Protein 5UJW (pdb70)

Radius of gyration: 48.63 Å; Cα contacts (8 Å, |Δi|>4): 2771; chains: 6; bounding box: 113×151×71 Å

CATH classification: 3.20.20.70

Structure (mmCIF, N/CA/C/O backbone):
data_5UJW
#
_entry.id   5UJW
#
_cell.length_a   76.724
_cell.length_b   136.965
_cell.length_c   84.602
_cell.angle_alpha   90.000
_cell.angle_beta   89.980
_cell.angle_gamma   90.000
#
_symmetry.space_group_name_H-M   'P 1 2 1'
#
loop_
_entity.id
_entity.type
_entity.pdbx_description
1 polymer 'Triosephosphate isomerase'
2 non-polymer 1,3-DIHYDROXYACETONEPHOSPHATE
3 non-polymer 'ISOPROPYL ALCOHOL'
4 non-polymer 1,2-ETHANEDIOL
5 non-polymer 'CITRIC ACID'
6 water water
#
loop_
_atom_site.group_PDB
_atom_site.id
_atom_site.type_symbol
_atom_site.label_atom_id
_atom_site.label_alt_id
_atom_site.label_comp_id
_atom_site.label_asym_id
_atom_site.label_entity_id
_atom_site.label_seq_id
_atom_site.pdbx_PDB_ins_code
_atom_site.Cartn_x
_atom_site.Cartn_y
_atom_site.Cartn_z
_atom_site.occupancy
_atom_site.B_iso_or_equiv
_atom_site.auth_seq_id
_atom_site.auth_comp_id
_atom_site.auth_asym_id
_atom_site.auth_atom_id
_atom_site.pdbx_PDB_model_num
ATOM 1 N N . GLN A 1 2 ? 22.457 -5.729 -12.073 1.00 69.67 2 GLN A N 1
ATOM 2 C CA . GLN A 1 2 ? 21.017 -5.504 -12.076 1.00 67.28 2 GLN A CA 1
ATOM 3 C C . GLN A 1 2 ? 20.450 -5.663 -13.485 1.00 59.60 2 GLN A C 1
ATOM 4 O O . GLN A 1 2 ? 20.042 -4.684 -14.112 1.00 52.92 2 GLN A O 1
ATOM 10 N N . LYS A 1 3 ? 20.430 -6.900 -13.978 1.00 59.98 3 LYS A N 1
ATOM 11 C CA . LYS A 1 3 ? 19.937 -7.182 -15.324 1.00 55.02 3 LYS A CA 1
ATOM 12 C C . LYS A 1 3 ? 18.441 -6.896 -15.383 1.00 49.61 3 LYS A C 1
ATOM 13 O O . LYS A 1 3 ? 17.644 -7.563 -14.715 1.00 45.70 3 LYS A O 1
ATOM 19 N N . LEU A 1 4 ? 18.059 -5.909 -16.191 1.00 49.83 4 LEU A N 1
ATOM 20 C CA . LEU A 1 4 ? 16.696 -5.385 -16.212 1.00 41.59 4 LEU A CA 1
ATOM 21 C C . LEU A 1 4 ? 15.888 -6.114 -17.280 1.00 37.77 4 LEU A C 1
ATOM 22 O O . LEU A 1 4 ? 16.069 -5.874 -18.477 1.00 48.02 4 LEU A O 1
ATOM 27 N N . ILE A 1 5 ? 14.987 -6.992 -16.850 1.00 24.45 5 ILE A N 1
ATOM 28 C CA . ILE A 1 5 ? 14.097 -7.722 -17.747 1.00 30.17 5 ILE A CA 1
ATOM 29 C C . ILE A 1 5 ? 12.671 -7.320 -17.397 1.00 34.85 5 ILE A C 1
ATOM 30 O O . ILE A 1 5 ? 12.184 -7.624 -16.301 1.00 42.56 5 ILE A O 1
ATOM 43 N N . GLY A 1 7 ? 8.399 -6.573 -18.773 1.00 28.56 7 GLY A N 1
ATOM 44 C CA . GLY A 1 7 ? 7.373 -6.974 -19.709 1.00 26.69 7 GLY A CA 1
ATOM 45 C C . GLY A 1 7 ? 6.287 -5.942 -19.925 1.00 28.68 7 GLY A C 1
ATOM 46 O O . GLY A 1 7 ? 5.638 -5.498 -18.973 1.00 27.03 7 GLY A O 1
ATOM 47 N N . ASN A 1 8 ? 6.086 -5.549 -21.179 1.00 26.21 8 ASN A N 1
ATOM 48 C CA . ASN A 1 8 ? 4.969 -4.686 -21.544 1.00 24.05 8 ASN A CA 1
ATOM 49 C C . ASN A 1 8 ? 3.740 -5.559 -21.748 1.00 30.51 8 ASN A C 1
ATOM 50 O O . ASN A 1 8 ? 3.686 -6.359 -22.688 1.00 37.94 8 ASN A O 1
ATOM 55 N N . TRP A 1 9 ? 2.755 -5.417 -20.864 1.00 33.68 9 TRP A N 1
ATOM 56 C CA . TRP A 1 9 ? 1.543 -6.214 -20.973 1.00 24.95 9 TRP A CA 1
ATOM 57 C C . TRP A 1 9 ? 0.611 -5.700 -22.058 1.00 21.27 9 TRP A C 1
ATOM 58 O O . TRP A 1 9 ? -0.140 -6.494 -22.636 1.00 22.26 9 TRP A O 1
ATOM 69 N N . LYS A 1 10 ? 0.652 -4.397 -22.345 1.00 17.58 10 LYS A N 1
ATOM 70 C CA . LYS A 1 10 ? -0.175 -3.759 -23.363 1.00 28.16 10 LYS A CA 1
ATOM 71 C C . LYS A 1 10 ? -1.655 -3.994 -23.098 1.00 33.70 10 LYS A C 1
ATOM 72 O O . LYS A 1 10 ? -2.028 -4.650 -22.121 1.00 39.63 10 LYS A O 1
ATOM 86 N N . ASN A 1 12 ? -4.146 -5.938 -23.135 1.00 25.07 12 ASN A N 1
ATOM 87 C CA . ASN A 1 12 ? -4.488 -7.335 -23.318 1.00 24.73 12 ASN A CA 1
ATOM 88 C C . ASN A 1 12 ? -4.804 -7.912 -21.952 1.00 28.11 12 ASN A C 1
ATOM 89 O O . ASN A 1 12 ? -4.074 -7.658 -20.991 1.00 30.91 12 ASN A O 1
ATOM 94 N N . GLY A 1 13 ? -5.887 -8.659 -21.865 1.00 18.52 13 GLY A N 1
ATOM 95 C CA . GLY A 1 13 ? -6.198 -9.400 -20.665 1.00 33.47 13 GLY A CA 1
ATOM 96 C C . GLY A 1 13 ? -7.394 -8.835 -19.923 1.00 31.22 13 GLY A C 1
ATOM 97 O O . GLY A 1 13 ? -8.142 -7.986 -20.418 1.00 29.87 13 GLY A O 1
ATOM 98 N N . ASN A 1 14 ? -7.557 -9.330 -18.701 1.00 29.05 14 ASN A N 1
ATOM 99 C CA . ASN A 1 14 ? -8.722 -9.051 -17.880 1.00 24.72 14 ASN A CA 1
ATOM 100 C C . ASN A 1 14 ? -8.321 -9.226 -16.421 1.00 27.19 14 ASN A C 1
ATOM 101 O O . ASN A 1 14 ? -7.159 -9.495 -16.106 1.00 33.86 14 ASN A O 1
ATOM 106 N N . SER A 1 15 ? -9.299 -9.081 -15.525 1.00 21.13 15 SER A N 1
ATOM 107 C CA . SER A 1 15 ? -9.009 -9.243 -14.104 1.00 27.83 15 SER A CA 1
ATOM 108 C C . SER A 1 15 ? -8.606 -10.676 -13.779 1.00 45.39 15 SER A C 1
ATOM 109 O O . SER A 1 15 ? -7.699 -10.903 -12.970 1.00 51.65 15 SER A O 1
ATOM 112 N N . THR A 1 16 ? -9.257 -11.660 -14.406 1.00 46.71 16 THR A N 1
ATOM 113 C CA . THR A 1 16 ? -8.965 -13.046 -14.059 1.00 36.85 16 THR A CA 1
ATOM 114 C C . THR A 1 16 ? -7.659 -13.530 -14.684 1.00 41.33 16 THR A C 1
ATOM 115 O O . THR A 1 16 ? -6.864 -14.193 -14.011 1.00 49.47 16 THR A O 1
ATOM 119 N N . SER A 1 17 ? -7.403 -13.203 -15.955 1.00 35.69 17 SER A N 1
ATOM 120 C CA . SER A 1 17 ? -6.155 -13.638 -16.578 1.00 35.54 17 SER A CA 1
ATOM 121 C C . SER A 1 17 ? -4.935 -12.971 -15.960 1.00 35.66 17 SER A C 1
ATOM 122 O O . SER A 1 17 ? -3.817 -13.466 -16.137 1.00 28.62 17 SER A O 1
ATOM 125 N N . ILE A 1 18 ? -5.121 -11.862 -15.245 1.00 41.96 18 ILE A N 1
ATOM 126 C CA . ILE A 1 18 ? -3.993 -11.191 -14.612 1.00 37.37 18 ILE A CA 1
ATOM 127 C C . ILE A 1 18 ? -3.676 -11.823 -13.263 1.00 42.68 18 ILE A C 1
ATOM 128 O O . ILE A 1 18 ? -2.511 -12.092 -12.950 1.00 44.43 18 ILE A O 1
ATOM 133 N N . LYS A 1 19 ? -4.703 -12.076 -12.447 1.00 42.32 19 LYS A N 1
ATOM 134 C CA . LYS A 1 19 ? -4.476 -12.711 -11.154 1.00 31.99 19 LYS A CA 1
ATOM 135 C C . LYS A 1 19 ? -3.940 -14.127 -11.313 1.00 33.00 19 LYS A C 1
ATOM 136 O O . LYS A 1 19 ? -3.123 -14.573 -10.498 1.00 38.51 19 LYS A O 1
ATOM 142 N N . GLU A 1 20 ? -4.377 -14.846 -12.351 1.00 34.73 20 GLU A N 1
ATOM 143 C CA . GLU A 1 20 ? -3.795 -16.155 -12.621 1.00 32.79 20 GLU A CA 1
ATOM 144 C C . GLU A 1 20 ? -2.332 -16.038 -13.027 1.00 26.71 20 GLU A C 1
ATOM 145 O O . GLU A 1 20 ? -1.553 -16.974 -12.815 1.00 34.02 20 GLU A O 1
ATOM 151 N N . LEU A 1 21 ? -1.942 -14.903 -13.608 1.00 30.24 21 LEU A N 1
ATOM 152 C CA . LEU A 1 21 ? -0.570 -14.694 -14.048 1.00 27.94 21 LEU A CA 1
ATOM 153 C C . LEU A 1 21 ? 0.334 -14.222 -12.919 1.00 26.45 21 LEU A C 1
ATOM 154 O O . LEU A 1 21 ? 1.456 -14.718 -12.779 1.00 35.62 21 LEU A O 1
ATOM 159 N N . CYS A 1 22 ? -0.131 -13.264 -12.114 1.00 26.43 22 CYS A N 1
ATOM 160 C CA . CYS A 1 22 ? 0.678 -12.768 -11.006 1.00 20.16 22 CYS A CA 1
ATOM 161 C C . CYS A 1 22 ? 1.024 -13.879 -10.026 1.00 20.66 22 CYS A C 1
ATOM 162 O O . CYS A 1 22 ? 2.104 -13.861 -9.422 1.00 41.42 22 CYS A O 1
ATOM 165 N N . SER A 1 23 ? 0.123 -14.848 -9.851 1.00 32.09 23 SER A N 1
ATOM 166 C CA . SER A 1 23 ? 0.481 -16.056 -9.117 1.00 38.97 23 SER A CA 1
ATOM 167 C C . SER A 1 23 ? 1.536 -16.853 -9.871 1.00 38.12 23 SER A C 1
ATOM 168 O O . SER A 1 23 ? 2.477 -17.383 -9.268 1.00 35.32 23 SER A O 1
ATOM 171 N N . GLY A 1 24 ? 1.397 -16.946 -11.195 1.00 38.69 24 GLY A N 1
ATOM 172 C CA . GLY A 1 24 ? 2.401 -17.635 -11.988 1.00 36.94 24 GLY A CA 1
ATOM 173 C C . GLY A 1 24 ? 3.689 -16.844 -12.111 1.00 36.29 24 GLY A C 1
ATOM 174 O O . GLY A 1 24 ? 4.781 -17.418 -12.108 1.00 41.48 24 GLY A O 1
ATOM 175 N N . ILE A 1 25 ? 3.581 -15.517 -12.230 1.00 34.47 25 ILE A N 1
ATOM 176 C CA . ILE A 1 25 ? 4.772 -14.672 -12.254 1.00 30.16 25 ILE A CA 1
ATOM 177 C C . ILE A 1 25 ? 5.566 -14.846 -10.966 1.00 28.77 25 ILE A C 1
ATOM 178 O O . ILE A 1 25 ? 6.799 -14.942 -10.985 1.00 40.75 25 ILE A O 1
ATOM 183 N N . SER A 1 26 ? 4.873 -14.905 -9.833 1.00 31.73 26 SER A N 1
ATOM 184 C CA . SER A 1 26 ? 5.511 -15.155 -8.544 1.00 38.99 26 SER A CA 1
ATOM 185 C C . SER A 1 26 ? 6.022 -16.589 -8.523 1.00 41.00 26 SER A C 1
ATOM 186 O O . SER A 1 26 ? 5.272 -17.528 -8.247 1.00 45.15 26 SER A O 1
ATOM 189 N N . GLN A 1 27 ? 7.305 -16.765 -8.825 1.00 39.72 27 GLN A N 1
ATOM 190 C CA . GLN A 1 27 ? 7.913 -18.091 -8.854 1.00 40.26 27 GLN A CA 1
ATOM 191 C C . GLN A 1 27 ? 9.404 -18.017 -8.541 1.00 42.63 27 GLN A C 1
ATOM 192 O O . GLN A 1 27 ? 10.166 -17.359 -9.250 1.00 50.79 27 GLN A O 1
ATOM 198 N N . THR A 1 32 ? 16.422 -16.610 -9.450 1.00 42.63 32 THR A N 1
ATOM 199 C CA . THR A 1 32 ? 16.000 -15.290 -8.999 1.00 36.35 32 THR A CA 1
ATOM 200 C C . THR A 1 32 ? 17.086 -14.616 -8.166 1.00 32.38 32 THR A C 1
ATOM 201 O O . THR A 1 32 ? 16.859 -14.260 -7.010 1.00 46.74 32 THR A O 1
ATOM 205 N N . SER A 1 33 ? 18.263 -14.438 -8.754 1.00 23.94 33 SER A N 1
ATOM 206 C CA . SER A 1 33 ? 19.386 -13.835 -8.053 1.00 45.03 33 SER A CA 1
ATOM 207 C C . SER A 1 33 ? 19.312 -12.313 -8.197 1.00 54.57 33 SER A C 1
ATOM 208 O O . SER A 1 33 ? 18.258 -11.755 -8.512 1.00 54.20 33 SER A O 1
ATOM 211 N N . ARG A 1 34 ? 20.433 -11.626 -7.974 1.00 68.23 34 ARG A N 1
ATOM 212 C CA . ARG A 1 34 ? 20.495 -10.164 -8.026 1.00 65.89 34 ARG A CA 1
ATOM 213 C C . ARG A 1 34 ? 20.250 -9.701 -9.460 1.00 60.08 34 ARG A C 1
ATOM 214 O O . ARG A 1 34 ? 21.160 -9.304 -10.192 1.00 54.50 34 ARG A O 1
ATOM 222 N N . VAL A 1 35 ? 18.983 -9.758 -9.867 1.00 57.89 35 VAL A N 1
ATOM 223 C CA . VAL A 1 35 ? 18.559 -9.272 -11.175 1.00 50.28 35 VAL A CA 1
ATOM 224 C C . VAL A 1 35 ? 17.403 -8.305 -10.970 1.00 42.40 35 VAL A C 1
ATOM 225 O O . VAL A 1 35 ? 17.065 -7.959 -9.832 1.00 46.15 35 VAL A O 1
ATOM 229 N N . ALA A 1 36 ? 16.785 -7.865 -12.063 1.00 32.26 36 ALA A N 1
ATOM 230 C CA . ALA A 1 36 ? 15.694 -6.901 -11.994 1.00 37.98 36 ALA A CA 1
ATOM 231 C C . ALA A 1 36 ? 14.595 -7.325 -12.954 1.00 31.71 36 ALA A C 1
ATOM 232 O O . ALA A 1 36 ? 14.831 -7.436 -14.161 1.00 20.94 36 ALA A O 1
ATOM 234 N N . ILE A 1 37 ? 13.402 -7.562 -12.415 1.00 35.78 37 ILE A N 1
ATOM 235 C CA . ILE A 1 37 ? 12.228 -7.927 -13.198 1.00 38.92 37 ILE A CA 1
ATOM 236 C C . ILE A 1 37 ? 11.164 -6.862 -12.988 1.00 42.13 37 ILE A C 1
ATOM 237 O O . ILE A 1 37 ? 11.013 -6.335 -11.880 1.00 43.40 37 ILE A O 1
ATOM 242 N N . ALA A 1 38 ? 10.429 -6.541 -14.050 1.00 37.58 38 ALA A N 1
ATOM 243 C CA . ALA A 1 38 ? 9.400 -5.519 -13.965 1.00 37.04 38 ALA A CA 1
ATOM 244 C C . ALA A 1 38 ? 8.243 -5.870 -14.889 1.00 28.59 38 ALA A C 1
ATOM 245 O O . ALA A 1 38 ? 8.361 -6.713 -15.781 1.00 30.52 38 ALA A O 1
ATOM 247 N N . VAL A 1 39 ? 7.120 -5.191 -14.667 1.00 27.69 39 VAL A N 1
ATOM 248 C CA . VAL A 1 39 ? 5.868 -5.458 -15.366 1.00 18.58 39 VAL A CA 1
ATOM 249 C C . VAL A 1 39 ? 5.105 -4.146 -15.496 1.00 38.22 39 VAL A C 1
ATOM 250 O O . VAL A 1 39 ? 5.032 -3.363 -14.544 1.00 51.67 39 VAL A O 1
ATOM 254 N N . PHE A 1 40 ? 4.536 -3.901 -16.683 1.00 33.61 40 PHE A N 1
ATOM 255 C CA . PHE A 1 40 ? 3.762 -2.692 -16.968 1.00 30.59 40 PHE A CA 1
ATOM 256 C C . PHE A 1 40 ? 2.356 -3.077 -17.408 1.00 29.41 40 PHE A C 1
ATOM 257 O O . PHE A 1 40 ? 2.075 -3.176 -18.612 1.00 30.25 40 PHE A O 1
ATOM 265 N N . PRO A 1 41 ? 1.445 -3.281 -16.467 1.00 27.98 41 PRO A N 1
ATOM 266 C CA . PRO A 1 41 ? 0.064 -3.610 -16.825 1.00 21.46 41 PRO A CA 1
ATOM 267 C C . PRO A 1 41 ? -0.707 -2.367 -17.252 1.00 17.66 41 PRO A C 1
ATOM 268 O O . PRO A 1 41 ? -0.218 -1.238 -17.190 1.00 26.38 41 PRO A O 1
ATOM 272 N N . SER A 1 42 ? -1.939 -2.602 -17.693 1.00 22.18 42 SER A N 1
ATOM 273 C CA . SER A 1 42 ? -2.814 -1.509 -18.080 1.00 26.85 42 SER A CA 1
ATOM 274 C C . SER A 1 42 ? -3.214 -0.688 -16.856 1.00 35.17 42 SER A C 1
ATOM 275 O O . SER A 1 42 ? -3.061 -1.115 -15.709 1.00 32.81 42 SER A O 1
ATOM 278 N N . SER A 1 43 ? -3.748 0.507 -17.123 1.00 41.49 43 SER A N 1
ATOM 279 C CA . SER A 1 43 ? -4.009 1.470 -16.056 1.00 17.71 43 SER A CA 1
ATOM 280 C C . SER A 1 43 ? -5.020 0.940 -15.047 1.00 26.11 43 SER A C 1
ATOM 281 O O . SER A 1 43 ? -4.880 1.163 -13.839 1.00 31.30 43 SER A O 1
ATOM 284 N N . VAL A 1 44 ? -6.044 0.228 -15.522 1.00 30.06 44 VAL A N 1
ATOM 285 C CA . VAL A 1 44 ? -7.144 -0.180 -14.656 1.00 25.03 44 VAL A CA 1
ATOM 286 C C . VAL A 1 44 ? -6.775 -1.296 -13.690 1.00 36.31 44 VAL A C 1
ATOM 287 O O . VAL A 1 44 ? -7.520 -1.540 -12.735 1.00 44.61 44 VAL A O 1
ATOM 291 N N . TYR A 1 45 ? -5.644 -1.971 -13.898 1.00 33.34 45 TYR A N 1
ATOM 292 C CA . TYR A 1 45 ? -5.292 -3.143 -13.104 1.00 18.46 45 TYR A CA 1
ATOM 293 C C . TYR A 1 45 ? -4.038 -2.954 -12.254 1.00 22.22 45 TYR A C 1
ATOM 294 O O . TYR A 1 45 ? -3.518 -3.942 -11.724 1.00 29.35 45 TYR A O 1
ATOM 303 N N . VAL A 1 46 ? -3.541 -1.724 -12.098 1.00 22.07 46 VAL A N 1
ATOM 304 C CA . VAL A 1 46 ? -2.231 -1.542 -11.475 1.00 18.56 46 VAL A CA 1
ATOM 305 C C . VAL A 1 46 ? -2.278 -1.874 -9.986 1.00 24.22 46 VAL A C 1
ATOM 306 O O . VAL A 1 46 ? -1.391 -2.554 -9.462 1.00 25.49 46 VAL A O 1
ATOM 310 N N . LYS A 1 47 ? -3.308 -1.402 -9.280 1.00 24.76 47 LYS A N 1
ATOM 311 C CA . LYS A 1 47 ? -3.395 -1.642 -7.839 1.00 19.78 47 LYS A CA 1
ATOM 312 C C . LYS A 1 47 ? -3.607 -3.120 -7.530 1.00 26.11 47 LYS A C 1
ATOM 313 O O . LYS A 1 47 ? -3.184 -3.607 -6.469 1.00 34.93 47 LYS A O 1
ATOM 319 N N . GLU A 1 48 ? -4.280 -3.849 -8.434 1.00 26.92 48 GLU A N 1
ATOM 320 C CA . GLU A 1 48 ? -4.426 -5.284 -8.236 1.00 29.04 48 GLU A CA 1
ATOM 321 C C . GLU A 1 48 ? -3.093 -6.002 -8.397 1.00 36.90 48 GLU A C 1
ATOM 322 O O . GLU A 1 48 ? -2.801 -6.949 -7.656 1.00 48.12 48 GLU A O 1
ATOM 328 N N . VAL A 1 49 ? -2.285 -5.578 -9.373 1.00 33.00 49 VAL A N 1
ATOM 329 C CA . VAL A 1 49 ? -1.070 -6.311 -9.710 1.00 31.93 49 VAL A CA 1
ATOM 330 C C . VAL A 1 49 ? -0.012 -6.129 -8.631 1.00 31.91 49 VAL A C 1
ATOM 331 O O . VAL A 1 49 ? 0.645 -7.092 -8.224 1.00 42.32 49 VAL A O 1
ATOM 335 N N . ILE A 1 50 ? 0.165 -4.900 -8.137 1.00 33.43 50 ILE A N 1
ATOM 336 C CA . ILE A 1 50 ? 1.118 -4.667 -7.055 1.00 34.27 50 ILE A CA 1
ATOM 337 C C . ILE A 1 50 ? 0.703 -5.419 -5.799 1.00 33.98 50 ILE A C 1
ATOM 338 O O . ILE A 1 50 ? 1.545 -5.747 -4.954 1.00 45.12 50 ILE A O 1
ATOM 343 N N . SER A 1 51 ? -0.590 -5.708 -5.657 1.00 21.51 51 SER A N 1
ATOM 344 C CA . SER A 1 51 ? -1.081 -6.444 -4.502 1.00 29.74 51 SER A CA 1
ATOM 345 C C . SER A 1 51 ? -0.892 -7.948 -4.639 1.00 25.67 51 SER A C 1
ATOM 346 O O . SER A 1 51 ? -0.967 -8.661 -3.632 1.00 26.89 51 SER A O 1
ATOM 349 N N . GLN A 1 52 ? -0.647 -8.445 -5.850 1.00 20.87 52 GLN A N 1
ATOM 350 C CA . GLN A 1 52 ? -0.486 -9.873 -6.091 1.00 21.02 52 GLN A CA 1
ATOM 351 C C . GLN A 1 52 ? 0.954 -10.257 -6.412 1.00 41.40 52 GLN A C 1
ATOM 352 O O . GLN A 1 52 ? 1.205 -11.390 -6.837 1.00 50.88 52 GLN A O 1
ATOM 358 N N . LEU A 1 53 ? 1.903 -9.347 -6.213 1.00 37.25 53 LEU A N 1
ATOM 359 C CA . LEU A 1 53 ? 3.318 -9.581 -6.447 1.00 29.78 53 LEU A CA 1
ATOM 360 C C . LEU A 1 53 ? 4.125 -9.066 -5.266 1.00 31.09 53 LEU A C 1
ATOM 361 O O . LEU A 1 53 ? 3.677 -8.165 -4.550 1.00 37.17 53 LEU A O 1
ATOM 366 N N . PRO A 1 54 ? 5.311 -9.621 -5.034 1.00 33.91 54 PRO A N 1
ATOM 367 C CA . PRO A 1 54 ? 6.211 -9.031 -4.039 1.00 29.66 54 PRO A CA 1
ATOM 368 C C . PRO A 1 54 ? 6.808 -7.730 -4.552 1.00 32.59 54 PRO A C 1
ATOM 369 O O . PRO A 1 54 ? 6.896 -7.483 -5.757 1.00 35.70 54 PRO A O 1
ATOM 373 N N . GLU A 1 55 ? 7.221 -6.883 -3.605 1.00 33.24 55 GLU A N 1
ATOM 374 C CA . GLU A 1 55 ? 7.795 -5.591 -3.967 1.00 39.89 55 GLU A CA 1
ATOM 375 C C . GLU A 1 55 ? 9.120 -5.736 -4.705 1.00 36.75 55 GLU A C 1
ATOM 376 O O . GLU A 1 55 ? 9.549 -4.788 -5.373 1.00 35.85 55 GLU A O 1
ATOM 382 N N . LYS A 1 56 ? 9.771 -6.898 -4.604 1.00 38.51 56 LYS A N 1
ATOM 383 C CA . LYS A 1 56 ? 10.983 -7.141 -5.380 1.00 37.94 56 LYS A CA 1
ATOM 384 C C . LYS A 1 56 ? 10.735 -6.946 -6.870 1.00 42.49 56 LYS A C 1
ATOM 385 O O . LYS A 1 56 ? 11.620 -6.470 -7.591 1.00 42.86 56 LYS A O 1
ATOM 391 N N . VAL A 1 57 ? 9.541 -7.287 -7.344 1.00 37.19 57 VAL A N 1
ATOM 392 C CA . VAL A 1 57 ? 9.157 -7.014 -8.723 1.00 32.92 57 VAL A CA 1
ATOM 393 C C . VAL A 1 57 ? 8.720 -5.560 -8.834 1.00 39.88 57 VAL A C 1
ATOM 394 O O . VAL A 1 57 ? 7.879 -5.090 -8.061 1.00 44.79 57 VAL A O 1
ATOM 398 N N . GLY A 1 58 ? 9.298 -4.840 -9.792 1.00 47.95 58 GLY A N 1
ATOM 399 C CA . GLY A 1 58 ? 8.903 -3.463 -10.025 1.00 48.62 58 GLY A CA 1
ATOM 400 C C . GLY A 1 58 ? 7.697 -3.391 -10.949 1.00 39.61 58 GLY A C 1
ATOM 401 O O . GLY A 1 58 ? 7.601 -4.110 -11.942 1.00 38.09 58 GLY A O 1
ATOM 402 N N . VAL A 1 59 ? 6.760 -2.516 -10.602 1.00 33.67 59 VAL A N 1
ATOM 403 C CA . VAL A 1 59 ? 5.543 -2.324 -11.380 1.00 30.53 59 VAL A CA 1
ATOM 404 C C . VAL A 1 59 ? 5.440 -0.857 -11.766 1.00 36.92 59 VAL A C 1
ATOM 405 O O . VAL A 1 59 ? 5.765 0.030 -10.969 1.00 45.81 59 VAL A O 1
ATOM 409 N N . GLY A 1 60 ? 5.000 -0.606 -12.997 1.00 18.79 60 GLY A N 1
ATOM 410 C CA . GLY A 1 60 ? 4.793 0.741 -13.479 1.00 18.72 60 GLY A CA 1
ATOM 411 C C . GLY A 1 60 ? 3.647 0.775 -14.466 1.00 18.37 60 GLY A C 1
ATOM 412 O O . GLY A 1 60 ? 3.035 -0.250 -14.776 1.00 36.34 60 GLY A O 1
ATOM 413 N N . LEU A 1 61 ? 3.357 1.972 -14.958 1.00 36.04 61 LEU A N 1
ATOM 414 C CA . LEU A 1 61 ? 2.319 2.180 -15.954 1.00 34.25 61 LEU A CA 1
ATOM 415 C C . LEU A 1 61 ? 2.942 2.378 -17.331 1.00 24.61 61 LEU A C 1
ATOM 416 O O . LEU A 1 61 ? 4.107 2.763 -17.463 1.00 18.17 61 LEU A O 1
ATOM 421 N N . GLN A 1 62 ? 2.150 2.102 -18.365 1.00 28.46 62 GLN A N 1
ATOM 422 C CA . GLN A 1 62 ? 2.627 2.232 -19.734 1.00 30.99 62 GLN A CA 1
ATOM 423 C C . GLN A 1 62 ? 2.495 3.646 -20.286 1.00 31.18 62 GLN A C 1
ATOM 424 O O . GLN A 1 62 ? 3.008 3.910 -21.380 1.00 45.17 62 GLN A O 1
ATOM 430 N N . ASN A 1 63 ? 1.838 4.556 -19.566 1.00 21.39 63 ASN A N 1
ATOM 431 C CA . ASN A 1 63 ? 1.762 5.949 -19.988 1.00 19.98 63 ASN A CA 1
ATOM 432 C C . ASN A 1 63 ? 1.189 6.798 -18.864 1.00 18.30 63 ASN A C 1
ATOM 433 O O . ASN A 1 63 ? 0.308 6.348 -18.126 1.00 29.11 63 ASN A O 1
ATOM 438 N N . ILE A 1 64 ? 1.702 8.021 -18.743 1.00 14.89 64 ILE A N 1
ATOM 439 C CA . ILE A 1 64 ? 1.093 9.058 -17.917 1.00 14.91 64 ILE A CA 1
ATOM 440 C C . ILE A 1 64 ? 0.990 10.322 -18.759 1.00 27.36 64 ILE A C 1
ATOM 441 O O . ILE A 1 64 ? 1.180 10.283 -19.980 1.00 32.91 64 ILE A O 1
ATOM 446 N N . THR A 1 65 ? 0.696 11.447 -18.118 1.00 15.97 65 THR A N 1
ATOM 447 C CA . THR A 1 65 ? 0.644 12.733 -18.796 1.00 30.11 65 THR A CA 1
ATOM 448 C C . THR A 1 65 ? 1.402 13.764 -17.973 1.00 31.48 65 THR A C 1
ATOM 449 O O . THR A 1 65 ? 1.268 13.813 -16.746 1.00 34.15 65 THR A O 1
ATOM 453 N N . PHE A 1 66 ? 2.204 14.587 -18.657 1.00 32.63 66 PHE A N 1
ATOM 454 C CA . PHE A 1 66 ? 3.050 15.590 -18.005 1.00 34.27 66 PHE A CA 1
ATOM 455 C C . PHE A 1 66 ? 2.262 16.760 -17.421 1.00 30.25 66 PHE A C 1
ATOM 456 O O . PHE A 1 66 ? 2.894 17.718 -16.955 1.00 35.29 66 PHE A O 1
ATOM 464 N N . TYR A 1 67 ? 0.932 16.729 -17.431 1.00 31.06 67 TYR A N 1
ATOM 465 C CA . TYR A 1 67 ? 0.142 17.796 -16.840 1.00 28.09 67 TYR A CA 1
ATOM 466 C C . TYR A 1 67 ? 0.004 17.590 -15.337 1.00 31.18 67 TYR A C 1
ATOM 467 O O . TYR A 1 67 ? -0.027 16.459 -14.843 1.00 33.91 67 TYR A O 1
ATOM 476 N N . ASP A 1 68 ? -0.074 18.699 -14.609 1.00 32.68 68 ASP A N 1
ATOM 477 C CA . ASP A 1 68 ? -0.426 18.635 -13.201 1.00 40.12 68 ASP A CA 1
ATOM 478 C C . ASP A 1 68 ? -1.912 18.313 -13.059 1.00 37.96 68 ASP A C 1
ATOM 479 O O . ASP A 1 68 ? -2.709 18.533 -13.974 1.00 37.23 68 ASP A O 1
ATOM 484 N N . ASP A 1 69 ? -2.277 17.772 -11.896 1.00 38.11 69 ASP A N 1
ATOM 485 C CA . ASP A 1 69 ? -3.656 17.375 -11.639 1.00 40.81 69 ASP A CA 1
ATOM 486 C C . ASP A 1 69 ? -4.618 18.527 -11.908 1.00 47.24 69 ASP A C 1
ATOM 487 O O . ASP A 1 69 ? -4.318 19.688 -11.616 1.00 59.89 69 ASP A O 1
ATOM 492 N N . GLY A 1 70 ? -5.766 18.203 -12.472 1.00 29.68 70 GLY A N 1
ATOM 493 C CA . GLY A 1 70 ? -6.780 19.203 -12.733 1.00 27.85 70 GLY A CA 1
ATOM 494 C C . GLY A 1 70 ? -7.611 18.830 -13.955 1.00 32.68 70 GLY A C 1
ATOM 495 O O . GLY A 1 70 ? -7.919 17.655 -14.177 1.00 37.44 70 GLY A O 1
ATOM 496 N N . ALA A 1 71 ? -7.966 19.852 -14.733 1.00 32.60 71 ALA A N 1
ATOM 497 C CA . ALA A 1 71 ? -8.859 19.687 -15.874 1.00 26.47 71 ALA A CA 1
ATOM 498 C C . ALA A 1 71 ? -8.179 18.963 -17.029 1.00 38.60 71 ALA A C 1
ATOM 499 O O . ALA A 1 71 ? -7.814 19.587 -18.030 1.00 50.93 71 ALA A O 1
ATOM 501 N N . TYR A 1 72 ? -8.013 17.646 -16.905 1.00 37.45 72 TYR A N 1
ATOM 502 C CA . TYR A 1 72 ? -7.374 16.835 -17.943 1.00 31.84 72 TYR A CA 1
ATOM 503 C C . TYR A 1 72 ? -8.082 15.484 -17.980 1.00 39.09 72 TYR A C 1
ATOM 504 O O . TYR A 1 72 ? -7.773 14.589 -17.188 1.00 43.78 72 TYR A O 1
ATOM 513 N N . THR A 1 73 ? -9.026 15.344 -18.907 1.00 36.95 73 THR A N 1
ATOM 514 C CA . THR A 1 73 ? -9.894 14.175 -18.951 1.00 32.25 73 THR A CA 1
ATOM 515 C C . THR A 1 73 ? -9.166 12.962 -19.515 1.00 19.71 73 THR A C 1
ATOM 516 O O . THR A 1 73 ? -8.406 13.066 -20.483 1.00 41.49 73 THR A O 1
ATOM 520 N N . GLY A 1 74 ? -9.410 11.805 -18.903 1.00 19.78 74 GLY A N 1
ATOM 521 C CA . GLY A 1 74 ? -8.875 10.555 -19.404 1.00 24.02 74 GLY A CA 1
ATOM 522 C C . GLY A 1 74 ? -7.378 10.402 -19.296 1.00 30.10 74 GLY A C 1
ATOM 523 O O . GLY A 1 74 ? -6.792 9.617 -20.045 1.00 31.72 74 GLY A O 1
ATOM 524 N N . GLU A 1 75 ? -6.737 11.122 -18.379 1.00 27.75 75 GLU A N 1
ATOM 525 C CA . GLU A 1 75 ? -5.289 11.103 -18.261 1.00 23.79 75 GLU A CA 1
ATOM 526 C C . GLU A 1 75 ? -4.877 10.751 -16.839 1.00 31.88 75 GLU A C 1
ATOM 527 O O . GLU A 1 75 ? -5.678 10.802 -15.902 1.00 42.13 75 GLU A O 1
ATOM 533 N N . ILE A 1 76 ? -3.606 10.379 -16.698 1.00 26.73 76 ILE A N 1
ATOM 534 C CA . ILE A 1 76 ? -2.996 10.098 -15.407 1.00 18.20 76 ILE A CA 1
ATOM 535 C C . ILE A 1 76 ? -1.723 10.925 -15.294 1.00 18.20 76 ILE A C 1
ATOM 536 O O . ILE A 1 76 ? -1.011 11.143 -16.279 1.00 40.72 76 ILE A O 1
ATOM 541 N N . SER A 1 77 ? -1.440 11.386 -14.081 1.00 19.25 77 SER A N 1
ATOM 542 C CA . SER A 1 77 ? -0.320 12.276 -13.817 1.00 25.80 77 SER A CA 1
ATOM 543 C C . SER A 1 77 ? 0.763 11.557 -13.022 1.00 24.55 77 SER A C 1
ATOM 544 O O . SER A 1 77 ? 0.565 10.459 -12.497 1.00 30.78 77 SER A O 1
ATOM 547 N N . ALA A 1 78 ? 1.926 12.209 -12.939 1.00 19.72 78 ALA A N 1
ATOM 548 C CA . ALA A 1 78 ? 3.040 11.647 -12.183 1.00 19.82 78 ALA A CA 1
ATOM 549 C C . ALA A 1 78 ? 2.720 11.579 -10.695 1.00 30.30 78 ALA A C 1
ATOM 550 O O . ALA A 1 78 ? 3.141 10.643 -10.006 1.00 35.70 78 ALA A O 1
ATOM 552 N N . ARG A 1 79 ? 1.983 12.567 -10.180 1.00 33.26 79 ARG A N 1
ATOM 553 C CA . ARG A 1 79 ? 1.527 12.492 -8.797 1.00 35.90 79 ARG A CA 1
ATOM 554 C C . ARG A 1 79 ? 0.488 11.394 -8.616 1.00 26.25 79 ARG A C 1
ATOM 555 O O . ARG A 1 79 ? 0.448 10.747 -7.564 1.00 24.40 79 ARG A O 1
ATOM 571 N N . LEU A 1 81 ? 0.617 8.869 -10.498 1.00 36.48 81 LEU A N 1
ATOM 572 C CA . LEU A 1 81 ? 1.427 7.685 -10.753 1.00 25.77 81 LEU A CA 1
ATOM 573 C C . LEU A 1 81 ? 2.068 7.168 -9.472 1.00 26.66 81 LEU A C 1
ATOM 574 O O . LEU A 1 81 ? 2.103 5.955 -9.235 1.00 25.82 81 LEU A O 1
ATOM 579 N N . GLU A 1 82 ? 2.571 8.075 -8.631 1.00 30.33 82 GLU A N 1
ATOM 580 C CA . GLU A 1 82 ? 3.225 7.661 -7.395 1.00 33.60 82 GLU A CA 1
ATOM 581 C C . GLU A 1 82 ? 2.221 7.195 -6.348 1.00 33.98 82 GLU A C 1
ATOM 582 O O . GLU A 1 82 ? 2.572 6.401 -5.467 1.00 40.16 82 GLU A O 1
ATOM 588 N N . ASP A 1 83 ? 0.976 7.672 -6.423 1.00 30.87 83 ASP A N 1
ATOM 589 C CA . ASP A 1 83 ? -0.022 7.290 -5.429 1.00 27.80 83 ASP A CA 1
ATOM 590 C C . ASP A 1 83 ? -0.419 5.826 -5.564 1.00 30.01 83 ASP A C 1
ATOM 591 O O . ASP A 1 83 ? -0.802 5.193 -4.573 1.00 38.18 83 ASP A O 1
ATOM 596 N N . ILE A 1 84 ? -0.333 5.276 -6.775 1.00 16.82 84 ILE A N 1
ATOM 597 C CA . ILE A 1 84 ? -0.663 3.873 -6.998 1.00 28.90 84 ILE A CA 1
ATOM 598 C C . ILE A 1 84 ? 0.445 2.945 -6.518 1.00 29.29 84 ILE A C 1
ATOM 599 O O . ILE A 1 84 ? 0.191 1.755 -6.287 1.00 17.22 84 ILE A O 1
ATOM 604 N N . GLY A 1 85 ? 1.660 3.460 -6.341 1.00 31.56 85 GLY A N 1
ATOM 605 C CA . GLY A 1 85 ? 2.773 2.628 -5.936 1.00 17.41 85 GLY A CA 1
ATOM 606 C C . GLY A 1 85 ? 3.625 2.128 -7.075 1.00 30.83 85 GLY A C 1
ATOM 607 O O . GLY A 1 85 ? 4.282 1.090 -6.936 1.00 42.55 85 GLY A O 1
ATOM 608 N N . CYS A 1 86 ? 3.633 2.830 -8.205 1.00 18.92 86 CYS A N 1
ATOM 609 C CA . CYS A 1 86 ? 4.411 2.408 -9.360 1.00 28.06 86 CYS A CA 1
ATOM 610 C C . CYS A 1 86 ? 5.887 2.708 -9.137 1.00 29.55 86 CYS A C 1
ATOM 611 O O . CYS A 1 86 ? 6.256 3.832 -8.781 1.00 31.43 86 CYS A O 1
ATOM 614 N N . ASP A 1 87 ? 6.730 1.697 -9.347 1.00 27.40 87 ASP A N 1
ATOM 615 C CA . ASP A 1 87 ? 8.167 1.877 -9.175 1.00 24.30 87 ASP A CA 1
ATOM 616 C C . ASP A 1 87 ? 8.808 2.470 -10.423 1.00 25.86 87 ASP A C 1
ATOM 617 O O . ASP A 1 87 ? 9.705 3.314 -10.322 1.00 31.57 87 ASP A O 1
ATOM 622 N N . TYR A 1 88 ? 8.367 2.042 -11.600 1.00 24.80 88 TYR A N 1
ATOM 623 C CA . TYR A 1 88 ? 8.927 2.474 -12.873 1.00 21.67 88 TYR A CA 1
ATOM 624 C C . TYR A 1 88 ? 7.849 3.182 -13.691 1.00 28.23 88 TYR A C 1
ATOM 625 O O . TYR A 1 88 ? 6.698 3.311 -13.266 1.00 35.23 88 TYR A O 1
ATOM 634 N N . LEU A 1 89 ? 8.233 3.651 -14.876 1.00 27.45 89 LEU A N 1
ATOM 635 C CA . LEU A 1 89 ? 7.290 4.295 -15.781 1.00 25.75 89 LEU A CA 1
ATOM 636 C C . LEU A 1 89 ? 7.807 4.195 -17.207 1.00 25.98 89 LEU A C 1
ATOM 637 O O . LEU A 1 89 ? 8.967 4.520 -17.472 1.00 26.51 89 LEU A O 1
ATOM 642 N N . LEU A 1 90 ? 6.939 3.767 -18.119 1.00 29.44 90 LEU A N 1
ATOM 643 C CA . LEU A 1 90 ? 7.272 3.656 -19.533 1.00 15.40 90 LEU A CA 1
ATOM 644 C C . LEU A 1 90 ? 7.070 5.002 -20.218 1.00 20.66 90 LEU A C 1
ATOM 645 O O . LEU A 1 90 ? 6.043 5.659 -20.020 1.00 25.12 90 LEU A O 1
ATOM 650 N N . ILE A 1 91 ? 8.052 5.411 -21.022 1.00 21.04 91 ILE A N 1
ATOM 651 C CA . ILE A 1 91 ? 8.003 6.674 -21.752 1.00 15.43 91 ILE A CA 1
ATOM 652 C C . ILE A 1 91 ? 8.407 6.431 -23.201 1.00 22.58 91 ILE A C 1
ATOM 653 O O . ILE A 1 91 ? 9.376 5.714 -23.476 1.00 27.04 91 ILE A O 1
ATOM 658 N N . GLY A 1 92 ? 7.660 7.031 -24.126 1.00 22.80 92 GLY A N 1
ATOM 659 C CA . GLY A 1 92 ? 8.058 7.047 -25.521 1.00 20.13 92 GLY A CA 1
ATOM 660 C C . GLY A 1 92 ? 7.857 5.760 -26.286 1.00 28.76 92 GLY A C 1
ATOM 661 O O . GLY A 1 92 ? 8.641 5.463 -27.192 1.00 41.15 92 GLY A O 1
ATOM 662 N N . HIS A 1 93 ? 6.824 4.987 -25.960 1.00 28.92 93 HIS A N 1
ATOM 663 C CA . HIS A 1 93 ? 6.563 3.759 -26.697 1.00 22.08 93 HIS A CA 1
ATOM 664 C C . HIS A 1 93 ? 6.174 4.075 -28.135 1.00 27.23 93 HIS A C 1
ATOM 665 O O . HIS A 1 93 ? 5.502 5.073 -28.409 1.00 34.64 93 HIS A O 1
ATOM 672 N N . SER A 1 94 ? 6.603 3.208 -29.057 1.00 36.90 94 SER A N 1
ATOM 673 C CA . SER A 1 94 ? 6.368 3.449 -30.477 1.00 27.63 94 SER A CA 1
ATOM 674 C C . SER A 1 94 ? 4.882 3.563 -30.787 1.00 29.38 94 SER A C 1
ATOM 675 O O . SER A 1 94 ? 4.478 4.369 -31.633 1.00 35.13 94 SER A O 1
ATOM 678 N N . GLU A 1 95 ? 4.049 2.767 -30.112 1.00 26.22 95 GLU A N 1
ATOM 679 C CA . GLU A 1 95 ? 2.622 2.787 -30.414 1.00 32.87 95 GLU A CA 1
ATOM 680 C C . GLU A 1 95 ? 1.974 4.084 -29.944 1.00 34.10 95 GLU A C 1
ATOM 681 O O . GLU A 1 95 ? 1.088 4.618 -30.620 1.00 36.94 95 GLU A O 1
ATOM 687 N N . ARG A 1 96 ? 2.401 4.612 -28.796 1.00 32.85 96 ARG A N 1
ATOM 688 C CA . ARG A 1 96 ? 1.977 5.956 -28.422 1.00 15.26 96 ARG A CA 1
ATOM 689 C C . ARG A 1 96 ? 2.573 6.999 -29.358 1.00 18.43 96 ARG A C 1
ATOM 690 O O . ARG A 1 96 ? 1.980 8.065 -29.556 1.00 32.13 96 ARG A O 1
ATOM 698 N N . ARG A 1 97 ? 3.734 6.705 -29.948 1.00 15.58 97 ARG A N 1
ATOM 699 C CA . ARG A 1 97 ? 4.356 7.623 -30.895 1.00 15.84 97 ARG A CA 1
ATOM 700 C C . ARG A 1 97 ? 3.768 7.493 -32.294 1.00 16.08 97 ARG A C 1
ATOM 701 O O . ARG A 1 97 ? 3.691 8.489 -33.021 1.00 16.32 97 ARG A O 1
ATOM 709 N N . SER A 1 98 ? 3.351 6.290 -32.688 1.00 16.08 98 SER A N 1
ATOM 710 C CA . SER A 1 98 ? 2.836 6.071 -34.034 1.00 27.21 98 SER A CA 1
ATOM 711 C C . SER A 1 98 ? 1.324 6.239 -34.118 1.00 25.57 98 SER A C 1
ATOM 712 O O . SER A 1 98 ? 0.820 6.812 -35.089 1.00 16.72 98 SER A O 1
ATOM 715 N N . LEU A 1 99 ? 0.586 5.751 -33.123 1.00 27.04 99 LEU A N 1
ATOM 716 C CA . LEU A 1 99 ? -0.868 5.822 -33.152 1.00 33.39 99 LEU A CA 1
ATOM 717 C C . LEU A 1 99 ? -1.426 7.031 -32.415 1.00 29.57 99 LEU A C 1
ATOM 718 O O . LEU A 1 99 ? -2.638 7.268 -32.478 1.00 25.64 99 LEU A O 1
ATOM 723 N N . PHE A 1 100 ? -0.583 7.798 -31.720 1.00 41.15 100 PHE A N 1
ATOM 724 C CA . PHE A 1 100 ? -1.048 8.999 -31.039 1.00 41.20 100 PHE A CA 1
ATOM 725 C C . PHE A 1 100 ? -0.108 10.182 -31.239 1.00 37.06 100 PHE A C 1
ATOM 726 O O . PHE A 1 100 ? -0.328 11.234 -30.624 1.00 44.17 100 PHE A O 1
ATOM 734 N N . ALA A 1 101 ? 0.925 10.040 -32.072 1.00 32.36 101 ALA A N 1
ATOM 735 C CA . ALA A 1 101 ? 1.839 11.131 -32.413 1.00 38.38 101 ALA A CA 1
ATOM 736 C C . ALA A 1 101 ? 2.506 11.716 -31.169 1.00 44.78 101 ALA A C 1
ATOM 737 O O . ALA A 1 101 ? 2.502 12.927 -30.942 1.00 52.57 101 ALA A O 1
ATOM 739 N N . GLU A 1 102 ? 3.085 10.838 -30.353 1.00 27.17 102 GLU A N 1
ATOM 740 C CA . GLU A 1 102 ? 3.867 11.273 -29.204 1.00 15.91 102 GLU A CA 1
ATOM 741 C C . GLU A 1 102 ? 5.232 11.746 -29.687 1.00 16.16 102 GLU A C 1
ATOM 742 O O . GLU A 1 102 ? 6.007 10.960 -30.244 1.00 16.22 102 GLU A O 1
ATOM 748 N N . SER A 1 103 ? 5.524 13.024 -29.479 1.00 20.79 103 SER A N 1
ATOM 749 C CA . SER A 1 103 ? 6.739 13.631 -29.997 1.00 27.66 103 SER A CA 1
ATOM 750 C C . SER A 1 103 ? 7.881 13.514 -28.991 1.00 22.52 103 SER A C 1
ATOM 751 O O . SER A 1 103 ? 7.700 13.101 -27.844 1.00 22.26 103 SER A O 1
ATOM 754 N N . ASP A 1 104 ? 9.081 13.882 -29.447 1.00 17.04 104 ASP A N 1
ATOM 755 C CA . ASP A 1 104 ? 10.221 13.952 -28.541 1.00 23.12 104 ASP A CA 1
ATOM 756 C C . ASP A 1 104 ? 10.012 15.019 -27.477 1.00 28.49 104 ASP A C 1
ATOM 757 O O . ASP A 1 104 ? 10.500 14.877 -26.350 1.00 33.09 104 ASP A O 1
ATOM 762 N N . GLU A 1 105 ? 9.291 16.091 -27.815 1.00 25.11 105 GLU A N 1
ATOM 763 C CA . GLU A 1 105 ? 8.945 17.095 -26.815 1.00 27.45 105 GLU A CA 1
ATOM 764 C C . GLU A 1 105 ? 8.010 16.517 -25.761 1.00 38.17 105 GLU A C 1
ATOM 765 O O . GLU A 1 105 ? 8.122 16.848 -24.575 1.00 44.91 105 GLU A O 1
ATOM 771 N N . ASP A 1 106 ? 7.085 15.648 -26.174 1.00 38.12 106 ASP A N 1
ATOM 772 C CA . ASP A 1 106 ? 6.204 14.994 -25.213 1.00 24.90 106 ASP A CA 1
ATOM 773 C C . ASP A 1 106 ? 6.985 14.059 -24.299 1.00 25.62 106 ASP A C 1
ATOM 774 O O . ASP A 1 106 ? 6.652 13.916 -23.117 1.00 30.04 106 ASP A O 1
ATOM 779 N N . VAL A 1 107 ? 8.030 13.419 -24.828 1.00 30.49 107 VAL A N 1
ATOM 780 C CA . VAL A 1 107 ? 8.816 12.485 -24.029 1.00 31.76 107 VAL A CA 1
ATOM 781 C C . VAL A 1 107 ? 9.569 13.224 -22.929 1.00 28.46 107 VAL A C 1
ATOM 782 O O . VAL A 1 107 ? 9.559 12.813 -21.763 1.00 38.57 107 VAL A O 1
ATOM 786 N N . PHE A 1 108 ? 10.226 14.331 -23.282 1.00 24.03 108 PHE A N 1
ATOM 787 C CA . PHE A 1 108 ? 11.028 15.052 -22.299 1.00 17.13 108 PHE A CA 1
ATOM 788 C C . PHE A 1 108 ? 10.155 15.703 -21.233 1.00 26.09 108 PHE A C 1
ATOM 789 O O . PHE A 1 108 ? 10.552 15.783 -20.065 1.00 27.72 108 PHE A O 1
ATOM 797 N N . LYS A 1 109 ? 8.969 16.181 -21.616 1.00 33.89 109 LYS A N 1
ATOM 798 C CA . LYS A 1 109 ? 8.062 16.780 -20.642 1.00 37.84 109 LYS A CA 1
ATOM 799 C C . LYS A 1 109 ? 7.659 15.768 -19.577 1.00 37.17 109 LYS A C 1
ATOM 800 O O . LYS A 1 109 ? 7.707 16.057 -18.376 1.00 40.12 109 LYS A O 1
ATOM 806 N N . LYS A 1 110 ? 7.262 14.567 -20.004 1.00 29.91 110 LYS A N 1
ATOM 807 C CA . LYS A 1 110 ? 6.877 13.532 -19.050 1.00 24.79 110 LYS A CA 1
ATOM 808 C C . LYS A 1 110 ? 8.075 13.049 -18.244 1.00 27.18 110 LYS A C 1
ATOM 809 O O . LYS A 1 110 ? 7.953 12.773 -17.045 1.00 41.82 110 LYS A O 1
ATOM 815 N N . LEU A 1 111 ? 9.240 12.937 -18.886 1.00 24.59 111 LEU A N 1
ATOM 816 C CA . LEU A 1 111 ? 10.430 12.472 -18.181 1.00 24.55 111 LEU A CA 1
ATOM 817 C C . LEU A 1 111 ? 10.827 13.438 -17.072 1.00 24.75 111 LEU A C 1
ATOM 818 O O . LEU A 1 111 ? 11.214 13.012 -15.978 1.00 17.15 111 LEU A O 1
ATOM 823 N N . ASN A 1 112 ? 10.721 14.745 -17.330 1.00 17.18 112 ASN A N 1
ATOM 824 C CA . ASN A 1 112 ? 11.096 15.738 -16.329 1.00 17.59 112 ASN A CA 1
ATOM 825 C C . ASN A 1 112 ? 10.197 15.698 -15.101 1.00 26.32 112 ASN A C 1
ATOM 826 O O . ASN A 1 112 ? 10.594 16.191 -14.040 1.00 35.44 112 ASN A O 1
ATOM 831 N N . LYS A 1 113 ? 8.999 15.123 -15.219 1.00 24.27 113 LYS A N 1
ATOM 832 C CA . LYS A 1 113 ? 8.100 15.052 -14.072 1.00 17.01 113 LYS A CA 1
ATOM 833 C C . LYS A 1 113 ? 8.632 14.104 -13.005 1.00 28.58 113 LYS A C 1
ATOM 834 O O . LYS A 1 113 ? 8.483 14.365 -11.806 1.00 37.53 113 LYS A O 1
ATOM 840 N N . ILE A 1 114 ? 9.262 13.005 -13.418 1.00 25.89 114 ILE A N 1
ATOM 841 C CA . ILE A 1 114 ? 9.697 11.958 -12.502 1.00 17.39 114 ILE A CA 1
ATOM 842 C C . ILE A 1 114 ? 11.203 11.761 -12.499 1.00 34.58 114 ILE A C 1
ATOM 843 O O . ILE A 1 114 ? 11.690 10.840 -11.835 1.00 37.45 114 ILE A O 1
ATOM 848 N N . ILE A 1 115 ? 11.961 12.593 -13.217 1.00 17.72 115 ILE A N 1
ATOM 849 C CA . ILE A 1 115 ? 13.393 12.344 -13.359 1.00 18.13 115 ILE A CA 1
ATOM 850 C C . ILE A 1 115 ? 14.104 12.480 -12.017 1.00 30.82 115 ILE A C 1
ATOM 851 O O . ILE A 1 115 ? 14.992 11.685 -11.690 1.00 38.91 115 ILE A O 1
ATOM 856 N N . ASP A 1 116 ? 13.722 13.471 -11.214 1.00 27.48 116 ASP A N 1
ATOM 857 C CA . ASP A 1 116 ? 14.334 13.695 -9.914 1.00 26.08 116 ASP A CA 1
ATOM 858 C C . ASP A 1 116 ? 13.614 12.956 -8.793 1.00 19.33 116 ASP A C 1
ATOM 859 O O . ASP A 1 116 ? 13.705 13.367 -7.631 1.00 19.83 116 ASP A O 1
ATOM 864 N N . THR A 1 117 ? 12.905 11.880 -9.116 1.00 30.73 117 THR A N 1
ATOM 865 C CA . THR A 1 117 ? 12.208 11.085 -8.113 1.00 26.58 117 THR A CA 1
ATOM 866 C C . THR A 1 117 ? 12.895 9.738 -7.921 1.00 22.07 117 THR A C 1
ATOM 867 O O . THR A 1 117 ? 13.154 9.021 -8.888 1.00 18.75 117 THR A O 1
ATOM 871 N N . ILE A 1 119 ? 11.560 7.007 -8.965 1.00 31.49 119 ILE A N 1
ATOM 872 C CA . ILE A 1 119 ? 10.920 6.319 -10.078 1.00 31.25 119 ILE A CA 1
ATOM 873 C C . ILE A 1 119 ? 11.843 6.311 -11.289 1.00 35.12 119 ILE A C 1
ATOM 874 O O . ILE A 1 119 ? 12.111 7.356 -11.882 1.00 41.55 119 ILE A O 1
ATOM 879 N N . THR A 1 120 ? 12.327 5.130 -11.654 1.00 40.77 120 THR A N 1
ATOM 880 C CA . THR A 1 120 ? 13.236 5.010 -12.786 1.00 43.76 120 THR A CA 1
ATOM 881 C C . THR A 1 120 ? 12.455 5.133 -14.089 1.00 39.38 120 THR A C 1
ATOM 882 O O . THR A 1 120 ? 11.542 4.335 -14.329 1.00 34.34 120 THR A O 1
ATOM 886 N N . PRO A 1 121 ? 12.766 6.104 -14.940 1.00 34.59 121 PRO A N 1
ATOM 887 C CA . PRO A 1 121 ? 12.062 6.227 -16.218 1.00 27.54 121 PRO A CA 1
ATOM 888 C C . PRO A 1 121 ? 12.528 5.179 -17.218 1.00 21.71 121 PRO A C 1
ATOM 889 O O . PRO A 1 121 ? 13.634 4.642 -17.137 1.00 26.33 121 PRO A O 1
ATOM 893 N N . VAL A 1 122 ? 11.650 4.897 -18.178 1.00 27.60 122 VAL A N 1
ATOM 894 C CA . VAL A 1 122 ? 11.909 3.915 -19.232 1.00 26.48 122 VAL A CA 1
ATOM 895 C C . VAL A 1 122 ? 11.635 4.622 -20.558 1.00 32.36 122 VAL A C 1
ATOM 896 O O . VAL A 1 122 ? 10.508 4.618 -21.061 1.00 31.08 122 VAL A O 1
ATOM 900 N N . VAL A 1 123 ? 12.668 5.233 -21.130 1.00 36.89 123 VAL A N 1
ATOM 901 C CA . VAL A 1 123 ? 12.540 5.985 -22.374 1.00 31.60 123 VAL A CA 1
ATOM 902 C C . VAL A 1 123 ? 12.677 5.009 -23.536 1.00 16.55 123 VAL A C 1
ATOM 903 O O . VAL A 1 123 ? 13.752 4.451 -23.769 1.00 16.90 123 VAL A O 1
ATOM 907 N N . CYS A 1 124 ? 11.586 4.803 -24.268 1.00 25.53 124 CYS A N 1
ATOM 908 C CA . CYS A 1 124 ? 11.587 3.920 -25.424 1.00 25.50 124 CYS A CA 1
ATOM 909 C C . CYS A 1 124 ? 11.922 4.708 -26.684 1.00 26.79 124 CYS A C 1
ATOM 910 O O . CYS A 1 124 ? 11.422 5.817 -26.890 1.00 26.95 124 CYS A O 1
ATOM 913 N N . ILE A 1 125 ? 12.781 4.127 -27.524 1.00 30.52 125 ILE A N 1
ATOM 914 C CA . ILE A 1 125 ? 13.191 4.739 -28.780 1.00 21.14 125 ILE A CA 1
ATOM 915 C C . ILE A 1 125 ? 13.215 3.667 -29.860 1.00 17.19 125 ILE A C 1
ATOM 916 O O . ILE A 1 125 ? 13.243 2.467 -29.578 1.00 36.43 125 ILE A O 1
ATOM 921 N N . GLY A 1 126 ? 13.205 4.115 -31.112 1.00 17.36 126 GLY A N 1
ATOM 922 C CA . GLY A 1 126 ? 13.218 3.195 -32.230 1.00 17.58 126 GLY A CA 1
ATOM 923 C C . GLY A 1 126 ? 12.991 3.864 -33.569 1.00 29.34 126 GLY A C 1
ATOM 924 O O . GLY A 1 126 ? 12.280 4.868 -33.662 1.00 37.21 126 GLY A O 1
ATOM 925 N N . GLU A 1 127 ? 13.589 3.309 -34.615 1.00 33.71 127 GLU A N 1
ATOM 926 C CA . GLU A 1 127 ? 13.490 3.855 -35.958 1.00 18.46 127 GLU A CA 1
ATOM 927 C C . GLU A 1 127 ? 12.490 3.048 -36.778 1.00 18.41 127 GLU A C 1
ATOM 928 O O . GLU A 1 127 ? 12.279 1.856 -36.537 1.00 18.34 127 GLU A O 1
ATOM 934 N N . SER A 1 128 ? 11.872 3.713 -37.751 1.00 40.66 128 SER A N 1
ATOM 935 C CA . SER A 1 128 ? 10.898 3.066 -38.613 1.00 18.58 128 SER A CA 1
ATOM 936 C C . SER A 1 128 ? 11.602 2.305 -39.734 1.00 31.91 128 SER A C 1
ATOM 937 O O . SER A 1 128 ? 12.816 2.410 -39.930 1.00 39.73 128 SER A O 1
ATOM 940 N N . LEU A 1 129 ? 10.817 1.523 -40.480 1.00 36.88 129 LEU A N 1
ATOM 941 C CA . LEU A 1 129 ? 11.377 0.789 -41.609 1.00 32.78 129 LEU A CA 1
ATOM 942 C C . LEU A 1 129 ? 11.787 1.735 -42.729 1.00 31.78 129 LEU A C 1
ATOM 943 O O . LEU A 1 129 ? 12.841 1.551 -43.350 1.00 36.82 129 LEU A O 1
ATOM 948 N N . ASP A 1 130 ? 10.967 2.752 -43.003 1.00 33.25 130 ASP A N 1
ATOM 949 C CA . ASP A 1 130 ? 11.337 3.746 -44.002 1.00 33.95 130 ASP A CA 1
ATOM 950 C C . ASP A 1 130 ? 12.572 4.528 -43.577 1.00 33.10 130 ASP A C 1
ATOM 951 O O . ASP A 1 130 ? 13.356 4.959 -44.428 1.00 33.73 130 ASP A O 1
ATOM 956 N N . ASP A 1 131 ? 12.764 4.715 -42.269 1.00 25.57 131 ASP A N 1
ATOM 957 C CA . ASP A 1 131 ? 13.940 5.433 -41.790 1.00 27.17 131 ASP A CA 1
ATOM 958 C C . ASP A 1 131 ? 15.214 4.631 -42.024 1.00 25.02 131 ASP A C 1
ATOM 959 O O . ASP A 1 131 ? 16.231 5.184 -42.459 1.00 33.33 131 ASP A O 1
ATOM 964 N N . ARG A 1 132 ? 15.179 3.327 -41.743 1.00 20.76 132 ARG A N 1
ATOM 965 C CA . ARG A 1 132 ? 16.374 2.508 -41.915 1.00 21.24 132 ARG A CA 1
ATOM 966 C C . ARG A 1 132 ? 16.725 2.340 -43.388 1.00 26.12 132 ARG A C 1
ATOM 967 O O . ARG A 1 132 ? 17.906 2.344 -43.755 1.00 32.25 132 ARG A O 1
ATOM 975 N N . GLN A 1 133 ? 15.714 2.190 -44.247 1.00 25.04 133 GLN A N 1
ATOM 976 C CA . GLN A 1 133 ? 15.980 2.020 -45.671 1.00 22.63 133 GLN A CA 1
ATOM 977 C C . GLN A 1 133 ? 16.430 3.322 -46.319 1.00 26.23 133 GLN A C 1
ATOM 978 O O . GLN A 1 133 ? 17.122 3.294 -47.343 1.00 26.15 133 GLN A O 1
ATOM 984 N N . SER A 1 134 ? 16.053 4.465 -45.746 1.00 28.37 134 SER A N 1
ATOM 985 C CA . SER A 1 134 ? 16.444 5.767 -46.266 1.00 31.58 134 SER A CA 1
ATOM 986 C C . SER A 1 134 ? 17.641 6.354 -45.527 1.00 36.61 134 SER A C 1
ATOM 987 O O . SER A 1 134 ? 17.853 7.569 -45.574 1.00 42.69 134 SER A O 1
ATOM 990 N N . GLY A 1 135 ? 18.421 5.522 -44.842 1.00 33.85 135 GLY A N 1
ATOM 991 C CA . GLY A 1 135 ? 19.602 6.008 -44.156 1.00 28.16 135 GLY A CA 1
ATOM 992 C C . GLY A 1 135 ? 19.338 6.961 -43.013 1.00 29.07 135 GLY A C 1
ATOM 993 O O . GLY A 1 135 ? 20.250 7.678 -42.596 1.00 38.56 135 GLY A O 1
ATOM 994 N N . LYS A 1 136 ? 18.113 6.991 -42.493 1.00 32.72 136 LYS A N 1
ATOM 995 C CA . LYS A 1 136 ? 17.746 7.866 -41.388 1.00 37.44 136 LYS A CA 1
ATOM 996 C C . LYS A 1 136 ? 17.952 7.214 -40.025 1.00 36.45 136 LYS A C 1
ATOM 997 O O . LYS A 1 136 ? 17.474 7.746 -39.019 1.00 40.67 136 LYS A O 1
ATOM 1003 N N . LEU A 1 137 ? 18.648 6.081 -39.978 1.00 35.92 137 LEU A N 1
ATOM 1004 C CA . LEU A 1 137 ? 18.870 5.317 -38.757 1.00 27.03 137 LEU A CA 1
ATOM 1005 C C . LEU A 1 137 ? 19.464 6.172 -37.646 1.00 27.93 137 LEU A C 1
ATOM 1006 O O . LEU A 1 137 ? 18.798 6.471 -36.649 1.00 29.39 137 LEU A O 1
ATOM 1011 N N . LYS A 1 138 ? 20.728 6.565 -37.824 1.00 25.16 138 LYS A N 1
ATOM 1012 C CA . LYS A 1 138 ? 21.459 7.294 -36.793 1.00 21.85 138 LYS A CA 1
ATOM 1013 C C . LYS A 1 138 ? 20.947 8.717 -36.620 1.00 26.65 138 LYS A C 1
ATOM 1014 O O . LYS A 1 138 ? 21.116 9.302 -35.541 1.00 45.87 138 LYS A O 1
ATOM 1020 N N . GLN A 1 139 ? 20.322 9.289 -37.654 1.00 22.97 139 GLN A N 1
ATOM 1021 C CA . GLN A 1 139 ? 19.762 10.631 -37.523 1.00 24.44 139 GLN A CA 1
ATOM 1022 C C . GLN A 1 139 ? 18.621 10.654 -36.513 1.00 26.07 139 GLN A C 1
ATOM 1023 O O . GLN A 1 139 ? 18.576 11.513 -35.623 1.00 34.90 139 GLN A O 1
ATOM 1029 N N . VAL A 1 140 ? 17.684 9.714 -36.642 1.00 25.85 140 VAL A N 1
ATOM 1030 C CA . VAL A 1 140 ? 16.489 9.738 -35.807 1.00 20.65 140 VAL A CA 1
ATOM 1031 C C . VAL A 1 140 ? 16.830 9.369 -34.370 1.00 24.94 140 VAL A C 1
ATOM 1032 O O . VAL A 1 140 ? 16.339 9.995 -33.423 1.00 32.56 140 VAL A O 1
ATOM 1036 N N . LEU A 1 141 ? 17.683 8.360 -34.181 1.00 22.93 141 LEU A N 1
ATOM 1037 C CA . LEU A 1 141 ? 18.030 7.937 -32.828 1.00 19.48 141 LEU A CA 1
ATOM 1038 C C . LEU A 1 141 ? 18.758 9.036 -32.067 1.00 19.74 141 LEU A C 1
ATOM 1039 O O . LEU A 1 141 ? 18.590 9.162 -30.849 1.00 19.48 141 LEU A O 1
ATOM 1044 N N . ALA A 1 142 ? 19.565 9.842 -32.759 1.00 38.63 142 ALA A N 1
ATOM 1045 C CA . ALA A 1 142 ? 20.150 11.013 -32.117 1.00 20.61 142 ALA A CA 1
ATOM 1046 C C . ALA A 1 142 ? 19.087 12.068 -31.835 1.00 26.77 142 ALA A C 1
ATOM 1047 O O . ALA A 1 142 ? 19.160 12.779 -30.826 1.00 43.29 142 ALA A O 1
ATOM 1049 N N . THR A 1 143 ? 18.088 12.177 -32.715 1.00 21.78 143 THR A N 1
ATOM 1050 C CA . THR A 1 143 ? 17.005 13.134 -32.507 1.00 19.69 143 THR A CA 1
ATOM 1051 C C . THR A 1 143 ? 16.139 12.731 -31.321 1.00 28.92 143 THR A C 1
ATOM 1052 O O . THR A 1 143 ? 15.827 13.558 -30.456 1.00 38.04 143 THR A O 1
ATOM 1056 N N . GLN A 1 144 ? 15.743 11.458 -31.263 1.00 19.31 144 GLN A N 1
ATOM 1057 C CA . GLN A 1 144 ? 14.971 10.955 -30.133 1.00 13.59 144 GLN A CA 1
ATOM 1058 C C . GLN A 1 144 ? 15.735 11.023 -28.818 1.00 23.11 144 GLN A C 1
ATOM 1059 O O . GLN A 1 144 ? 15.129 10.829 -27.759 1.00 31.99 144 GLN A O 1
ATOM 1065 N N . LEU A 1 145 ? 17.037 11.293 -28.856 1.00 37.36 145 LEU A N 1
ATOM 1066 C CA . LEU A 1 145 ? 17.839 11.449 -27.652 1.00 14.90 145 LEU A CA 1
ATOM 1067 C C . LEU A 1 145 ? 18.269 12.888 -27.408 1.00 26.93 145 LEU A C 1
ATOM 1068 O O . LEU A 1 145 ? 18.919 13.161 -26.393 1.00 23.76 145 LEU A O 1
ATOM 1073 N N . SER A 1 146 ? 17.915 13.811 -28.304 1.00 30.32 146 SER A N 1
ATOM 1074 C CA . SER A 1 146 ? 18.446 15.169 -28.233 1.00 29.26 146 SER A CA 1
ATOM 1075 C C . SER A 1 146 ? 18.013 15.869 -26.951 1.00 24.42 146 SER A C 1
ATOM 1076 O O . SER A 1 146 ? 18.849 16.314 -26.158 1.00 26.27 146 SER A O 1
ATOM 1079 N N . LEU A 1 147 ? 16.700 15.968 -26.728 1.00 19.09 147 LEU A N 1
ATOM 1080 C CA . LEU A 1 147 ? 16.192 16.681 -25.559 1.00 15.08 147 LEU A CA 1
ATOM 1081 C C . LEU A 1 147 ? 16.659 16.039 -24.259 1.00 23.68 147 LEU A C 1
ATOM 1082 O O . LEU A 1 147 ? 16.788 16.724 -23.238 1.00 15.71 147 LEU A O 1
ATOM 1087 N N . ILE A 1 148 ? 16.916 14.731 -24.276 1.00 29.04 148 ILE A N 1
ATOM 1088 C CA . ILE A 1 148 ? 17.326 14.036 -23.060 1.00 22.08 148 ILE A CA 1
ATOM 1089 C C . ILE A 1 148 ? 18.777 14.359 -22.725 1.00 19.07 148 ILE A C 1
ATOM 1090 O O . ILE A 1 148 ? 19.093 14.799 -21.614 1.00 16.80 148 ILE A O 1
ATOM 1095 N N . LEU A 1 149 ? 19.680 14.149 -23.684 1.00 16.60 149 LEU A N 1
ATOM 1096 C CA . LEU A 1 149 ? 21.106 14.308 -23.428 1.00 17.64 149 LEU A CA 1
ATOM 1097 C C . LEU A 1 149 ? 21.546 15.765 -23.394 1.00 18.34 149 LEU A C 1
ATOM 1098 O O . LEU A 1 149 ? 22.635 16.057 -22.889 1.00 19.31 149 LEU A O 1
ATOM 1103 N N . GLU A 1 150 ? 20.728 16.682 -23.906 1.00 17.94 150 GLU A N 1
ATOM 1104 C CA . GLU A 1 150 ? 21.104 18.087 -23.976 1.00 18.72 150 GLU A CA 1
ATOM 1105 C C . GLU A 1 150 ? 20.704 18.883 -22.741 1.00 30.26 150 GLU A C 1
ATOM 1106 O O . GLU A 1 150 ? 21.315 19.923 -22.469 1.00 46.07 150 GLU A O 1
ATOM 1112 N N . ASN A 1 151 ? 19.700 18.429 -21.990 1.00 23.43 151 ASN A N 1
ATOM 1113 C CA . ASN A 1 151 ? 19.180 19.191 -20.863 1.00 29.47 151 ASN A CA 1
ATOM 1114 C C . ASN A 1 151 ? 19.294 18.481 -19.521 1.00 41.73 151 ASN A C 1
ATOM 1115 O O . ASN A 1 151 ? 18.839 19.031 -18.512 1.00 51.18 151 ASN A O 1
ATOM 1120 N N . LEU A 1 152 ? 19.887 17.291 -19.472 1.00 36.39 152 LE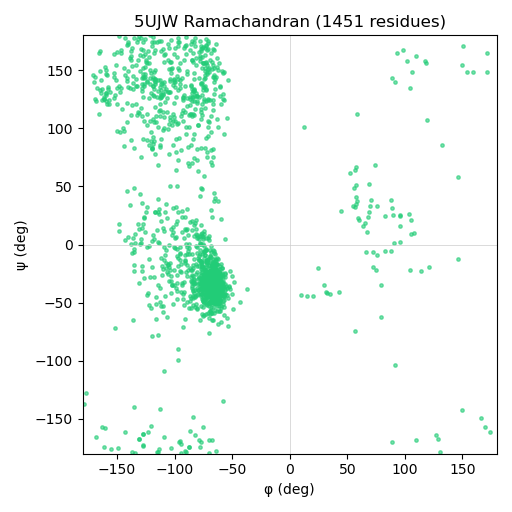U A N 1
ATOM 1121 C CA . LEU A 1 152 ? 19.987 16.519 -18.244 1.00 28.63 152 LEU A CA 1
ATOM 1122 C C . LEU A 1 152 ? 21.447 16.206 -17.939 1.00 25.06 152 LEU A C 1
ATOM 1123 O O . LEU A 1 152 ? 22.330 16.352 -18.790 1.00 27.87 152 LEU A O 1
ATOM 1128 N N . SER A 1 153 ? 21.690 15.762 -16.710 1.00 20.59 153 SER A N 1
ATOM 1129 C CA . SER A 1 153 ? 23.037 15.533 -16.213 1.00 28.79 153 SER A CA 1
ATOM 1130 C C . SER A 1 153 ? 23.291 14.048 -15.998 1.00 47.78 153 SER A C 1
ATOM 1131 O O . SER A 1 153 ? 22.367 13.225 -15.983 1.00 54.97 153 SER A O 1
ATOM 1134 N N . VAL A 1 154 ? 24.577 13.725 -15.824 1.00 45.67 154 VAL A N 1
ATOM 1135 C CA . VAL A 1 154 ? 24.983 12.362 -15.512 1.00 37.40 154 VAL A CA 1
ATOM 1136 C C . VAL A 1 154 ? 24.195 11.815 -14.322 1.00 34.14 154 VAL A C 1
ATOM 1137 O O . VAL A 1 154 ? 23.789 10.650 -14.328 1.00 22.65 154 VAL A O 1
ATOM 1141 N N . GLU A 1 155 ? 23.920 12.649 -13.315 1.00 47.02 155 GLU A N 1
ATOM 1142 C CA . GLU A 1 155 ? 23.163 12.193 -12.150 1.00 46.86 155 GLU A CA 1
ATOM 1143 C C . GLU A 1 155 ? 21.730 11.826 -12.526 1.00 38.53 155 GLU A C 1
ATOM 1144 O O . GLU A 1 155 ? 21.176 10.854 -12.001 1.00 39.52 155 GLU A O 1
ATOM 1150 N N . GLN A 1 156 ? 21.123 12.576 -13.450 1.00 37.33 156 GLN A N 1
ATOM 1151 C CA . GLN A 1 156 ? 19.782 12.246 -13.922 1.00 39.47 156 GLN A CA 1
ATOM 1152 C C . GLN A 1 156 ? 19.811 11.230 -15.058 1.00 35.13 156 GLN A C 1
ATOM 1153 O O . GLN A 1 156 ? 18.876 10.433 -15.192 1.00 36.75 156 GLN A O 1
ATOM 1159 N N . LEU A 1 157 ? 20.865 11.248 -15.878 1.00 32.60 157 LEU A N 1
ATOM 1160 C CA . LEU A 1 157 ? 20.988 10.278 -16.962 1.00 33.04 157 LEU A CA 1
ATOM 1161 C C . LEU A 1 157 ? 21.095 8.857 -16.426 1.00 34.44 157 LEU A C 1
ATOM 1162 O O . LEU A 1 157 ? 20.570 7.915 -17.031 1.00 32.08 157 LEU A O 1
ATOM 1167 N N . ALA A 1 158 ? 21.779 8.684 -15.291 1.00 32.29 158 ALA A N 1
ATOM 1168 C CA . ALA A 1 158 ? 21.990 7.346 -14.749 1.00 27.21 158 ALA A CA 1
ATOM 1169 C C . ALA A 1 158 ? 20.681 6.684 -14.353 1.00 32.91 158 ALA A C 1
ATOM 1170 O O . ALA A 1 158 ? 20.541 5.462 -14.476 1.00 45.52 158 ALA A O 1
ATOM 1172 N N . LYS A 1 159 ? 19.713 7.466 -13.881 1.00 29.91 159 LYS A N 1
ATOM 1173 C CA . LYS A 1 159 ? 18.420 6.913 -13.508 1.00 29.61 159 LYS A CA 1
ATOM 1174 C C . LYS A 1 159 ? 17.552 6.596 -14.718 1.00 38.82 159 LYS A C 1
ATOM 1175 O O . LYS A 1 159 ? 16.634 5.776 -14.606 1.00 46.68 159 LYS A O 1
ATOM 1181 N N . VAL A 1 160 ? 17.822 7.218 -15.866 1.00 36.93 160 VAL A N 1
ATOM 1182 C CA . VAL A 1 160 ? 17.063 6.927 -17.074 1.00 17.15 160 VAL A CA 1
ATOM 1183 C C . VAL A 1 160 ? 17.477 5.569 -17.622 1.00 27.88 160 VAL A C 1
ATOM 1184 O O . VAL A 1 160 ? 18.668 5.234 -17.675 1.00 22.48 160 VAL A O 1
ATOM 1188 N N . VAL A 1 161 ? 16.490 4.775 -18.027 1.00 28.76 161 VAL A N 1
ATOM 1189 C CA . VAL A 1 161 ? 16.718 3.465 -18.624 1.00 30.61 161 VAL A CA 1
ATOM 1190 C C . VAL A 1 161 ? 16.183 3.500 -20.048 1.00 25.36 161 VAL A C 1
ATOM 1191 O O . VAL A 1 161 ? 14.984 3.716 -20.260 1.00 16.71 161 VAL A O 1
ATOM 1195 N N . ILE A 1 162 ? 17.067 3.289 -21.018 1.00 26.40 162 ILE A N 1
ATOM 1196 C CA . ILE A 1 162 ? 16.679 3.324 -22.424 1.00 22.66 162 ILE A CA 1
ATOM 1197 C C . ILE A 1 162 ? 16.127 1.961 -22.818 1.00 27.50 162 ILE A C 1
ATOM 1198 O O . ILE A 1 162 ? 16.723 0.921 -22.513 1.00 33.91 162 ILE A O 1
ATOM 1203 N N . ALA A 1 163 ? 14.978 1.964 -23.490 1.00 15.67 163 ALA A N 1
ATOM 1204 C CA . ALA A 1 163 ? 14.307 0.746 -23.939 1.00 15.91 163 ALA A CA 1
ATOM 1205 C C . ALA A 1 163 ? 14.212 0.798 -25.458 1.00 38.01 163 ALA A C 1
ATOM 1206 O O . ALA A 1 163 ? 13.187 1.190 -26.018 1.00 40.37 163 ALA A O 1
ATOM 1208 N N . TYR A 1 164 ? 15.290 0.396 -26.125 1.00 16.34 164 TYR A N 1
ATOM 1209 C CA . TYR A 1 164 ? 15.311 0.430 -27.579 1.00 27.95 164 TYR A CA 1
ATOM 1210 C C . TYR A 1 164 ? 14.394 -0.643 -28.150 1.00 28.60 164 TYR A C 1
ATOM 1211 O O . TYR A 1 164 ? 14.526 -1.826 -27.827 1.00 33.98 164 TYR A O 1
ATOM 1220 N N . GLU A 1 165 ? 13.468 -0.226 -29.006 1.00 26.97 165 GLU A N 1
ATOM 1221 C CA . GLU A 1 165 ? 12.577 -1.144 -29.713 1.00 23.92 165 GLU A CA 1
ATOM 1222 C C . GLU A 1 165 ? 12.642 -0.835 -31.205 1.00 16.35 165 GLU A C 1
ATOM 1223 O O . GLU A 1 165 ? 12.162 0.229 -31.635 1.00 15.88 165 GLU A O 1
ATOM 1229 N N . PRO A 1 166 ? 13.223 -1.727 -32.012 1.00 28.06 166 PRO A N 1
ATOM 1230 C CA . PRO A 1 166 ? 13.350 -1.458 -33.459 1.00 28.26 166 PRO A CA 1
ATOM 1231 C C . PRO A 1 166 ? 12.033 -1.671 -34.171 1.00 22.79 166 PRO A C 1
ATOM 1232 O O . PRO A 1 166 ? 11.577 -2.798 -34.366 1.00 27.69 166 PRO A O 1
ATOM 1236 N N . VAL A 1 167 ? 11.404 -0.560 -34.585 1.00 16.68 167 VAL A N 1
ATOM 1237 C CA . VAL A 1 167 ? 10.109 -0.655 -35.249 1.00 28.86 167 VAL A CA 1
ATOM 1238 C C . VAL A 1 167 ? 10.258 -1.181 -36.670 1.00 30.02 167 VAL A C 1
ATOM 1239 O O . VAL A 1 167 ? 9.295 -1.711 -37.245 1.00 39.07 167 VAL A O 1
ATOM 1243 N N . TRP A 1 168 ? 11.449 -1.045 -37.264 1.00 22.10 168 TRP A N 1
ATOM 1244 C CA . TRP A 1 168 ? 11.663 -1.558 -38.611 1.00 19.31 168 TRP A CA 1
ATOM 1245 C C . TRP A 1 168 ? 11.522 -3.071 -38.679 1.00 32.57 168 TRP A C 1
ATOM 1246 O O . TRP A 1 168 ? 11.377 -3.622 -39.775 1.00 44.42 168 TRP A O 1
ATOM 1257 N N . ALA A 1 169 ? 11.577 -3.754 -37.535 1.00 26.11 169 ALA A N 1
ATOM 1258 C CA . ALA A 1 169 ? 11.356 -5.189 -37.479 1.00 28.32 169 ALA A CA 1
ATOM 1259 C C . ALA A 1 169 ? 10.024 -5.575 -36.855 1.00 40.02 169 ALA A C 1
ATOM 1260 O O . ALA A 1 169 ? 9.563 -6.699 -37.077 1.00 47.54 169 ALA A O 1
ATOM 1262 N N . ILE A 1 170 ? 9.401 -4.686 -36.088 1.00 36.09 170 ILE A N 1
ATOM 1263 C CA . ILE A 1 170 ? 8.125 -4.976 -35.445 1.00 36.27 170 ILE A CA 1
ATOM 1264 C C . ILE A 1 170 ? 6.998 -4.694 -36.426 1.00 32.35 170 ILE A C 1
ATOM 1265 O O . ILE A 1 170 ? 6.925 -3.604 -37.009 1.00 39.33 170 ILE A O 1
ATOM 1270 N N . GLY A 1 171 ? 6.126 -5.683 -36.621 1.00 33.12 171 GLY A N 1
ATOM 1271 C CA . GLY A 1 171 ? 4.986 -5.525 -37.503 1.00 40.87 171 GLY A CA 1
ATOM 1272 C C . GLY A 1 171 ? 5.328 -5.660 -38.972 1.00 47.96 171 GLY A C 1
ATOM 1273 O O . GLY A 1 171 ? 4.529 -6.175 -39.760 1.00 55.45 171 GLY A O 1
ATOM 1274 N N . THR A 1 172 ? 6.519 -5.196 -39.354 1.00 41.21 172 THR A N 1
ATOM 1275 C CA . THR A 1 172 ? 6.953 -5.275 -40.741 1.00 42.86 172 THR A CA 1
ATOM 1276 C C . THR A 1 172 ? 7.312 -6.690 -41.168 1.00 56.46 172 THR A C 1
ATOM 1277 O O . THR A 1 172 ? 7.448 -6.938 -42.371 1.00 67.10 172 THR A O 1
ATOM 1281 N N . GLY A 1 173 ? 7.472 -7.616 -40.225 1.00 64.52 173 GLY A N 1
ATOM 1282 C CA . GLY A 1 173 ? 7.865 -8.969 -40.552 1.00 65.18 173 GLY A CA 1
ATOM 1283 C C . GLY A 1 173 ? 9.306 -9.136 -40.976 1.00 67.32 173 GLY A C 1
ATOM 1284 O O . GLY A 1 173 ? 9.748 -10.275 -41.165 1.00 72.80 173 GLY A O 1
ATOM 1285 N N . VAL A 1 174 ? 10.052 -8.044 -41.134 1.00 63.44 174 VAL A N 1
ATOM 1286 C CA . VAL A 1 174 ? 11.451 -8.134 -41.534 1.00 67.13 174 VAL A CA 1
ATOM 1287 C C . VAL A 1 174 ? 12.270 -8.614 -40.343 1.00 67.48 174 VAL A C 1
ATOM 1288 O O . VAL A 1 174 ? 12.250 -8.000 -39.270 1.00 63.52 174 VAL A O 1
ATOM 1292 N N . VAL A 1 175 ? 12.991 -9.723 -40.528 1.00 71.79 175 VAL A N 1
ATOM 1293 C CA . VAL A 1 175 ? 13.771 -10.290 -39.435 1.00 68.88 175 VAL A CA 1
ATOM 1294 C C . VAL A 1 175 ? 14.921 -9.357 -39.070 1.00 72.47 175 VAL A C 1
ATOM 1295 O O . VAL A 1 175 ? 15.373 -8.526 -39.867 1.00 75.34 175 VAL A O 1
ATOM 1297 N N . ALA A 1 176 ? 15.400 -9.503 -37.837 1.00 70.95 176 ALA A N 1
ATOM 1298 C CA . ALA A 1 176 ? 16.488 -8.690 -37.304 1.00 66.85 176 ALA A CA 1
ATOM 1299 C C . ALA A 1 176 ? 17.651 -9.607 -36.956 1.00 62.90 176 ALA A C 1
ATOM 1300 O O . ALA A 1 176 ? 17.581 -10.362 -35.980 1.00 62.85 176 ALA A O 1
ATOM 1302 N N . SER A 1 177 ? 18.714 -9.547 -37.752 1.00 61.76 177 SER A N 1
ATOM 1303 C CA . SER A 1 177 ? 19.912 -10.313 -37.446 1.00 62.34 177 SER A CA 1
ATOM 1304 C C . SER A 1 177 ? 20.565 -9.781 -36.176 1.00 51.35 177 SER A C 1
ATOM 1305 O O . SER A 1 177 ? 20.397 -8.618 -35.803 1.00 50.06 177 SER A O 1
ATOM 1308 N N . LEU A 1 178 ? 21.314 -10.652 -35.502 1.00 40.62 178 LEU A N 1
ATOM 1309 C CA . LEU A 1 178 ? 21.940 -10.261 -34.246 1.00 43.92 178 LEU A CA 1
ATOM 1310 C C . LEU A 1 178 ? 23.087 -9.278 -34.437 1.00 43.97 178 LEU A C 1
ATOM 1311 O O . LEU A 1 178 ? 23.544 -8.690 -33.451 1.00 46.33 178 LEU A O 1
ATOM 1316 N N . GLU A 1 179 ? 23.556 -9.080 -35.671 1.00 45.46 179 GLU A N 1
ATOM 1317 C CA . GLU A 1 179 ? 24.559 -8.050 -35.919 1.00 46.01 179 GLU A CA 1
ATOM 1318 C C . GLU A 1 179 ? 23.929 -6.663 -35.901 1.00 31.13 179 GLU A C 1
ATOM 1319 O O . GLU A 1 179 ? 24.435 -5.749 -35.240 1.00 30.63 179 GLU A O 1
ATOM 1325 N N . GLN A 1 180 ? 22.817 -6.488 -36.620 1.00 26.59 180 GLN A N 1
ATOM 1326 C CA . GLN A 1 180 ? 22.154 -5.188 -36.641 1.00 34.26 180 GLN A CA 1
ATOM 1327 C C . GLN A 1 180 ? 21.512 -4.866 -35.298 1.00 35.39 180 GLN A C 1
ATOM 1328 O O . GLN A 1 180 ? 21.324 -3.688 -34.970 1.00 38.10 180 GLN A O 1
ATOM 1334 N N . ILE A 1 181 ? 21.168 -5.887 -34.511 1.00 39.43 181 ILE A N 1
ATOM 1335 C CA . ILE A 1 181 ? 20.744 -5.648 -33.135 1.00 39.17 181 ILE A CA 1
ATOM 1336 C C . ILE A 1 181 ? 21.906 -5.102 -32.317 1.00 28.61 181 ILE A C 1
ATOM 1337 O O . ILE A 1 181 ? 21.783 -4.081 -31.632 1.00 28.80 181 ILE A O 1
ATOM 1342 N N . GLN A 1 182 ? 23.057 -5.777 -32.383 1.00 27.44 182 GLN A N 1
ATOM 1343 C CA . GLN A 1 182 ? 24.248 -5.288 -31.700 1.00 38.02 182 GLN A CA 1
ATOM 1344 C C . GLN A 1 182 ? 24.724 -3.964 -32.285 1.00 44.27 182 GLN A C 1
ATOM 1345 O O . GLN A 1 182 ? 25.224 -3.109 -31.546 1.00 44.49 182 GLN A O 1
ATOM 1351 N N . GLU A 1 183 ? 24.569 -3.775 -33.598 1.00 40.84 183 GLU A N 1
ATOM 1352 C CA . GLU A 1 183 ? 24.998 -2.530 -34.229 1.00 37.66 183 GLU A CA 1
ATOM 1353 C C . GLU A 1 183 ? 24.257 -1.333 -33.646 1.00 33.54 183 GLU A C 1
ATOM 1354 O O . GLU A 1 183 ? 24.870 -0.317 -33.297 1.00 30.60 183 GLU A O 1
ATOM 1360 N N . THR A 1 184 ? 22.931 -1.436 -33.535 1.00 35.95 184 THR A N 1
ATOM 1361 C CA . THR A 1 184 ? 22.145 -0.309 -33.044 1.00 34.15 184 THR A CA 1
ATOM 1362 C C . THR A 1 184 ? 22.374 -0.080 -31.555 1.00 39.11 184 THR A C 1
ATOM 1363 O O . THR A 1 184 ? 22.527 1.065 -31.117 1.00 42.05 184 THR A O 1
ATOM 1367 N N . HIS A 1 185 ? 22.395 -1.155 -30.763 1.00 42.25 185 HIS A N 1
ATOM 1368 C CA . HIS A 1 185 ? 22.690 -1.014 -29.340 1.00 37.81 185 HIS A CA 1
ATOM 1369 C C . HIS A 1 185 ? 24.084 -0.438 -29.126 1.00 40.11 185 HIS A C 1
ATOM 1370 O O . HIS A 1 185 ? 24.305 0.344 -28.193 1.00 46.75 185 HIS A O 1
ATOM 1377 N N . GLN A 1 186 ? 25.038 -0.812 -29.982 1.00 37.00 186 GLN A N 1
ATOM 1378 C CA . GLN A 1 186 ? 26.367 -0.216 -29.913 1.00 31.70 186 GLN A CA 1
ATOM 1379 C C . GLN A 1 186 ? 26.335 1.258 -30.291 1.00 26.03 186 GLN A C 1
ATOM 1380 O O . GLN A 1 186 ? 27.101 2.055 -29.739 1.00 34.60 186 GLN A O 1
ATOM 1386 N N . PHE A 1 187 ? 25.457 1.639 -31.221 1.00 25.57 187 PHE A N 1
ATOM 1387 C CA . PHE A 1 187 ? 25.377 3.040 -31.616 1.00 32.80 187 PHE A CA 1
ATOM 1388 C C . PHE A 1 187 ? 24.669 3.875 -30.557 1.00 32.91 187 PHE A C 1
ATOM 1389 O O . PHE A 1 187 ? 25.098 4.996 -30.258 1.00 41.55 187 PHE A O 1
ATOM 1397 N N . ILE A 1 188 ? 23.575 3.355 -29.994 1.00 33.77 188 ILE A N 1
ATOM 1398 C CA . ILE A 1 188 ? 22.848 4.082 -28.956 1.00 27.12 188 ILE A CA 1
ATOM 1399 C C . ILE A 1 188 ? 23.766 4.387 -27.780 1.00 28.40 188 ILE A C 1
ATOM 1400 O O . ILE A 1 188 ? 23.747 5.493 -27.226 1.00 44.71 188 ILE A O 1
ATOM 1405 N N . ARG A 1 189 ? 24.589 3.414 -27.387 1.00 28.31 189 ARG A N 1
ATOM 1406 C CA . ARG A 1 189 ? 25.546 3.640 -26.310 1.00 25.67 189 ARG A CA 1
ATOM 1407 C C . ARG A 1 189 ? 26.580 4.687 -26.704 1.00 34.65 189 ARG A C 1
ATOM 1408 O O . ARG A 1 189 ? 27.024 5.479 -25.864 1.00 46.11 189 ARG A O 1
ATOM 1416 N N . SER A 1 190 ? 26.969 4.712 -27.981 1.00 25.77 190 SER A N 1
ATOM 1417 C CA . SER A 1 190 ? 27.943 5.696 -28.440 1.00 29.13 190 SER A CA 1
ATOM 1418 C C . SER A 1 190 ? 27.394 7.113 -28.353 1.00 32.00 190 SER A C 1
ATOM 1419 O O . SER A 1 190 ? 28.158 8.057 -28.123 1.00 46.28 190 SER A O 1
ATOM 1422 N N . LEU A 1 191 ? 26.082 7.284 -28.537 1.00 27.49 191 LEU A N 1
ATOM 1423 C CA . LEU A 1 191 ? 25.482 8.604 -28.377 1.00 29.36 191 LEU A CA 1
ATOM 1424 C C . LEU A 1 191 ? 25.625 9.097 -26.944 1.00 35.04 191 LEU A C 1
ATOM 1425 O O . LEU A 1 191 ? 25.890 10.282 -26.707 1.00 50.20 191 LEU A O 1
ATOM 1430 N N . LEU A 1 192 ? 25.456 8.199 -25.973 1.00 26.91 192 LEU A N 1
ATOM 1431 C CA . LEU A 1 192 ? 25.683 8.569 -24.582 1.00 25.11 192 LEU A CA 1
ATOM 1432 C C . LEU A 1 192 ? 27.167 8.710 -24.278 1.00 32.29 192 LEU A C 1
ATOM 1433 O O . LEU A 1 192 ? 27.551 9.544 -23.450 1.00 39.18 192 LEU A O 1
ATOM 1438 N N . ALA A 1 193 ? 28.010 7.907 -24.932 1.00 33.17 193 ALA A N 1
ATOM 1439 C CA . ALA A 1 193 ? 29.450 8.014 -24.721 1.00 26.57 193 ALA A CA 1
ATOM 1440 C C . ALA A 1 193 ? 29.972 9.389 -25.116 1.00 33.37 193 ALA A C 1
ATOM 1441 O O . ALA A 1 193 ? 31.001 9.834 -24.596 1.00 41.07 193 ALA A O 1
ATOM 1443 N N . LYS A 1 194 ? 29.277 10.078 -26.024 1.00 38.91 194 LYS A N 1
ATOM 1444 C CA . LYS A 1 194 ? 29.639 11.445 -26.374 1.00 48.82 194 LYS A CA 1
ATOM 1445 C C . LYS A 1 194 ? 29.396 12.426 -25.235 1.00 51.61 194 LYS A C 1
ATOM 1446 O O . LYS A 1 194 ? 29.768 13.598 -25.359 1.00 62.88 194 LYS A O 1
ATOM 1452 N N . VAL A 1 195 ? 28.781 11.982 -24.142 1.00 40.91 195 VAL A N 1
ATOM 1453 C CA . VAL A 1 195 ? 28.536 12.810 -22.969 1.00 31.53 195 VAL A CA 1
ATOM 1454 C C . VAL A 1 195 ? 29.348 12.326 -21.774 1.00 43.68 195 VAL A C 1
ATOM 1455 O O . VAL A 1 195 ? 30.024 13.112 -21.109 1.00 38.65 195 VAL A O 1
ATOM 1459 N N . ASP A 1 196 ? 29.286 11.027 -21.485 1.00 31.30 196 ASP A N 1
ATOM 1460 C CA . ASP A 1 196 ? 30.077 10.420 -20.417 1.00 31.82 196 ASP A CA 1
ATOM 1461 C C . ASP A 1 196 ? 30.112 8.924 -20.670 1.00 37.58 196 ASP A C 1
ATOM 1462 O O . ASP A 1 196 ? 29.056 8.294 -20.781 1.00 45.07 196 ASP A O 1
ATOM 1467 N N . GLU A 1 197 ? 31.312 8.351 -20.735 1.00 31.63 197 GLU A N 1
ATOM 1468 C CA . GLU A 1 197 ? 31.438 6.937 -21.073 1.00 31.08 197 GLU A CA 1
ATOM 1469 C C . GLU A 1 197 ? 31.310 6.029 -19.865 1.00 31.05 197 GLU A C 1
ATOM 1470 O O . GLU A 1 197 ? 30.904 4.870 -20.011 1.00 30.38 197 GLU A O 1
ATOM 1476 N N . ARG A 1 198 ? 31.670 6.516 -18.679 1.00 31.92 198 ARG A N 1
ATOM 1477 C CA . ARG A 1 198 ? 31.535 5.686 -17.490 1.00 40.51 198 ARG A CA 1
ATOM 1478 C C . ARG A 1 198 ? 30.071 5.381 -17.202 1.00 45.92 198 ARG A C 1
ATOM 1479 O O . ARG A 1 198 ? 29.733 4.280 -16.753 1.00 48.31 198 ARG A O 1
ATOM 1487 N N . LEU A 1 199 ? 29.188 6.342 -17.460 1.00 39.51 199 LEU A N 1
ATOM 1488 C CA . LEU A 1 199 ? 27.761 6.075 -17.346 1.00 29.75 199 LEU A CA 1
ATOM 1489 C C . LEU A 1 199 ? 27.235 5.351 -18.579 1.00 37.25 199 LEU A C 1
ATOM 1490 O O . LEU A 1 199 ? 26.393 4.454 -18.461 1.00 43.40 199 LEU A O 1
ATOM 1495 N N . ALA A 1 200 ? 27.721 5.725 -19.766 1.00 32.67 200 ALA A N 1
ATOM 1496 C CA . ALA A 1 200 ? 27.277 5.066 -20.989 1.00 27.73 200 ALA A CA 1
ATOM 1497 C C . ALA A 1 200 ? 27.551 3.570 -20.950 1.00 38.93 200 ALA A C 1
ATOM 1498 O O . ALA A 1 200 ? 26.767 2.783 -21.492 1.00 54.42 200 ALA A O 1
ATOM 1500 N N . LYS A 1 201 ? 28.643 3.158 -20.309 1.00 32.77 201 LYS A N 1
ATOM 1501 C CA . LYS A 1 201 ? 28.975 1.743 -20.214 1.00 31.31 201 LYS A CA 1
ATOM 1502 C C . LYS A 1 201 ? 28.237 1.039 -19.086 1.00 36.37 201 LYS A C 1
ATOM 1503 O O . LYS A 1 201 ? 28.245 -0.195 -19.038 1.00 42.94 201 LYS A O 1
ATOM 1509 N N . ASN A 1 202 ? 27.605 1.783 -18.184 1.00 28.38 202 ASN A N 1
ATOM 1510 C CA . ASN A 1 202 ? 26.816 1.202 -17.106 1.00 40.87 202 ASN A CA 1
ATOM 1511 C C . ASN A 1 202 ? 25.441 1.842 -17.047 1.00 34.32 202 ASN A C 1
ATOM 1512 O O . ASN A 1 202 ? 24.930 2.179 -15.971 1.00 42.59 202 ASN A O 1
ATOM 1517 N N . ILE A 1 203 ? 24.833 2.033 -18.217 1.00 26.94 203 ILE A N 1
ATOM 1518 C CA . ILE A 1 203 ? 23.429 2.399 -18.335 1.00 36.12 203 ILE A CA 1
ATOM 1519 C C . ILE A 1 203 ? 22.708 1.241 -19.009 1.00 35.38 203 ILE A C 1
ATOM 1520 O O . ILE A 1 203 ? 23.263 0.590 -19.903 1.00 32.08 203 ILE A O 1
ATOM 1525 N N . LYS A 1 204 ? 21.489 0.962 -18.557 1.00 32.95 204 LYS A N 1
ATOM 1526 C CA . LYS A 1 204 ? 20.750 -0.197 -19.041 1.00 33.20 204 LYS A CA 1
ATOM 1527 C C . LYS A 1 204 ? 20.019 0.162 -20.328 1.00 25.08 204 LYS A C 1
ATOM 1528 O O . LYS A 1 204 ? 19.069 0.949 -20.313 1.00 23.92 204 LYS A O 1
ATOM 1534 N N . ILE A 1 205 ? 20.471 -0.408 -21.437 1.00 29.24 205 ILE A N 1
ATOM 1535 C CA . ILE A 1 205 ? 19.828 -0.261 -22.735 1.00 23.27 205 ILE A CA 1
ATOM 1536 C C . ILE A 1 205 ? 19.208 -1.613 -23.063 1.00 31.62 205 ILE A C 1
ATOM 1537 O O . ILE A 1 205 ? 19.901 -2.537 -23.503 1.00 32.07 205 ILE A O 1
ATOM 1542 N N . VAL A 1 206 ? 17.903 -1.743 -22.840 1.00 28.47 206 VAL A N 1
ATOM 1543 C CA . VAL A 1 206 ? 17.199 -3.006 -23.030 1.00 22.74 206 VAL A CA 1
ATOM 1544 C C . VAL A 1 206 ? 16.579 -3.029 -24.420 1.00 38.92 206 VAL A C 1
ATOM 1545 O O . VAL A 1 206 ? 16.079 -2.010 -24.914 1.00 42.13 206 VAL A O 1
ATOM 1549 N N . TYR A 1 207 ? 16.623 -4.197 -25.055 1.00 41.65 207 TYR A N 1
ATOM 1550 C CA . TYR A 1 207 ? 16.117 -4.377 -26.409 1.00 32.71 207 TYR A CA 1
ATOM 1551 C C . TYR A 1 207 ? 14.628 -4.693 -26.360 1.00 37.54 207 TYR A C 1
ATOM 1552 O O . TYR A 1 207 ? 14.206 -5.618 -25.660 1.00 49.62 207 TYR A O 1
ATOM 1561 N N . GLY A 1 208 ? 13.835 -3.922 -27.101 1.00 30.29 208 GLY A N 1
ATOM 1562 C CA . GLY A 1 208 ? 12.392 -4.037 -27.021 1.00 21.74 208 GLY A CA 1
ATOM 1563 C C . GLY A 1 208 ? 11.721 -4.585 -28.263 1.00 32.17 208 GLY A C 1
ATOM 1564 O O . GLY A 1 208 ? 10.516 -4.394 -28.455 1.00 40.37 208 GLY A O 1
ATOM 1565 N N . GLY A 1 209 ? 12.479 -5.268 -29.113 1.00 28.15 209 GLY A N 1
ATOM 1566 C CA . GLY A 1 209 ? 11.922 -5.906 -30.287 1.00 22.08 209 GLY A CA 1
ATOM 1567 C C . GLY A 1 209 ? 11.173 -7.173 -29.931 1.00 22.45 209 GLY A C 1
ATOM 1568 O O . GLY A 1 209 ? 10.712 -7.363 -28.803 1.00 38.84 209 GLY A O 1
ATOM 1569 N N . SER A 1 210 ? 11.053 -8.058 -30.917 1.00 22.82 210 SER A N 1
ATOM 1570 C CA . SER A 1 210 ? 10.364 -9.329 -30.720 1.00 23.34 210 SER A CA 1
ATOM 1571 C C . SER A 1 210 ? 11.278 -10.273 -29.948 1.00 46.07 210 SER A C 1
ATOM 1572 O O . SER A 1 210 ? 12.305 -10.720 -30.469 1.00 42.44 210 SER A O 1
ATOM 1575 N N . LEU A 1 211 ? 10.911 -10.571 -28.704 1.00 43.84 211 LEU A N 1
ATOM 1576 C CA . LEU A 1 211 ? 11.640 -11.512 -27.866 1.00 47.76 211 LEU A CA 1
ATOM 1577 C C . LEU A 1 211 ? 10.709 -12.644 -27.464 1.00 50.78 211 LEU A C 1
ATOM 1578 O O . LEU A 1 211 ? 9.589 -12.399 -27.004 1.00 54.16 211 LEU A O 1
ATOM 1583 N N . LYS A 1 212 ? 11.172 -13.877 -27.641 1.00 46.43 212 LYS A N 1
ATOM 1584 C CA . LYS A 1 212 ? 10.434 -15.063 -27.240 1.00 40.51 212 LYS A CA 1
ATOM 1585 C C . LYS A 1 212 ? 11.345 -15.949 -26.403 1.00 43.08 212 LYS A C 1
ATOM 1586 O O . LYS A 1 212 ? 12.559 -15.738 -26.328 1.00 45.80 212 LYS A O 1
ATOM 1592 N N . ALA A 1 213 ? 10.743 -16.952 -25.760 1.00 45.45 213 ALA A N 1
ATOM 1593 C CA . ALA A 1 213 ? 11.538 -17.918 -25.010 1.00 49.45 213 ALA A CA 1
ATOM 1594 C C . ALA A 1 213 ? 12.450 -18.717 -25.930 1.00 47.56 213 ALA A C 1
ATOM 1595 O O . ALA A 1 213 ? 13.519 -19.171 -25.505 1.00 47.98 213 ALA A O 1
ATOM 1597 N N . GLU A 1 214 ? 12.049 -18.892 -27.190 1.00 45.35 214 GLU A N 1
ATOM 1598 C CA . GLU A 1 214 ? 12.876 -19.619 -28.145 1.00 37.27 214 GLU A CA 1
ATOM 1599 C C . GLU A 1 214 ? 14.147 -18.845 -28.475 1.00 31.46 214 GLU A C 1
ATOM 1600 O O . GLU A 1 214 ? 15.255 -19.390 -28.401 1.00 28.42 214 GLU A O 1
ATOM 1606 N N . ASN A 1 215 ? 14.009 -17.569 -28.835 1.00 34.06 215 ASN A N 1
ATOM 1607 C CA . ASN A 1 215 ? 15.145 -16.728 -29.186 1.00 26.18 215 ASN A CA 1
ATOM 1608 C C . ASN A 1 215 ? 15.680 -15.933 -27.998 1.00 25.74 215 ASN A C 1
ATOM 1609 O O . ASN A 1 215 ? 16.324 -14.897 -28.199 1.00 32.73 215 ASN A O 1
ATOM 1614 N N . ALA A 1 216 ? 15.432 -16.400 -26.772 1.00 33.09 216 ALA A N 1
ATOM 1615 C CA . ALA A 1 216 ? 15.842 -15.659 -25.582 1.00 25.89 216 ALA A CA 1
ATOM 1616 C C . ALA A 1 216 ? 17.345 -15.405 -25.579 1.00 25.77 216 ALA A C 1
ATOM 1617 O O . ALA A 1 216 ? 17.795 -14.254 -25.571 1.00 25.06 216 ALA A O 1
ATOM 1619 N N . LYS A 1 217 ? 18.139 -16.472 -25.589 1.00 28.70 217 LYS A N 1
ATOM 1620 C CA . LYS A 1 217 ? 19.584 -16.325 -25.630 1.00 36.14 217 LYS A CA 1
ATOM 1621 C C . LYS A 1 217 ? 20.024 -15.865 -27.020 1.00 49.44 217 LYS A C 1
ATOM 1622 O O . LYS A 1 217 ? 19.215 -15.699 -27.938 1.00 58.86 217 LYS A O 1
ATOM 1628 N N . ASP A 1 218 ? 21.333 -15.639 -27.160 1.00 59.16 218 ASP A N 1
ATOM 1629 C CA . ASP A 1 218 ? 21.957 -15.107 -28.371 1.00 60.65 218 ASP A CA 1
ATOM 1630 C C . ASP A 1 218 ? 21.534 -13.665 -28.640 1.00 52.02 218 ASP A C 1
ATOM 1631 O O . ASP A 1 218 ? 22.057 -13.022 -29.555 1.00 49.42 218 ASP A O 1
ATOM 1636 N N . ILE A 1 219 ? 20.596 -13.148 -27.852 1.00 44.19 219 ILE A N 1
ATOM 1637 C CA . ILE A 1 219 ? 20.217 -11.742 -27.879 1.00 40.17 219 ILE A CA 1
ATOM 1638 C C . ILE A 1 219 ? 20.631 -11.038 -26.592 1.00 43.05 219 ILE A C 1
ATOM 1639 O O . ILE A 1 219 ? 21.309 -10.011 -26.625 1.00 47.23 219 ILE A O 1
ATOM 1644 N N . LEU A 1 220 ? 20.228 -11.584 -25.443 1.00 36.39 220 LEU A N 1
ATOM 1645 C CA . LEU A 1 220 ? 20.733 -11.092 -24.168 1.00 32.62 220 LEU A CA 1
ATOM 1646 C C . LEU A 1 220 ? 22.223 -11.359 -24.008 1.00 39.51 220 LEU A C 1
ATOM 1647 O O . LEU A 1 220 ? 22.894 -10.640 -23.260 1.00 50.98 220 LEU A O 1
ATOM 1652 N N . SER A 1 221 ? 22.751 -12.373 -24.696 1.00 37.77 221 SER A N 1
ATOM 1653 C CA . SER A 1 221 ? 24.174 -12.679 -24.642 1.00 38.14 221 SER A CA 1
ATOM 1654 C C . SER A 1 221 ? 25.019 -11.688 -25.430 1.00 34.68 221 SER A C 1
ATOM 1655 O O . SER A 1 221 ? 26.251 -11.775 -25.380 1.00 31.48 221 SER A O 1
ATOM 1658 N N . LEU A 1 222 ? 24.397 -10.763 -26.153 1.00 32.69 222 LEU A N 1
ATOM 1659 C CA . LEU A 1 222 ? 25.153 -9.794 -26.923 1.00 39.94 222 LEU A CA 1
ATOM 1660 C C . LEU A 1 222 ? 25.779 -8.752 -25.996 1.00 36.03 222 LEU A C 1
ATOM 1661 O O . LEU A 1 222 ? 25.191 -8.386 -24.973 1.00 36.43 222 LEU A O 1
ATOM 1666 N N . PRO A 1 223 ? 26.974 -8.257 -26.335 1.00 30.17 223 PRO A N 1
ATOM 1667 C CA . PRO A 1 223 ? 27.725 -7.429 -25.375 1.00 32.54 223 PRO A CA 1
ATOM 1668 C C . PRO A 1 223 ? 27.077 -6.093 -25.048 1.00 28.05 223 PRO A C 1
ATOM 1669 O O . PRO A 1 223 ? 27.452 -5.485 -24.037 1.00 33.67 223 PRO A O 1
ATOM 1673 N N . ASP A 1 224 ? 26.126 -5.612 -25.849 1.00 26.84 224 ASP A N 1
ATOM 1674 C CA . ASP A 1 224 ? 25.540 -4.292 -25.646 1.00 34.38 224 ASP A CA 1
ATOM 1675 C C . ASP A 1 224 ? 24.050 -4.371 -25.329 1.00 39.99 224 ASP A C 1
ATOM 1676 O O . ASP A 1 224 ? 23.296 -3.439 -25.617 1.00 38.28 224 ASP A O 1
ATOM 1681 N N . VAL A 1 225 ? 23.614 -5.475 -24.727 1.00 41.26 225 VAL A N 1
ATOM 1682 C CA . VAL A 1 225 ? 22.227 -5.666 -24.320 1.00 39.46 225 VAL A CA 1
ATOM 1683 C C . VAL A 1 225 ? 22.191 -5.825 -22.805 1.00 47.28 225 VAL A C 1
ATOM 1684 O O . VAL A 1 225 ? 22.920 -6.652 -22.244 1.00 57.21 225 VAL A O 1
ATOM 1688 N N . ASP A 1 226 ? 21.348 -5.027 -22.149 1.00 40.89 226 ASP A N 1
ATOM 1689 C CA . ASP A 1 226 ? 21.207 -5.038 -20.699 1.00 36.69 226 ASP A CA 1
ATOM 1690 C C . ASP A 1 226 ? 19.821 -5.508 -20.261 1.00 31.78 226 ASP A C 1
ATOM 1691 O O . ASP A 1 226 ? 19.332 -5.118 -19.197 1.00 34.25 226 ASP A O 1
ATOM 1696 N N . GLY A 1 227 ? 19.177 -6.346 -21.071 1.00 37.00 227 GLY A N 1
ATOM 1697 C CA . GLY A 1 227 ? 17.865 -6.876 -20.780 1.00 37.44 227 GLY A CA 1
ATOM 1698 C C . GLY A 1 227 ? 16.930 -6.680 -21.950 1.00 46.35 227 GLY A C 1
ATOM 1699 O O . GLY A 1 227 ? 17.344 -6.333 -23.061 1.00 52.54 227 GLY A O 1
ATOM 1700 N N . GLY A 1 228 ? 15.645 -6.896 -21.704 1.00 47.53 228 GLY A N 1
ATOM 1701 C CA . GLY A 1 228 ? 14.655 -6.841 -22.763 1.00 34.61 228 GLY A CA 1
ATOM 1702 C C . GLY A 1 228 ? 13.352 -6.239 -22.284 1.00 29.32 228 GLY A C 1
ATOM 1703 O O . GLY A 1 228 ? 12.945 -6.412 -21.134 1.00 23.54 228 GLY A O 1
ATOM 1704 N N . LEU A 1 229 ? 12.702 -5.511 -23.194 1.00 34.31 229 LEU A N 1
ATOM 1705 C CA . LEU A 1 229 ? 11.355 -4.984 -22.973 1.00 28.68 229 LEU A CA 1
ATOM 1706 C C . LEU A 1 229 ? 10.383 -5.933 -23.670 1.00 22.73 229 LEU A C 1
ATOM 1707 O O . LEU A 1 229 ? 9.896 -5.679 -24.772 1.00 30.21 229 LEU A O 1
ATOM 1712 N N . ILE A 1 230 ? 10.106 -7.054 -23.003 1.00 23.12 230 ILE A N 1
ATOM 1713 C CA . ILE A 1 230 ? 9.364 -8.142 -23.628 1.00 23.48 230 ILE A CA 1
ATOM 1714 C C . ILE A 1 230 ? 7.898 -7.757 -23.772 1.00 30.16 230 ILE A C 1
ATOM 1715 O O . ILE A 1 230 ? 7.276 -7.241 -22.834 1.00 24.89 230 ILE A O 1
ATOM 1720 N N . GLY A 1 231 ? 7.336 -8.011 -24.953 1.00 33.10 231 GLY A N 1
ATOM 1721 C CA . GLY A 1 231 ? 5.952 -7.679 -25.224 1.00 24.32 231 GLY A CA 1
ATOM 1722 C C . GLY A 1 231 ? 5.001 -8.846 -25.053 1.00 32.01 231 GLY A C 1
ATOM 1723 O O . GLY A 1 231 ? 4.615 -9.180 -23.928 1.00 32.50 231 GLY A O 1
ATOM 1724 N N . GLY A 1 232 ? 4.625 -9.482 -26.165 1.00 28.87 232 GLY A N 1
ATOM 1725 C CA . GLY A 1 232 ? 3.634 -10.543 -26.108 1.00 31.06 232 GLY A CA 1
ATOM 1726 C C . GLY A 1 232 ? 4.083 -11.753 -25.313 1.00 27.32 232 GLY A C 1
ATOM 1727 O O . GLY A 1 232 ? 3.259 -12.436 -24.698 1.00 32.14 232 GLY A O 1
ATOM 1728 N N . ALA A 1 233 ? 5.386 -12.039 -25.313 1.00 29.65 233 ALA A N 1
ATOM 1729 C CA . ALA A 1 233 ? 5.895 -13.178 -24.559 1.00 30.02 233 ALA A CA 1
ATOM 1730 C C . ALA A 1 233 ? 5.799 -12.969 -23.055 1.00 38.00 233 ALA A C 1
ATOM 1731 O O . ALA A 1 233 ? 5.825 -13.950 -22.303 1.00 40.95 233 ALA A O 1
ATOM 1733 N N . SER A 1 234 ? 5.690 -11.722 -22.600 1.00 34.42 234 SER A N 1
ATOM 1734 C CA . SER A 1 234 ? 5.592 -11.433 -21.176 1.00 32.08 234 SER A CA 1
ATOM 1735 C C . SER A 1 234 ? 4.205 -11.695 -20.612 1.00 27.10 234 SER A C 1
ATOM 1736 O O . SER A 1 234 ? 4.028 -11.630 -19.391 1.00 27.36 234 SER A O 1
ATOM 1739 N N . LEU A 1 235 ? 3.224 -11.989 -21.464 1.00 31.64 235 LEU A N 1
ATOM 1740 C CA . LEU A 1 235 ? 1.858 -12.214 -21.013 1.00 28.46 235 LEU A CA 1
ATOM 1741 C C . LEU A 1 235 ? 1.658 -13.581 -20.374 1.00 42.77 235 LEU A C 1
ATOM 1742 O O . LEU A 1 235 ? 0.626 -13.796 -19.729 1.00 49.63 235 LEU A O 1
ATOM 1747 N N . LYS A 1 236 ? 2.605 -14.504 -20.535 1.00 42.33 236 LYS A N 1
ATOM 1748 C CA . LYS A 1 236 ? 2.499 -15.851 -19.992 1.00 40.07 236 LYS A CA 1
ATOM 1749 C C . LYS A 1 236 ? 3.631 -16.104 -19.008 1.00 30.07 236 LYS A C 1
ATOM 1750 O O . LYS A 1 236 ? 4.787 -15.764 -19.276 1.00 41.27 236 LYS A O 1
ATOM 1756 N N . ALA A 1 237 ? 3.289 -16.716 -17.873 1.00 30.84 237 ALA A N 1
ATOM 1757 C CA . ALA A 1 237 ? 4.266 -16.910 -16.808 1.00 36.91 237 ALA A CA 1
ATOM 1758 C C . ALA A 1 237 ? 5.285 -17.979 -17.179 1.00 37.27 237 ALA A C 1
ATOM 1759 O O . ALA A 1 237 ? 6.497 -17.753 -17.085 1.00 40.47 237 ALA A O 1
ATOM 1761 N N . ALA A 1 238 ? 4.810 -19.152 -17.610 1.00 38.84 238 ALA A N 1
ATOM 1762 C CA . ALA A 1 238 ? 5.721 -20.224 -18.002 1.00 42.35 238 ALA A CA 1
ATOM 1763 C C . ALA A 1 238 ? 6.680 -19.773 -19.095 1.00 45.39 238 ALA A C 1
ATOM 1764 O O . ALA A 1 238 ? 7.771 -20.337 -19.236 1.00 52.40 238 ALA A O 1
ATOM 1766 N N . GLU A 1 239 ? 6.297 -18.761 -19.871 1.00 42.51 239 GLU A N 1
ATOM 1767 C CA . GLU A 1 239 ? 7.185 -18.167 -20.864 1.00 39.50 239 GLU A CA 1
ATOM 1768 C C . GLU A 1 239 ? 8.040 -17.060 -20.253 1.00 38.35 239 GLU A C 1
ATOM 1769 O O . GLU A 1 239 ? 9.270 -17.096 -20.347 1.00 45.11 239 GLU A O 1
ATOM 1775 N N . PHE A 1 240 ? 7.396 -16.073 -19.621 1.00 37.70 240 PHE A N 1
ATOM 1776 C CA . PHE A 1 240 ? 8.131 -14.949 -19.046 1.00 37.45 240 PHE A CA 1
ATOM 1777 C C . PHE A 1 240 ? 9.153 -15.421 -18.020 1.00 42.97 240 PHE A C 1
ATOM 1778 O O . PHE A 1 240 ? 10.301 -14.963 -18.024 1.00 49.36 240 PHE A O 1
ATOM 1786 N N . ASN A 1 241 ? 8.759 -16.344 -17.139 1.00 37.75 241 ASN A N 1
ATOM 1787 C CA . ASN A 1 241 ? 9.699 -16.864 -16.152 1.00 41.40 241 ASN A CA 1
ATOM 1788 C C . ASN A 1 241 ? 10.805 -17.682 -16.804 1.00 44.87 241 ASN A C 1
ATOM 1789 O O . ASN A 1 241 ? 11.908 -17.780 -16.254 1.00 54.93 241 ASN A O 1
ATOM 1794 N N . GLU A 1 242 ? 10.535 -18.281 -17.966 1.00 40.28 242 GLU A N 1
ATOM 1795 C CA . GLU A 1 242 ? 11.603 -18.945 -18.706 1.00 35.21 242 GLU A CA 1
ATOM 1796 C C . GLU A 1 242 ? 12.593 -17.926 -19.255 1.00 34.92 242 GLU A C 1
ATOM 1797 O O . GLU A 1 242 ? 13.809 -18.147 -19.215 1.00 39.48 242 GLU A O 1
ATOM 1803 N N . ILE A 1 243 ? 12.090 -16.798 -19.763 1.00 35.11 243 ILE A N 1
ATOM 1804 C CA . ILE A 1 243 ? 12.970 -15.701 -20.152 1.00 35.59 243 ILE A CA 1
ATOM 1805 C C . ILE A 1 243 ? 13.673 -15.130 -18.929 1.00 42.11 243 ILE A C 1
ATOM 1806 O O . ILE A 1 243 ? 14.812 -14.653 -19.020 1.00 48.88 243 ILE A O 1
ATOM 1811 N N . ILE A 1 244 ? 13.017 -15.176 -17.767 1.00 39.61 244 ILE A N 1
ATOM 1812 C CA . ILE A 1 244 ? 13.660 -14.754 -16.525 1.00 34.64 244 ILE A CA 1
ATOM 1813 C C . ILE A 1 244 ? 14.876 -15.624 -16.237 1.00 30.47 244 ILE A C 1
ATOM 1814 O O . ILE A 1 244 ? 15.985 -15.123 -16.015 1.00 27.62 244 ILE A O 1
ATOM 1819 N N . ASN A 1 245 ? 14.683 -16.946 -16.241 1.00 31.01 245 ASN A N 1
ATOM 1820 C CA . ASN A 1 245 ? 15.749 -17.860 -15.846 1.00 33.21 245 ASN A CA 1
ATOM 1821 C C . ASN A 1 245 ? 16.909 -17.845 -16.832 1.00 42.67 245 ASN A C 1
ATOM 1822 O O . ASN A 1 245 ? 18.052 -18.109 -16.443 1.00 58.45 245 ASN A O 1
ATOM 1827 N N . GLN A 1 246 ? 16.640 -17.547 -18.105 1.00 40.83 246 GLN A N 1
ATOM 1828 C CA . GLN A 1 246 ? 17.716 -17.474 -19.087 1.00 36.56 246 GLN A CA 1
ATOM 1829 C C . GLN A 1 246 ? 18.679 -16.342 -18.754 1.00 38.18 246 GLN A C 1
ATOM 1830 O O . GLN A 1 246 ? 19.896 -16.546 -18.680 1.00 43.31 246 GLN A O 1
ATOM 1836 N N . ALA A 1 247 ? 18.146 -15.136 -18.538 1.00 39.02 247 ALA A N 1
ATOM 1837 C CA . ALA A 1 247 ? 18.995 -14.003 -18.187 1.00 26.68 247 ALA A CA 1
ATOM 1838 C C . ALA A 1 247 ? 19.670 -14.204 -16.837 1.00 38.27 247 ALA A C 1
ATOM 1839 O O . ALA A 1 247 ? 20.750 -13.652 -16.596 1.00 44.08 247 ALA A O 1
ATOM 1841 N N . ASN A 1 248 ? 19.056 -14.987 -15.949 1.00 38.70 248 ASN A N 1
ATOM 1842 C CA . ASN A 1 248 ? 19.654 -15.232 -14.641 1.00 42.23 248 ASN A CA 1
ATOM 1843 C C . ASN A 1 248 ? 20.914 -16.081 -14.757 1.00 47.58 248 ASN A C 1
ATOM 1844 O O . ASN A 1 248 ? 21.930 -15.786 -14.117 1.00 58.91 248 ASN A O 1
ATOM 1849 N N . LYS A 1 249 ? 20.870 -17.134 -15.575 1.00 45.63 249 LYS A N 1
ATOM 1850 C CA . LYS A 1 249 ? 22.012 -18.034 -15.694 1.00 51.50 249 LYS A CA 1
ATOM 1851 C C . LYS A 1 249 ? 23.133 -17.421 -16.525 1.00 56.83 249 LYS A C 1
ATOM 1852 O O . LYS A 1 249 ? 24.312 -17.566 -16.180 1.00 64.90 249 LYS A O 1
ATOM 1854 N N . ILE A 1 250 ? 22.792 -16.736 -17.619 1.00 46.77 250 ILE A N 1
ATOM 1855 C CA . ILE A 1 250 ? 23.828 -16.193 -18.492 1.00 44.06 250 ILE A CA 1
ATOM 1856 C C . ILE A 1 250 ? 24.540 -15.020 -17.832 1.00 43.36 250 ILE A C 1
ATOM 1857 O O . ILE A 1 250 ? 25.707 -14.746 -18.135 1.00 50.79 250 ILE A O 1
ATOM 1862 N N . CYS A 1 251 ? 23.865 -14.311 -16.925 1.00 44.63 251 CYS A N 1
ATOM 1863 C CA . CYS A 1 251 ? 24.510 -13.204 -16.229 1.00 54.90 251 CYS A CA 1
ATOM 1864 C C . CYS A 1 251 ? 25.410 -13.690 -15.102 1.00 64.22 251 CYS A C 1
ATOM 1865 O O . CYS A 1 251 ? 26.394 -13.021 -14.767 1.00 66.58 251 CYS A O 1
ATOM 1867 N N . THR A 1 252 ? 25.094 -14.842 -14.509 1.00 79.34 252 THR A N 1
ATOM 1868 C CA . THR A 1 252 ? 25.931 -15.387 -13.445 1.00 83.86 252 THR A CA 1
ATOM 1869 C C . THR A 1 252 ? 27.235 -15.939 -14.008 1.00 78.24 252 THR A C 1
ATOM 1870 O O . THR A 1 252 ? 28.327 -15.492 -13.637 1.00 80.13 252 THR A O 1
ATOM 1872 N N . GLU A 1 253 ? 27.140 -16.911 -14.909 1.00 68.16 253 GLU A N 1
ATOM 1873 C CA . GLU A 1 253 ? 28.321 -17.507 -15.521 1.00 70.30 253 GLU A CA 1
ATOM 1874 C C . GLU A 1 253 ? 28.602 -16.884 -16.884 1.00 64.72 253 GLU A C 1
ATOM 1875 O O . GLU A 1 253 ? 28.936 -15.703 -16.980 1.00 63.69 253 GLU A O 1
ATOM 1885 N N . GLN B 1 2 ? -36.931 12.812 -13.961 1.00 42.77 2 GLN B N 1
ATOM 1886 C CA . GLN B 1 2 ? -35.779 12.039 -13.523 1.00 41.02 2 GLN B CA 1
ATOM 1887 C C . GLN B 1 2 ? -34.513 12.797 -13.881 1.00 42.27 2 GLN B C 1
ATOM 1888 O O . GLN B 1 2 ? -34.370 13.290 -15.004 1.00 40.00 2 GLN B O 1
ATOM 1894 N N . LYS B 1 3 ? -33.599 12.891 -12.923 1.00 43.86 3 LYS B N 1
ATOM 1895 C CA . LYS B 1 3 ? -32.350 13.613 -13.099 1.00 29.66 3 LYS B CA 1
ATOM 1896 C C . LYS B 1 3 ? -31.184 12.637 -13.076 1.00 29.12 3 LYS B C 1
ATOM 1897 O O . LYS B 1 3 ? -31.136 11.729 -12.241 1.00 29.09 3 LYS B O 1
ATOM 1903 N N . LEU B 1 4 ? -30.253 12.819 -14.004 1.00 34.30 4 LEU B N 1
ATOM 1904 C CA . LEU B 1 4 ? -29.031 12.023 -14.068 1.00 32.48 4 LEU B CA 1
ATOM 1905 C C . LEU B 1 4 ? -27.875 12.957 -13.714 1.00 31.94 4 LEU B C 1
ATOM 1906 O O . LEU B 1 4 ? -27.300 13.618 -14.581 1.00 27.72 4 LEU B O 1
ATOM 1911 N N . ILE B 1 5 ? -27.553 13.019 -12.427 1.00 35.70 5 ILE B N 1
ATOM 1912 C CA . ILE B 1 5 ? -26.474 13.866 -11.932 1.00 36.78 5 ILE B CA 1
ATOM 1913 C C . ILE B 1 5 ? -25.193 13.045 -11.915 1.00 37.48 5 ILE B C 1
ATOM 1914 O O . ILE B 1 5 ? -25.088 12.056 -11.181 1.00 34.47 5 ILE B O 1
ATOM 1927 N N . GLY B 1 7 ? -20.783 12.889 -11.882 1.00 33.53 7 GLY B N 1
ATOM 1928 C CA . GLY B 1 7 ? -19.564 13.573 -11.501 1.00 36.51 7 GLY B CA 1
ATOM 1929 C C . GLY B 1 7 ? -18.350 13.109 -12.276 1.00 32.41 7 GLY B C 1
ATOM 1930 O O . GLY B 1 7 ? -18.000 11.925 -12.247 1.00 32.53 7 GLY B O 1
ATOM 1931 N N . ASN B 1 8 ? -17.700 14.034 -12.975 1.00 25.02 8 ASN B N 1
ATOM 1932 C CA . ASN B 1 8 ? -16.514 13.740 -13.774 1.00 28.13 8 ASN B CA 1
ATOM 1933 C C . ASN B 1 8 ? -15.300 14.292 -13.036 1.00 24.48 8 ASN B C 1
ATOM 1934 O O . ASN B 1 8 ? -15.015 15.491 -13.098 1.00 42.97 8 ASN B O 1
ATOM 1939 N N . TRP B 1 9 ? -14.589 13.412 -12.333 1.00 26.27 9 TRP B N 1
ATOM 1940 C CA . TRP B 1 9 ? -13.365 13.787 -11.626 1.00 36.91 9 TRP B CA 1
ATOM 1941 C C . TRP B 1 9 ? -12.229 13.680 -12.633 1.00 41.66 9 TRP B C 1
ATOM 1942 O O . TRP B 1 9 ? -11.548 12.658 -12.730 1.00 57.59 9 TRP B O 1
ATOM 1953 N N . LYS B 1 10 ? -12.032 14.761 -13.390 1.00 34.24 10 LYS B N 1
ATOM 1954 C CA . LYS B 1 10 ? -11.151 14.790 -14.553 1.00 43.95 10 LYS B CA 1
ATOM 1955 C C . LYS B 1 10 ? -9.780 14.188 -14.272 1.00 49.83 10 LYS B C 1
ATOM 1956 O O . LYS B 1 10 ? -9.492 13.064 -14.698 1.00 55.87 10 LYS B O 1
ATOM 1970 N N . ASN B 1 12 ? -7.906 14.334 -10.793 1.00 23.18 12 ASN B N 1
ATOM 1971 C CA . ASN B 1 12 ? -7.783 14.836 -9.432 1.00 23.24 12 ASN B CA 1
ATOM 1972 C C . ASN B 1 12 ? -7.883 13.688 -8.438 1.00 33.72 12 ASN B C 1
ATOM 1973 O O . ASN B 1 12 ? -8.466 12.639 -8.723 1.00 35.98 12 ASN B O 1
ATOM 1978 N N . GLY B 1 13 ? -7.313 13.909 -7.257 1.00 32.03 13 GLY B N 1
ATOM 1979 C CA . GLY B 1 13 ? -7.558 13.060 -6.110 1.00 34.59 13 GLY B CA 1
ATOM 1980 C C . GLY B 1 13 ? -6.546 11.937 -5.950 1.00 31.46 13 GLY B C 1
ATOM 1981 O O . GLY B 1 13 ? -5.790 11.595 -6.859 1.00 22.91 13 GLY B O 1
ATOM 1982 N N . ASN B 1 14 ? -6.550 11.355 -4.752 1.00 23.18 14 ASN B N 1
ATOM 1983 C CA . ASN B 1 14 ? -5.729 10.202 -4.417 1.00 27.50 14 ASN B CA 1
ATOM 1984 C C . ASN B 1 14 ? -6.594 9.203 -3.661 1.00 28.99 14 ASN B C 1
ATOM 1985 O O . ASN B 1 14 ? -7.768 9.461 -3.379 1.00 41.52 14 ASN B O 1
ATOM 1990 N N . SER B 1 15 ? -6.004 8.053 -3.323 1.00 23.22 15 SER B N 1
ATOM 1991 C CA . SER B 1 15 ? -6.758 7.002 -2.643 1.00 28.88 15 SER B CA 1
ATOM 1992 C C . SER B 1 15 ? -7.343 7.497 -1.326 1.00 34.59 15 SER B C 1
ATOM 1993 O O . SER B 1 15 ? -8.506 7.218 -1.012 1.00 29.15 15 SER B O 1
ATOM 1996 N N . THR B 1 16 ? -6.554 8.234 -0.541 1.00 40.97 16 THR B N 1
ATOM 1997 C CA . THR B 1 16 ? -7.061 8.780 0.712 1.00 35.45 16 THR B CA 1
ATOM 1998 C C . THR B 1 16 ? -8.013 9.947 0.488 1.00 35.97 16 THR B C 1
ATOM 1999 O O . THR B 1 16 ? -8.837 10.235 1.363 1.00 35.02 16 THR B O 1
ATOM 2003 N N . SER B 1 17 ? -7.920 10.622 -0.657 1.00 38.21 17 SER B N 1
ATOM 2004 C CA . SER B 1 17 ? -8.837 11.701 -0.996 1.00 35.64 17 SER B CA 1
ATOM 2005 C C . SER B 1 17 ? -10.057 11.221 -1.769 1.00 24.10 17 SER B C 1
ATOM 2006 O O . SER B 1 17 ? -10.992 12.003 -1.970 1.00 27.23 17 SER B O 1
ATOM 2009 N N . ILE B 1 18 ? -10.068 9.966 -2.207 1.00 24.03 18 ILE B N 1
ATOM 2010 C CA . ILE B 1 18 ? -11.213 9.385 -2.895 1.00 24.17 18 ILE B CA 1
ATOM 2011 C C . ILE B 1 18 ? -12.072 8.559 -1.946 1.00 36.61 18 ILE B C 1
ATOM 2012 O O . ILE B 1 18 ? -13.300 8.570 -2.048 1.00 50.49 18 ILE B O 1
ATOM 2017 N N . LYS B 1 19 ? -11.437 7.848 -1.011 1.00 34.83 19 LYS B N 1
ATOM 2018 C CA . LYS B 1 19 ? -12.184 7.121 0.011 1.00 42.12 19 LYS B CA 1
ATOM 2019 C C . LYS B 1 19 ? -13.090 8.063 0.794 1.00 25.13 19 LYS B C 1
ATOM 2020 O O . LYS B 1 19 ? -14.261 7.753 1.046 1.00 25.45 19 LYS B O 1
ATOM 2026 N N . GLU B 1 20 ? -12.563 9.226 1.184 1.00 25.96 20 GLU B N 1
ATOM 2027 C CA . GLU B 1 20 ? -13.392 10.230 1.842 1.00 34.31 20 GLU B CA 1
ATOM 2028 C C . GLU B 1 20 ? -14.434 10.802 0.890 1.00 29.40 20 GLU B C 1
ATOM 2029 O O . GLU B 1 20 ? -15.499 11.248 1.332 1.00 35.00 20 GLU B O 1
ATOM 2035 N N . LEU B 1 21 ? -14.148 10.795 -0.412 1.00 25.17 21 LEU B N 1
ATOM 2036 C CA . LEU B 1 21 ? -15.108 11.284 -1.395 1.00 25.26 21 LEU B CA 1
ATOM 2037 C C . LEU B 1 21 ? -16.220 10.268 -1.629 1.00 25.49 21 LEU B C 1
ATOM 2038 O O . LEU B 1 21 ? -17.403 10.624 -1.629 1.00 32.79 21 LEU B O 1
ATOM 2043 N N . CYS B 1 22 ? -15.857 9.000 -1.826 1.00 25.36 22 CYS B N 1
ATOM 2044 C CA . CYS B 1 22 ? -16.838 7.942 -2.035 1.00 25.58 22 CYS B CA 1
ATOM 2045 C C . CYS B 1 22 ? -17.737 7.798 -0.814 1.00 26.01 22 CYS B C 1
ATOM 2046 O O . CYS B 1 22 ? -18.932 8.104 -0.877 1.00 33.96 22 CYS B O 1
ATOM 2049 N N . SER B 1 23 ? -17.174 7.326 0.298 1.00 26.98 23 SER B N 1
ATOM 2050 C CA . SER B 1 23 ? -17.902 7.323 1.559 1.00 32.52 23 SER B CA 1
ATOM 2051 C C . SER B 1 23 ? -18.032 8.756 2.054 1.00 30.52 23 SER B C 1
ATOM 2052 O O . SER B 1 23 ? -17.143 9.277 2.735 1.00 32.77 23 SER B O 1
ATOM 2055 N N . GLY B 1 24 ? -19.144 9.393 1.709 1.00 26.92 24 GLY B N 1
ATOM 2056 C CA . GLY B 1 24 ? -19.325 10.818 1.882 1.00 27.15 24 GLY B CA 1
ATOM 2057 C C . GLY B 1 24 ? -20.187 11.310 0.742 1.00 40.86 24 GLY B C 1
ATOM 2058 O O . GLY B 1 24 ? -20.683 12.440 0.750 1.00 55.24 24 GLY B O 1
ATOM 2059 N N . ILE B 1 25 ? -20.355 10.441 -0.254 1.00 40.56 25 ILE B N 1
ATOM 2060 C CA . ILE B 1 25 ? -21.284 10.638 -1.360 1.00 44.47 25 ILE B CA 1
ATOM 2061 C C . ILE B 1 25 ? -22.501 9.759 -1.100 1.00 47.33 25 ILE B C 1
ATOM 2062 O O . ILE B 1 25 ? -23.633 10.111 -1.456 1.00 55.09 25 ILE B O 1
ATOM 2067 N N . SER B 1 26 ? -22.274 8.625 -0.443 1.00 40.39 26 SER B N 1
ATOM 2068 C CA . SER B 1 26 ? -23.230 7.562 -0.137 1.00 46.91 26 SER B CA 1
ATOM 2069 C C . SER B 1 26 ? -24.472 8.033 0.645 1.00 56.85 26 SER B C 1
ATOM 2070 O O . SER B 1 26 ? -25.266 7.157 1.020 1.00 61.54 26 SER B O 1
ATOM 2073 N N . GLN B 1 27 ? -24.674 9.319 0.917 1.00 60.24 27 GLN B N 1
ATOM 2074 C CA . GLN B 1 27 ? -25.877 9.775 1.610 1.00 53.99 27 GLN B CA 1
ATOM 2075 C C . GLN B 1 27 ? -26.720 10.683 0.721 1.00 45.86 27 GLN B C 1
ATOM 2076 O O . GLN B 1 27 ? -27.388 10.218 -0.203 1.00 43.56 27 GLN B O 1
ATOM 2078 N N . THR B 1 32 ? -31.678 9.884 -1.674 1.00 38.73 32 THR B N 1
ATOM 2079 C CA . THR B 1 32 ? -31.908 9.813 -3.112 1.00 36.91 32 THR B CA 1
ATOM 2080 C C . THR B 1 32 ? -33.092 8.903 -3.430 1.00 33.43 32 THR B C 1
ATOM 2081 O O . THR B 1 32 ? -33.429 8.010 -2.652 1.00 33.91 32 THR B O 1
ATOM 2085 N N . SER B 1 33 ? -33.726 9.142 -4.578 1.00 33.45 33 SER B N 1
ATOM 2086 C CA . SER B 1 33 ? -34.874 8.350 -5.002 1.00 38.05 33 SER B CA 1
ATOM 2087 C C . SER B 1 33 ? -34.585 7.674 -6.336 1.00 54.36 33 SER B C 1
ATOM 2088 O O . SER B 1 33 ? -33.419 7.467 -6.689 1.00 64.99 33 SER B O 1
ATOM 2091 N N . ARG B 1 34 ? -35.632 7.330 -7.087 1.00 60.75 34 ARG B N 1
ATOM 2092 C CA . ARG B 1 34 ? -35.445 6.813 -8.438 1.00 57.30 34 ARG B CA 1
ATOM 2093 C C . ARG B 1 34 ? -34.892 7.925 -9.321 1.00 57.49 34 ARG B C 1
ATOM 2094 O O . ARG B 1 34 ? -35.578 8.429 -10.218 1.00 59.32 34 ARG B O 1
ATOM 2102 N N . VAL B 1 35 ? -33.650 8.318 -9.051 1.00 54.67 35 VAL B N 1
ATOM 2103 C CA . VAL B 1 35 ? -32.969 9.404 -9.744 1.00 51.51 35 VAL B CA 1
ATOM 2104 C C . VAL B 1 35 ? -31.499 9.016 -9.823 1.00 52.74 35 VAL B C 1
ATOM 2105 O O . VAL B 1 35 ? -30.829 8.858 -8.795 1.00 56.68 35 VAL B O 1
ATOM 2109 N N . ALA B 1 36 ? -30.995 8.836 -11.040 1.00 47.25 36 ALA B N 1
ATOM 2110 C CA . ALA B 1 36 ? -29.719 8.165 -11.239 1.00 42.27 36 ALA B CA 1
ATOM 2111 C C . ALA B 1 36 ? -28.544 9.090 -10.952 1.00 45.83 36 ALA B C 1
ATOM 2112 O O . ALA B 1 36 ? -28.587 10.289 -11.242 1.00 51.26 36 ALA B O 1
ATOM 2114 N N . ILE B 1 37 ? -27.490 8.516 -10.374 1.00 47.84 37 ILE B N 1
ATOM 2115 C CA . ILE B 1 37 ? -26.247 9.217 -10.082 1.00 43.70 37 ILE B CA 1
ATOM 2116 C C . ILE B 1 37 ? -25.102 8.423 -10.695 1.00 39.62 37 ILE B C 1
ATOM 2117 O O . ILE B 1 37 ? -25.133 7.187 -10.709 1.00 36.47 37 ILE B O 1
ATOM 2122 N N . ALA B 1 38 ? -24.095 9.128 -11.206 1.00 39.62 38 ALA B N 1
ATOM 2123 C CA . ALA B 1 38 ? -22.939 8.481 -11.807 1.00 34.02 38 ALA B CA 1
ATOM 2124 C C . ALA B 1 38 ? -21.668 9.204 -11.382 1.00 38.12 38 ALA B C 1
ATOM 2125 O O . ALA B 1 38 ? -21.697 10.359 -10.950 1.00 38.71 38 ALA B O 1
ATOM 2127 N N . VAL B 1 39 ? -20.545 8.503 -11.517 1.00 40.61 39 VAL B N 1
ATOM 2128 C CA . VAL B 1 39 ? -19.243 8.994 -11.080 1.00 38.15 39 VAL B CA 1
ATOM 2129 C C . VAL B 1 39 ? -18.201 8.588 -12.114 1.00 35.40 39 VAL B C 1
ATOM 2130 O O . VAL B 1 39 ? -18.194 7.446 -12.586 1.00 48.30 39 VAL B O 1
ATOM 2134 N N . PHE B 1 40 ? -17.322 9.526 -12.473 1.00 21.27 40 PHE B N 1
ATOM 2135 C CA . PHE B 1 40 ? -16.267 9.291 -13.458 1.00 33.81 40 PHE B CA 1
ATOM 2136 C C . PHE B 1 40 ? -14.909 9.477 -12.794 1.00 30.65 40 PHE B C 1
ATOM 2137 O O . PHE B 1 40 ? -14.329 10.574 -12.841 1.00 32.85 40 PHE B O 1
ATOM 2145 N N . PRO B 1 41 ? -14.360 8.435 -12.167 1.00 31.42 41 PRO B N 1
ATOM 2146 C CA . PRO B 1 41 ? -13.019 8.549 -11.583 1.00 35.77 41 PRO B CA 1
ATOM 2147 C C . PRO B 1 41 ? -11.933 8.228 -12.595 1.00 44.73 41 PRO B C 1
ATOM 2148 O O . PRO B 1 41 ? -12.221 8.022 -13.778 1.00 59.08 41 PRO B O 1
ATOM 2152 N N . SER B 1 42 ? -10.684 8.178 -12.144 1.00 39.52 42 SER B N 1
ATOM 2153 C CA . SER B 1 42 ? -9.590 7.802 -13.022 1.00 36.58 42 SER B CA 1
ATOM 2154 C C . SER B 1 42 ? -9.469 6.282 -13.100 1.00 41.90 42 SER B C 1
ATOM 2155 O O . SER B 1 42 ? -9.914 5.549 -12.212 1.00 46.85 42 SER B O 1
ATOM 2158 N N . SER B 1 43 ? -8.856 5.814 -14.190 1.00 40.84 43 SER B N 1
ATOM 2159 C CA . SER B 1 43 ? -8.747 4.376 -14.419 1.00 17.46 43 SER B CA 1
ATOM 2160 C C . SER B 1 43 ? -7.922 3.694 -13.338 1.00 42.85 43 SER B C 1
ATOM 2161 O O . SER B 1 43 ? -8.166 2.525 -13.016 1.00 41.93 43 SER B O 1
ATOM 2164 N N . VAL B 1 44 ? -6.948 4.406 -12.763 1.00 17.14 44 VAL B N 1
ATOM 2165 C CA . VAL B 1 44 ? -6.164 3.861 -11.657 1.00 17.17 44 VAL B CA 1
ATOM 2166 C C . VAL B 1 44 ? -6.937 3.834 -10.351 1.00 29.52 44 VAL B C 1
ATOM 2167 O O . VAL B 1 44 ? -6.396 3.387 -9.331 1.00 36.41 44 VAL B O 1
ATOM 2171 N N . TYR B 1 45 ? -8.187 4.309 -10.346 1.00 29.86 45 TYR B N 1
ATOM 2172 C CA . TYR B 1 45 ? -8.993 4.373 -9.132 1.00 27.15 45 TYR B CA 1
ATOM 2173 C C . TYR B 1 45 ? -10.392 3.811 -9.339 1.00 27.36 45 TYR B C 1
ATOM 2174 O O . TYR B 1 45 ? -11.283 4.085 -8.529 1.00 35.28 45 TYR B O 1
ATOM 2183 N N . VAL B 1 46 ? -10.611 3.036 -10.400 1.00 28.54 46 VAL B N 1
ATOM 2184 C CA . VAL B 1 46 ? -11.966 2.604 -10.725 1.00 38.64 46 VAL B CA 1
ATOM 2185 C C . VAL B 1 46 ? -12.461 1.565 -9.719 1.00 25.58 46 VAL B C 1
ATOM 2186 O O . VAL B 1 46 ? -13.533 1.725 -9.123 1.00 20.97 46 VAL B O 1
ATOM 2190 N N . LYS B 1 47 ? -11.680 0.507 -9.485 1.00 20.28 47 LYS B N 1
ATOM 2191 C CA . LYS B 1 47 ? -12.136 -0.551 -8.589 1.00 20.87 47 LYS B CA 1
ATOM 2192 C C . LYS B 1 47 ? -12.168 -0.092 -7.137 1.00 34.58 47 LYS B C 1
ATOM 2193 O O . LYS B 1 47 ? -12.950 -0.624 -6.340 1.00 39.81 47 LYS B O 1
ATOM 2199 N N . GLU B 1 48 ? -11.330 0.881 -6.771 1.00 37.39 48 GLU B N 1
ATOM 2200 C CA . GLU B 1 48 ? -11.444 1.493 -5.451 1.00 24.51 48 GLU B CA 1
ATOM 2201 C C . GLU B 1 48 ? -12.799 2.166 -5.283 1.00 28.33 48 GLU B C 1
ATOM 2202 O O . GLU B 1 48 ? -13.394 2.126 -4.199 1.00 35.34 48 GLU B O 1
ATOM 2208 N N . VAL B 1 49 ? -13.306 2.782 -6.351 1.00 27.79 49 VAL B N 1
ATOM 2209 C CA . VAL B 1 49 ? -14.621 3.410 -6.292 1.00 29.76 49 VAL B CA 1
ATOM 2210 C C . VAL B 1 49 ? -15.718 2.352 -6.291 1.00 28.91 49 VAL B C 1
ATOM 2211 O O . VAL B 1 49 ? -16.727 2.489 -5.588 1.00 25.77 49 VAL B O 1
ATOM 2215 N N . ILE B 1 50 ? -15.539 1.277 -7.065 1.00 35.47 50 ILE B N 1
ATOM 2216 C CA . ILE B 1 50 ? -16.489 0.166 -7.019 1.00 35.06 50 ILE B CA 1
ATOM 2217 C C . ILE B 1 50 ? -16.535 -0.429 -5.619 1.00 37.23 50 ILE B C 1
ATOM 2218 O O . ILE B 1 50 ? -17.599 -0.849 -5.144 1.00 42.34 50 ILE B O 1
ATOM 2223 N N . SER B 1 51 ? -15.397 -0.447 -4.926 1.00 34.45 51 SER B N 1
ATOM 2224 C CA . SER B 1 51 ? -15.319 -1.030 -3.594 1.00 34.06 51 SER B CA 1
ATOM 2225 C C . SER B 1 51 ? -15.911 -0.137 -2.512 1.00 29.94 51 SER B C 1
ATOM 2226 O O . SER B 1 51 ? -16.170 -0.623 -1.406 1.00 39.51 51 SER B O 1
ATOM 2229 N N . GLN B 1 52 ? -16.134 1.147 -2.796 1.00 31.27 52 GLN B N 1
ATOM 2230 C CA . GLN B 1 52 ? -16.597 2.087 -1.785 1.00 24.54 52 GLN B CA 1
ATOM 2231 C C . GLN B 1 52 ? -17.908 2.782 -2.126 1.00 29.51 52 GLN B C 1
ATOM 2232 O O . GLN B 1 52 ? -18.497 3.411 -1.239 1.00 41.35 52 GLN B O 1
ATOM 2238 N N . LEU B 1 53 ? -18.386 2.692 -3.372 1.00 28.02 53 LEU B N 1
ATOM 2239 C CA . LEU B 1 53 ? -19.623 3.354 -3.754 1.00 33.31 53 LEU B CA 1
ATOM 2240 C C . LEU B 1 53 ? -20.769 2.350 -3.830 1.00 37.20 53 LEU B C 1
ATOM 2241 O O . LEU B 1 53 ? -20.548 1.165 -4.098 1.00 41.76 53 LEU B O 1
ATOM 2246 N N . PRO B 1 54 ? -22.004 2.789 -3.583 1.00 34.23 54 PRO B N 1
ATOM 2247 C CA . PRO B 1 54 ? -23.151 1.880 -3.697 1.00 39.21 54 PRO B CA 1
ATOM 2248 C C . PRO B 1 54 ? -23.350 1.396 -5.126 1.00 42.12 54 PRO B C 1
ATOM 2249 O O . PRO B 1 54 ? -22.709 1.852 -6.075 1.00 48.53 54 PRO B O 1
ATOM 2253 N N . GLU B 1 55 ? -24.278 0.448 -5.269 1.00 37.04 55 GLU B N 1
ATOM 2254 C CA . GLU B 1 55 ? -24.532 -0.167 -6.568 1.00 29.47 55 GLU B CA 1
ATOM 2255 C C . GLU B 1 55 ? -25.334 0.749 -7.484 1.00 30.05 55 GLU B C 1
ATOM 2256 O O . GLU B 1 55 ? -25.088 0.789 -8.695 1.00 29.62 55 GLU B O 1
ATOM 2262 N N . LYS B 1 56 ? -26.295 1.490 -6.928 1.00 28.07 56 LYS B N 1
ATOM 2263 C CA . LYS B 1 56 ? -27.170 2.329 -7.738 1.00 34.56 56 LYS B CA 1
ATOM 2264 C C . LYS B 1 56 ? -26.460 3.541 -8.326 1.00 32.30 56 LYS B C 1
ATOM 2265 O O . LYS B 1 56 ? -27.005 4.171 -9.238 1.00 33.25 56 LYS B O 1
ATOM 2267 N N . VAL B 1 57 ? -25.276 3.885 -7.833 1.00 37.38 57 VAL B N 1
ATOM 2268 C CA . VAL B 1 57 ? -24.506 4.999 -8.372 1.00 40.07 57 VAL B CA 1
ATOM 2269 C C . VAL B 1 57 ? -23.614 4.477 -9.489 1.00 39.03 57 VAL B C 1
ATOM 2270 O O . VAL B 1 57 ? -22.853 3.521 -9.295 1.00 41.02 57 VAL B O 1
ATOM 2274 N N . GLY B 1 58 ? -23.709 5.100 -10.660 1.00 28.63 58 GLY B N 1
ATOM 2275 C CA . GLY B 1 58 ? -22.896 4.674 -11.780 1.00 24.90 58 GLY B CA 1
ATOM 2276 C C . GLY B 1 58 ? -21.437 5.048 -11.599 1.00 26.38 58 GLY B C 1
ATOM 2277 O O . GLY B 1 58 ? -21.095 6.065 -10.997 1.00 23.70 58 GLY B O 1
ATOM 2278 N N . VAL B 1 59 ? -20.560 4.193 -12.118 1.00 33.44 59 VAL B N 1
ATOM 2279 C CA . VAL B 1 59 ? -19.128 4.461 -12.149 1.00 32.49 59 VAL B CA 1
ATOM 2280 C C . VAL B 1 59 ? -18.650 4.177 -13.565 1.00 21.97 59 VAL B C 1
ATOM 2281 O O . VAL B 1 59 ? -18.669 3.024 -14.010 1.00 22.41 59 VAL B O 1
ATOM 2285 N N . GLY B 1 60 ? -18.224 5.225 -14.274 1.00 21.50 60 GLY B N 1
ATOM 2286 C CA . GLY B 1 60 ? -17.745 5.097 -15.630 1.00 30.24 60 GLY B CA 1
ATOM 2287 C C . GLY B 1 60 ? -16.271 5.458 -15.734 1.00 35.48 60 GLY B C 1
ATOM 2288 O O . GLY B 1 60 ? -15.643 5.916 -14.773 1.00 40.89 60 GLY B O 1
ATOM 2289 N N . LEU B 1 61 ? -15.725 5.243 -16.925 1.00 37.74 61 LEU B N 1
ATOM 2290 C CA . LEU B 1 61 ? -14.341 5.572 -17.217 1.00 25.28 61 LEU B CA 1
ATOM 2291 C C . LEU B 1 61 ? -14.278 6.831 -18.070 1.00 25.01 61 LEU B C 1
ATOM 2292 O O . LEU B 1 61 ? -15.197 7.129 -18.839 1.00 33.62 61 LEU B O 1
ATOM 2297 N N . GLN B 1 62 ? -13.177 7.568 -17.925 1.00 26.83 62 GLN B N 1
ATOM 2298 C CA . GLN B 1 62 ? -13.050 8.855 -18.596 1.00 31.68 62 GLN B CA 1
ATOM 2299 C C . GLN B 1 62 ? -12.717 8.714 -20.074 1.00 17.62 62 GLN B C 1
ATOM 2300 O O . GLN B 1 62 ? -13.158 9.539 -20.882 1.00 23.76 62 GLN B O 1
ATOM 2306 N N . ASN B 1 63 ? -11.947 7.695 -20.450 1.00 31.86 63 ASN B N 1
ATOM 2307 C CA . ASN B 1 63 ? -11.498 7.573 -21.830 1.00 31.15 63 ASN B CA 1
ATOM 2308 C C . ASN B 1 63 ? -11.127 6.129 -22.122 1.00 36.69 63 ASN B C 1
ATOM 2309 O O . ASN B 1 63 ? -10.434 5.489 -21.326 1.00 29.32 63 ASN B O 1
ATOM 2314 N N . ILE B 1 64 ? -11.597 5.626 -23.261 1.00 17.03 64 ILE B N 1
ATOM 2315 C CA . ILE B 1 64 ? -11.166 4.335 -23.780 1.00 16.99 64 ILE B CA 1
ATOM 2316 C C . ILE B 1 64 ? -10.706 4.545 -25.214 1.00 30.36 64 ILE B C 1
ATOM 2317 O O . ILE B 1 64 ? -10.595 5.684 -25.681 1.00 32.07 64 ILE B O 1
ATOM 2322 N N . THR B 1 65 ? -10.425 3.452 -25.911 1.00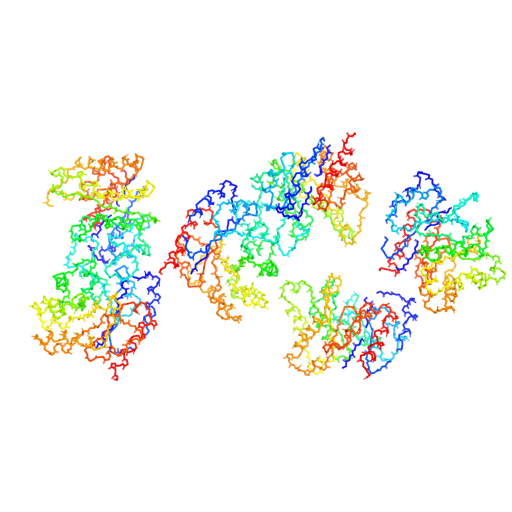 22.63 65 THR B N 1
ATOM 2323 C CA . THR B 1 65 ? -10.089 3.462 -27.324 1.00 16.44 65 THR B CA 1
ATOM 2324 C C . THR B 1 65 ? -11.184 2.749 -28.103 1.00 28.06 65 THR B C 1
ATOM 2325 O O . THR B 1 65 ? -12.174 2.275 -27.541 1.00 20.84 65 THR B O 1
ATOM 2329 N N . PHE B 1 66 ? -10.984 2.654 -29.416 1.00 27.60 66 PHE B N 1
ATOM 2330 C CA . PHE B 1 66 ? -11.847 1.850 -30.265 1.00 24.82 66 PHE B CA 1
ATOM 2331 C C . PHE B 1 66 ? -11.169 0.592 -30.788 1.00 23.73 66 PHE B C 1
ATOM 2332 O O . PHE B 1 66 ? -11.860 -0.291 -31.309 1.00 25.04 66 PHE B O 1
ATOM 2340 N N . TYR B 1 67 ? -9.848 0.486 -30.668 1.00 25.47 67 TYR B N 1
ATOM 2341 C CA . TYR B 1 67 ? -9.151 -0.721 -31.083 1.00 20.66 67 TYR B CA 1
ATOM 2342 C C . TYR B 1 67 ? -9.467 -1.873 -30.138 1.00 34.57 67 TYR B C 1
ATOM 2343 O O . TYR B 1 67 ? -9.703 -1.681 -28.942 1.00 46.47 67 TYR B O 1
ATOM 2352 N N . ASP B 1 68 ? -9.468 -3.084 -30.688 1.00 38.93 68 ASP B N 1
ATOM 2353 C CA . ASP B 1 68 ? -9.625 -4.269 -29.864 1.00 34.25 68 ASP B CA 1
ATOM 2354 C C . ASP B 1 68 ? -8.351 -4.518 -29.058 1.00 33.74 68 ASP B C 1
ATOM 2355 O O . ASP B 1 68 ? -7.315 -3.879 -29.264 1.00 31.61 68 ASP B O 1
ATOM 2360 N N . ASP B 1 69 ? -8.440 -5.459 -28.121 1.00 30.43 69 ASP B N 1
ATOM 2361 C CA . ASP B 1 69 ? -7.295 -5.780 -27.280 1.00 28.52 69 ASP B CA 1
ATOM 2362 C C . ASP B 1 69 ? -6.128 -6.264 -28.131 1.00 27.24 69 ASP B C 1
ATOM 2363 O O . ASP B 1 69 ? -6.299 -7.059 -29.058 1.00 32.29 69 ASP B O 1
ATOM 2368 N N . GLY B 1 70 ? -4.939 -5.773 -27.815 1.00 34.54 70 GLY B N 1
ATOM 2369 C CA . GLY B 1 70 ? -3.757 -6.113 -28.592 1.00 42.73 70 GLY B CA 1
ATOM 2370 C C . GLY B 1 70 ? -2.602 -5.182 -28.256 1.00 41.33 70 GLY B C 1
ATOM 2371 O O . GLY B 1 70 ? -2.487 -4.696 -27.130 1.00 44.22 70 GLY B O 1
ATOM 2372 N N . ALA B 1 71 ? -1.758 -4.951 -29.262 1.00 43.91 71 ALA B N 1
ATOM 2373 C CA . ALA B 1 71 ? -0.555 -4.134 -29.103 1.00 39.36 71 ALA B CA 1
ATOM 2374 C C . ALA B 1 71 ? -0.949 -2.658 -29.084 1.00 35.61 71 ALA B C 1
ATOM 2375 O O . ALA B 1 71 ? -0.881 -1.943 -30.087 1.00 40.34 71 ALA B O 1
ATOM 2377 N N . TYR B 1 72 ? -1.362 -2.195 -27.902 1.00 20.92 72 TYR B N 1
ATOM 2378 C CA . TYR B 1 72 ? -1.771 -0.802 -27.716 1.00 19.23 72 TYR B CA 1
ATOM 2379 C C . TYR B 1 72 ? -1.447 -0.413 -26.275 1.00 44.95 72 TYR B C 1
ATOM 2380 O O . TYR B 1 72 ? -2.233 -0.700 -25.368 1.00 42.66 72 TYR B O 1
ATOM 2389 N N . THR B 1 73 ? -0.304 0.240 -26.067 1.00 18.88 73 THR B N 1
ATOM 2390 C CA . THR B 1 73 ? 0.008 0.719 -24.728 1.00 25.59 73 THR B CA 1
ATOM 2391 C C . THR B 1 73 ? -0.763 1.993 -24.405 1.00 32.78 73 THR B C 1
ATOM 2392 O O . THR B 1 73 ? -1.253 2.704 -25.287 1.00 37.21 73 THR B O 1
ATOM 2396 N N . GLY B 1 74 ? -0.860 2.272 -23.108 1.00 26.47 74 GLY B N 1
ATOM 2397 C CA . GLY B 1 74 ? -1.399 3.524 -22.621 1.00 20.46 74 GLY B CA 1
ATOM 2398 C C . GLY B 1 74 ? -2.869 3.760 -22.878 1.00 16.75 74 GLY B C 1
ATOM 2399 O O . GLY B 1 74 ? -3.342 4.880 -22.665 1.00 33.17 74 GLY B O 1
ATOM 2400 N N . GLU B 1 75 ? -3.610 2.750 -23.323 1.00 16.69 75 GLU B N 1
ATOM 2401 C CA . GLU B 1 75 ? -5.030 2.888 -23.608 1.00 23.69 75 GLU B CA 1
ATOM 2402 C C . GLU B 1 75 ? -5.837 1.934 -22.739 1.00 26.86 75 GLU B C 1
ATOM 2403 O O . GLU B 1 75 ? -5.289 1.123 -21.993 1.00 37.71 75 GLU B O 1
ATOM 2409 N N . ILE B 1 76 ? -7.160 2.056 -22.836 1.00 17.98 76 ILE B N 1
ATOM 2410 C CA . ILE B 1 76 ? -8.099 1.181 -22.144 1.00 16.47 76 ILE B CA 1
ATOM 2411 C C . ILE B 1 76 ? -9.165 0.765 -23.149 1.00 16.58 76 ILE B C 1
ATOM 2412 O O . ILE B 1 76 ? -9.567 1.566 -24.000 1.00 16.05 76 ILE B O 1
ATOM 2417 N N . SER B 1 77 ? -9.608 -0.488 -23.065 1.00 17.55 77 SER B N 1
ATOM 2418 C CA . SER B 1 77 ? -10.548 -1.062 -24.017 1.00 18.13 77 SER B CA 1
ATOM 2419 C C . SER B 1 77 ? -11.986 -0.981 -23.513 1.00 18.15 77 SER B C 1
ATOM 2420 O O . SER B 1 77 ? -12.266 -0.591 -22.376 1.00 23.44 77 SER B O 1
ATOM 2423 N N . ALA B 1 78 ? -12.908 -1.376 -24.396 1.00 18.81 78 ALA B N 1
ATOM 2424 C CA . ALA B 1 78 ? -14.300 -1.549 -23.999 1.00 19.24 78 ALA B CA 1
ATOM 2425 C C . ALA B 1 78 ? -14.485 -2.812 -23.170 1.00 41.20 78 ALA B C 1
ATOM 2426 O O . ALA B 1 78 ? -15.373 -2.865 -22.312 1.00 38.84 78 ALA B O 1
ATOM 2428 N N . ARG B 1 79 ? -13.665 -3.837 -23.414 1.00 34.41 79 ARG B N 1
ATOM 2429 C CA . ARG B 1 79 ? -13.695 -5.027 -22.572 1.00 25.77 79 ARG B CA 1
ATOM 2430 C C . ARG B 1 79 ? -13.190 -4.711 -21.170 1.00 32.11 79 ARG B C 1
ATOM 2431 O O . ARG B 1 79 ? -13.822 -5.078 -20.173 1.00 40.65 79 ARG B O 1
ATOM 2447 N N . LEU B 1 81 ? -13.244 -1.910 -19.931 1.00 37.57 81 LEU B N 1
ATOM 2448 C CA . LEU B 1 81 ? -14.327 -1.096 -19.391 1.00 18.93 81 LEU B CA 1
ATOM 2449 C C . LEU B 1 81 ? -15.410 -1.972 -18.774 1.00 32.61 81 LEU B C 1
ATOM 2450 O O . LEU B 1 81 ? -15.938 -1.658 -17.701 1.00 43.25 81 LEU B O 1
ATOM 2455 N N . GLU B 1 82 ? -15.742 -3.083 -19.434 1.00 34.05 82 GLU B N 1
ATOM 2456 C CA . GLU B 1 82 ? -16.773 -3.984 -18.932 1.00 26.44 82 GLU B CA 1
ATOM 2457 C C . GLU B 1 82 ? -16.233 -4.906 -17.845 1.00 24.81 82 GLU B C 1
ATOM 2458 O O . GLU B 1 82 ? -16.901 -5.126 -16.828 1.00 43.89 82 GLU B O 1
ATOM 2464 N N . ASP B 1 83 ? -15.032 -5.455 -18.046 1.00 36.70 83 ASP B N 1
ATOM 2465 C CA . ASP B 1 83 ? -14.462 -6.378 -17.069 1.00 37.92 83 ASP B CA 1
ATOM 2466 C C . ASP B 1 83 ? -14.207 -5.696 -15.732 1.00 35.03 83 ASP B C 1
ATOM 2467 O O . ASP B 1 83 ? -14.311 -6.336 -14.679 1.00 37.73 83 ASP B O 1
ATOM 2472 N N . ILE B 1 84 ? -13.876 -4.403 -15.750 1.00 25.28 84 ILE B N 1
ATOM 2473 C CA . ILE B 1 84 ? -13.606 -3.695 -14.507 1.00 16.95 84 ILE B CA 1
ATOM 2474 C C . ILE B 1 84 ? -14.888 -3.367 -13.756 1.00 24.08 84 ILE B C 1
ATOM 2475 O O . ILE B 1 84 ? -14.836 -3.034 -12.567 1.00 20.65 84 ILE B O 1
ATOM 2480 N N . GLY B 1 85 ? -16.038 -3.458 -14.412 1.00 26.70 85 GLY B N 1
ATOM 2481 C CA . GLY B 1 85 ? -17.307 -3.175 -13.785 1.00 20.29 85 GLY B CA 1
ATOM 2482 C C . GLY B 1 85 ? -17.836 -1.773 -13.977 1.00 23.65 85 GLY B C 1
ATOM 2483 O O . GLY B 1 85 ? -18.610 -1.304 -13.136 1.00 26.90 85 GLY B O 1
ATOM 2484 N N . CYS B 1 86 ? -17.450 -1.089 -15.050 1.00 18.46 86 CYS B N 1
ATOM 2485 C CA . CYS B 1 86 ? -17.925 0.264 -15.296 1.00 25.30 86 CYS B CA 1
ATOM 2486 C C . CYS B 1 86 ? -19.320 0.230 -15.907 1.00 28.82 86 CYS B C 1
ATOM 2487 O O . CYS B 1 86 ? -19.551 -0.454 -16.908 1.00 15.36 86 CYS B O 1
ATOM 2490 N N . ASP B 1 87 ? -20.249 0.972 -15.304 1.00 28.42 87 ASP B N 1
ATOM 2491 C CA . ASP B 1 87 ? -21.614 1.037 -15.805 1.00 17.75 87 ASP B CA 1
ATOM 2492 C C . ASP B 1 87 ? -21.817 2.140 -16.833 1.00 25.07 87 ASP B C 1
ATOM 2493 O O . ASP B 1 87 ? -22.807 2.102 -17.574 1.00 22.53 87 ASP B O 1
ATOM 2498 N N . TYR B 1 88 ? -20.913 3.115 -16.894 1.00 27.62 88 TYR B N 1
ATOM 2499 C CA . TYR B 1 88 ? -20.994 4.234 -17.822 1.00 32.57 88 TYR B CA 1
ATOM 2500 C C . TYR B 1 88 ? -19.667 4.368 -18.562 1.00 15.27 88 TYR B C 1
ATOM 2501 O O . TYR B 1 88 ? -18.711 3.630 -18.310 1.00 17.08 88 TYR B O 1
ATOM 2510 N N . LEU B 1 89 ? -19.614 5.322 -19.490 1.00 20.80 89 LEU B N 1
ATOM 2511 C CA . LEU B 1 89 ? -18.359 5.702 -20.127 1.00 15.19 89 LEU B CA 1
ATOM 2512 C C . LEU B 1 89 ? -18.514 7.095 -20.716 1.00 16.84 89 LEU B C 1
ATOM 2513 O O . LEU B 1 89 ? -19.458 7.351 -21.468 1.00 23.78 89 LEU B O 1
ATOM 2518 N N . LEU B 1 90 ? -17.581 7.980 -20.381 1.00 20.97 90 LEU B N 1
ATOM 2519 C CA . LEU B 1 90 ? -17.569 9.332 -20.921 1.00 19.53 90 LEU B CA 1
ATOM 2520 C C . LEU B 1 90 ? -16.917 9.330 -22.297 1.00 25.56 90 LEU B C 1
ATOM 2521 O O . LEU B 1 90 ? -15.806 8.818 -22.465 1.00 32.97 90 LEU B O 1
ATOM 2526 N N . ILE B 1 91 ? -17.610 9.899 -23.282 1.00 26.22 91 ILE B N 1
ATOM 2527 C CA . ILE B 1 91 ? -17.124 9.950 -24.656 1.00 16.77 91 ILE B CA 1
ATOM 2528 C C . ILE B 1 91 ? -17.151 11.391 -25.145 1.00 27.81 91 ILE B C 1
ATOM 2529 O O . ILE B 1 91 ? -18.104 12.132 -24.878 1.00 40.92 91 ILE B O 1
ATOM 2534 N N . GLY B 1 92 ? -16.101 11.787 -25.859 1.00 17.19 92 GLY B N 1
ATOM 2535 C CA . GLY B 1 92 ? -16.083 13.074 -26.528 1.00 23.63 92 GLY B CA 1
ATOM 2536 C C . GLY B 1 92 ? -16.003 14.282 -25.625 1.00 25.55 92 GLY B C 1
ATOM 2537 O O . GLY B 1 92 ? -16.558 15.332 -25.962 1.00 32.57 92 GLY B O 1
ATOM 2538 N N . HIS B 1 93 ? -15.323 14.173 -24.487 1.00 17.22 93 HIS B N 1
ATOM 2539 C CA . HIS B 1 93 ? -15.163 15.327 -23.614 1.00 17.32 93 HIS B CA 1
ATOM 2540 C C . HIS B 1 93 ? -14.300 16.383 -24.293 1.00 25.39 93 HIS B C 1
ATOM 2541 O O . HIS B 1 93 ? -13.351 16.063 -25.013 1.00 28.48 93 HIS B O 1
ATOM 2548 N N . SER B 1 94 ? -14.635 17.654 -24.048 1.00 28.87 94 SER B N 1
ATOM 2549 C CA . SER B 1 94 ? -13.990 18.754 -24.760 1.00 18.39 94 SER B CA 1
ATOM 2550 C C . SER B 1 94 ? -12.484 18.782 -24.531 1.00 17.69 94 SER B C 1
ATOM 2551 O O . SER B 1 94 ? -11.728 19.139 -25.442 1.00 49.58 94 SER B O 1
ATOM 2554 N N . GLU B 1 95 ? -12.028 18.413 -23.331 1.00 17.04 95 GLU B N 1
ATOM 2555 C CA . GLU B 1 95 ? -10.596 18.443 -23.051 1.00 24.41 95 GLU B CA 1
ATOM 2556 C C . GLU B 1 95 ? -9.842 17.424 -23.896 1.00 33.03 95 GLU B C 1
ATOM 2557 O O . GLU B 1 95 ? -8.766 17.724 -24.425 1.00 44.91 95 GLU B O 1
ATOM 2563 N N . ARG B 1 96 ? -10.390 16.215 -24.038 1.00 26.79 96 ARG B N 1
ATOM 2564 C CA . ARG B 1 96 ? -9.752 15.221 -24.894 1.00 22.65 96 ARG B CA 1
ATOM 2565 C C . ARG B 1 96 ? -9.861 15.600 -26.365 1.00 21.19 96 ARG B C 1
ATOM 2566 O O . ARG B 1 96 ? -9.004 15.214 -27.168 1.00 21.26 96 ARG B O 1
ATOM 2574 N N . ARG B 1 97 ? -10.902 16.348 -26.736 1.00 20.76 97 ARG B N 1
ATOM 2575 C CA . ARG B 1 97 ? -11.014 16.841 -28.102 1.00 27.46 97 ARG B CA 1
ATOM 2576 C C . ARG B 1 97 ? -10.074 18.008 -28.362 1.00 22.59 97 ARG B C 1
ATOM 2577 O O . ARG B 1 97 ? -9.620 18.193 -29.497 1.00 18.01 97 ARG B O 1
ATOM 2585 N N . SER B 1 98 ? -9.773 18.800 -27.334 1.00 24.24 98 SER B N 1
ATOM 2586 C CA . SER B 1 98 ? -8.908 19.965 -27.487 1.00 31.43 98 SER B CA 1
ATOM 2587 C C . SER B 1 98 ? -7.433 19.593 -27.355 1.00 36.30 98 SER B C 1
ATOM 2588 O O . SER B 1 98 ? -6.630 19.881 -28.248 1.00 47.14 98 SER B O 1
ATOM 2591 N N . LEU B 1 99 ? -7.067 18.942 -26.250 1.00 35.47 99 LEU B N 1
ATOM 2592 C CA . LEU B 1 99 ? -5.662 18.699 -25.952 1.00 36.21 99 LEU B CA 1
ATOM 2593 C C . LEU B 1 99 ? -5.112 17.439 -26.606 1.00 36.26 99 LEU B C 1
ATOM 2594 O O . LEU B 1 99 ? -3.894 17.339 -26.789 1.00 37.97 99 LEU B O 1
ATOM 2599 N N . PHE B 1 100 ? -5.966 16.478 -26.970 1.00 29.26 100 PHE B N 1
ATOM 2600 C CA . PHE B 1 100 ? -5.485 15.188 -27.451 1.00 18.80 100 PHE B CA 1
ATOM 2601 C C . PHE B 1 100 ? -6.098 14.794 -28.789 1.00 23.84 100 PHE B C 1
ATOM 2602 O O . PHE B 1 100 ? -6.055 13.616 -29.160 1.00 37.12 100 PHE B O 1
ATOM 2610 N N . ALA B 1 101 ? -6.663 15.759 -29.516 1.00 16.38 101 ALA B N 1
ATOM 2611 C CA . ALA B 1 101 ? -7.078 15.576 -30.906 1.00 16.97 101 ALA B CA 1
ATOM 2612 C C . ALA B 1 101 ? -8.046 14.403 -31.062 1.00 51.05 101 ALA B C 1
ATOM 2613 O O . ALA B 1 101 ? -7.879 13.540 -31.926 1.00 53.93 101 ALA B O 1
ATOM 2615 N N . GLU B 1 102 ? -9.066 14.373 -30.210 1.00 37.07 102 GLU B N 1
ATOM 2616 C CA . GLU B 1 102 ? -10.131 13.388 -30.349 1.00 24.63 102 GLU B CA 1
ATOM 2617 C C . GLU B 1 102 ? -11.140 13.893 -31.372 1.00 22.16 102 GLU B C 1
ATOM 2618 O O . GLU B 1 102 ? -11.688 14.991 -31.223 1.00 19.66 102 GLU B O 1
ATOM 2624 N N . SER B 1 103 ? -11.380 13.100 -32.408 1.00 27.95 103 SER B N 1
ATOM 2625 C CA . SER B 1 103 ? -12.247 13.492 -33.506 1.00 30.87 103 SER B CA 1
ATOM 2626 C C . SER B 1 103 ? -13.629 12.870 -33.354 1.00 35.08 103 SER B C 1
ATOM 2627 O O . SER B 1 103 ? -13.837 11.935 -32.577 1.00 28.62 103 SER B O 1
ATOM 2630 N N . ASP B 1 104 ? -14.583 13.415 -34.112 1.00 33.50 104 ASP B N 1
ATOM 2631 C CA . ASP B 1 104 ? -15.909 12.812 -34.182 1.00 20.49 104 ASP B CA 1
ATOM 2632 C C . ASP B 1 104 ? -15.836 11.396 -34.730 1.00 20.27 104 ASP B C 1
ATOM 2633 O O . ASP B 1 104 ? -16.640 10.536 -34.351 1.00 50.06 104 ASP B O 1
ATOM 2638 N N . GLU B 1 105 ? -14.881 11.139 -35.626 1.00 24.20 105 GLU B N 1
ATOM 2639 C CA . GLU B 1 105 ? -14.677 9.793 -36.143 1.00 24.41 105 GLU B CA 1
ATOM 2640 C C . GLU B 1 105 ? -14.158 8.860 -35.060 1.00 19.07 105 GLU B C 1
ATOM 2641 O O . GLU B 1 105 ? -14.416 7.652 -35.105 1.00 22.65 105 GLU B O 1
ATOM 2647 N N . ASP B 1 106 ? -13.426 9.401 -34.084 1.00 35.55 106 ASP B N 1
ATOM 2648 C CA . ASP B 1 106 ? -13.047 8.615 -32.916 1.00 17.65 106 ASP B CA 1
ATOM 2649 C C . ASP B 1 106 ? -14.243 8.407 -32.000 1.00 17.65 106 ASP B C 1
ATOM 2650 O O . ASP B 1 106 ? -14.507 7.281 -31.553 1.00 30.01 106 ASP B O 1
ATOM 2655 N N . VAL B 1 107 ? -14.987 9.485 -31.726 1.00 18.10 107 VAL B N 1
ATOM 2656 C CA . VAL B 1 107 ? -16.177 9.389 -30.887 1.00 18.24 107 VAL B CA 1
ATOM 2657 C C . VAL B 1 107 ? -17.088 8.257 -31.365 1.00 23.49 107 VAL B C 1
ATOM 2658 O O . VAL B 1 107 ? -17.573 7.451 -30.559 1.00 21.12 107 VAL B O 1
ATOM 2662 N N . PHE B 1 108 ? -17.277 8.130 -32.679 1.00 26.39 108 PHE B N 1
ATOM 2663 C CA . PHE B 1 108 ? -18.248 7.167 -33.203 1.00 28.48 108 PHE B CA 1
ATOM 2664 C C . PHE B 1 108 ? -17.759 5.728 -33.062 1.00 33.10 108 PHE B C 1
ATOM 2665 O O . PHE B 1 108 ? -18.519 4.843 -32.652 1.00 36.18 108 PHE B O 1
ATOM 2673 N N . LYS B 1 109 ? -16.488 5.478 -33.390 1.00 37.31 109 LYS B N 1
ATOM 2674 C CA . LYS B 1 109 ? -15.942 4.128 -33.288 1.00 38.77 109 LYS B CA 1
ATOM 2675 C C . LYS B 1 109 ? -15.895 3.642 -31.844 1.00 45.86 109 LYS B C 1
ATOM 2676 O O . LYS B 1 109 ? -16.047 2.442 -31.592 1.00 56.24 109 LYS B O 1
ATOM 2682 N N . LYS B 1 110 ? -15.687 4.548 -30.886 1.00 39.00 110 LYS B N 1
ATOM 2683 C CA . LYS B 1 110 ? -15.748 4.153 -29.483 1.00 32.26 110 LYS B CA 1
ATOM 2684 C C . LYS B 1 110 ? -17.188 3.978 -29.014 1.00 34.02 110 LYS B C 1
ATOM 2685 O O . LYS B 1 110 ? -17.486 3.056 -28.249 1.00 38.82 110 LYS B O 1
ATOM 2691 N N . LEU B 1 111 ? -18.094 4.847 -29.465 1.00 31.29 111 LEU B N 1
ATOM 2692 C CA . LEU B 1 111 ? -19.499 4.714 -29.092 1.00 27.56 111 LEU B CA 1
ATOM 2693 C C . LEU B 1 111 ? -20.101 3.440 -29.670 1.00 21.46 111 LEU B C 1
ATOM 2694 O O . LEU B 1 111 ? -20.773 2.680 -28.963 1.00 19.90 111 LEU B O 1
ATOM 2699 N N . ASN B 1 112 ? -19.868 3.191 -30.961 1.00 24.09 112 ASN B N 1
ATOM 2700 C CA . ASN B 1 112 ? -20.397 1.997 -31.611 1.00 30.34 112 ASN B CA 1
ATOM 2701 C C . ASN B 1 112 ? -19.888 0.714 -30.968 1.00 38.97 112 ASN B C 1
ATOM 2702 O O . ASN B 1 112 ? -20.497 -0.345 -31.152 1.00 52.94 112 ASN B O 1
ATOM 2707 N N . LYS B 1 113 ? -18.791 0.787 -30.212 1.00 34.53 113 LYS B N 1
ATOM 2708 C CA . LYS B 1 113 ? -18.248 -0.408 -29.578 1.00 39.64 113 LYS B CA 1
ATOM 2709 C C . LYS B 1 113 ? -19.101 -0.851 -28.395 1.00 51.92 113 LYS B C 1
ATOM 2710 O O . LYS B 1 113 ? -19.242 -2.053 -28.141 1.00 65.60 113 LYS B O 1
ATOM 2716 N N . ILE B 1 114 ? -19.684 0.100 -27.665 1.00 45.58 114 ILE B N 1
ATOM 2717 C CA . ILE B 1 114 ? -20.326 -0.179 -26.386 1.00 36.37 114 ILE B CA 1
ATOM 2718 C C . ILE B 1 114 ? -21.830 0.023 -26.421 1.00 31.50 114 ILE B C 1
ATOM 2719 O O . ILE B 1 114 ? -22.488 -0.160 -25.386 1.00 26.83 114 ILE B O 1
ATOM 2724 N N . ILE B 1 115 ? -22.402 0.395 -27.568 1.00 30.59 115 ILE B N 1
ATOM 2725 C CA . ILE B 1 115 ? -23.835 0.671 -27.600 1.00 19.01 115 ILE B CA 1
ATOM 2726 C C . ILE B 1 115 ? -24.642 -0.614 -27.459 1.00 33.51 115 ILE B C 1
ATOM 2727 O O . ILE B 1 115 ? -25.761 -0.598 -26.932 1.00 36.89 115 ILE B O 1
ATOM 2732 N N . ASP B 1 116 ? -24.093 -1.745 -27.902 1.00 36.61 116 ASP B N 1
ATOM 2733 C CA . ASP B 1 116 ? -24.754 -3.036 -27.767 1.00 24.17 116 ASP B CA 1
ATOM 2734 C C . ASP B 1 116 ? -24.534 -3.673 -26.401 1.00 18.35 116 ASP B C 1
ATOM 2735 O O . ASP B 1 116 ? -24.762 -4.878 -26.243 1.00 30.06 116 ASP B O 1
ATOM 2740 N N . THR B 1 117 ? -24.097 -2.898 -25.416 1.00 22.62 117 THR B N 1
ATOM 2741 C CA . THR B 1 117 ? -23.847 -3.381 -24.069 1.00 17.98 117 THR B CA 1
ATOM 2742 C C . THR B 1 117 ? -24.837 -2.751 -23.099 1.00 19.42 117 THR B C 1
ATOM 2743 O O . THR B 1 117 ? -25.647 -1.894 -23.462 1.00 19.70 117 THR B O 1
ATOM 2747 N N . THR B 1 118 ? -24.762 -3.193 -21.848 1.00 32.44 118 THR B N 1
ATOM 2748 C CA . THR B 1 118 ? -25.547 -2.585 -20.783 1.00 41.48 118 THR B CA 1
ATOM 2749 C C . THR B 1 118 ? -24.952 -1.271 -20.298 1.00 43.28 118 THR B C 1
ATOM 2750 O O . THR B 1 118 ? -25.520 -0.648 -19.395 1.00 39.02 118 THR B O 1
ATOM 2754 N N . ILE B 1 119 ? -23.834 -0.840 -20.872 1.00 48.05 119 ILE B N 1
ATOM 2755 C CA . ILE B 1 119 ? -23.188 0.401 -20.466 1.00 41.22 119 ILE B CA 1
ATOM 2756 C C . ILE B 1 119 ? -23.869 1.564 -21.173 1.00 35.42 119 ILE B C 1
ATOM 2757 O O . ILE B 1 119 ? -24.091 1.524 -22.390 1.00 22.35 119 ILE B O 1
ATOM 2762 N N . THR B 1 120 ? -24.212 2.601 -20.410 1.00 33.12 120 THR B N 1
ATOM 2763 C CA . THR B 1 120 ? -24.832 3.793 -20.971 1.00 33.54 120 THR B CA 1
ATOM 2764 C C . THR B 1 120 ? -23.740 4.746 -21.437 1.00 41.10 120 THR B C 1
ATOM 2765 O O . THR B 1 120 ? -22.997 5.276 -20.596 1.00 52.00 120 THR B O 1
ATOM 2769 N N . PRO B 1 121 ? -23.593 4.987 -22.738 1.00 32.05 121 PRO B N 1
ATOM 2770 C CA . PRO B 1 121 ? -22.551 5.912 -23.198 1.00 26.33 121 PRO B CA 1
ATOM 2771 C C . PRO B 1 121 ? -22.924 7.354 -22.899 1.00 31.65 121 PRO B C 1
ATOM 2772 O O . PRO B 1 121 ? -24.091 7.744 -22.980 1.00 36.19 121 PRO B O 1
ATOM 2776 N N . VAL B 1 122 ? -21.918 8.145 -22.552 1.00 26.56 122 VAL B N 1
ATOM 2777 C CA . VAL B 1 122 ? -22.088 9.572 -22.285 1.00 25.33 122 VAL B CA 1
ATOM 2778 C C . VAL B 1 122 ? -21.244 10.309 -23.318 1.00 25.83 122 VAL B C 1
ATOM 2779 O O . VAL B 1 122 ? -20.069 10.611 -23.093 1.00 32.12 122 VAL B O 1
ATOM 2783 N N . VAL B 1 123 ? -21.842 10.601 -24.468 1.00 19.49 123 VAL B N 1
ATOM 2784 C CA . VAL B 1 123 ? -21.160 11.320 -25.538 1.00 19.61 123 VAL B CA 1
ATOM 2785 C C . VAL B 1 123 ? -21.277 12.813 -25.264 1.00 20.12 123 VAL B C 1
ATOM 2786 O O . VAL B 1 123 ? -22.384 13.345 -25.126 1.00 20.97 123 VAL B O 1
ATOM 2790 N N . CYS B 1 124 ? -20.136 13.490 -25.192 1.00 19.67 124 CYS B N 1
ATOM 2791 C CA . CYS B 1 124 ? -20.089 14.914 -24.903 1.00 21.51 124 CYS B CA 1
ATOM 2792 C C . CYS B 1 124 ? -19.887 15.707 -26.187 1.00 26.07 124 CYS B C 1
ATOM 2793 O O . CYS B 1 124 ? -19.116 15.307 -27.064 1.00 25.88 124 CYS B O 1
ATOM 2796 N N . ILE B 1 125 ? -20.594 16.833 -26.292 1.00 27.05 125 ILE B N 1
ATOM 2797 C CA . ILE B 1 125 ? -20.474 17.746 -27.421 1.00 27.53 125 ILE B CA 1
ATOM 2798 C C . ILE B 1 125 ? -20.473 19.171 -26.884 1.00 22.64 125 ILE B C 1
ATOM 2799 O O . ILE B 1 125 ? -20.806 19.423 -25.725 1.00 31.41 125 ILE B O 1
ATOM 2804 N N . GLY B 1 126 ? -20.088 20.109 -27.745 1.00 18.41 126 GLY B N 1
ATOM 2805 C CA . GLY B 1 126 ? -20.040 21.503 -27.351 1.00 30.61 126 GLY B CA 1
ATOM 2806 C C . GLY B 1 126 ? -19.133 22.348 -28.220 1.00 18.71 126 GLY B C 1
ATOM 2807 O O . GLY B 1 126 ? -18.119 21.862 -28.731 1.00 26.17 126 GLY B O 1
ATOM 2808 N N . GLU B 1 127 ? -19.487 23.617 -28.392 1.00 22.28 127 GLU B N 1
ATOM 2809 C CA . GLU B 1 127 ? -18.719 24.550 -29.201 1.00 24.66 127 GLU B CA 1
ATOM 2810 C C . GLU B 1 127 ? -18.033 25.579 -28.313 1.00 19.17 127 GLU B C 1
ATOM 2811 O O . GLU B 1 127 ? -18.390 25.766 -27.147 1.00 35.27 127 GLU B O 1
ATOM 2817 N N . SER B 1 128 ? -17.042 26.256 -28.887 1.00 19.77 128 SER B N 1
ATOM 2818 C CA . SER B 1 128 ? -16.198 27.177 -28.142 1.00 33.81 128 SER B CA 1
ATOM 2819 C C . SER B 1 128 ? -16.731 28.605 -28.262 1.00 40.77 128 SER B C 1
ATOM 2820 O O . SER B 1 128 ? -17.823 28.847 -28.783 1.00 41.46 128 SER B O 1
ATOM 2823 N N . LEU B 1 129 ? -15.951 29.570 -27.767 1.00 41.70 129 LEU B N 1
ATOM 2824 C CA . LEU B 1 129 ? -16.354 30.971 -27.835 1.00 36.62 129 LEU B CA 1
ATOM 2825 C C . LEU B 1 129 ? -16.395 31.464 -29.275 1.00 48.33 129 LEU B C 1
ATOM 2826 O O . LEU B 1 129 ? -17.254 32.277 -29.636 1.00 57.20 129 LEU B O 1
ATOM 2831 N N . ASP B 1 130 ? -15.470 30.982 -30.108 1.00 53.76 130 ASP B N 1
ATOM 2832 C CA . ASP B 1 130 ? -15.463 31.354 -31.518 1.00 57.56 130 ASP B CA 1
ATOM 2833 C C . ASP B 1 130 ? -16.755 30.935 -32.206 1.00 59.66 130 ASP B C 1
ATOM 2834 O O . ASP B 1 130 ? -17.338 31.707 -32.976 1.00 68.25 130 ASP B O 1
ATOM 2839 N N . ASP B 1 131 ? -17.227 29.721 -31.924 1.00 51.70 131 ASP B N 1
ATOM 2840 C CA . ASP B 1 131 ? -18.243 29.104 -32.768 1.00 50.81 131 ASP B CA 1
ATOM 2841 C C . ASP B 1 131 ? -19.618 29.726 -32.551 1.00 46.75 131 ASP B C 1
ATOM 2842 O O . ASP B 1 131 ? -20.314 30.064 -33.516 1.00 45.22 131 ASP B O 1
ATOM 2847 N N . ARG B 1 132 ? -20.032 29.884 -31.292 1.00 47.82 132 ARG B N 1
ATOM 2848 C CA . ARG B 1 132 ? -21.387 30.358 -31.022 1.00 52.60 132 ARG B CA 1
ATOM 2849 C C . ARG B 1 132 ? -21.535 31.844 -31.332 1.00 52.49 132 ARG B C 1
ATOM 2850 O O . ARG B 1 132 ? -22.494 32.252 -31.996 1.00 46.97 132 ARG B O 1
ATOM 2858 N N . GLN B 1 133 ? -20.595 32.668 -30.863 1.00 56.38 133 GLN B N 1
ATOM 2859 C CA . GLN B 1 133 ? -20.673 34.104 -31.113 1.00 52.19 133 GLN B CA 1
ATOM 2860 C C . GLN B 1 133 ? -20.584 34.437 -32.597 1.00 55.74 133 GLN B C 1
ATOM 2861 O O . GLN B 1 133 ? -20.934 35.554 -32.992 1.00 54.92 133 GLN B O 1
ATOM 2867 N N . SER B 1 134 ? -20.124 33.499 -33.422 1.00 55.00 134 SER B N 1
ATOM 2868 C CA . SER B 1 134 ? -20.101 33.659 -34.868 1.00 52.66 134 SER B CA 1
ATOM 2869 C C . SER B 1 134 ? -21.240 32.915 -35.553 1.00 57.78 134 SER B C 1
ATOM 2870 O O . SER B 1 134 ? -21.232 32.785 -36.781 1.00 57.93 134 SER B O 1
ATOM 2873 N N . GLY B 1 135 ? -22.214 32.420 -34.788 1.00 58.77 135 GLY B N 1
ATOM 2874 C CA . GLY B 1 135 ? -23.341 31.698 -35.339 1.00 49.87 135 GLY B CA 1
ATOM 2875 C C . GLY B 1 135 ? -23.050 30.282 -35.786 1.00 44.64 135 GLY B C 1
ATOM 2876 O O . GLY B 1 135 ? -23.994 29.548 -36.107 1.00 41.75 135 GLY B O 1
ATOM 2877 N N . LYS B 1 136 ? -21.782 29.868 -35.812 1.00 40.91 136 LYS B N 1
ATOM 2878 C CA . LYS B 1 136 ? -21.412 28.522 -36.231 1.00 44.31 136 LYS B CA 1
ATOM 2879 C C . LYS B 1 136 ? -21.898 27.446 -35.268 1.00 49.37 136 LYS B C 1
ATOM 2880 O O . LYS B 1 136 ? -21.743 26.258 -35.573 1.00 48.89 136 LYS B O 1
ATOM 2886 N N . LEU B 1 137 ? -22.494 27.831 -34.134 1.00 50.23 137 LEU B N 1
ATOM 2887 C CA . LEU B 1 137 ? -22.860 26.867 -33.099 1.00 39.72 137 LEU B CA 1
ATOM 2888 C C . LEU B 1 137 ? -23.730 25.744 -33.651 1.00 48.85 137 LEU B C 1
ATOM 2889 O O . LEU B 1 137 ? -23.515 24.571 -33.330 1.00 56.46 137 LEU B O 1
ATOM 2894 N N . LYS B 1 138 ? -24.711 26.081 -34.492 1.00 44.98 138 LYS B N 1
ATOM 2895 C CA . LYS B 1 138 ? -25.580 25.052 -35.050 1.00 44.90 138 LYS B CA 1
ATOM 2896 C C . LYS B 1 138 ? -24.813 24.110 -35.966 1.00 45.56 138 LYS B C 1
ATOM 2897 O O . LYS B 1 138 ? -25.165 22.931 -36.079 1.00 47.15 138 LYS B O 1
ATOM 2903 N N . GLN B 1 139 ? -23.761 24.606 -36.617 1.00 33.87 139 GLN B N 1
ATOM 2904 C CA . GLN B 1 139 ? -22.973 23.762 -37.505 1.00 31.38 139 GLN B CA 1
ATOM 2905 C C . GLN B 1 139 ? -22.045 22.847 -36.715 1.00 25.29 139 GLN B C 1
ATOM 2906 O O . GLN B 1 139 ? -22.055 21.627 -36.906 1.00 33.97 139 GLN B O 1
ATOM 2912 N N . VAL B 1 140 ? -21.250 23.416 -35.810 1.00 32.92 140 VAL B N 1
ATOM 2913 C CA . VAL B 1 140 ? -20.228 22.655 -35.099 1.00 34.04 140 VAL B CA 1
ATOM 2914 C C . VAL B 1 140 ? -20.860 21.771 -34.032 1.00 40.65 140 VAL B C 1
ATOM 2915 O O . VAL B 1 140 ? -20.155 21.055 -33.314 1.00 53.39 140 VAL B O 1
ATOM 2919 N N . LEU B 1 141 ? -22.185 21.814 -33.911 1.00 34.11 141 LEU B N 1
ATOM 2920 C CA . LEU B 1 141 ? -22.901 20.898 -33.031 1.00 31.76 141 LEU B CA 1
ATOM 2921 C C . LEU B 1 141 ? -23.594 19.781 -33.793 1.00 30.59 141 LEU B C 1
ATOM 2922 O O . LEU B 1 141 ? -23.558 18.627 -33.356 1.00 28.96 141 LEU B O 1
ATOM 2927 N N . ALA B 1 142 ? -24.224 20.095 -34.927 1.00 39.66 142 ALA B N 1
ATOM 2928 C CA . ALA B 1 142 ? -24.774 19.039 -35.770 1.00 44.45 142 ALA B CA 1
ATOM 2929 C C . ALA B 1 142 ? -23.675 18.190 -36.393 1.00 46.67 142 ALA B C 1
ATOM 2930 O O . ALA B 1 142 ? -23.922 17.026 -36.739 1.00 57.17 142 ALA B O 1
ATOM 2932 N N . THR B 1 143 ? -22.466 18.745 -36.544 1.00 40.94 143 THR B N 1
ATOM 2933 C CA . THR B 1 143 ? -21.357 17.950 -37.058 1.00 37.55 143 THR B CA 1
ATOM 2934 C C . THR B 1 143 ? -21.008 16.811 -36.106 1.00 39.61 143 THR B C 1
ATOM 2935 O O . THR B 1 143 ? -20.753 15.685 -36.537 1.00 49.15 143 THR B O 1
ATOM 2939 N N . GLN B 1 144 ? -21.013 17.081 -34.802 1.00 26.14 144 GLN B N 1
ATOM 2940 C CA . GLN B 1 144 ? -20.479 16.118 -33.842 1.00 34.55 144 GLN B CA 1
ATOM 2941 C C . GLN B 1 144 ? -21.442 14.969 -33.589 1.00 40.05 144 GLN B C 1
ATOM 2942 O O . GLN B 1 144 ? -21.006 13.871 -33.220 1.00 45.44 144 GLN B O 1
ATOM 2948 N N . LEU B 1 145 ? -22.737 15.190 -33.801 1.00 20.46 145 LEU B N 1
ATOM 2949 C CA . LEU B 1 145 ? -23.730 14.128 -33.752 1.00 20.44 145 LEU B CA 1
ATOM 2950 C C . LEU B 1 145 ? -24.032 13.551 -35.128 1.00 35.90 145 LEU B C 1
ATOM 2951 O O . LEU B 1 145 ? -24.818 12.605 -35.228 1.00 41.89 145 LEU B O 1
ATOM 2956 N N . SER B 1 146 ? -23.417 14.090 -36.184 1.00 42.24 146 SER B N 1
ATOM 2957 C CA . SER B 1 146 ? -23.718 13.645 -37.542 1.00 37.56 146 SER B CA 1
ATOM 2958 C C . SER B 1 146 ? -23.422 12.160 -37.714 1.00 35.58 146 SER B C 1
ATOM 2959 O O . SER B 1 146 ? -24.290 11.383 -38.127 1.00 42.68 146 SER B O 1
ATOM 2962 N N . LEU B 1 147 ? -22.191 11.748 -37.400 1.00 22.90 147 LEU B N 1
ATOM 2963 C CA . LEU B 1 147 ? -21.834 10.336 -37.486 1.00 23.29 147 LEU B CA 1
ATOM 2964 C C . LEU B 1 147 ? -22.733 9.489 -36.597 1.00 41.50 147 LEU B C 1
ATOM 2965 O O . LEU B 1 147 ? -23.180 8.408 -36.998 1.00 44.05 147 LEU B O 1
ATOM 2970 N N . ILE B 1 148 ? -23.020 9.977 -35.390 1.00 22.04 148 ILE B N 1
ATOM 2971 C CA . ILE B 1 148 ? -23.779 9.197 -34.419 1.00 21.70 148 ILE B CA 1
ATOM 2972 C C . ILE B 1 148 ? -25.207 8.982 -34.901 1.00 34.95 148 ILE B C 1
ATOM 2973 O O . ILE B 1 148 ? -25.685 7.846 -34.987 1.00 47.04 148 ILE B O 1
ATOM 2978 N N . LEU B 1 149 ? -25.908 10.068 -35.232 1.00 28.35 149 LEU B N 1
ATOM 2979 C CA . LEU B 1 149 ? -27.289 9.955 -35.686 1.00 28.23 149 LEU B CA 1
ATOM 2980 C C . LEU B 1 149 ? -27.410 9.311 -37.061 1.00 37.85 149 LEU B C 1
ATOM 2981 O O . LEU B 1 149 ? -28.528 8.990 -37.477 1.00 49.03 149 LEU B O 1
ATOM 2986 N N . GLU B 1 150 ? -26.299 9.111 -37.770 1.00 35.05 150 GLU B N 1
ATOM 2987 C CA . GLU B 1 150 ? -26.356 8.518 -39.106 1.00 31.51 150 GLU B CA 1
ATOM 2988 C C . GLU B 1 150 ? -26.553 7.006 -39.032 1.00 27.89 150 GLU B C 1
ATOM 2989 O O . GLU B 1 150 ? -27.585 6.479 -39.458 1.00 33.37 150 GLU B O 1
ATOM 2995 N N . ASN B 1 151 ? -25.570 6.295 -38.484 1.00 24.25 151 ASN B N 1
ATOM 2996 C CA . ASN B 1 151 ? -25.559 4.839 -38.524 1.00 32.01 151 ASN B CA 1
ATOM 2997 C C . ASN B 1 151 ? -26.297 4.183 -37.363 1.00 36.77 151 ASN B C 1
ATOM 2998 O O . ASN B 1 151 ? -26.476 2.961 -37.384 1.00 39.79 151 ASN B O 1
ATOM 3003 N N . LEU B 1 152 ? -26.725 4.941 -36.359 1.00 38.83 152 LEU B N 1
ATOM 3004 C CA . LEU B 1 152 ? -27.350 4.358 -35.179 1.00 23.27 152 LEU B CA 1
ATOM 3005 C C . LEU B 1 152 ? -28.867 4.381 -35.318 1.00 27.10 152 LEU B C 1
ATOM 3006 O O . LEU B 1 152 ? -29.443 5.396 -35.721 1.00 23.28 152 LEU B O 1
ATOM 3011 N N . SER B 1 153 ? -29.508 3.263 -34.979 1.00 29.36 153 SER B N 1
ATOM 3012 C CA . SER B 1 153 ? -30.954 3.181 -35.103 1.00 24.03 153 SER B CA 1
ATOM 3013 C C . SER B 1 153 ? -31.624 4.043 -34.036 1.00 23.50 153 SER B C 1
ATOM 3014 O O . SER B 1 153 ? -30.973 4.608 -33.151 1.00 38.27 153 SER B O 1
ATOM 3017 N N . VAL B 1 154 ? -32.949 4.158 -34.140 1.00 23.83 154 VAL B N 1
ATOM 3018 C CA . VAL B 1 154 ? -33.697 4.839 -33.091 1.00 33.22 154 VAL B CA 1
ATOM 3019 C C . VAL B 1 154 ? -33.608 4.060 -31.788 1.00 36.04 154 VAL B C 1
ATOM 3020 O O . VAL B 1 154 ? -33.605 4.649 -30.701 1.00 27.17 154 VAL B O 1
ATOM 3024 N N . GLU B 1 155 ? -33.521 2.731 -31.871 1.00 42.64 155 GLU B N 1
ATOM 3025 C CA . GLU B 1 155 ? -33.323 1.924 -30.671 1.00 24.04 155 GLU B CA 1
ATOM 3026 C C . GLU B 1 155 ? -31.886 2.027 -30.173 1.00 31.97 155 GLU B C 1
ATOM 3027 O O . GLU B 1 155 ? -31.644 2.069 -28.961 1.00 30.74 155 GLU B O 1
ATOM 3033 N N . GLN B 1 156 ? -30.919 2.074 -31.094 1.00 34.46 156 GLN B N 1
ATOM 3034 C CA . GLN B 1 156 ? -29.531 2.287 -30.697 1.00 24.30 156 GLN B CA 1
ATOM 3035 C C . GLN B 1 156 ? -29.335 3.679 -30.111 1.00 32.51 156 GLN B C 1
ATOM 3036 O O . GLN B 1 156 ? -28.608 3.846 -29.125 1.00 34.78 156 GLN B O 1
ATOM 3042 N N . LEU B 1 157 ? -29.973 4.691 -30.704 1.00 30.61 157 LEU B N 1
ATOM 3043 C CA . LEU B 1 157 ? -29.841 6.049 -30.192 1.00 32.18 157 LEU B CA 1
ATOM 3044 C C . LEU B 1 157 ? -30.489 6.213 -28.825 1.00 35.82 157 LEU B C 1
ATOM 3045 O O . LEU B 1 157 ? -30.214 7.202 -28.137 1.00 40.45 157 LEU B O 1
ATOM 3050 N N . ALA B 1 158 ? -31.342 5.276 -28.418 1.00 30.26 158 ALA B N 1
ATOM 3051 C CA . ALA B 1 158 ? -31.796 5.242 -27.039 1.00 33.79 158 ALA B CA 1
ATOM 3052 C C . ALA B 1 158 ? -30.623 4.906 -26.120 1.00 36.02 158 ALA B C 1
ATOM 3053 O O . ALA B 1 158 ? -29.547 4.502 -26.566 1.00 38.01 158 ALA B O 1
ATOM 3055 N N . LYS B 1 159 ? -30.847 5.088 -24.815 1.00 31.75 159 LYS B N 1
ATOM 3056 C CA . LYS B 1 159 ? -29.832 4.947 -23.770 1.00 40.32 159 LYS B CA 1
ATOM 3057 C C . LYS B 1 159 ? -28.511 5.614 -24.152 1.00 28.06 159 LYS B C 1
ATOM 3058 O O . LYS B 1 159 ? -27.441 5.205 -23.689 1.00 26.18 159 LYS B O 1
ATOM 3064 N N . VAL B 1 160 ? -28.580 6.655 -24.979 1.00 28.71 160 VAL B N 1
ATOM 3065 C CA . VAL B 1 160 ? -27.431 7.480 -25.333 1.00 30.25 160 VAL B CA 1
ATOM 3066 C C . VAL B 1 160 ? -27.636 8.852 -24.711 1.00 30.67 160 VAL B C 1
ATOM 3067 O O . VAL B 1 160 ? -28.684 9.479 -24.909 1.00 34.47 160 VAL B O 1
ATOM 3071 N N . VAL B 1 161 ? -26.643 9.316 -23.959 1.00 38.24 161 VAL B N 1
ATOM 3072 C CA . VAL B 1 161 ? -26.732 10.570 -23.221 1.00 47.46 161 VAL B CA 1
ATOM 3073 C C . VAL B 1 161 ? -25.920 11.630 -23.951 1.00 44.09 161 VAL B C 1
ATOM 3074 O O . VAL B 1 161 ? -24.765 11.392 -24.326 1.00 52.03 161 VAL B O 1
ATOM 3078 N N . ILE B 1 162 ? -26.522 12.798 -24.153 1.00 35.05 162 ILE B N 1
ATOM 3079 C CA . ILE B 1 162 ? -25.859 13.931 -24.784 1.00 29.00 162 ILE B CA 1
ATOM 3080 C C . ILE B 1 162 ? -25.449 14.900 -23.684 1.00 30.54 162 ILE B C 1
ATOM 3081 O O . ILE B 1 162 ? -26.300 15.512 -23.031 1.00 41.60 162 ILE B O 1
ATOM 3086 N N . ALA B 1 163 ? -24.145 15.043 -23.474 1.00 22.77 163 ALA B N 1
ATOM 3087 C CA . ALA B 1 163 ? -23.602 16.004 -22.523 1.00 17.93 163 ALA B CA 1
ATOM 3088 C C . ALA B 1 163 ? -23.115 17.216 -23.306 1.00 29.77 163 ALA B C 1
ATOM 3089 O O . ALA B 1 163 ? -22.114 17.136 -24.025 1.00 32.49 163 ALA B O 1
ATOM 3091 N N . TYR B 1 164 ? -23.822 18.335 -23.178 1.00 25.05 164 TYR B N 1
ATOM 3092 C CA . TYR B 1 164 ? -23.449 19.555 -23.885 1.00 26.34 164 TYR B CA 1
ATOM 3093 C C . TYR B 1 164 ? -22.584 20.413 -22.973 1.00 18.48 164 TYR B C 1
ATOM 3094 O O 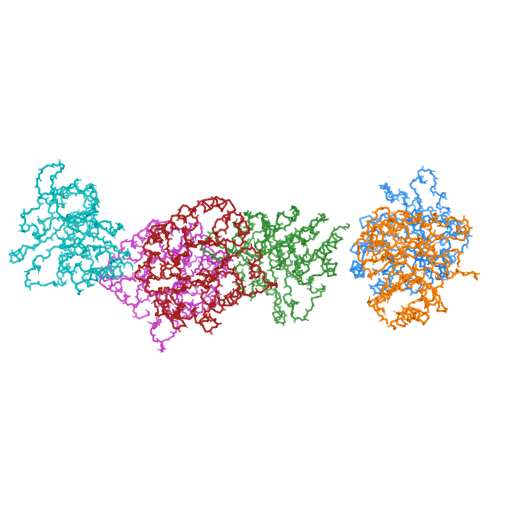. TYR B 1 164 ? -23.071 20.968 -21.983 1.00 19.14 164 TYR B O 1
ATOM 3103 N N . GLU B 1 165 ? -21.301 20.525 -23.310 1.00 24.22 165 GLU B N 1
ATOM 3104 C CA . GLU B 1 165 ? -20.387 21.375 -22.562 1.00 27.64 165 GLU B CA 1
ATOM 3105 C C . GLU B 1 165 ? -20.330 22.742 -23.225 1.00 26.96 165 GLU B C 1
ATOM 3106 O O . GLU B 1 165 ? -19.840 22.847 -24.360 1.00 40.10 165 GLU B O 1
ATOM 3112 N N . PRO B 1 166 ? -20.812 23.803 -22.582 1.00 30.84 166 PRO B N 1
ATOM 3113 C CA . PRO B 1 166 ? -20.669 25.141 -23.166 1.00 35.82 166 PRO B CA 1
ATOM 3114 C C . PRO B 1 166 ? -19.232 25.628 -23.092 1.00 44.22 166 PRO B C 1
ATOM 3115 O O . PRO B 1 166 ? -18.882 26.419 -22.210 1.00 56.55 166 PRO B O 1
ATOM 3119 N N . VAL B 1 167 ? -18.389 25.158 -24.015 1.00 39.74 167 VAL B N 1
ATOM 3120 C CA . VAL B 1 167 ? -16.982 25.539 -24.009 1.00 42.00 167 VAL B CA 1
ATOM 3121 C C . VAL B 1 167 ? -16.807 27.034 -24.239 1.00 42.78 167 VAL B C 1
ATOM 3122 O O . VAL B 1 167 ? -15.740 27.585 -23.946 1.00 49.64 167 VAL B O 1
ATOM 3126 N N . TRP B 1 168 ? -17.838 27.713 -24.746 1.00 30.80 168 TRP B N 1
ATOM 3127 C CA . TRP B 1 168 ? -17.767 29.155 -24.944 1.00 29.90 168 TRP B CA 1
ATOM 3128 C C . TRP B 1 168 ? -17.747 29.934 -23.636 1.00 33.99 168 TRP B C 1
ATOM 3129 O O . TRP B 1 168 ? -17.501 31.144 -23.663 1.00 32.07 168 TRP B O 1
ATOM 3140 N N . ALA B 1 169 ? -17.993 29.281 -22.505 1.00 40.35 169 ALA B N 1
ATOM 3141 C CA . ALA B 1 169 ? -17.972 29.954 -21.211 1.00 50.21 169 ALA B CA 1
ATOM 3142 C C . ALA B 1 169 ? -17.463 29.021 -20.118 1.00 48.65 169 ALA B C 1
ATOM 3143 O O . ALA B 1 169 ? -17.335 29.417 -18.959 1.00 41.82 169 ALA B O 1
ATOM 3145 N N . THR B 1 172 ? -13.264 31.339 -16.117 1.00 63.40 172 THR B N 1
ATOM 3146 C CA . THR B 1 172 ? -12.714 32.521 -16.771 1.00 56.45 172 THR B CA 1
ATOM 3147 C C . THR B 1 172 ? -13.274 33.800 -16.159 1.00 48.22 172 THR B C 1
ATOM 3148 O O . THR B 1 172 ? -12.671 34.867 -16.265 1.00 38.24 172 THR B O 1
ATOM 3152 N N . GLY B 1 173 ? -14.433 33.682 -15.514 1.00 50.70 173 GLY B N 1
ATOM 3153 C CA . GLY B 1 173 ? -15.138 34.810 -14.947 1.00 60.73 173 GLY B CA 1
ATOM 3154 C C . GLY B 1 173 ? -16.460 35.109 -15.619 1.00 70.64 173 GLY B C 1
ATOM 3155 O O . GLY B 1 173 ? -17.329 35.736 -14.998 1.00 77.26 173 GLY B O 1
ATOM 3156 N N . VAL B 1 174 ? -16.635 34.687 -16.868 1.00 70.61 174 VAL B N 1
ATOM 3157 C CA . VAL B 1 174 ? -17.898 34.825 -17.581 1.00 65.31 174 VAL B CA 1
ATOM 3158 C C . VAL B 1 174 ? -18.630 33.492 -17.518 1.00 62.90 174 VAL B C 1
ATOM 3159 O O . VAL B 1 174 ? -18.014 32.422 -17.616 1.00 64.21 174 VAL B O 1
ATOM 3163 N N . VAL B 1 175 ? -19.945 33.550 -17.327 1.00 52.40 175 VAL B N 1
ATOM 3164 C CA . VAL B 1 175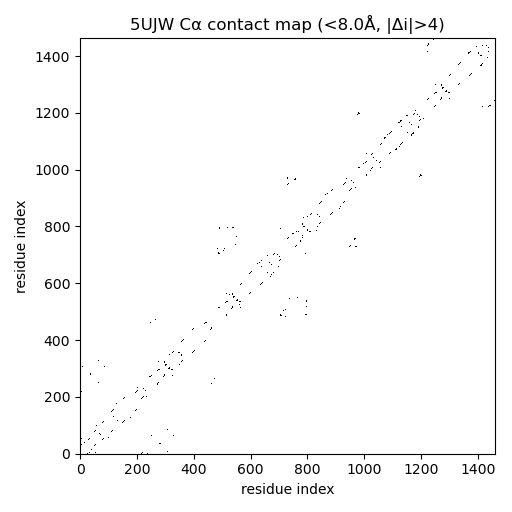 ? -20.753 32.366 -17.067 1.00 46.76 175 VAL B CA 1
ATOM 3165 C C . VAL B 1 175 ? -21.906 32.323 -18.059 1.00 50.74 175 VAL B C 1
ATOM 3166 O O . VAL B 1 175 ? -22.536 33.349 -18.338 1.00 59.21 175 VAL B O 1
ATOM 3170 N N . ALA B 1 176 ? -22.168 31.133 -18.598 1.00 45.44 176 ALA B N 1
ATOM 3171 C CA . ALA B 1 176 ? -23.284 30.943 -19.514 1.00 41.86 176 ALA B CA 1
ATOM 3172 C C . ALA B 1 176 ? -24.596 31.340 -18.850 1.00 48.50 176 ALA B C 1
ATOM 3173 O O . ALA B 1 176 ? -24.898 30.908 -17.734 1.00 54.28 176 ALA B O 1
ATOM 3175 N N . SER B 1 177 ? -25.373 32.169 -19.541 1.00 51.48 177 SER B N 1
ATOM 3176 C CA . SER B 1 177 ? -26.653 32.609 -19.011 1.00 57.04 177 SER B CA 1
ATOM 3177 C C . SER B 1 177 ? -27.621 31.436 -18.901 1.00 51.76 177 SER B C 1
ATOM 3178 O O . SER B 1 177 ? -27.536 30.458 -19.648 1.00 49.20 177 SER B O 1
ATOM 3181 N N . LEU B 1 178 ? -28.552 31.548 -17.953 1.00 45.76 178 LEU B N 1
ATOM 3182 C CA . LEU B 1 178 ? -29.487 30.474 -17.640 1.00 38.69 178 LEU B CA 1
ATOM 3183 C C . LEU B 1 178 ? -30.342 30.104 -18.845 1.00 33.15 178 LEU B C 1
ATOM 3184 O O . LEU B 1 178 ? -30.223 28.999 -19.383 1.00 43.62 178 LEU B O 1
ATOM 3189 N N . GLU B 1 179 ? -31.210 31.024 -19.275 1.00 38.85 179 GLU B N 1
ATOM 3190 C CA . GLU B 1 179 ? -32.066 30.765 -20.426 1.00 41.45 179 GLU B CA 1
ATOM 3191 C C . GLU B 1 179 ? -31.272 30.610 -21.717 1.00 46.95 179 GLU B C 1
ATOM 3192 O O . GLU B 1 179 ? -31.807 30.082 -22.698 1.00 45.09 179 GLU B O 1
ATOM 3198 N N . GLN B 1 180 ? -30.014 31.054 -21.739 1.00 55.63 180 GLN B N 1
ATOM 3199 C CA . GLN B 1 180 ? -29.130 30.802 -22.870 1.00 56.98 180 GLN B CA 1
ATOM 3200 C C . GLN B 1 180 ? -28.740 29.334 -22.990 1.00 54.09 180 GLN B C 1
ATOM 3201 O O . GLN B 1 180 ? -28.054 28.967 -23.951 1.00 54.75 180 GLN B O 1
ATOM 3207 N N . ILE B 1 181 ? -29.153 28.498 -22.042 1.00 49.06 181 ILE B N 1
ATOM 3208 C CA . ILE B 1 181 ? -28.893 27.067 -22.087 1.00 54.41 181 ILE B CA 1
ATOM 3209 C C . ILE B 1 181 ? -30.128 26.288 -22.522 1.00 59.38 181 ILE B C 1
ATOM 3210 O O . ILE B 1 181 ? -30.014 25.281 -23.223 1.00 59.41 181 ILE B O 1
ATOM 3215 N N . GLN B 1 182 ? -31.315 26.748 -22.120 1.00 57.95 182 GLN B N 1
ATOM 3216 C CA . GLN B 1 182 ? -32.543 26.026 -22.435 1.00 49.70 182 GLN B CA 1
ATOM 3217 C C . GLN B 1 182 ? -32.783 25.972 -23.938 1.00 42.98 182 GLN B C 1
ATOM 3218 O O . GLN B 1 182 ? -33.079 24.908 -24.494 1.00 40.43 182 GLN B O 1
ATOM 3224 N N . GLU B 1 183 ? -32.663 27.116 -24.616 1.00 49.75 183 GLU B N 1
ATOM 3225 C CA . GLU B 1 183 ? -32.824 27.136 -26.064 1.00 52.65 183 GLU B CA 1
ATOM 3226 C C . GLU B 1 183 ? -31.716 26.372 -26.774 1.00 47.09 183 GLU B C 1
ATOM 3227 O O . GLU B 1 183 ? -31.916 25.925 -27.908 1.00 45.74 183 GLU B O 1
ATOM 3233 N N . THR B 1 184 ? -30.555 26.212 -26.136 1.00 32.19 184 THR B N 1
ATOM 3234 C CA . THR B 1 184 ? -29.520 25.350 -26.695 1.00 38.10 184 THR B CA 1
ATOM 3235 C C . THR B 1 184 ? -29.908 23.884 -26.564 1.00 39.84 184 THR B C 1
ATOM 3236 O O . THR B 1 184 ? -29.797 23.112 -27.524 1.00 45.51 184 THR B O 1
ATOM 3240 N N . HIS B 1 185 ? -30.366 23.480 -25.376 1.00 37.40 185 HIS B N 1
ATOM 3241 C CA . HIS B 1 185 ? -30.824 22.109 -25.189 1.00 36.71 185 HIS B CA 1
ATOM 3242 C C . HIS B 1 185 ? -32.090 21.831 -25.987 1.00 47.33 185 HIS B C 1
ATOM 3243 O O . HIS B 1 185 ? -32.348 20.682 -26.357 1.00 63.65 185 HIS B O 1
ATOM 3250 N N . GLN B 1 186 ? -32.888 22.864 -26.261 1.00 47.56 186 GLN B N 1
ATOM 3251 C CA . GLN B 1 186 ? -34.038 22.702 -27.144 1.00 50.27 186 GLN B CA 1
ATOM 3252 C C . GLN B 1 186 ? -33.596 22.434 -28.577 1.00 53.03 186 GLN B C 1
ATOM 3253 O O . GLN B 1 186 ? -34.231 21.649 -29.292 1.00 57.88 186 GLN B O 1
ATOM 3259 N N . PHE B 1 187 ? -32.506 23.073 -29.010 1.00 45.00 187 PHE B N 1
ATOM 3260 C CA . PHE B 1 187 ? -32.055 22.933 -30.389 1.00 43.45 187 PHE B CA 1
ATOM 3261 C C . PHE B 1 187 ? -31.555 21.521 -30.668 1.00 43.05 187 PHE B C 1
ATOM 3262 O O . PHE B 1 187 ? -31.908 20.917 -31.688 1.00 58.01 187 PHE B O 1
ATOM 3270 N N . ILE B 1 188 ? -30.723 20.980 -29.775 1.00 28.53 188 ILE B N 1
ATOM 3271 C CA . ILE B 1 188 ? -30.109 19.683 -30.038 1.00 32.25 188 ILE B CA 1
ATOM 3272 C C . ILE B 1 188 ? -31.148 18.570 -30.014 1.00 44.47 188 ILE B C 1
ATOM 3273 O O . ILE B 1 188 ? -30.985 17.548 -30.691 1.00 54.14 188 ILE B O 1
ATOM 3278 N N . ARG B 1 189 ? -32.227 18.738 -29.246 1.00 47.45 189 ARG B N 1
ATOM 3279 C CA . ARG B 1 189 ? -33.301 17.752 -29.272 1.00 46.91 189 ARG B CA 1
ATOM 3280 C C . ARG B 1 189 ? -34.158 17.887 -30.522 1.00 45.90 189 ARG B C 1
ATOM 3281 O O . ARG B 1 189 ? -34.702 16.888 -31.006 1.00 44.56 189 ARG B O 1
ATOM 3289 N N . SER B 1 190 ? -34.288 19.104 -31.056 1.00 45.81 190 SER B N 1
ATOM 3290 C CA . SER B 1 190 ? -34.950 19.280 -32.343 1.00 39.19 190 SER B CA 1
ATOM 3291 C C . SER B 1 190 ? -34.170 18.626 -33.474 1.00 42.69 190 SER B C 1
ATOM 3292 O O . SER B 1 190 ? -34.737 18.380 -34.544 1.00 52.14 190 SER B O 1
ATOM 3295 N N . LEU B 1 191 ? -32.882 18.347 -33.263 1.00 37.41 191 LEU B N 1
ATOM 3296 C CA . LEU B 1 191 ? -32.115 17.585 -34.242 1.00 33.28 191 LEU B CA 1
ATOM 3297 C C . LEU B 1 191 ? -32.560 16.128 -34.260 1.00 37.87 191 LEU B C 1
ATOM 3298 O O . LEU B 1 191 ? -32.839 15.566 -35.326 1.00 43.98 191 LEU B O 1
ATOM 3303 N N . LEU B 1 192 ? -32.632 15.499 -33.085 1.00 35.34 192 LEU B N 1
ATOM 3304 C CA . LEU B 1 192 ? -33.149 14.140 -33.004 1.00 42.75 192 LEU B CA 1
ATOM 3305 C C . LEU B 1 192 ? -34.648 14.083 -33.260 1.00 40.13 192 LEU B C 1
ATOM 3306 O O . LEU B 1 192 ? -35.173 13.004 -33.551 1.00 45.10 192 LEU B O 1
ATOM 3311 N N . ALA B 1 193 ? -35.346 15.217 -33.150 1.00 29.50 193 ALA B N 1
ATOM 3312 C CA . ALA B 1 193 ? -36.750 15.256 -33.543 1.00 45.30 193 ALA B CA 1
ATOM 3313 C C . ALA B 1 193 ? -36.909 14.994 -35.033 1.00 47.51 193 ALA B C 1
ATOM 3314 O O . ALA B 1 193 ? -37.942 14.470 -35.466 1.00 54.79 193 ALA B O 1
ATOM 3316 N N . LYS B 1 194 ? -35.901 15.353 -35.832 1.00 46.77 194 LYS B N 1
ATOM 3317 C CA . LYS B 1 194 ? -35.898 14.967 -37.237 1.00 41.39 194 LYS B CA 1
ATOM 3318 C C . LYS B 1 194 ? -35.737 13.462 -37.395 1.00 40.19 194 LYS B C 1
ATOM 3319 O O . LYS B 1 194 ? -36.215 12.887 -38.381 1.00 41.76 194 LYS B O 1
ATOM 3325 N N . VAL B 1 195 ? -35.072 12.811 -36.442 1.00 35.40 195 VAL B N 1
ATOM 3326 C CA . VAL B 1 195 ? -34.939 11.357 -36.474 1.00 35.31 195 VAL B CA 1
ATOM 3327 C C . VAL B 1 195 ? -36.203 10.694 -35.940 1.00 37.70 195 VAL B C 1
ATOM 3328 O O . VAL B 1 195 ? -36.827 9.870 -36.617 1.00 32.97 195 VAL B O 1
ATOM 3332 N N . ASP B 1 196 ? -36.597 11.049 -34.718 1.00 41.60 196 ASP B N 1
ATOM 3333 C CA . ASP B 1 196 ? -37.825 10.536 -34.124 1.00 45.93 196 ASP B CA 1
ATOM 3334 C C . ASP B 1 196 ? -38.228 11.452 -32.979 1.00 48.41 196 ASP B C 1
ATOM 3335 O O . ASP B 1 196 ? -37.418 11.717 -32.085 1.00 52.03 196 ASP B O 1
ATOM 3340 N N . GLU B 1 197 ? -39.474 11.933 -33.011 1.00 40.83 197 GLU B N 1
ATOM 3341 C CA . GLU B 1 197 ? -39.949 12.835 -31.966 1.00 31.79 197 GLU B CA 1
ATOM 3342 C C . GLU B 1 197 ? -39.939 12.153 -30.605 1.00 31.56 197 GLU B C 1
ATOM 3343 O O . GLU B 1 197 ? -39.519 12.747 -29.605 1.00 32.09 197 GLU B O 1
ATOM 3349 N N . ARG B 1 198 ? -40.398 10.902 -30.554 1.00 31.71 198 ARG B N 1
ATOM 3350 C CA . ARG B 1 198 ? -40.406 10.143 -29.308 1.00 36.82 198 ARG B CA 1
ATOM 3351 C C . ARG B 1 198 ? -38.989 9.897 -28.805 1.00 42.72 198 ARG B C 1
ATOM 3352 O O . ARG B 1 198 ? -38.705 10.051 -27.610 1.00 39.53 198 ARG B O 1
ATOM 3360 N N . LEU B 1 199 ? -38.086 9.493 -29.705 1.00 45.09 199 LEU B N 1
ATOM 3361 C CA . LEU B 1 199 ? -36.688 9.325 -29.323 1.00 39.98 199 LEU B CA 1
ATOM 3362 C C . LEU B 1 199 ? -36.104 10.633 -28.809 1.00 41.17 199 LEU B C 1
ATOM 3363 O O . LEU B 1 199 ? -35.391 10.653 -27.799 1.00 47.79 199 LEU B O 1
ATOM 3368 N N . ALA B 1 200 ? -36.404 11.740 -29.487 1.00 39.50 200 ALA B N 1
ATOM 3369 C CA . ALA B 1 200 ? -36.002 13.054 -29.007 1.00 39.73 200 ALA B CA 1
ATOM 3370 C C . ALA B 1 200 ? -36.809 13.513 -27.802 1.00 42.72 200 ALA B C 1
ATOM 3371 O O . ALA B 1 200 ? -36.510 14.580 -27.257 1.00 38.49 200 ALA B O 1
ATOM 3373 N N . LYS B 1 201 ? -37.817 12.749 -27.379 1.00 48.30 201 LYS B N 1
ATOM 3374 C CA . LYS B 1 201 ? -38.599 13.085 -26.197 1.00 48.24 201 LYS B CA 1
ATOM 3375 C C . LYS B 1 201 ? -38.108 12.391 -24.934 1.00 56.50 201 LYS B C 1
ATOM 3376 O O . LYS B 1 201 ? -38.368 12.890 -23.833 1.00 62.42 201 LYS B O 1
ATOM 3378 N N . ASN B 1 202 ? -37.395 11.269 -25.062 1.00 55.65 202 ASN B N 1
ATOM 3379 C CA . ASN B 1 202 ? -36.899 10.535 -23.907 1.00 54.79 202 ASN B CA 1
ATOM 3380 C C . ASN B 1 202 ? -35.399 10.654 -23.692 1.00 54.17 202 ASN B C 1
ATOM 3381 O O . ASN B 1 202 ? -34.927 10.329 -22.597 1.00 56.86 202 ASN B O 1
ATOM 3386 N N . ILE B 1 203 ? -34.642 11.101 -24.694 1.00 49.35 203 ILE B N 1
ATOM 3387 C CA . ILE B 1 203 ? -33.187 11.097 -24.593 1.00 46.96 203 ILE B CA 1
ATOM 3388 C C . ILE B 1 203 ? -32.742 12.067 -23.508 1.00 45.97 203 ILE B C 1
ATOM 3389 O O . ILE B 1 203 ? -33.161 13.231 -23.476 1.00 39.68 203 ILE B O 1
ATOM 3394 N N . LYS B 1 204 ? -31.894 11.584 -22.603 1.00 50.53 204 LYS B N 1
ATOM 3395 C CA . LYS B 1 204 ? -31.412 12.393 -21.492 1.00 40.71 204 LYS B CA 1
ATOM 3396 C C . LYS B 1 204 ? -30.250 13.260 -21.959 1.00 31.83 204 LYS B C 1
ATOM 3397 O O . LYS B 1 204 ? -29.201 12.742 -22.355 1.00 27.24 204 LYS B O 1
ATOM 3403 N N . ILE B 1 205 ? -30.438 14.576 -21.916 1.00 39.97 205 ILE B N 1
ATOM 3404 C CA . ILE B 1 205 ? -29.404 15.536 -22.281 1.00 34.48 205 ILE B CA 1
ATOM 3405 C C . ILE B 1 205 ? -29.014 16.304 -21.027 1.00 35.56 205 ILE B C 1
ATOM 3406 O O . ILE B 1 205 ? -29.831 17.040 -20.460 1.00 30.80 205 ILE B O 1
ATOM 3411 N N . VAL B 1 206 ? -27.771 16.132 -20.596 1.00 44.75 206 VAL B N 1
ATOM 3412 C CA . VAL B 1 206 ? -27.262 16.807 -19.422 1.00 42.43 206 VAL B CA 1
ATOM 3413 C C . VAL B 1 206 ? -26.450 18.020 -19.860 1.00 29.93 206 VAL B C 1
ATOM 3414 O O . VAL B 1 206 ? -26.138 18.198 -21.035 1.00 23.97 206 VAL B O 1
ATOM 3418 N N . TYR B 1 207 ? -26.101 18.869 -18.899 1.00 24.29 207 TYR B N 1
ATOM 3419 C CA . TYR B 1 207 ? -25.404 20.123 -19.158 1.00 24.28 207 TYR B CA 1
ATOM 3420 C C . TYR B 1 207 ? -24.004 20.040 -18.565 1.00 24.32 207 TYR B C 1
ATOM 3421 O O . TYR B 1 207 ? -23.849 19.840 -17.356 1.00 32.59 207 TYR B O 1
ATOM 3430 N N . GLY B 1 208 ? -22.992 20.197 -19.415 1.00 24.29 208 GLY B N 1
ATOM 3431 C CA . GLY B 1 208 ? -21.616 20.061 -18.980 1.00 31.30 208 GLY B CA 1
ATOM 3432 C C . GLY B 1 208 ? -20.923 21.378 -18.694 1.00 42.47 208 GLY B C 1
ATOM 3433 O O . GLY B 1 208 ? -19.954 21.737 -19.369 1.00 52.24 208 GLY B O 1
ATOM 3434 N N . GLY B 1 209 ? -21.407 22.104 -17.691 1.00 43.29 209 GLY B N 1
ATOM 3435 C CA . GLY B 1 209 ? -20.790 23.358 -17.308 1.00 41.56 209 GLY B CA 1
ATOM 3436 C C . GLY B 1 209 ? -20.457 23.421 -15.833 1.00 38.35 209 GLY B C 1
ATOM 3437 O O . GLY B 1 209 ? -20.409 22.389 -15.156 1.00 38.27 209 GLY B O 1
ATOM 3438 N N . SER B 1 210 ? -20.222 24.630 -15.321 1.00 32.48 210 SER B N 1
ATOM 3439 C CA . SER B 1 210 ? -19.919 24.829 -13.904 1.00 37.70 210 SER B CA 1
ATOM 3440 C C . SER B 1 210 ? -21.205 24.648 -13.104 1.00 35.95 210 SER B C 1
ATOM 3441 O O . SER B 1 210 ? -21.903 25.601 -12.750 1.00 33.41 210 SER B O 1
ATOM 3444 N N . LEU B 1 211 ? -21.522 23.386 -12.816 1.00 28.28 211 LEU B N 1
ATOM 3445 C CA . LEU B 1 211 ? -22.727 23.034 -12.065 1.00 33.19 211 LEU B CA 1
ATOM 3446 C C . LEU B 1 211 ? -22.439 23.132 -10.567 1.00 40.97 211 LEU B C 1
ATOM 3447 O O . LEU B 1 211 ? -22.366 22.141 -9.840 1.00 44.56 211 LEU B O 1
ATOM 3452 N N . LYS B 1 212 ? -22.277 24.367 -10.105 1.00 42.98 212 LYS B N 1
ATOM 3453 C CA . LYS B 1 212 ? -21.972 24.588 -8.703 1.00 37.36 212 LYS B CA 1
ATOM 3454 C C . LYS B 1 212 ? -23.253 24.576 -7.869 1.00 33.38 212 LYS B C 1
ATOM 3455 O O . LYS B 1 212 ? -24.370 24.506 -8.390 1.00 31.80 212 LYS B O 1
ATOM 3461 N N . ALA B 1 213 ? -23.077 24.643 -6.547 1.00 26.29 213 ALA B N 1
ATOM 3462 C CA . ALA B 1 213 ? -24.193 24.404 -5.636 1.00 32.43 213 ALA B CA 1
ATOM 3463 C C . ALA B 1 213 ? -25.206 25.542 -5.665 1.00 34.51 213 ALA B C 1
ATOM 3464 O O . ALA B 1 213 ? -26.418 25.298 -5.637 1.00 34.41 213 ALA B O 1
ATOM 3466 N N . GLU B 1 214 ? -24.737 26.787 -5.722 1.00 35.38 214 GLU B N 1
ATOM 3467 C CA . GLU B 1 214 ? -25.632 27.945 -5.655 1.00 40.64 214 GLU B CA 1
ATOM 3468 C C . GLU B 1 214 ? -26.499 28.121 -6.903 1.00 46.30 214 GLU B C 1
ATOM 3469 O O . GLU B 1 214 ? -27.194 29.140 -7.009 1.00 51.16 214 GLU B O 1
ATOM 3475 N N . ASN B 1 215 ? -26.480 27.171 -7.840 1.00 43.02 215 ASN B N 1
ATOM 3476 C CA . ASN B 1 215 ? -27.329 27.219 -9.024 1.00 46.11 215 ASN B CA 1
ATOM 3477 C C . ASN B 1 215 ? -27.905 25.844 -9.334 1.00 50.06 215 ASN B C 1
ATOM 3478 O O . ASN B 1 215 ? -28.086 25.491 -10.505 1.00 40.48 215 ASN B O 1
ATOM 3483 N N . ALA B 1 216 ? -28.198 25.058 -8.296 1.00 68.23 216 ALA B N 1
ATOM 3484 C CA . ALA B 1 216 ? -28.612 23.673 -8.494 1.00 75.26 216 ALA B CA 1
ATOM 3485 C C . ALA B 1 216 ? -29.972 23.591 -9.176 1.00 73.10 216 ALA B C 1
ATOM 3486 O O . ALA B 1 216 ? -30.105 23.004 -10.256 1.00 71.15 216 ALA B O 1
ATOM 3488 N N . LYS B 1 217 ? -30.997 24.181 -8.558 1.00 65.08 217 LYS B N 1
ATOM 3489 C CA . LYS B 1 217 ? -32.353 24.022 -9.071 1.00 56.75 217 LYS B CA 1
ATOM 3490 C C . LYS B 1 217 ? -32.546 24.758 -10.391 1.00 54.06 217 LYS B C 1
ATOM 3491 O O . LYS B 1 217 ? -33.120 24.203 -11.333 1.00 52.35 217 LYS B O 1
ATOM 3493 N N . ASP B 1 218 ? -32.056 25.998 -10.483 1.00 53.39 218 ASP B N 1
ATOM 3494 C CA . ASP B 1 218 ? -32.378 26.856 -11.622 1.00 55.46 218 ASP B CA 1
ATOM 3495 C C . ASP B 1 218 ? -31.970 26.216 -12.945 1.00 51.27 218 ASP B C 1
ATOM 3496 O O . ASP B 1 218 ? -32.776 26.129 -13.879 1.00 51.56 218 ASP B O 1
ATOM 3501 N N . ILE B 1 219 ? -30.718 25.765 -13.046 1.00 55.76 219 ILE B N 1
ATOM 3502 C CA . ILE B 1 219 ? -30.260 25.155 -14.291 1.00 52.54 219 ILE B CA 1
ATOM 3503 C C . ILE B 1 219 ? -30.969 23.827 -14.529 1.00 49.96 219 ILE B C 1
ATOM 3504 O O . ILE B 1 219 ? -31.320 23.488 -15.665 1.00 57.57 219 ILE B O 1
ATOM 3509 N N . LEU B 1 220 ? -31.204 23.061 -13.466 1.00 37.37 220 LEU B N 1
ATOM 3510 C CA . LEU B 1 220 ? -31.910 21.796 -13.604 1.00 34.98 220 LEU B CA 1
ATOM 3511 C C . LEU B 1 220 ? -33.422 21.968 -13.695 1.00 37.01 220 LEU B C 1
ATOM 3512 O O . LEU B 1 220 ? -34.116 21.001 -14.028 1.00 36.30 220 LEU B O 1
ATOM 3517 N N . SER B 1 221 ? -33.946 23.162 -13.414 1.00 40.88 221 SER B N 1
ATOM 3518 C CA . SER B 1 221 ? -35.361 23.445 -13.613 1.00 41.91 221 SER B CA 1
ATOM 3519 C C . SER B 1 221 ? -35.670 23.955 -15.013 1.00 52.43 221 SER B C 1
ATOM 3520 O O . SER B 1 221 ? -36.847 24.138 -15.342 1.00 56.10 221 SER B O 1
ATOM 3523 N N . LEU B 1 222 ? -34.655 24.196 -15.835 1.00 51.17 222 LEU B N 1
ATOM 3524 C CA . LEU B 1 222 ? -34.913 24.586 -17.211 1.00 49.24 222 LEU B CA 1
ATOM 3525 C C . LEU B 1 222 ? -35.593 23.438 -17.948 1.00 50.47 222 LEU B C 1
ATOM 3526 O O . LEU B 1 222 ? -35.250 22.268 -17.727 1.00 52.30 222 LEU B O 1
ATOM 3531 N N . PRO B 1 223 ? -36.546 23.733 -18.842 1.00 53.17 223 PRO B N 1
ATOM 3532 C CA . PRO B 1 223 ? -37.415 22.667 -19.370 1.00 51.14 223 PRO B CA 1
ATOM 3533 C C . PRO B 1 223 ? -36.679 21.524 -20.050 1.00 50.62 223 PRO B C 1
ATOM 3534 O O . PRO B 1 223 ? -37.113 20.371 -19.931 1.00 53.71 223 PRO B O 1
ATOM 3538 N N . ASP B 1 224 ? -35.579 21.795 -20.753 1.00 41.35 224 ASP B N 1
ATOM 3539 C CA . ASP B 1 224 ? -34.912 20.778 -21.559 1.00 42.51 224 ASP B CA 1
ATOM 3540 C C . ASP B 1 224 ? -33.581 20.330 -20.962 1.00 45.14 224 ASP B C 1
ATOM 3541 O O . ASP B 1 224 ? -32.681 19.903 -21.689 1.00 43.51 224 ASP B O 1
ATOM 3546 N N . VAL B 1 225 ? -33.445 20.408 -19.643 1.00 51.59 225 VAL B N 1
ATOM 3547 C CA . VAL B 1 225 ? -32.265 19.919 -18.939 1.00 41.50 225 VAL B CA 1
ATOM 3548 C C . VAL B 1 225 ? -32.664 18.632 -18.231 1.00 33.68 225 VAL B C 1
ATOM 3549 O O . VAL B 1 225 ? -33.498 18.647 -17.317 1.00 28.85 225 VAL B O 1
ATOM 3553 N N . ASP B 1 226 ? -32.076 17.516 -18.654 1.00 37.59 226 ASP B N 1
ATOM 3554 C CA . ASP B 1 226 ? -32.448 16.198 -18.159 1.00 36.88 226 ASP B CA 1
ATOM 3555 C C . ASP B 1 226 ? -31.499 15.665 -17.094 1.00 36.15 226 ASP B C 1
ATOM 3556 O O . ASP B 1 226 ? -31.737 14.577 -16.562 1.00 29.12 226 ASP B O 1
ATOM 3561 N N . GLY B 1 227 ? -30.436 16.395 -16.774 1.00 42.21 227 GLY B N 1
ATOM 3562 C CA . GLY B 1 227 ? -29.486 15.924 -15.784 1.00 41.10 227 GLY B CA 1
ATOM 3563 C C . GLY B 1 227 ? -28.296 16.859 -15.702 1.00 36.52 227 GLY B C 1
ATOM 3564 O O . GLY B 1 227 ? -28.364 18.008 -16.140 1.00 36.17 227 GLY B O 1
ATOM 3565 N N . GLY B 1 228 ? -27.206 16.344 -15.139 1.00 33.28 228 GLY B N 1
ATOM 3566 C CA . GLY B 1 228 ? -26.017 17.155 -14.975 1.00 26.73 228 GLY B CA 1
ATOM 3567 C C . GLY B 1 228 ? -24.711 16.388 -14.948 1.00 31.12 228 GLY B C 1
ATOM 3568 O O . GLY B 1 228 ? -24.642 15.274 -14.421 1.00 31.54 228 GLY B O 1
ATOM 3569 N N . LEU B 1 229 ? -23.667 16.985 -15.519 1.00 36.37 229 LEU B N 1
ATOM 3570 C CA . LEU B 1 229 ? -22.308 16.446 -15.481 1.00 30.20 229 LEU B CA 1
ATOM 3571 C C . LEU B 1 229 ? -21.411 17.523 -14.878 1.00 27.89 229 LEU B C 1
ATOM 3572 O O . LEU B 1 229 ? -21.046 18.489 -15.556 1.00 22.88 229 LEU B O 1
ATOM 3577 N N . ILE B 1 230 ? -21.057 17.354 -13.609 1.00 29.72 230 ILE B N 1
ATOM 3578 C CA . ILE B 1 230 ? -20.343 18.367 -12.842 1.00 20.24 230 ILE B CA 1
ATOM 3579 C C . ILE B 1 230 ? -18.856 18.041 -12.834 1.00 30.53 230 ILE B C 1
ATOM 3580 O O . ILE B 1 230 ? -18.451 16.873 -12.831 1.00 33.19 230 ILE B O 1
ATOM 3585 N N . GLY B 1 231 ? -18.034 19.086 -12.848 1.00 20.14 231 GLY B N 1
ATOM 3586 C CA . GLY B 1 231 ? -16.590 18.990 -12.747 1.00 21.95 231 GLY B CA 1
ATOM 3587 C C . GLY B 1 231 ? -16.143 19.225 -11.337 1.00 23.42 231 GLY B C 1
ATOM 3588 O O . GLY B 1 231 ? -16.040 18.281 -10.521 1.00 22.19 231 GLY B O 1
ATOM 3589 N N . GLY B 1 232 ? -15.868 20.486 -10.969 1.00 18.84 232 GLY B N 1
ATOM 3590 C CA . GLY B 1 232 ? -15.184 20.775 -9.721 1.00 18.99 232 GLY B CA 1
ATOM 3591 C C . GLY B 1 232 ? -15.973 20.431 -8.474 1.00 30.84 232 GLY B C 1
ATOM 3592 O O . GLY B 1 232 ? -15.392 20.019 -7.466 1.00 26.88 232 GLY B O 1
ATOM 3593 N N . ALA B 1 233 ? -17.295 20.600 -8.511 1.00 44.20 233 ALA B N 1
ATOM 3594 C CA . ALA B 1 233 ? -18.108 20.326 -7.333 1.00 47.34 233 ALA B CA 1
ATOM 3595 C C . ALA B 1 233 ? -18.339 18.839 -7.102 1.00 44.31 233 ALA B C 1
ATOM 3596 O O . ALA B 1 233 ? -18.779 18.462 -6.011 1.00 40.77 233 ALA B O 1
ATOM 3598 N N . SER B 1 234 ? -18.062 17.990 -8.094 1.00 37.89 234 SER B N 1
ATOM 3599 C CA . SER B 1 234 ? -18.128 16.550 -7.876 1.00 25.39 234 SER B CA 1
ATOM 3600 C C . SER B 1 234 ? -17.023 16.064 -6.952 1.00 29.19 234 SER B C 1
ATOM 3601 O O . SER B 1 234 ? -17.169 15.006 -6.330 1.00 37.43 234 SER B O 1
ATOM 3604 N N . LEU B 1 235 ? -15.926 16.814 -6.850 1.00 29.82 235 LEU B N 1
ATOM 3605 C CA . LEU B 1 235 ? -14.819 16.433 -5.982 1.00 19.62 235 LEU B CA 1
ATOM 3606 C C . LEU B 1 235 ? -15.122 16.726 -4.519 1.00 33.80 235 LEU B C 1
ATOM 3607 O O . LEU B 1 235 ? -14.619 16.027 -3.633 1.00 39.81 235 LEU B O 1
ATOM 3612 N N . LYS B 1 236 ? -15.924 17.752 -4.251 1.00 38.45 236 LYS B N 1
ATOM 3613 C CA . LYS B 1 236 ? -16.351 18.098 -2.899 1.00 22.36 236 LYS B CA 1
ATOM 3614 C C . LYS B 1 236 ? -17.742 17.508 -2.700 1.00 53.50 236 LYS B C 1
ATOM 3615 O O . LYS B 1 236 ? -18.734 18.042 -3.202 1.00 43.19 236 LYS B O 1
ATOM 3621 N N . ALA B 1 237 ? -17.808 16.397 -1.960 1.00 51.54 237 ALA B N 1
ATOM 3622 C CA . ALA B 1 237 ? -19.053 15.641 -1.853 1.00 52.69 237 ALA B CA 1
ATOM 3623 C C . ALA B 1 237 ? -20.155 16.441 -1.172 1.00 45.79 237 ALA B C 1
ATOM 3624 O O . ALA B 1 237 ? -21.339 16.219 -1.449 1.00 42.51 237 ALA B O 1
ATOM 3626 N N . ALA B 1 238 ? -19.793 17.365 -0.279 1.00 44.49 238 ALA B N 1
ATOM 3627 C CA . ALA B 1 238 ? -20.801 18.193 0.377 1.00 45.73 238 ALA B CA 1
ATOM 3628 C C . ALA B 1 238 ? -21.580 19.012 -0.644 1.00 35.62 238 ALA B C 1
ATOM 3629 O O . ALA B 1 238 ? -22.816 19.031 -0.633 1.00 36.93 238 ALA B O 1
ATOM 3631 N N . GLU B 1 239 ? -20.868 19.694 -1.542 1.00 38.44 239 GLU B N 1
ATOM 3632 C CA . GLU B 1 239 ? -21.529 20.399 -2.632 1.00 43.79 239 GLU B CA 1
ATOM 3633 C C . GLU B 1 239 ? -22.043 19.444 -3.699 1.00 39.43 239 GLU B C 1
ATOM 3634 O O . GLU B 1 239 ? -22.959 19.803 -4.445 1.00 38.83 239 GLU B O 1
ATOM 3640 N N . PHE B 1 240 ? -21.477 18.240 -3.788 1.00 39.91 240 PHE B N 1
ATOM 3641 C CA . PHE B 1 240 ? -21.964 17.253 -4.745 1.00 40.73 240 PHE B CA 1
ATOM 3642 C C . PHE B 1 240 ? -23.277 16.637 -4.279 1.00 35.59 240 PHE B C 1
ATOM 3643 O O . PHE B 1 240 ? -24.232 16.533 -5.056 1.00 32.09 240 PHE B O 1
ATOM 3651 N N . ASN B 1 241 ? -23.342 16.231 -3.008 1.00 33.25 241 ASN B N 1
ATOM 3652 C CA . ASN B 1 241 ? -24.563 15.631 -2.480 1.00 34.24 241 ASN B CA 1
ATOM 3653 C C . ASN B 1 241 ? -25.729 16.608 -2.532 1.00 28.45 241 ASN B C 1
ATOM 3654 O O . ASN B 1 241 ? -26.850 16.227 -2.890 1.00 33.37 241 ASN B O 1
ATOM 3659 N N . GLU B 1 242 ? -25.485 17.872 -2.177 1.00 38.17 242 GLU B N 1
ATOM 3660 C CA . GLU B 1 242 ? -26.569 18.847 -2.127 1.00 47.58 242 GLU B CA 1
ATOM 3661 C C . GLU B 1 242 ? -27.208 19.038 -3.495 1.00 52.60 242 GLU B C 1
ATOM 3662 O O . GLU B 1 242 ? -28.431 19.183 -3.600 1.00 59.16 242 GLU B O 1
ATOM 3668 N N . ILE B 1 243 ? -26.401 19.027 -4.557 1.00 61.01 243 ILE B N 1
ATOM 3669 C CA . ILE B 1 243 ? -26.949 19.206 -5.896 1.00 70.58 243 ILE B CA 1
ATOM 3670 C C . ILE B 1 243 ? -27.822 18.019 -6.282 1.00 71.30 243 ILE B C 1
ATOM 3671 O O . ILE B 1 243 ? -28.886 18.188 -6.887 1.00 75.99 243 ILE B O 1
ATOM 3676 N N . ILE B 1 244 ? -27.396 16.803 -5.934 1.00 58.93 244 ILE B N 1
ATOM 3677 C CA . ILE B 1 244 ? -28.282 15.659 -6.111 1.00 53.17 244 ILE B CA 1
ATOM 3678 C C . ILE B 1 244 ? -29.455 15.745 -5.145 1.00 55.69 244 ILE B C 1
ATOM 3679 O O . ILE B 1 244 ? -30.573 15.330 -5.475 1.00 62.25 244 ILE B O 1
ATOM 3684 N N . ASN B 1 245 ? -29.229 16.286 -3.946 1.00 58.31 245 ASN B N 1
ATOM 3685 C CA . ASN B 1 245 ? -30.322 16.437 -2.991 1.00 63.87 245 ASN B CA 1
ATOM 3686 C C . ASN B 1 245 ? -31.250 17.579 -3.388 1.00 64.73 245 ASN B C 1
ATOM 3687 O O . ASN B 1 245 ? -32.473 17.470 -3.241 1.00 68.21 245 ASN B O 1
ATOM 3692 N N . GLN B 1 246 ? -30.692 18.680 -3.891 1.00 53.80 246 GLN B N 1
ATOM 3693 C CA . GLN B 1 246 ? -31.509 19.759 -4.432 1.00 50.56 246 GLN B CA 1
ATOM 3694 C C . GLN B 1 246 ? -32.049 19.441 -5.819 1.00 41.60 246 GLN B C 1
ATOM 3695 O O . GLN B 1 246 ? -32.744 20.278 -6.404 1.00 43.95 246 GLN B O 1
ATOM 3701 N N . ALA B 1 247 ? -31.738 18.262 -6.359 1.00 31.02 247 ALA B N 1
ATOM 3702 C CA . ALA B 1 247 ? -32.347 17.768 -7.587 1.00 36.22 247 ALA B CA 1
ATOM 3703 C C . ALA B 1 247 ? -32.974 16.398 -7.365 1.00 37.61 247 ALA B C 1
ATOM 3704 O O . ALA B 1 247 ? -33.052 15.587 -8.292 1.00 37.55 247 ALA B O 1
ATOM 3706 N N . ASN B 1 248 ? -33.408 16.118 -6.135 1.00 44.83 248 ASN B N 1
ATOM 3707 C CA . ASN B 1 248 ? -34.156 14.892 -5.886 1.00 41.38 248 ASN B CA 1
ATOM 3708 C C . ASN B 1 248 ? -35.555 14.986 -6.480 1.00 52.25 248 ASN B C 1
ATOM 3709 O O . ASN B 1 248 ? -36.023 14.033 -7.113 1.00 58.64 248 ASN B O 1
ATOM 3714 N N . LYS B 1 249 ? -36.226 16.120 -6.262 1.00 50.61 249 LYS B N 1
ATOM 3715 C CA . LYS B 1 249 ? -37.389 16.576 -7.030 1.00 51.58 249 LYS B CA 1
ATOM 3716 C C . LYS B 1 249 ? -37.924 17.876 -6.442 1.00 46.46 249 LYS B C 1
ATOM 3717 O O . LYS B 1 249 ? -37.163 18.702 -5.938 1.00 43.59 249 LYS B O 1
ATOM 3723 N N . GLN C 1 2 ? -13.979 -22.845 -27.571 1.00 21.16 2 GLN C N 1
ATOM 3724 C CA . GLN C 1 2 ? -15.380 -22.782 -27.966 1.00 29.48 2 GLN C CA 1
ATOM 3725 C C . GLN C 1 2 ? -16.294 -23.211 -26.822 1.00 28.81 2 GLN C C 1
ATOM 3726 O O . GLN C 1 2 ? -15.965 -24.119 -26.058 1.00 27.28 2 GLN C O 1
ATOM 3732 N N . LYS C 1 3 ? -17.443 -22.553 -26.709 1.00 20.49 3 LYS C N 1
ATOM 3733 C CA . LYS C 1 3 ? -18.419 -22.834 -25.668 1.00 28.91 3 LYS C CA 1
ATOM 3734 C C . LYS C 1 3 ? -19.674 -23.451 -26.280 1.00 26.98 3 LYS C C 1
ATOM 3735 O O . LYS C 1 3 ? -19.806 -23.579 -27.501 1.00 33.63 3 LYS C O 1
ATOM 3741 N N . LEU C 1 4 ? -20.605 -23.839 -25.410 1.00 20.30 4 LEU C N 1
ATOM 3742 C CA . LEU C 1 4 ? -21.822 -24.537 -25.819 1.00 26.64 4 LEU C CA 1
ATOM 3743 C C . LEU C 1 4 ? -22.974 -24.023 -24.969 1.00 23.81 4 LEU C C 1
ATOM 3744 O O . LEU C 1 4 ? -23.085 -24.376 -23.791 1.00 22.83 4 LEU C O 1
ATOM 3749 N N . ILE C 1 5 ? -23.830 -23.194 -25.559 1.00 30.05 5 ILE C N 1
ATOM 3750 C CA . ILE C 1 5 ? -24.948 -22.577 -24.853 1.00 28.73 5 ILE C CA 1
ATOM 3751 C C . ILE C 1 5 ? -26.229 -23.268 -25.294 1.00 40.23 5 ILE C C 1
ATOM 3752 O O . ILE C 1 5 ? -26.574 -23.258 -26.482 1.00 49.59 5 ILE C O 1
ATOM 3765 N N . GLY C 1 7 ? -30.523 -24.174 -24.310 1.00 23.39 7 GLY C N 1
ATOM 3766 C CA . GLY C 1 7 ? -31.716 -23.713 -23.628 1.00 18.70 7 GLY C CA 1
ATOM 3767 C C . GLY C 1 7 ? -32.598 -24.899 -23.213 1.00 38.13 7 GLY C C 1
ATOM 3768 O O . GLY C 1 7 ? -32.955 -25.727 -24.046 1.00 40.70 7 GLY C O 1
ATOM 3769 N N . ASN C 1 8 ? -32.923 -24.931 -21.929 1.00 43.10 8 ASN C N 1
ATOM 3770 C CA . ASN C 1 8 ? -33.763 -25.977 -21.344 1.00 31.94 8 ASN C CA 1
ATOM 3771 C C . ASN C 1 8 ? -34.995 -25.306 -20.750 1.00 35.43 8 ASN C C 1
ATOM 3772 O O . ASN C 1 8 ? -35.058 -25.032 -19.550 1.00 35.29 8 ASN C O 1
ATOM 3777 N N . TRP C 1 9 ? -35.987 -25.049 -21.599 1.00 36.53 9 TRP C N 1
ATOM 3778 C CA . TRP C 1 9 ? -37.233 -24.445 -21.153 1.00 28.58 9 TRP C CA 1
ATOM 3779 C C . TRP C 1 9 ? -38.097 -25.416 -20.361 1.00 32.89 9 TRP C C 1
ATOM 3780 O O . TRP C 1 9 ? -39.233 -25.060 -20.019 1.00 42.53 9 TRP C O 1
ATOM 3791 N N . LYS C 1 10 ? -37.581 -26.620 -20.077 1.00 19.33 10 LYS C N 1
ATOM 3792 C CA . LYS C 1 10 ? -38.230 -27.661 -19.283 1.00 19.74 10 LYS C CA 1
ATOM 3793 C C . LYS C 1 10 ? -39.740 -27.688 -19.477 1.00 19.53 10 LYS C C 1
ATOM 3794 O O . LYS C 1 10 ? -40.232 -28.210 -20.481 1.00 39.27 10 LYS C O 1
ATOM 3808 N N . ASN C 1 12 ? -42.014 -24.886 -19.630 1.00 27.90 12 ASN C N 1
ATOM 3809 C CA . ASN C 1 12 ? -42.401 -23.489 -19.748 1.00 23.31 12 ASN C CA 1
ATOM 3810 C C . ASN C 1 12 ? -42.643 -23.147 -21.209 1.00 23.31 12 ASN C C 1
ATOM 3811 O O . ASN C 1 12 ? -41.905 -23.597 -22.090 1.00 19.33 12 ASN C O 1
ATOM 3816 N N . GLY C 1 13 ? -43.682 -22.352 -21.460 1.00 19.01 13 GLY C N 1
ATOM 3817 C CA . GLY C 1 13 ? -43.940 -21.843 -22.793 1.00 17.07 13 GLY C CA 1
ATOM 3818 C C . GLY C 1 13 ? -45.249 -22.288 -23.411 1.00 16.94 13 GLY C C 1
ATOM 3819 O O . GLY C 1 13 ? -45.823 -23.307 -23.014 1.00 31.92 13 GLY C O 1
ATOM 3820 N N . ASN C 1 14 ? -45.734 -21.517 -24.383 1.00 16.65 14 ASN C N 1
ATOM 3821 C CA . ASN C 1 14 ? -46.901 -21.876 -25.175 1.00 23.70 14 ASN C CA 1
ATOM 3822 C C . ASN C 1 14 ? -46.640 -21.479 -26.621 1.00 32.04 14 ASN C C 1
ATOM 3823 O O . ASN C 1 14 ? -45.628 -20.848 -26.937 1.00 37.40 14 ASN C O 1
ATOM 3828 N N . SER C 1 15 ? -47.572 -21.854 -27.505 1.00 42.87 15 SER C N 1
ATOM 3829 C CA . SER C 1 15 ? -47.394 -21.611 -28.935 1.00 42.69 15 SER C CA 1
ATOM 3830 C C . SER C 1 15 ? -47.070 -20.151 -29.223 1.00 52.81 15 SER C C 1
ATOM 3831 O O . SER C 1 15 ? -46.270 -19.847 -30.115 1.00 57.79 15 SER C O 1
ATOM 3834 N N . THR C 1 16 ? -47.673 -19.231 -28.469 1.00 52.65 16 THR C N 1
ATOM 3835 C CA . THR C 1 16 ? -47.377 -17.815 -28.647 1.00 46.69 16 THR C CA 1
ATOM 3836 C C . THR C 1 16 ? -46.076 -17.413 -27.963 1.00 40.28 16 THR C C 1
ATOM 3837 O O . THR C 1 16 ? -45.358 -16.544 -28.471 1.00 43.64 16 THR C O 1
ATOM 3841 N N . SER C 1 17 ? -45.751 -18.027 -26.822 1.00 31.26 17 SER C N 1
ATOM 3842 C CA . SER C 1 17 ? -44.516 -17.677 -26.126 1.00 35.63 17 SER C CA 1
ATOM 3843 C C . SER C 1 17 ? -43.292 -18.182 -26.878 1.00 34.05 17 SER C C 1
ATOM 3844 O O . SER C 1 17 ? -42.266 -17.494 -26.936 1.00 40.89 17 SER C O 1
ATOM 3847 N N . ILE C 1 18 ? -43.377 -19.382 -27.458 1.00 29.51 18 ILE C N 1
ATOM 3848 C CA . ILE C 1 18 ? -42.231 -19.937 -28.171 1.00 24.87 18 ILE C CA 1
ATOM 3849 C C . ILE C 1 18 ? -41.902 -19.101 -29.402 1.00 28.25 18 ILE C C 1
ATOM 3850 O O . ILE C 1 18 ? -40.737 -19.017 -29.810 1.00 35.82 18 ILE C O 1
ATOM 3855 N N . LYS C 1 19 ? -42.907 -18.458 -30.002 1.00 32.64 19 LYS C N 1
ATOM 3856 C CA . LYS C 1 19 ? -42.680 -17.678 -31.215 1.00 30.88 19 LYS C CA 1
ATOM 3857 C C . LYS C 1 19 ? -41.710 -16.529 -30.961 1.00 31.88 19 LYS C C 1
ATOM 3858 O O . LYS C 1 19 ? -40.670 -16.418 -31.620 1.00 34.78 19 LYS C O 1
ATOM 3864 N N . GLU C 1 20 ? -42.041 -15.655 -30.005 1.00 30.56 20 GLU C N 1
ATOM 3865 C CA . GLU C 1 20 ? -41.162 -14.532 -29.695 1.00 33.54 20 GLU C CA 1
ATOM 3866 C C . GLU C 1 20 ? -39.821 -15.006 -29.155 1.00 35.70 20 GLU C C 1
ATOM 3867 O O . GLU C 1 20 ? -38.806 -14.319 -29.319 1.00 39.22 20 GLU C O 1
ATOM 3873 N N . LEU C 1 21 ? -39.800 -16.170 -28.505 1.00 37.12 21 LEU C N 1
ATOM 3874 C CA . LEU C 1 21 ? -38.543 -16.746 -28.044 1.00 30.05 21 LEU C CA 1
ATOM 3875 C C . LEU C 1 21 ? -37.697 -17.210 -29.223 1.00 24.39 21 LEU C C 1
ATOM 3876 O O . LEU C 1 21 ? -36.494 -16.933 -29.284 1.00 34.64 21 LEU C O 1
ATOM 3881 N N . CYS C 1 22 ? -38.315 -17.904 -30.182 1.00 29.75 22 CYS C N 1
ATOM 3882 C CA . CYS C 1 22 ? -37.619 -18.261 -31.412 1.00 35.75 22 CYS C CA 1
ATOM 3883 C C . CYS C 1 22 ? -37.282 -17.041 -32.258 1.00 34.29 22 CYS C C 1
ATOM 3884 O O . CYS C 1 22 ? -36.421 -17.132 -33.140 1.00 34.02 22 CYS C O 1
ATOM 3887 N N . SER C 1 23 ? -37.941 -15.907 -32.014 1.00 34.89 23 SER C N 1
ATOM 3888 C CA . SER C 1 23 ? -37.635 -14.690 -32.757 1.00 37.77 23 SER C CA 1
ATOM 3889 C C . SER C 1 23 ? -36.282 -14.124 -32.342 1.00 28.50 23 SER C C 1
ATOM 3890 O O . SER C 1 23 ? -35.375 -13.976 -33.169 1.00 29.01 23 SER C O 1
ATOM 3893 N N . GLY C 1 24 ? -36.128 -13.804 -31.055 1.00 39.51 24 GLY C N 1
ATOM 3894 C CA . GLY C 1 24 ? -34.868 -13.279 -30.560 1.00 28.87 24 GLY C CA 1
ATOM 3895 C C . GLY C 1 24 ? -33.720 -14.264 -30.622 1.00 27.92 24 GLY C C 1
ATOM 3896 O O . GLY C 1 24 ? -32.558 -13.850 -30.561 1.00 35.77 24 GLY C O 1
ATOM 3897 N N . ILE C 1 25 ? -34.019 -15.559 -30.738 1.00 26.57 25 ILE C N 1
ATOM 3898 C CA . ILE C 1 25 ? -32.962 -16.554 -30.879 1.00 28.41 25 ILE C CA 1
ATOM 3899 C C . ILE C 1 25 ? -32.354 -16.489 -32.275 1.00 29.96 25 ILE C C 1
ATOM 3900 O O . ILE C 1 25 ? -31.142 -16.671 -32.451 1.00 34.43 25 ILE C O 1
ATOM 3905 N N . SER C 1 26 ? -33.174 -16.195 -33.285 1.00 34.08 26 SER C N 1
ATOM 3906 C CA . SER C 1 26 ? -32.736 -16.191 -34.681 1.00 33.36 26 SER C CA 1
ATOM 3907 C C . SER C 1 26 ? -31.884 -14.956 -34.991 1.00 43.37 26 SER C C 1
ATOM 3908 O O . SER C 1 26 ? -32.196 -14.144 -35.861 1.00 47.74 26 SER C O 1
ATOM 3911 N N . GLN C 1 27 ? -30.782 -14.832 -34.258 1.00 44.65 27 GLN C N 1
ATOM 3912 C CA . GLN C 1 27 ? -29.844 -13.733 -34.463 1.00 42.00 27 GLN C CA 1
ATOM 3913 C C . GLN C 1 27 ? -28.404 -14.235 -34.458 1.00 44.27 27 GLN C C 1
ATOM 3914 O O . GLN C 1 27 ? -27.672 -14.039 -33.488 1.00 43.49 27 GLN C O 1
ATOM 3920 N N . THR C 1 32 ? -22.735 -14.978 -33.723 1.00 41.44 32 THR C N 1
ATOM 3921 C CA . THR C 1 32 ? -22.497 -16.364 -33.330 1.00 50.19 32 THR C CA 1
ATOM 3922 C C . THR C 1 32 ? -21.622 -17.072 -34.352 1.00 55.08 32 THR C C 1
ATOM 3923 O O . THR C 1 32 ? -22.069 -17.394 -35.455 1.00 58.12 32 THR C O 1
ATOM 3925 N N . SER C 1 33 ? -20.368 -17.323 -33.983 1.00 49.32 33 SER C N 1
ATOM 3926 C CA . SER C 1 33 ? -19.417 -17.986 -34.869 1.00 46.09 33 SER C CA 1
ATOM 3927 C C . SER C 1 33 ? -18.972 -19.333 -34.319 1.00 43.47 33 SER C C 1
ATOM 3928 O O . SER C 1 33 ? -19.240 -20.365 -34.938 1.00 37.70 33 SER C O 1
ATOM 3931 N N . ARG C 1 34 ? -18.291 -19.358 -33.176 1.00 49.34 34 ARG C N 1
ATOM 3932 C CA . ARG C 1 34 ? -17.740 -20.580 -32.603 1.00 40.23 34 ARG C CA 1
ATOM 3933 C C . ARG C 1 34 ? -18.519 -21.038 -31.371 1.00 36.70 34 ARG C C 1
ATOM 3934 O O . ARG C 1 34 ? -17.940 -21.581 -30.427 1.00 28.71 34 ARG C O 1
ATOM 3942 N N . VAL C 1 35 ? -19.834 -20.833 -31.371 1.00 38.07 35 VAL C N 1
ATOM 3943 C CA . VAL C 1 35 ? -20.706 -21.280 -30.292 1.00 37.62 35 VAL C CA 1
ATOM 3944 C C . VAL C 1 35 ? -21.718 -22.256 -30.873 1.00 44.02 35 VAL C C 1
ATOM 3945 O O . VAL C 1 35 ? -22.372 -21.958 -31.880 1.00 42.46 35 VAL C O 1
ATOM 3949 N N . ALA C 1 36 ? -21.830 -23.425 -30.251 1.00 42.87 36 ALA C N 1
ATOM 3950 C CA . ALA C 1 36 ? -22.846 -24.400 -30.617 1.00 28.31 36 ALA C CA 1
ATOM 3951 C C . ALA C 1 36 ? -24.099 -24.110 -29.802 1.00 30.84 36 ALA C C 1
ATOM 3952 O O . ALA C 1 36 ? -24.062 -24.137 -28.567 1.00 34.47 36 ALA C O 1
ATOM 3954 N N . ILE C 1 37 ? -25.198 -23.811 -30.487 1.00 29.91 37 ILE C N 1
ATOM 3955 C CA . ILE C 1 37 ? -26.450 -23.437 -29.844 1.00 29.55 37 ILE C CA 1
ATOM 3956 C C . ILE C 1 37 ? -27.427 -24.594 -29.976 1.00 22.32 37 ILE C C 1
ATOM 3957 O O . ILE C 1 37 ? -27.681 -25.080 -31.084 1.00 20.51 37 ILE C O 1
ATOM 3962 N N . ALA C 1 38 ? -27.964 -25.039 -28.845 1.00 19.76 38 ALA C N 1
ATOM 3963 C CA . ALA C 1 38 ? -29.005 -26.050 -28.813 1.00 18.73 38 ALA C CA 1
ATOM 3964 C C . ALA C 1 38 ? -30.170 -25.527 -27.987 1.00 34.52 38 ALA C C 1
ATOM 3965 O O . ALA C 1 38 ? -30.062 -24.516 -27.287 1.00 41.96 38 ALA C O 1
ATOM 3967 N N . VAL C 1 39 ? -31.298 -26.222 -28.081 1.00 28.64 39 VAL C N 1
ATOM 3968 C CA . VAL C 1 39 ? -32.496 -25.842 -27.345 1.00 28.41 39 VAL C CA 1
ATOM 3969 C C . VAL C 1 39 ? -33.298 -27.103 -27.067 1.00 27.87 39 VAL C C 1
ATOM 3970 O O . VAL C 1 39 ? -33.363 -28.012 -27.900 1.00 16.22 39 VAL C O 1
ATOM 3974 N N . PHE C 1 40 ? -33.889 -27.168 -25.874 1.00 30.20 40 PHE C N 1
ATOM 3975 C CA . PHE C 1 40 ? -34.648 -28.333 -25.427 1.00 28.49 40 PHE C CA 1
ATOM 3976 C C . PHE C 1 40 ? -36.051 -27.877 -25.054 1.00 18.73 40 PHE C C 1
ATOM 3977 O O . PHE C 1 40 ? -36.305 -27.491 -23.902 1.00 16.18 40 PHE C O 1
ATOM 3985 N N . PRO C 1 41 ? -36.983 -27.880 -25.998 1.00 22.73 41 PRO C N 1
ATOM 3986 C CA . PRO C 1 41 ? -38.362 -27.497 -25.700 1.00 22.95 41 PRO C CA 1
ATOM 3987 C C . PRO C 1 41 ? -39.203 -28.707 -25.310 1.00 32.17 41 PRO C C 1
ATOM 3988 O O . PRO C 1 41 ? -38.781 -29.859 -25.427 1.00 35.03 41 PRO C O 1
ATOM 3992 N N . SER C 1 42 ? -40.413 -28.418 -24.836 1.00 30.79 42 SER C N 1
ATOM 3993 C CA . SER C 1 42 ? -41.349 -29.480 -24.503 1.00 32.86 42 SER C CA 1
ATOM 3994 C C . SER C 1 42 ? -41.703 -30.278 -25.753 1.00 34.10 42 SER C C 1
ATOM 3995 O O . SER C 1 42 ? -41.668 -29.766 -26.875 1.00 35.14 42 SER C O 1
ATOM 3998 N N . SER C 1 43 ? -42.051 -31.552 -25.544 1.00 41.60 43 SER C N 1
ATOM 3999 C CA . SER C 1 43 ? -42.171 -32.494 -26.653 1.00 37.52 43 SER C CA 1
ATOM 4000 C C . SER C 1 43 ? -43.197 -32.048 -27.686 1.00 33.19 43 SER C C 1
ATOM 4001 O O . SER C 1 43 ? -43.080 -32.396 -28.866 1.00 43.38 43 SER C O 1
ATOM 4004 N N . VAL C 1 44 ? -44.202 -31.278 -27.272 1.00 30.48 44 VAL C N 1
ATOM 4005 C CA . VAL C 1 44 ? -45.277 -30.926 -28.191 1.00 34.69 44 VAL C CA 1
ATOM 4006 C C . VAL C 1 44 ? -44.898 -29.780 -29.123 1.00 37.13 44 VAL C C 1
ATOM 4007 O O . VAL C 1 44 ? -45.536 -29.608 -30.170 1.00 48.60 44 VAL C O 1
ATOM 4011 N N . TYR C 1 45 ? -43.867 -29.007 -28.792 1.00 31.24 45 TYR C N 1
ATOM 4012 C CA . TYR C 1 45 ? -43.492 -27.840 -29.579 1.00 24.93 45 TYR C CA 1
ATOM 4013 C C . TYR C 1 45 ? -42.253 -28.060 -30.437 1.00 25.57 45 TYR C C 1
ATOM 4014 O O . TYR C 1 45 ? -41.857 -27.143 -31.162 1.00 31.27 45 TYR C O 1
ATOM 4023 N N . VAL C 1 46 ? -41.637 -29.245 -30.382 1.00 19.26 46 VAL C N 1
ATOM 4024 C CA . VAL C 1 46 ? -40.341 -29.434 -31.031 1.00 19.59 46 VAL C CA 1
ATOM 4025 C C . VAL C 1 46 ? -40.455 -29.248 -32.539 1.00 39.55 46 VAL C C 1
ATOM 4026 O O . VAL C 1 46 ? -39.605 -28.600 -33.161 1.00 46.63 46 VAL C O 1
ATOM 4030 N N . LYS C 1 47 ? -41.505 -29.803 -33.150 1.00 41.62 47 LYS C N 1
ATOM 4031 C CA . LYS C 1 47 ? -41.736 -29.561 -34.570 1.00 29.25 47 LYS C CA 1
ATOM 4032 C C . LYS C 1 47 ? -41.925 -28.075 -34.841 1.00 28.86 47 LYS C C 1
ATOM 4033 O O . LYS C 1 47 ? -41.369 -27.534 -35.805 1.00 31.12 47 LYS C O 1
ATOM 4039 N N . GLU C 1 48 ? -42.701 -27.396 -33.992 1.00 22.47 48 GLU C N 1
ATOM 4040 C CA . GLU C 1 48 ? -42.851 -25.951 -34.119 1.00 29.00 48 GLU C CA 1
ATOM 4041 C C . GLU C 1 48 ? -41.520 -25.241 -33.912 1.00 27.28 48 GLU C C 1
ATOM 4042 O O . GLU C 1 48 ? -41.208 -24.270 -34.611 1.00 23.49 48 GLU C O 1
ATOM 4048 N N . VAL C 1 49 ? -40.716 -25.722 -32.962 1.00 36.45 49 VAL C N 1
ATOM 4049 C CA . VAL C 1 49 ? -39.458 -25.055 -32.640 1.00 31.87 49 VAL C CA 1
ATOM 4050 C C . VAL C 1 49 ? -38.480 -25.166 -33.803 1.00 34.06 49 VAL C C 1
ATOM 4051 O O . VAL C 1 49 ? -37.900 -24.167 -34.240 1.00 39.94 49 VAL C O 1
ATOM 4055 N N . ILE C 1 50 ? -38.297 -26.379 -34.334 1.00 28.12 50 ILE C N 1
ATOM 4056 C CA . ILE C 1 50 ? -37.370 -26.579 -35.447 1.00 36.36 50 ILE C CA 1
ATOM 4057 C C . ILE C 1 50 ? -37.771 -25.722 -36.642 1.00 52.16 50 ILE C C 1
ATOM 4058 O O . ILE C 1 50 ? -36.915 -25.205 -37.372 1.00 59.60 50 ILE C O 1
ATOM 4063 N N . SER C 1 51 ? -39.072 -25.544 -36.852 1.00 63.01 51 SER C N 1
ATOM 4064 C CA . SER C 1 51 ? -39.582 -24.795 -37.992 1.00 64.64 51 SER C CA 1
ATOM 4065 C C . SER C 1 51 ? -39.512 -23.283 -37.799 1.00 56.28 51 SER C C 1
ATOM 4066 O O . SER C 1 51 ? -40.020 -22.546 -38.650 1.00 66.16 51 SER C O 1
ATOM 4069 N N . GLN C 1 52 ? -38.898 -22.803 -36.719 1.00 40.46 52 GLN C N 1
ATOM 4070 C CA . GLN C 1 52 ? -38.834 -21.374 -36.438 1.00 43.42 52 GLN C CA 1
ATOM 4071 C C . GLN C 1 52 ? -37.409 -20.859 -36.318 1.00 41.47 52 GLN C C 1
ATOM 4072 O O . GLN C 1 52 ? -37.053 -19.876 -36.979 1.00 48.14 52 GLN C O 1
ATOM 4074 N N . LEU C 1 53 ? -36.581 -21.491 -35.489 1.00 37.42 53 LEU C N 1
ATOM 4075 C CA . LEU C 1 53 ? -35.210 -21.053 -35.287 1.00 42.02 53 LEU C CA 1
ATOM 4076 C C . LEU C 1 53 ? -34.362 -21.334 -36.527 1.00 42.89 53 LEU C C 1
ATOM 4077 O O . LEU C 1 53 ? -34.790 -22.044 -37.439 1.00 59.96 53 LEU C O 1
ATOM 4082 N N . PRO C 1 54 ? -33.139 -20.773 -36.594 1.00 32.44 54 PRO C N 1
ATOM 4083 C CA . PRO C 1 54 ? -32.248 -21.088 -37.721 1.00 44.00 54 PRO C CA 1
ATOM 4084 C C . PRO C 1 54 ? -31.842 -22.554 -37.771 1.00 37.65 54 PRO C C 1
ATOM 4085 O O . PRO C 1 54 ? -32.271 -23.362 -36.941 1.00 34.92 54 PRO C O 1
ATOM 4089 N N . GLU C 1 55 ? -31.001 -22.902 -38.745 1.00 38.91 55 GLU C N 1
ATOM 4090 C CA . GLU C 1 55 ? -30.646 -24.301 -38.963 1.00 36.72 55 GLU C CA 1
ATOM 4091 C C . GLU C 1 55 ? -29.518 -24.748 -38.041 1.00 49.19 55 GLU C C 1
ATOM 4092 O O . GLU C 1 55 ? -29.639 -25.765 -37.351 1.00 65.73 55 GLU C O 1
ATOM 4098 N N . LYS C 1 56 ? -28.414 -23.999 -38.015 1.00 52.42 56 LYS C N 1
ATOM 4099 C CA . LYS C 1 56 ? -27.232 -24.398 -37.257 1.00 49.63 56 LYS C CA 1
ATOM 4100 C C . LYS C 1 56 ? -27.458 -24.421 -35.751 1.00 40.75 56 LYS C C 1
ATOM 4101 O O . LYS C 1 56 ? -26.552 -24.830 -35.016 1.00 44.91 56 LYS C O 1
ATOM 4107 N N . VAL C 1 57 ? -28.620 -23.987 -35.272 1.00 31.46 57 VAL C N 1
ATOM 4108 C CA . VAL C 1 57 ? -28.944 -24.149 -33.863 1.00 23.23 57 VAL C CA 1
ATOM 4109 C C . VAL C 1 57 ? -29.540 -25.534 -33.637 1.00 33.78 57 VAL C C 1
ATOM 4110 O O . VAL C 1 57 ? -30.034 -26.187 -34.559 1.00 36.15 57 VAL C O 1
ATOM 4114 N N . GLY C 1 58 ? -29.479 -25.995 -32.395 1.00 35.85 58 GLY C N 1
ATOM 4115 C CA . GLY C 1 58 ? -29.909 -27.336 -32.053 1.00 33.41 58 GLY C CA 1
ATOM 4116 C C . GLY C 1 58 ? -31.264 -27.369 -31.373 1.00 35.80 58 GLY C C 1
ATOM 4117 O O . GLY C 1 58 ? -31.638 -26.450 -30.650 1.00 20.07 58 GLY C O 1
ATOM 4118 N N . VAL C 1 59 ? -32.003 -28.447 -31.625 1.00 45.20 59 VAL C N 1
ATOM 4119 C CA . VAL C 1 59 ? -33.286 -28.707 -30.981 1.00 46.53 59 VAL C CA 1
ATOM 4120 C C . VAL C 1 59 ? -33.268 -30.155 -30.518 1.00 40.21 59 VAL C C 1
ATOM 4121 O O . VAL C 1 59 ? -33.274 -31.074 -31.346 1.00 44.58 59 VAL C O 1
ATOM 4125 N N . GLY C 1 60 ? -33.246 -30.362 -29.207 1.00 40.40 60 GLY C N 1
ATOM 4126 C CA . GLY C 1 60 ? -33.244 -31.706 -28.670 1.00 43.54 60 GLY C CA 1
ATOM 4127 C C . GLY C 1 60 ? -34.380 -31.963 -27.706 1.00 47.38 60 GLY C C 1
ATOM 4128 O O . GLY C 1 60 ? -34.918 -31.028 -27.107 1.00 51.41 60 GLY C O 1
ATOM 4129 N N . LEU C 1 61 ? -34.759 -33.227 -27.550 1.00 41.97 61 LEU C N 1
ATOM 4130 C CA . LEU C 1 61 ? -35.788 -33.575 -26.587 1.00 37.75 61 LEU C CA 1
ATOM 4131 C C . LEU C 1 61 ? -35.208 -33.599 -25.175 1.00 25.60 61 LEU C C 1
ATOM 4132 O O . LEU C 1 61 ? -33.992 -33.599 -24.968 1.00 27.42 61 LEU C O 1
ATOM 4137 N N . GLN C 1 62 ? -36.104 -33.616 -24.191 1.00 18.08 62 GLN C N 1
ATOM 4138 C CA . GLN C 1 62 ? -35.704 -33.604 -22.791 1.00 13.57 62 GLN C CA 1
ATOM 4139 C C . GLN C 1 62 ? -35.861 -34.950 -22.101 1.00 18.39 62 GLN C C 1
ATOM 4140 O O . GLN C 1 62 ? -35.227 -35.168 -21.062 1.00 27.71 62 GLN C O 1
ATOM 4146 N N . ASN C 1 63 ? -36.676 -35.851 -22.649 1.00 23.16 63 ASN C N 1
ATOM 4147 C CA . ASN C 1 63 ? -36.823 -37.182 -22.075 1.00 31.78 63 ASN C CA 1
ATOM 4148 C C . ASN C 1 63 ? -37.460 -38.109 -23.096 1.00 38.16 63 ASN C C 1
ATOM 4149 O O . ASN C 1 63 ? -38.446 -37.744 -23.744 1.00 43.90 63 ASN C O 1
ATOM 4154 N N . ILE C 1 64 ? -36.887 -39.301 -23.233 1.00 33.45 64 ILE C N 1
ATOM 4155 C CA . ILE C 1 64 ? -37.502 -40.398 -23.966 1.00 29.73 64 ILE C CA 1
ATOM 4156 C C . ILE C 1 64 ? -37.421 -41.625 -23.070 1.00 26.42 64 ILE C C 1
ATOM 4157 O O . ILE C 1 64 ? -37.126 -41.513 -21.875 1.00 38.31 64 ILE C O 1
ATOM 4162 N N . THR C 1 65 ? -37.679 -42.797 -23.633 1.00 30.60 65 THR C N 1
ATOM 4163 C CA . THR C 1 65 ? -37.435 -44.057 -22.950 1.00 24.71 65 THR C CA 1
ATOM 4164 C C . THR C 1 65 ? -36.404 -44.858 -23.731 1.00 20.83 65 THR C C 1
ATOM 4165 O O . THR C 1 65 ? -35.982 -44.478 -24.826 1.00 24.03 65 THR C O 1
ATOM 4169 N N . PHE C 1 66 ? -35.994 -45.979 -23.150 1.00 20.09 66 PHE C N 1
ATOM 4170 C CA . PHE C 1 66 ? -35.109 -46.909 -23.833 1.00 23.72 66 PHE C CA 1
ATOM 4171 C C . PHE C 1 66 ? -35.870 -47.942 -24.649 1.00 32.72 66 PHE C C 1
ATOM 4172 O O . PHE C 1 66 ? -35.243 -48.769 -25.319 1.00 46.66 66 PHE C O 1
ATOM 4180 N N . TYR C 1 67 ? -37.198 -47.916 -24.607 1.00 26.17 67 TYR C N 1
ATOM 4181 C CA . TYR C 1 67 ? -38.005 -48.817 -25.409 1.00 23.81 67 TYR C CA 1
ATOM 4182 C C . TYR C 1 67 ? -38.074 -48.331 -26.853 1.00 15.60 67 TYR C C 1
ATOM 4183 O O . TYR C 1 67 ? -37.866 -47.152 -27.154 1.00 17.37 67 TYR C O 1
ATOM 4192 N N . ASP C 1 68 ? -38.370 -49.262 -27.753 1.00 15.89 68 ASP C N 1
ATOM 4193 C CA . ASP C 1 68 ? -38.632 -48.925 -29.142 1.00 25.84 68 ASP C CA 1
ATOM 4194 C C . ASP C 1 68 ? -40.116 -48.596 -29.296 1.00 31.64 68 ASP C C 1
ATOM 4195 O O . ASP C 1 68 ? -40.864 -48.528 -28.317 1.00 35.28 68 ASP C O 1
ATOM 4200 N N . ASP C 1 69 ? -40.560 -48.384 -30.534 1.00 28.47 69 ASP C N 1
ATOM 4201 C CA . ASP C 1 69 ? -41.963 -48.090 -30.797 1.00 26.07 69 ASP C CA 1
ATOM 4202 C C . ASP C 1 69 ? -42.841 -49.270 -30.400 1.00 29.21 69 ASP C C 1
ATOM 4203 O O . ASP C 1 69 ? -42.831 -50.309 -31.068 1.00 35.33 69 ASP C O 1
ATOM 4208 N N . GLY C 1 70 ? -43.594 -49.126 -29.320 1.00 31.10 70 GLY C N 1
ATOM 4209 C CA . GLY C 1 70 ? -44.423 -50.207 -28.843 1.00 30.28 70 GLY C CA 1
ATOM 4210 C C . GLY C 1 70 ? -45.490 -49.739 -27.881 1.00 25.20 70 GLY C C 1
ATOM 4211 O O . GLY C 1 70 ? -45.886 -48.573 -27.880 1.00 16.23 70 GLY C O 1
ATOM 4212 N N . ALA C 1 71 ? -45.956 -50.674 -27.053 1.00 31.45 71 ALA C N 1
ATOM 4213 C CA . ALA C 1 71 ? -47.025 -50.408 -26.090 1.00 30.13 71 ALA C CA 1
ATOM 4214 C C . ALA C 1 71 ? -46.429 -49.716 -24.868 1.00 27.56 71 ALA C C 1
ATOM 4215 O O . ALA C 1 71 ? -46.126 -50.331 -23.842 1.00 29.79 71 ALA C O 1
ATOM 4217 N N . TYR C 1 72 ? -46.254 -48.393 -24.991 1.00 29.51 72 TYR C N 1
ATOM 4218 C CA . TYR C 1 72 ? -45.725 -47.547 -23.916 1.00 23.37 72 TYR C CA 1
ATOM 4219 C C . TYR C 1 72 ? -46.457 -46.207 -24.012 1.00 19.32 72 TYR C C 1
ATOM 4220 O O . TYR C 1 72 ? -45.978 -45.244 -24.616 1.00 19.63 72 TYR C O 1
ATOM 4229 N N . THR C 1 73 ? -47.635 -46.158 -23.397 1.00 22.32 73 THR C N 1
ATOM 4230 C CA . THR C 1 73 ? -48.557 -45.045 -23.579 1.00 24.20 73 THR C CA 1
ATOM 4231 C C . THR C 1 73 ? -48.064 -43.809 -22.832 1.00 29.50 73 THR C C 1
ATOM 4232 O O . THR C 1 73 ? -47.818 -43.860 -21.622 1.00 26.81 73 THR C O 1
ATOM 4236 N N . GLY C 1 74 ? -47.922 -42.699 -23.557 1.00 23.85 74 GLY C N 1
ATOM 4237 C CA . GLY C 1 74 ? -47.534 -41.432 -22.974 1.00 21.10 74 GLY C CA 1
ATOM 4238 C C . GLY C 1 74 ? -46.059 -41.104 -23.047 1.00 16.42 74 GLY C C 1
ATOM 4239 O O . GLY C 1 74 ? -45.651 -40.057 -22.531 1.00 15.53 74 GLY C O 1
ATOM 4240 N N . GLU C 1 75 ? -45.250 -41.955 -23.668 1.00 19.20 75 GLU C N 1
ATOM 4241 C CA . GLU C 1 75 ? -43.813 -41.753 -23.748 1.00 16.81 75 GLU C CA 1
ATOM 4242 C C . GLU C 1 75 ? -43.388 -41.576 -25.201 1.00 20.88 75 GLU C C 1
ATOM 4243 O O . GLU C 1 75 ? -44.151 -41.834 -26.136 1.00 16.25 75 GLU C O 1
ATOM 4249 N N . ILE C 1 76 ? -42.148 -41.126 -25.378 1.00 20.59 76 ILE C N 1
ATOM 4250 C CA . ILE C 1 76 ? -41.576 -40.861 -26.692 1.00 21.69 76 ILE C CA 1
ATOM 4251 C C . ILE C 1 76 ? -40.347 -41.742 -26.872 1.00 22.87 76 ILE C C 1
ATOM 4252 O O . ILE C 1 76 ? -39.639 -42.055 -25.909 1.00 24.07 76 ILE C O 1
ATOM 4257 N N . SER C 1 77 ? -40.103 -42.151 -28.114 1.00 27.64 77 SER C N 1
ATOM 4258 C CA . SER C 1 77 ? -38.983 -43.014 -28.448 1.00 29.33 77 SER C CA 1
ATOM 4259 C C . SER C 1 77 ? -37.858 -42.207 -29.091 1.00 31.22 77 SER C C 1
ATOM 4260 O O . SER C 1 77 ? -37.976 -41.005 -29.340 1.00 39.73 77 SER C O 1
ATOM 4263 N N . ALA C 1 78 ? -36.747 -42.891 -29.361 1.00 28.15 78 ALA C N 1
ATOM 4264 C CA . ALA C 1 78 ? -35.637 -42.297 -30.094 1.00 24.50 78 ALA C CA 1
ATOM 4265 C C . ALA C 1 78 ? -35.822 -42.390 -31.601 1.00 15.07 78 ALA C C 1
ATOM 4266 O O . ALA C 1 78 ? -35.268 -41.566 -32.337 1.00 49.60 78 ALA C O 1
ATOM 4268 N N . ARG C 1 79 ? -36.579 -43.385 -32.072 1.00 22.66 79 ARG C N 1
ATOM 4269 C CA . ARG C 1 79 ? -36.915 -43.458 -33.490 1.00 27.55 79 ARG C CA 1
ATOM 4270 C C . ARG C 1 79 ? -37.668 -42.213 -33.935 1.00 27.46 79 ARG C C 1
ATOM 4271 O O . ARG C 1 79 ? -37.450 -41.703 -35.041 1.00 34.11 79 ARG C O 1
ATOM 4287 N N . LEU C 1 81 ? -37.460 -39.350 -32.223 1.00 24.20 81 LEU C N 1
ATOM 4288 C CA . LEU C 1 81 ? -36.539 -38.252 -31.940 1.00 21.34 81 LEU C CA 1
ATOM 4289 C C . LEU C 1 81 ? -35.801 -37.794 -33.193 1.00 30.93 81 LEU C C 1
ATOM 4290 O O . LEU C 1 81 ? -35.621 -36.591 -33.412 1.00 46.03 81 LEU C O 1
ATOM 4295 N N . GLU C 1 82 ? -35.372 -38.739 -34.031 1.00 28.05 82 GLU C N 1
ATOM 4296 C CA . GLU C 1 82 ? -34.773 -38.370 -35.307 1.00 25.34 82 GLU C CA 1
ATOM 4297 C C . GLU C 1 82 ? -35.830 -38.104 -36.371 1.00 30.99 82 GLU C C 1
ATOM 4298 O O . GLU C 1 82 ? -35.611 -37.274 -37.262 1.00 41.17 82 GLU C O 1
ATOM 4304 N N . ASP C 1 83 ? -36.977 -38.785 -36.292 1.00 30.23 83 ASP C N 1
ATOM 4305 C CA . ASP C 1 83 ? -38.047 -38.554 -37.257 1.00 33.97 83 ASP C CA 1
ATOM 4306 C C . ASP C 1 83 ? -38.555 -37.119 -37.197 1.00 30.11 83 ASP C C 1
ATOM 4307 O O . ASP C 1 83 ? -38.939 -36.554 -38.228 1.00 30.41 83 ASP C O 1
ATOM 4312 N N . ILE C 1 84 ? -38.567 -36.515 -36.005 1.00 22.49 84 ILE C N 1
ATOM 4313 C CA . ILE C 1 84 ? -38.909 -35.100 -35.887 1.00 23.95 84 ILE C CA 1
ATOM 4314 C C . ILE C 1 84 ? -37.893 -34.240 -36.619 1.00 25.07 84 ILE C C 1
ATOM 4315 O O . ILE C 1 84 ? -38.236 -33.187 -37.170 1.00 39.89 84 ILE C O 1
ATOM 4320 N N . GLY C 1 85 ? -36.638 -34.666 -36.637 1.00 29.58 85 GLY C N 1
ATOM 4321 C CA . GLY C 1 85 ? -35.553 -33.854 -37.127 1.00 34.77 85 GLY C CA 1
ATOM 4322 C C . GLY C 1 85 ? -34.685 -33.251 -36.047 1.00 33.36 85 GLY C C 1
ATOM 4323 O O . GLY C 1 85 ? -34.073 -32.203 -36.284 1.00 35.41 85 GLY C O 1
ATOM 4324 N N . CYS C 1 86 ? -34.614 -33.872 -34.874 1.00 30.34 86 CYS C N 1
ATOM 4325 C CA . CYS C 1 86 ? -33.849 -33.348 -33.756 1.00 28.58 86 CYS C CA 1
ATOM 4326 C C . CYS C 1 86 ? -32.392 -33.798 -33.838 1.00 30.68 86 CYS C C 1
ATOM 4327 O O . CYS C 1 86 ? -32.027 -34.688 -34.609 1.00 34.27 86 CYS C O 1
ATOM 4330 N N . ASP C 1 87 ? -31.553 -33.165 -33.016 1.00 30.61 87 ASP C N 1
ATOM 4331 C CA . ASP C 1 87 ? -30.129 -33.475 -32.989 1.00 14.60 87 ASP C CA 1
ATOM 4332 C C . ASP C 1 87 ? -29.537 -33.563 -31.590 1.00 14.39 87 ASP C C 1
ATOM 4333 O O . ASP C 1 87 ? -28.376 -33.962 -31.467 1.00 14.45 87 ASP C O 1
ATOM 4338 N N . TYR C 1 88 ? -30.276 -33.214 -30.543 1.00 14.21 88 TYR C N 1
ATOM 4339 C CA . TYR C 1 88 ? -29.809 -33.281 -29.164 1.00 14.07 88 TYR C CA 1
ATOM 4340 C C . TYR C 1 88 ? -30.784 -34.114 -28.337 1.00 31.17 88 TYR C C 1
ATOM 4341 O O . TYR C 1 88 ? -31.818 -34.572 -28.829 1.00 39.42 88 TYR C O 1
ATOM 4350 N N . LEU C 1 89 ? -30.444 -34.304 -27.062 1.00 29.96 89 LEU C N 1
ATOM 4351 C CA . LEU C 1 89 ? -31.291 -35.037 -26.131 1.00 13.85 89 LEU C CA 1
ATOM 4352 C C . LEU C 1 89 ? -30.746 -34.862 -24.722 1.00 19.96 89 LEU C C 1
ATOM 4353 O O . LEU C 1 89 ? -29.530 -34.881 -24.518 1.00 24.08 89 LEU C O 1
ATOM 4358 N N . LEU C 1 90 ? -31.649 -34.683 -23.762 1.00 29.79 90 LEU C N 1
ATOM 4359 C CA . LEU C 1 90 ? -31.296 -34.623 -22.350 1.00 13.81 90 LEU C CA 1
ATOM 4360 C C . LEU C 1 90 ? -31.520 -35.990 -21.717 1.00 28.72 90 LEU C C 1
ATOM 4361 O O . LEU C 1 90 ? -32.561 -36.618 -21.938 1.00 33.76 90 LEU C O 1
ATOM 4366 N N . ILE C 1 91 ? -30.535 -36.458 -20.951 1.00 18.78 91 ILE C N 1
ATOM 4367 C CA . ILE C 1 91 ? -30.651 -37.700 -20.194 1.00 19.45 91 ILE C CA 1
ATOM 4368 C C . ILE C 1 91 ? -30.024 -37.488 -18.824 1.00 14.99 91 ILE C C 1
ATOM 4369 O O . ILE C 1 91 ? -28.927 -36.929 -18.717 1.00 23.66 91 ILE C O 1
ATOM 4374 N N . GLY C 1 92 ? -30.712 -37.943 -17.781 1.00 14.53 92 GLY C N 1
ATOM 4375 C CA . GLY C 1 92 ? -30.172 -37.891 -16.438 1.00 14.79 92 GLY C CA 1
ATOM 4376 C C . GLY C 1 92 ? -30.333 -36.577 -15.714 1.00 14.75 92 GLY C C 1
ATOM 4377 O O . GLY C 1 92 ? -29.549 -36.297 -14.801 1.00 29.75 92 GLY C O 1
ATOM 4378 N N . HIS C 1 93 ? -31.319 -35.762 -16.078 1.00 14.50 93 HIS C N 1
ATOM 4379 C CA . HIS C 1 93 ? -31.486 -34.481 -15.411 1.00 16.02 93 HIS C CA 1
ATOM 4380 C C . HIS C 1 93 ? -31.955 -34.681 -13.972 1.00 21.54 93 HIS C C 1
ATOM 4381 O O . HIS C 1 93 ? -32.500 -35.726 -13.604 1.00 30.83 93 HIS C O 1
ATOM 4388 N N . SER C 1 94 ? -31.726 -33.650 -13.152 1.00 20.88 94 SER C N 1
ATOM 4389 C CA . SER C 1 94 ? -32.032 -33.734 -11.728 1.00 16.71 94 SER C CA 1
ATOM 4390 C C . SER C 1 94 ? -33.493 -34.089 -11.482 1.00 23.44 94 SER C C 1
ATOM 4391 O O . SER C 1 94 ? -33.796 -34.915 -10.615 1.00 33.76 94 SER C O 1
ATOM 4394 N N . GLU C 1 95 ? -34.415 -33.489 -12.237 1.00 15.81 95 GLU C N 1
ATOM 4395 C CA . GLU C 1 95 ? -35.832 -33.748 -12.008 1.00 17.49 95 GLU C CA 1
ATOM 4396 C C . GLU C 1 95 ? -36.282 -35.116 -12.506 1.00 24.78 95 GLU C C 1
ATOM 4397 O O . GLU C 1 95 ? -37.434 -35.493 -12.263 1.00 28.90 95 GLU C O 1
ATOM 4403 N N . ARG C 1 96 ? -35.414 -35.866 -13.184 1.00 31.46 96 ARG C N 1
ATOM 4404 C CA . ARG C 1 96 ? -35.729 -37.236 -13.569 1.00 25.10 96 ARG C CA 1
ATOM 4405 C C . ARG C 1 96 ? -35.239 -38.235 -12.528 1.00 23.98 96 ARG C C 1
ATOM 4406 O O . ARG C 1 96 ? -35.977 -39.145 -12.136 1.00 31.23 96 ARG C O 1
ATOM 4414 N N . ARG C 1 97 ? -33.995 -38.076 -12.072 1.00 22.24 97 ARG C N 1
ATOM 4415 C CA . ARG C 1 97 ? -33.463 -38.939 -11.026 1.00 18.35 97 ARG C CA 1
ATOM 4416 C C . ARG C 1 97 ? -34.104 -38.671 -9.673 1.00 18.52 97 ARG C C 1
ATOM 4417 O O . ARG C 1 97 ? -34.005 -39.517 -8.777 1.00 26.19 97 ARG C O 1
ATOM 4425 N N . SER C 1 98 ? -34.748 -37.518 -9.506 1.00 15.75 98 SER C N 1
ATOM 4426 C CA . SER C 1 98 ? -35.324 -37.154 -8.221 1.00 16.03 98 SER C CA 1
ATOM 4427 C C . SER C 1 98 ? -36.810 -37.452 -8.116 1.00 15.95 98 SER C C 1
ATOM 4428 O O . SER C 1 98 ? -37.291 -37.760 -7.022 1.00 26.14 98 SER C O 1
ATOM 4431 N N . LEU C 1 99 ? -37.553 -37.342 -9.215 1.00 15.57 99 LEU C N 1
ATOM 4432 C CA . LEU C 1 99 ? -39.004 -37.476 -9.189 1.00 19.38 99 LEU C CA 1
ATOM 4433 C C . LEU C 1 99 ? -39.475 -38.757 -9.862 1.00 38.63 99 LEU C C 1
ATOM 4434 O O . LEU C 1 99 ? -40.219 -39.536 -9.260 1.00 46.46 99 LEU C O 1
ATOM 4439 N N . PHE C 1 100 ? -39.055 -38.996 -11.104 1.00 36.14 100 PHE C N 1
ATOM 4440 C CA . PHE C 1 100 ? -39.544 -40.110 -11.903 1.00 15.12 100 PHE C CA 1
ATOM 4441 C C . PHE C 1 100 ? -38.592 -41.300 -11.890 1.00 55.09 100 PHE C C 1
ATOM 4442 O O . PHE C 1 100 ? -38.685 -42.172 -12.762 1.00 52.99 100 PHE C O 1
ATOM 4450 N N . ALA C 1 101 ? -37.678 -41.343 -10.920 1.00 15.62 101 ALA C N 1
ATOM 4451 C CA . ALA C 1 101 ? -36.875 -42.530 -10.625 1.00 27.34 101 ALA C CA 1
ATOM 4452 C C . ALA C 1 101 ? -36.062 -42.989 -11.833 1.00 28.33 101 ALA C C 1
ATOM 4453 O O . ALA C 1 101 ? -35.901 -44.187 -12.073 1.00 25.74 101 ALA C O 1
ATOM 4455 N N . GLU C 1 102 ? -35.544 -42.035 -12.603 1.00 25.36 102 GLU C N 1
ATOM 4456 C CA . GLU C 1 102 ? -34.625 -42.379 -13.682 1.00 21.15 102 GLU C CA 1
ATOM 4457 C C . GLU C 1 102 ? -33.312 -42.846 -13.067 1.00 15.81 102 GLU C C 1
ATOM 4458 O O . GLU C 1 102 ? -32.535 -42.038 -12.548 1.00 30.40 102 GLU C O 1
ATOM 4464 N N . SER C 1 103 ? -33.073 -44.151 -13.107 1.00 26.52 103 SER C N 1
ATOM 4465 C CA . SER C 1 103 ? -31.883 -44.721 -12.503 1.00 26.64 103 SER C CA 1
ATOM 4466 C C . SER C 1 103 ? -30.663 -44.481 -13.388 1.00 36.26 103 SER C C 1
ATOM 4467 O O . SER C 1 103 ? -30.768 -44.075 -14.548 1.00 42.32 103 SER C O 1
ATOM 4470 N N . ASP C 1 104 ? -29.483 -44.737 -12.817 1.00 36.05 104 ASP C N 1
ATOM 4471 C CA . ASP C 1 104 ? -28.270 -44.736 -13.625 1.00 30.77 104 ASP C CA 1
ATOM 4472 C C . ASP C 1 104 ? -28.316 -45.834 -14.677 1.00 25.67 104 ASP C C 1
ATOM 4473 O O . ASP C 1 104 ? -27.710 -45.699 -15.746 1.00 27.25 104 ASP C O 1
ATOM 4478 N N . GLU C 1 105 ? -29.031 -46.926 -14.392 1.00 18.90 105 GLU C N 1
ATOM 4479 C CA . GLU C 1 105 ? -29.251 -47.954 -15.403 1.00 14.76 105 GLU C CA 1
ATOM 4480 C C . GLU C 1 105 ? -30.162 -47.453 -16.515 1.00 28.25 105 GLU C C 1
ATOM 4481 O O . GLU C 1 105 ? -30.033 -47.890 -17.664 1.00 30.19 105 GLU C O 1
ATOM 4487 N N . ASP C 1 106 ? -31.086 -46.543 -16.197 1.00 30.54 106 ASP C N 1
ATOM 4488 C CA . ASP C 1 106 ? -31.936 -45.952 -17.222 1.00 13.85 106 ASP C CA 1
ATOM 4489 C C . ASP C 1 106 ? -31.186 -44.923 -18.056 1.00 16.97 106 ASP C C 1
ATOM 4490 O O . ASP C 1 106 ? -31.500 -44.740 -19.237 1.00 25.67 106 ASP C O 1
ATOM 4495 N N . VAL C 1 107 ? -30.201 -44.246 -17.462 1.00 21.87 107 VAL C N 1
ATOM 4496 C CA . VAL C 1 107 ? -29.404 -43.278 -18.208 1.00 13.76 107 VAL C CA 1
ATOM 4497 C C . VAL C 1 107 ? -28.575 -43.980 -19.276 1.00 26.67 107 VAL C C 1
ATOM 4498 O O . VAL C 1 107 ? -28.443 -43.490 -20.404 1.00 34.77 107 VAL C O 1
ATOM 4502 N N . PHE C 1 108 ? -28.019 -45.147 -18.944 1.00 25.97 108 PHE C N 1
ATOM 4503 C CA . PHE C 1 108 ? -27.154 -45.852 -19.884 1.00 19.43 108 PHE C CA 1
ATOM 4504 C C . PHE C 1 108 ? -27.950 -46.455 -21.034 1.00 20.81 108 PHE C C 1
ATOM 4505 O O . PHE C 1 108 ? -27.486 -46.459 -22.180 1.00 32.11 108 PHE C O 1
ATOM 4513 N N . LYS C 1 109 ? -29.146 -46.976 -20.748 1.00 16.71 109 LYS C N 1
ATOM 4514 C CA . LYS C 1 109 ? -29.956 -47.590 -21.797 1.00 13.78 109 LYS C CA 1
ATOM 4515 C C . LYS C 1 109 ? -30.346 -46.576 -22.864 1.00 19.07 109 LYS C C 1
ATOM 4516 O O . LYS C 1 109 ? -30.318 -46.882 -24.062 1.00 14.48 109 LYS C O 1
ATOM 4522 N N . LYS C 1 110 ? -30.718 -45.364 -22.449 1.00 19.80 110 LYS C N 1
ATOM 4523 C CA . LYS C 1 110 ? -31.130 -44.336 -23.398 1.00 13.43 110 LYS C CA 1
ATOM 4524 C C . LYS C 1 110 ? -29.943 -43.720 -24.123 1.00 20.93 110 LYS C C 1
ATOM 4525 O O . LYS C 1 110 ? -30.077 -43.302 -25.278 1.00 29.66 110 LYS C O 1
ATOM 4531 N N . LEU C 1 111 ? -28.786 -43.650 -23.462 1.00 20.61 111 LEU C N 1
ATOM 4532 C CA . LEU C 1 111 ? -27.592 -43.126 -24.112 1.00 22.50 111 LEU C CA 1
ATOM 4533 C C . LEU C 1 111 ? -27.173 -43.989 -25.296 1.00 18.04 111 LEU C C 1
ATOM 4534 O O . LEU C 1 111 ? -26.661 -43.468 -26.293 1.00 16.54 111 LEU C O 1
ATOM 4539 N N . ASN C 1 112 ? -27.399 -45.303 -25.215 1.00 18.19 112 ASN C N 1
ATOM 4540 C CA . ASN C 1 112 ? -26.995 -46.195 -26.297 1.00 22.20 112 ASN C CA 1
ATOM 4541 C C . ASN C 1 112 ? -27.928 -46.098 -27.498 1.00 31.23 112 ASN C C 1
ATOM 4542 O O . ASN C 1 112 ? -27.509 -46.374 -28.627 1.00 34.48 112 ASN C O 1
ATOM 4547 N N . LYS C 1 113 ? -29.188 -45.716 -27.279 1.00 30.89 113 LYS C N 1
ATOM 4548 C CA . LYS C 1 113 ? -30.140 -45.609 -28.378 1.00 36.66 113 LYS C CA 1
ATOM 4549 C C . LYS C 1 113 ? -29.789 -44.499 -29.357 1.00 33.79 113 LYS C C 1
ATOM 4550 O O . LYS C 1 113 ? -30.342 -44.475 -30.462 1.00 45.67 113 LYS C O 1
ATOM 4556 N N . ILE C 1 114 ? -28.892 -43.584 -28.985 1.00 29.50 114 ILE C N 1
ATOM 4557 C CA . ILE C 1 114 ? -28.468 -42.503 -29.864 1.00 33.07 114 ILE C CA 1
ATOM 4558 C C . ILE C 1 114 ? -26.957 -42.383 -29.968 1.00 24.81 114 ILE C C 1
ATOM 4559 O O . ILE C 1 114 ? -26.468 -41.495 -30.667 1.00 33.92 114 ILE C O 1
ATOM 4564 N N . ILE C 1 115 ? -26.192 -43.249 -29.298 1.00 14.48 115 ILE C N 1
ATOM 4565 C CA . ILE C 1 115 ? -24.746 -43.049 -29.237 1.00 17.28 115 ILE C CA 1
ATOM 4566 C C . ILE C 1 115 ? -24.085 -43.370 -30.571 1.00 25.79 115 ILE C C 1
ATOM 4567 O O . ILE C 1 115 ? -23.003 -42.855 -30.874 1.00 45.07 115 ILE C O 1
ATOM 4572 N N . ASP C 1 116 ? -24.705 -44.218 -31.383 1.00 23.00 116 ASP C N 1
ATOM 4573 C CA . ASP C 1 116 ? -24.221 -44.494 -32.730 1.00 24.61 116 ASP C CA 1
ATOM 4574 C C . ASP C 1 116 ? -24.898 -43.631 -33.783 1.00 31.14 116 ASP C C 1
ATOM 4575 O O . ASP C 1 116 ? -24.378 -43.523 -34.901 1.00 34.85 116 ASP C O 1
ATOM 4580 N N . THR C 1 117 ? -26.031 -43.016 -33.451 1.00 28.19 117 THR C N 1
ATOM 4581 C CA . THR C 1 117 ? -26.618 -42.006 -34.311 1.00 20.38 117 THR C CA 1
ATOM 4582 C C . THR C 1 117 ? -25.840 -40.695 -34.194 1.00 15.07 117 THR C C 1
ATOM 4583 O O . THR C 1 117 ? -24.973 -40.525 -33.331 1.00 19.45 117 THR C O 1
ATOM 4587 N N . THR C 1 118 ? -26.157 -39.760 -35.084 1.00 17.45 118 THR C N 1
ATOM 4588 C CA . THR C 1 118 ? -25.530 -38.446 -35.061 1.00 15.11 118 THR C CA 1
ATOM 4589 C C . THR C 1 118 ? -26.153 -37.511 -34.036 1.00 14.69 118 THR C C 1
ATOM 4590 O O . THR C 1 118 ? -25.687 -36.375 -33.895 1.00 14.71 118 THR C O 1
ATOM 4594 N N . ILE C 1 119 ? -27.186 -37.955 -33.324 1.00 29.99 119 ILE C N 1
ATOM 4595 C CA . ILE C 1 119 ? -27.845 -37.115 -32.332 1.00 14.05 119 ILE C CA 1
ATOM 4596 C C . ILE C 1 119 ? -26.897 -36.902 -31.159 1.00 14.08 119 ILE C C 1
ATOM 4597 O O . ILE C 1 119 ? -26.410 -37.864 -30.553 1.00 17.48 119 ILE C O 1
ATOM 4602 N N . THR C 1 120 ? -26.629 -35.643 -30.840 1.00 15.50 120 THR C N 1
ATOM 4603 C CA . THR C 1 120 ? -25.660 -35.309 -29.800 1.00 22.07 120 THR C CA 1
ATOM 4604 C C . THR C 1 120 ? -26.238 -35.594 -28.420 1.00 23.05 120 THR C C 1
ATOM 4605 O O . THR C 1 120 ? -27.232 -34.967 -28.033 1.00 22.08 120 THR C O 1
ATOM 4609 N N . PRO C 1 121 ? -25.658 -36.515 -27.647 1.00 33.54 121 PRO C N 1
ATOM 4610 C CA . PRO C 1 121 ? -26.185 -36.795 -26.305 1.00 33.17 121 PRO C CA 1
ATOM 4611 C C . PRO C 1 121 ? -25.656 -35.789 -25.292 1.00 28.39 121 PRO C C 1
ATOM 4612 O O . PRO C 1 121 ? -24.458 -35.498 -25.252 1.00 33.85 121 PRO C O 1
ATOM 4616 N N . VAL C 1 122 ? -26.557 -35.259 -24.474 1.00 25.43 122 VAL C N 1
ATOM 4617 C CA . VAL C 1 122 ? -26.204 -34.400 -23.350 1.00 29.58 122 VAL C CA 1
ATOM 4618 C C . VAL C 1 122 ? -26.605 -35.158 -22.092 1.00 14.05 122 VAL C C 1
ATOM 4619 O O . VAL C 1 122 ? -27.785 -35.203 -21.727 1.00 13.88 122 VAL C O 1
ATOM 4623 N N . VAL C 1 123 ? -25.628 -35.774 -21.433 1.00 20.42 123 VAL C N 1
ATOM 4624 C CA . VAL C 1 123 ? -25.873 -36.551 -20.225 1.00 29.31 123 VAL C CA 1
ATOM 4625 C C . VAL C 1 123 ? -25.713 -35.639 -19.018 1.00 26.94 123 VAL C C 1
ATOM 4626 O O . VAL C 1 123 ? -24.698 -34.946 -18.879 1.00 20.77 123 VAL C O 1
ATOM 4630 N N . CYS C 1 124 ? -26.714 -35.639 -18.144 1.00 29.04 124 CYS C N 1
ATOM 4631 C CA . CYS C 1 124 ? -26.724 -34.783 -16.968 1.00 25.99 124 CYS C CA 1
ATOM 4632 C C . CYS C 1 124 ? -26.347 -35.583 -15.729 1.00 21.35 124 CYS C C 1
ATOM 4633 O O . CYS C 1 124 ? -26.802 -36.715 -15.542 1.00 14.98 124 CYS C O 1
ATOM 4636 N N . ILE C 1 125 ? -25.505 -34.984 -14.887 1.00 25.85 125 ILE C N 1
ATOM 4637 C CA . ILE C 1 125 ? -25.078 -35.577 -13.627 1.00 29.57 125 ILE C CA 1
ATOM 4638 C C . ILE C 1 125 ? -25.099 -34.496 -12.555 1.00 20.37 125 ILE C C 1
ATOM 4639 O O . ILE C 1 125 ? -25.239 -33.305 -12.840 1.00 18.19 125 ILE C O 1
ATOM 4644 N N . GLY C 1 126 ? -24.954 -34.928 -11.306 1.00 18.92 126 GLY C N 1
ATOM 4645 C CA . GLY C 1 126 ? -24.939 -34.006 -10.190 1.00 23.14 126 GLY C CA 1
ATOM 4646 C C . GLY C 1 126 ? -25.392 -34.630 -8.889 1.00 26.60 126 GLY C C 1
ATOM 4647 O O . GLY C 1 126 ? -26.239 -35.528 -8.881 1.00 34.44 126 GLY C O 1
ATOM 4648 N N . GLU C 1 127 ? -24.834 -34.152 -7.784 1.00 18.22 127 GLU C N 1
ATOM 4649 C CA . GLU C 1 127 ? -25.143 -34.643 -6.452 1.00 18.57 127 GLU C CA 1
ATOM 4650 C C . GLU C 1 127 ? -25.942 -33.598 -5.681 1.00 35.91 127 GLU C C 1
ATOM 4651 O O . GLU C 1 127 ? -25.879 -32.400 -5.966 1.00 33.17 127 GLU C O 1
ATOM 4657 N N . SER C 1 128 ? -26.685 -34.067 -4.683 1.00 32.26 128 SER C N 1
ATOM 4658 C CA . SER C 1 128 ? -27.576 -33.206 -3.915 1.00 39.88 128 SER C CA 1
ATOM 4659 C C . SER C 1 128 ? -26.791 -32.462 -2.835 1.00 41.32 128 SER C C 1
ATOM 4660 O O . SER C 1 128 ? -25.560 -32.383 -2.861 1.00 38.29 128 SER C O 1
ATOM 4663 N N . LEU C 1 129 ? -27.511 -31.900 -1.862 1.00 54.28 129 LEU C N 1
ATOM 4664 C CA . LEU C 1 129 ? -26.856 -31.241 -0.740 1.00 61.99 129 LEU C CA 1
ATOM 4665 C C . LEU C 1 129 ? -26.363 -32.252 0.287 1.00 53.31 129 LEU C C 1
ATOM 4666 O O . LEU C 1 129 ? -25.243 -32.129 0.791 1.00 54.86 129 LEU C O 1
ATOM 4671 N N . ASP C 1 130 ? -27.177 -33.267 0.586 1.00 43.88 130 ASP C N 1
ATOM 4672 C CA . ASP C 1 130 ? -26.844 -34.202 1.657 1.00 41.21 130 ASP C CA 1
ATOM 4673 C C . ASP C 1 130 ? -25.577 -34.988 1.340 1.00 34.74 130 ASP C C 1
ATOM 4674 O O . ASP C 1 130 ? -24.667 -35.079 2.172 1.00 39.38 130 ASP C O 1
ATOM 4679 N N . ASP C 1 131 ? -25.499 -35.570 0.140 1.00 29.49 131 ASP C N 1
ATOM 4680 C CA . ASP C 1 131 ? -24.328 -36.372 -0.203 1.00 35.22 131 ASP C CA 1
ATOM 4681 C C . ASP C 1 131 ? -23.068 -35.520 -0.290 1.00 25.95 131 ASP C C 1
ATOM 4682 O O . ASP C 1 131 ? -21.960 -36.033 -0.094 1.00 25.79 131 ASP C O 1
ATOM 4687 N N . ARG C 1 132 ? -23.212 -34.226 -0.581 1.00 26.32 132 ARG C N 1
ATOM 4688 C CA . ARG C 1 132 ? -22.071 -33.323 -0.503 1.00 22.23 132 ARG C CA 1
ATOM 4689 C C . ARG C 1 132 ? -21.729 -32.979 0.941 1.00 26.12 132 ARG C C 1
ATOM 4690 O O . ARG C 1 132 ? -20.554 -32.770 1.262 1.00 31.28 132 ARG C O 1
ATOM 4698 N N . GLN C 1 133 ? -22.734 -32.918 1.819 1.00 26.26 133 GLN C N 1
ATOM 4699 C CA . GLN C 1 133 ? -22.462 -32.724 3.239 1.00 24.37 133 GLN C CA 1
ATOM 4700 C C . GLN C 1 133 ? -21.868 -33.981 3.860 1.00 36.77 133 GLN C C 1
ATOM 4701 O O . GLN C 1 133 ? -21.011 -33.898 4.747 1.00 45.01 133 GLN C O 1
ATOM 4707 N N . SER C 1 134 ? -22.307 -35.153 3.404 1.00 41.80 134 SER C N 1
ATOM 4708 C CA . SER C 1 134 ? -21.842 -36.428 3.933 1.00 38.13 134 SER C CA 1
ATOM 4709 C C . SER C 1 134 ? -20.465 -36.823 3.414 1.00 38.26 134 SER C C 1
ATOM 4710 O O . SER C 1 134 ? -20.021 -37.947 3.675 1.00 37.88 134 SER C O 1
ATOM 4713 N N . GLY C 1 135 ? -19.782 -35.939 2.693 1.00 37.09 135 GLY C N 1
ATOM 4714 C CA . GLY C 1 135 ? -18.469 -36.266 2.175 1.00 28.93 135 GLY C CA 1
ATOM 4715 C C . GLY C 1 135 ? -18.470 -37.322 1.094 1.00 22.66 135 GLY C C 1
ATOM 4716 O O . GLY C 1 135 ? -17.479 -38.044 0.941 1.00 32.76 135 GLY C O 1
ATOM 4717 N N . LYS C 1 136 ? -19.563 -37.439 0.341 1.00 28.35 136 LYS C N 1
ATOM 4718 C CA . LYS C 1 136 ? -19.665 -38.373 -0.773 1.00 32.08 136 LYS C CA 1
ATOM 4719 C C . LYS C 1 136 ? -19.766 -37.637 -2.107 1.00 32.40 136 LYS C C 1
ATOM 4720 O O . LYS C 1 136 ? -20.399 -38.120 -3.049 1.00 34.66 136 LYS C O 1
ATOM 4726 N N . LEU C 1 137 ? -19.146 -36.458 -2.191 1.00 32.81 137 LEU C N 1
ATOM 4727 C CA . LEU C 1 137 ? -19.169 -35.678 -3.425 1.00 33.27 137 LEU C CA 1
ATOM 4728 C C . LEU C 1 137 ? -18.612 -36.482 -4.593 1.00 42.81 137 LEU C C 1
ATOM 4729 O O . LEU C 1 137 ? -19.266 -36.629 -5.632 1.00 45.79 137 LEU C O 1
ATOM 4734 N N . LYS C 1 138 ? -17.399 -37.013 -4.433 1.00 42.48 138 LYS C N 1
ATOM 4735 C CA . LYS C 1 138 ? -16.705 -37.652 -5.546 1.00 29.32 138 LYS C CA 1
ATOM 4736 C C . LYS C 1 138 ? -17.426 -38.913 -6.005 1.00 23.68 138 LYS C C 1
ATOM 4737 O O . LYS C 1 138 ? -17.697 -39.086 -7.199 1.00 21.65 138 LYS C O 1
ATOM 4743 N N . GLN C 1 139 ? -17.749 -39.806 -5.068 1.00 25.23 139 GLN C N 1
ATOM 4744 C CA . GLN C 1 139 ? -18.228 -41.130 -5.451 1.00 33.71 139 GLN C CA 1
ATOM 4745 C C . GLN C 1 139 ? -19.662 -41.098 -5.967 1.00 40.43 139 GLN C C 1
ATOM 4746 O O . GLN C 1 139 ? -20.034 -41.940 -6.791 1.00 44.61 139 GLN C O 1
ATOM 4752 N N . VAL C 1 140 ? -20.483 -40.155 -5.498 1.00 44.94 140 VAL C N 1
ATOM 4753 C CA . VAL C 1 140 ? -21.827 -40.023 -6.054 1.00 20.11 140 VAL C CA 1
ATOM 4754 C C . VAL C 1 140 ? -21.750 -39.642 -7.526 1.00 19.93 140 VAL C C 1
ATOM 4755 O O . VAL C 1 140 ? -22.462 -40.202 -8.368 1.00 19.62 140 VAL C O 1
ATOM 4759 N N . LEU C 1 141 ? -20.875 -38.691 -7.860 1.00 32.25 141 LEU C N 1
ATOM 4760 C CA . LEU C 1 141 ? -20.658 -38.343 -9.260 1.00 31.03 141 LEU C CA 1
ATOM 4761 C C . LEU C 1 141 ? -19.969 -39.477 -10.007 1.00 31.02 141 LEU C C 1
ATOM 4762 O O . LEU C 1 141 ? -20.318 -39.773 -11.156 1.00 37.98 141 LEU C O 1
ATOM 4767 N N . ALA C 1 142 ? -18.989 -40.124 -9.370 1.00 34.72 142 ALA C N 1
ATOM 4768 C CA . ALA C 1 142 ? -18.291 -41.231 -10.014 1.00 21.37 142 ALA C CA 1
ATOM 4769 C C . ALA C 1 142 ? -19.214 -42.418 -10.251 1.00 21.08 142 ALA C C 1
ATOM 4770 O O . ALA C 1 142 ? -19.013 -43.176 -11.207 1.00 30.89 142 ALA C O 1
ATOM 4772 N N . THR C 1 143 ? -20.227 -42.597 -9.399 1.00 20.72 143 THR C N 1
ATOM 4773 C CA . THR C 1 143 ? -21.176 -43.686 -9.601 1.00 23.56 143 THR C CA 1
ATOM 4774 C C . THR C 1 143 ? -22.119 -43.386 -10.759 1.00 20.84 143 THR C C 1
ATOM 4775 O O . THR C 1 143 ? -22.456 -44.283 -11.541 1.00 21.61 143 THR C O 1
ATOM 4779 N N . GLN C 1 144 ? -22.545 -42.128 -10.893 1.00 20.43 144 GLN C N 1
ATOM 4780 C CA . GLN C 1 144 ? -23.435 -41.746 -11.983 1.00 27.33 144 GLN C CA 1
ATOM 4781 C C . GLN C 1 144 ? -22.790 -41.914 -13.353 1.00 42.55 144 GLN C C 1
ATOM 4782 O O . GLN C 1 144 ? -23.499 -41.860 -14.364 1.00 42.23 144 GLN C O 1
ATOM 4788 N N . LEU C 1 145 ? -21.472 -42.114 -13.410 1.00 43.68 145 LEU C N 1
ATOM 4789 C CA . LEU C 1 145 ? -20.777 -42.464 -14.642 1.00 35.29 145 LEU C CA 1
ATOM 4790 C C . LEU C 1 145 ? -20.087 -43.819 -14.543 1.00 25.51 145 LEU C C 1
ATOM 4791 O O . LEU C 1 145 ? -19.343 -44.192 -15.457 1.00 25.47 145 LEU C O 1
ATOM 4796 N N . SER C 1 146 ? -20.321 -44.569 -13.463 1.00 31.78 146 SER C N 1
ATOM 4797 C CA . SER C 1 146 ? -19.644 -45.840 -13.225 1.00 38.99 146 SER C CA 1
ATOM 4798 C C . SER C 1 146 ? -20.049 -46.934 -14.204 1.00 46.92 146 SER C C 1
ATOM 4799 O O . SER C 1 146 ? -19.529 -48.050 -14.100 1.00 57.78 146 SER C O 1
ATOM 4802 N N . LEU C 1 147 ? -20.959 -46.658 -15.133 1.00 43.38 147 LEU C N 1
ATOM 4803 C CA . LEU C 1 147 ? -21.307 -47.597 -16.189 1.00 34.38 147 LEU C CA 1
ATOM 4804 C C . LEU C 1 147 ? -21.007 -47.070 -17.581 1.00 27.60 147 LEU C C 1
ATOM 4805 O O . LEU C 1 147 ? -20.746 -47.866 -18.485 1.00 34.80 147 LEU C O 1
ATOM 4810 N N . ILE C 1 148 ? -21.033 -45.751 -17.774 1.00 27.46 148 ILE C N 1
ATOM 4811 C CA . ILE C 1 148 ? -20.717 -45.178 -19.078 1.00 34.64 148 ILE C CA 1
ATOM 4812 C C . ILE C 1 148 ? -19.218 -45.248 -19.343 1.00 38.76 148 ILE C C 1
ATOM 4813 O O . ILE C 1 148 ? -18.784 -45.525 -20.468 1.00 44.01 148 ILE C O 1
ATOM 4818 N N . LEU C 1 149 ? -18.407 -45.015 -18.315 1.00 39.08 149 LEU C N 1
ATOM 4819 C CA . LEU C 1 149 ? -16.956 -44.988 -18.446 1.00 22.69 149 LEU C CA 1
ATOM 4820 C C . LEU C 1 149 ? -16.334 -46.374 -18.562 1.00 31.10 149 LEU C C 1
ATOM 4821 O O . LEU C 1 149 ? -15.104 -46.486 -18.530 1.00 45.29 149 LEU C O 1
ATOM 4826 N N . GLU C 1 150 ? -17.141 -47.428 -18.687 1.00 24.22 150 GLU C N 1
ATOM 4827 C CA . GLU C 1 150 ? -16.623 -48.786 -18.730 1.00 33.98 150 GLU C CA 1
ATOM 4828 C C . GLU C 1 150 ? -17.235 -49.640 -19.831 1.00 32.92 150 GLU C C 1
ATOM 4829 O O . GLU C 1 150 ? -16.880 -50.818 -19.942 1.00 44.27 150 GLU C O 1
ATOM 4835 N N . ASN C 1 151 ? -18.128 -49.089 -20.645 1.00 23.15 151 ASN C N 1
ATOM 4836 C CA . ASN C 1 151 ? -18.761 -49.830 -21.730 1.00 25.08 151 ASN C CA 1
ATOM 4837 C C . ASN C 1 151 ? -18.572 -49.183 -23.091 1.00 29.09 151 ASN C C 1
ATOM 4838 O O . ASN C 1 151 ? -18.289 -49.883 -24.066 1.00 41.99 151 ASN C O 1
ATOM 4843 N N . LEU C 1 152 ? -18.720 -47.865 -23.184 1.00 24.35 152 LEU C N 1
ATOM 4844 C CA . LEU C 1 152 ? -18.619 -47.189 -24.468 1.00 32.26 152 LEU C CA 1
ATOM 4845 C C . LEU C 1 152 ? -17.171 -47.113 -24.935 1.00 27.71 152 LEU C C 1
ATOM 4846 O O . LEU C 1 152 ? -16.236 -47.035 -24.133 1.00 36.62 152 LEU C O 1
ATOM 4851 N N . SER C 1 153 ? -16.995 -47.130 -26.252 1.00 24.38 153 SER C N 1
ATOM 4852 C CA . SER C 1 153 ? -15.681 -46.904 -26.827 1.00 34.33 153 SER C CA 1
ATOM 4853 C C . SER C 1 153 ? -15.305 -45.429 -26.714 1.00 45.58 153 SER C C 1
ATOM 4854 O O . SER C 1 153 ? -16.149 -44.559 -26.479 1.00 58.52 153 SER C O 1
ATOM 4857 N N . VAL C 1 154 ? -14.010 -45.155 -26.882 1.00 43.44 154 VAL C N 1
ATOM 4858 C CA . VAL C 1 154 ? -13.510 -43.788 -26.757 1.00 36.08 154 VAL C CA 1
ATOM 4859 C C . VAL C 1 154 ? -14.140 -42.889 -27.814 1.00 35.92 154 VAL C C 1
ATOM 4860 O O . VAL C 1 154 ? -14.466 -41.725 -27.548 1.00 35.16 154 VAL C O 1
ATOM 4864 N N . GLU C 1 155 ? -14.335 -43.419 -29.025 1.00 39.96 155 GLU C N 1
ATOM 4865 C CA . GLU C 1 155 ? -14.918 -42.629 -30.105 1.00 44.67 155 GLU C CA 1
ATOM 4866 C C . GLU C 1 155 ? -16.308 -42.125 -29.738 1.00 42.70 155 GLU C C 1
ATOM 4867 O O . GLU C 1 155 ? -16.663 -40.980 -30.044 1.00 36.84 155 GLU C O 1
ATOM 4873 N N . GLN C 1 156 ? -17.107 -42.963 -29.076 1.00 38.62 156 GLN C N 1
ATOM 4874 C CA . GLN C 1 156 ? -18.454 -42.553 -28.694 1.00 35.08 156 GLN C CA 1
ATOM 4875 C C . GLN C 1 156 ? -18.423 -41.502 -27.591 1.00 33.81 156 GLN C C 1
ATOM 4876 O O . GLN C 1 156 ? -19.250 -40.583 -27.579 1.00 29.55 156 GLN C O 1
ATOM 4882 N N . LEU C 1 157 ? -17.478 -41.623 -26.655 1.00 33.77 157 LEU C N 1
ATOM 4883 C CA . LEU C 1 157 ? -17.411 -40.679 -25.546 1.00 32.10 157 LEU C CA 1
ATOM 4884 C C . LEU C 1 157 ? -17.068 -39.273 -26.021 1.00 29.04 157 LEU C C 1
ATOM 4885 O O . LEU C 1 157 ? -17.487 -38.291 -25.397 1.00 22.84 157 LEU C O 1
ATOM 4890 N N . ALA C 1 158 ? -16.322 -39.152 -27.120 1.00 34.74 158 ALA C N 1
ATOM 4891 C CA . ALA C 1 158 ? -16.036 -37.842 -27.689 1.00 31.61 158 ALA C CA 1
ATOM 4892 C C . ALA C 1 158 ? -17.270 -37.180 -28.287 1.00 29.08 158 ALA C C 1
ATOM 4893 O O . ALA C 1 158 ? -17.211 -35.993 -28.627 1.00 31.34 158 ALA C O 1
ATOM 4895 N N . LYS C 1 159 ? -18.375 -37.911 -28.424 1.00 22.73 159 LYS C N 1
ATOM 4896 C CA . LYS C 1 159 ? -19.628 -37.355 -28.914 1.00 49.59 159 LYS C CA 1
ATOM 4897 C C . LYS C 1 159 ? -20.522 -36.831 -27.798 1.00 21.56 159 LYS C C 1
ATOM 4898 O O . LYS C 1 159 ? -21.486 -36.113 -28.084 1.00 21.20 159 LYS C O 1
ATOM 4904 N N . VAL C 1 160 ? -20.224 -37.163 -26.550 1.00 25.93 160 VAL C N 1
ATOM 4905 C CA . VAL C 1 160 ? -21.119 -36.924 -25.425 1.00 15.67 160 VAL C CA 1
ATOM 4906 C C . VAL C 1 160 ? -20.850 -35.549 -24.827 1.00 33.70 160 VAL C C 1
ATOM 4907 O O . VAL C 1 160 ? -19.719 -35.054 -24.825 1.00 34.62 160 VAL C O 1
ATOM 4911 N N . VAL C 1 161 ? -21.914 -34.918 -24.331 1.00 15.37 161 VAL C N 1
ATOM 4912 C CA . VAL C 1 161 ? -21.828 -33.705 -23.527 1.00 23.47 161 VAL C CA 1
ATOM 4913 C C . VAL C 1 161 ? -22.200 -34.064 -22.095 1.00 31.46 161 VAL C C 1
ATOM 4914 O O . VAL C 1 161 ? -23.163 -34.805 -21.862 1.00 34.90 161 VAL C O 1
ATOM 4918 N N . ILE C 1 162 ? -21.432 -33.550 -21.138 1.00 34.59 162 ILE C N 1
ATOM 4919 C CA . ILE C 1 162 ? -21.647 -33.816 -19.720 1.00 30.07 162 ILE C CA 1
ATOM 4920 C C . ILE C 1 162 ? -22.092 -32.526 -19.046 1.00 36.20 162 ILE C C 1
ATOM 4921 O O . ILE C 1 162 ? -21.419 -31.494 -19.157 1.00 32.49 162 ILE C O 1
ATOM 4926 N N . ALA C 1 163 ? -23.222 -32.587 -18.345 1.00 28.11 163 ALA C N 1
ATOM 4927 C CA . ALA C 1 163 ? -23.794 -31.438 -17.650 1.00 25.55 163 ALA C CA 1
ATOM 4928 C C . ALA C 1 163 ? -23.827 -31.738 -16.159 1.00 23.42 163 ALA C C 1
ATOM 4929 O O . ALA C 1 163 ? -24.660 -32.527 -15.699 1.00 23.32 163 ALA C O 1
ATOM 4931 N N . TYR C 1 164 ? -22.925 -31.116 -15.403 1.00 21.75 164 TYR C N 1
ATOM 4932 C CA . TYR C 1 164 ? -22.930 -31.265 -13.954 1.00 27.31 164 TYR C CA 1
ATOM 4933 C C . TYR C 1 164 ? -23.984 -30.342 -13.357 1.00 30.33 164 TYR C C 1
ATOM 4934 O O . TYR C 1 164 ? -23.950 -29.127 -13.578 1.00 29.96 164 TYR C O 1
ATOM 4943 N N . GLU C 1 165 ? -24.913 -30.915 -12.595 1.00 28.49 165 GLU C N 1
ATOM 4944 C CA . GLU C 1 165 ? -25.971 -30.136 -11.971 1.00 23.11 165 GLU C CA 1
ATOM 4945 C C . GLU C 1 165 ? -25.667 -29.964 -10.493 1.00 24.48 165 GLU C C 1
ATOM 4946 O O . GLU C 1 165 ? -25.800 -30.931 -9.728 1.00 29.74 165 GLU C O 1
ATOM 4952 N N . PRO C 1 166 ? -25.261 -28.780 -10.042 1.00 22.19 166 PRO C N 1
ATOM 4953 C CA . PRO C 1 166 ? -25.093 -28.566 -8.600 1.00 29.24 166 PRO C CA 1
ATOM 4954 C C . PRO C 1 166 ? -26.424 -28.575 -7.866 1.00 34.93 166 PRO C C 1
ATOM 4955 O O . PRO C 1 166 ? -26.891 -27.529 -7.404 1.00 46.30 166 PRO C O 1
ATOM 4959 N N . VAL C 1 167 ? -27.041 -29.756 -7.758 1.00 30.48 167 VAL C N 1
ATOM 4960 C CA . VAL C 1 167 ? -28.313 -29.883 -7.053 1.00 30.91 167 VAL C CA 1
ATOM 4961 C C . VAL C 1 167 ? -28.180 -29.400 -5.617 1.00 31.14 167 VAL C C 1
ATOM 4962 O O . VAL C 1 167 ? -29.153 -28.926 -5.017 1.00 31.61 167 VAL C O 1
ATOM 4966 N N . TRP C 1 168 ? -26.977 -29.499 -5.047 1.00 27.57 168 TRP C N 1
ATOM 4967 C CA . TRP C 1 168 ? -26.720 -28.958 -3.719 1.00 29.18 168 TRP C CA 1
ATOM 4968 C C . TRP C 1 168 ? -26.940 -27.454 -3.653 1.00 25.44 168 TRP C C 1
ATOM 4969 O O . TRP C 1 168 ? -27.146 -26.917 -2.560 1.00 32.18 168 TRP C O 1
ATOM 4980 N N . ALA C 1 169 ? -26.897 -26.763 -4.791 1.00 20.41 169 ALA C N 1
ATOM 4981 C CA . ALA C 1 169 ? -27.092 -25.322 -4.838 1.00 32.25 169 ALA C CA 1
ATOM 4982 C C . ALA C 1 169 ? -28.351 -24.913 -5.589 1.00 31.69 169 ALA C C 1
ATOM 4983 O O . ALA C 1 169 ? -28.608 -23.712 -5.727 1.00 28.71 169 ALA C O 1
ATOM 4985 N N . ILE C 1 170 ? -29.141 -25.868 -6.075 1.00 20.09 170 ILE C N 1
ATOM 4986 C CA . ILE C 1 170 ? -30.356 -25.567 -6.826 1.00 19.92 170 ILE C CA 1
ATOM 4987 C C . ILE C 1 170 ? -31.502 -25.477 -5.823 1.00 30.20 170 ILE C C 1
ATOM 4988 O O . ILE C 1 170 ? -32.025 -26.493 -5.361 1.00 41.05 170 ILE C O 1
ATOM 4993 N N . GLY C 1 171 ? -31.890 -24.248 -5.483 1.00 25.74 171 GLY C N 1
ATOM 4994 C CA . GLY C 1 171 ? -32.994 -24.011 -4.574 1.00 22.17 171 GLY C CA 1
ATOM 4995 C C . GLY C 1 171 ? -32.802 -24.517 -3.164 1.00 37.12 171 GLY C C 1
ATOM 4996 O O . GLY C 1 171 ? -33.785 -24.623 -2.424 1.00 46.83 171 GLY C O 1
ATOM 4997 N N . THR C 1 172 ? -31.571 -24.828 -2.763 1.00 32.94 172 THR C N 1
ATOM 4998 C CA . THR C 1 172 ? -31.317 -25.384 -1.441 1.00 38.38 172 THR C CA 1
ATOM 4999 C C . THR C 1 172 ? -30.957 -24.331 -0.404 1.00 51.11 172 THR C C 1
ATOM 5000 O O . THR C 1 172 ? -31.146 -24.572 0.794 1.00 62.11 172 THR C O 1
ATOM 5004 N N . GLY C 1 173 ? -30.443 -23.180 -0.828 1.00 46.46 173 GLY C N 1
ATOM 5005 C CA . GLY C 1 173 ? -30.039 -22.116 0.071 1.00 37.33 173 GLY C CA 1
ATOM 5006 C C . GLY C 1 173 ? -28.583 -21.720 -0.043 1.00 37.42 173 GLY C C 1
ATOM 5007 O O . GLY C 1 173 ? -28.215 -20.621 0.397 1.00 45.90 173 GLY C O 1
ATOM 5008 N N . VAL C 1 174 ? -27.739 -22.573 -0.613 1.00 30.73 174 VAL C N 1
ATOM 5009 C CA . VAL C 1 174 ? -26.334 -22.260 -0.804 1.00 31.36 174 VAL C CA 1
ATOM 5010 C C . VAL C 1 174 ? -26.103 -21.915 -2.269 1.00 29.50 174 VAL C C 1
ATOM 5011 O O . VAL C 1 174 ? -26.865 -22.302 -3.160 1.00 25.75 174 VAL C O 1
ATOM 5015 N N . VAL C 1 175 ? -25.035 -21.165 -2.521 1.00 36.67 175 VAL C N 1
ATOM 5016 C CA . VAL C 1 175 ? -24.679 -20.711 -3.859 1.00 36.98 175 VAL C CA 1
ATOM 5017 C C . VAL C 1 175 ? -23.309 -21.269 -4.213 1.00 40.93 175 VAL C C 1
ATOM 5018 O O . VAL C 1 175 ? -22.389 -21.252 -3.388 1.00 52.21 175 VAL C O 1
ATOM 5022 N N . ALA C 1 176 ? -23.176 -21.764 -5.440 1.00 30.88 176 ALA C N 1
ATOM 5023 C CA . ALA C 1 176 ? -21.898 -22.287 -5.898 1.00 22.10 176 ALA C CA 1
ATOM 5024 C C . ALA C 1 176 ? -20.907 -21.152 -6.128 1.00 30.39 176 ALA C C 1
ATOM 5025 O O . ALA C 1 176 ? -21.279 -20.033 -6.491 1.00 41.22 176 ALA C O 1
ATOM 5027 N N . SER C 1 177 ? -19.632 -21.452 -5.908 1.00 34.94 177 SER C N 1
ATOM 5028 C CA . SER C 1 177 ? -18.557 -20.492 -6.104 1.00 36.49 177 SER C CA 1
ATOM 5029 C C . SER C 1 177 ? -17.788 -20.810 -7.382 1.00 32.33 177 SER C C 1
ATOM 5030 O O . SER C 1 177 ? -17.951 -21.868 -7.994 1.00 29.74 177 SER C O 1
ATOM 5033 N N . LEU C 1 178 ? -16.933 -19.865 -7.780 1.00 35.98 178 LEU C N 1
ATOM 5034 C CA . LEU C 1 178 ? -16.142 -20.042 -8.994 1.00 42.89 178 LEU C CA 1
ATOM 5035 C C . LEU C 1 178 ? -15.182 -21.217 -8.855 1.00 55.41 178 LEU C C 1
ATOM 5036 O O . LEU C 1 178 ? -15.065 -22.050 -9.762 1.00 68.35 178 LEU C O 1
ATOM 5041 N N . GLU C 1 179 ? -14.485 -21.302 -7.720 1.00 59.27 179 GLU C N 1
ATOM 5042 C CA . GLU C 1 179 ? -13.565 -22.413 -7.502 1.00 60.16 179 GLU C CA 1
ATOM 5043 C C . GLU C 1 179 ? -14.311 -23.716 -7.242 1.00 56.97 179 GLU C C 1
ATOM 5044 O O . GLU C 1 179 ? -13.813 -24.791 -7.595 1.00 61.37 179 GLU C O 1
ATOM 5050 N N . GLN C 1 180 ? -15.496 -23.643 -6.631 1.00 44.17 180 GLN C N 1
ATOM 5051 C CA . GLN C 1 180 ? -16.289 -24.847 -6.400 1.00 38.94 180 GLN C CA 1
ATOM 5052 C C . GLN C 1 180 ? -16.692 -25.496 -7.718 1.00 36.03 180 GLN C C 1
ATOM 5053 O O . GLN C 1 180 ? -16.571 -26.715 -7.888 1.00 33.45 180 GLN C O 1
ATOM 5059 N N . ILE C 1 181 ? -17.183 -24.691 -8.663 1.00 38.71 181 ILE C N 1
ATOM 5060 C CA . ILE C 1 181 ? -17.540 -25.212 -9.979 1.00 20.08 181 ILE C CA 1
ATOM 5061 C C . ILE C 1 181 ? -16.312 -25.795 -10.664 1.00 26.69 181 ILE C C 1
ATOM 5062 O O . ILE C 1 181 ? -16.350 -26.900 -11.216 1.00 29.22 181 ILE C O 1
ATOM 5067 N N . GLN C 1 182 ? -15.198 -25.060 -10.625 1.00 20.78 182 GLN C N 1
ATOM 5068 C CA . GLN C 1 182 ? -13.973 -25.521 -11.268 1.00 27.15 182 GLN C CA 1
ATOM 5069 C C . GLN C 1 182 ? -13.440 -26.791 -10.616 1.00 35.95 182 GLN C C 1
ATOM 5070 O O . GLN C 1 182 ? -13.026 -27.724 -11.311 1.00 42.82 182 GLN C O 1
ATOM 5076 N N . GLU C 1 183 ? -13.426 -26.836 -9.283 1.00 39.03 183 GLU C N 1
ATOM 5077 C CA . GLU C 1 183 ? -12.911 -28.012 -8.588 1.00 32.06 183 GLU C CA 1
ATOM 5078 C C . GLU C 1 183 ? -13.750 -29.243 -8.895 1.00 39.29 183 GLU C C 1
ATOM 5079 O O . GLU C 1 183 ? -13.211 -30.336 -9.103 1.00 46.42 183 GLU C O 1
ATOM 5085 N N . THR C 1 184 ? -15.073 -29.086 -8.929 1.00 37.75 184 THR C N 1
ATOM 5086 C CA . THR C 1 184 ? -15.938 -30.221 -9.228 1.00 39.63 184 THR C CA 1
ATOM 5087 C C . THR C 1 184 ? -15.890 -30.577 -10.710 1.00 39.42 184 THR C C 1
ATOM 5088 O O . THR C 1 184 ? -15.959 -31.758 -11.071 1.00 46.02 184 THR C O 1
ATOM 5092 N N . HIS C 1 185 ? -15.760 -29.574 -11.583 1.00 30.63 185 HIS C N 1
ATOM 5093 C CA . HIS C 1 185 ? -15.747 -29.846 -13.018 1.00 24.16 185 HIS C CA 1
ATOM 5094 C C . HIS C 1 185 ? -14.473 -30.572 -13.437 1.00 25.35 185 HIS C C 1
ATOM 5095 O O . HIS C 1 185 ? -14.531 -31.524 -14.224 1.00 24.71 185 HIS C O 1
ATOM 5102 N N . GLN C 1 186 ? -13.316 -30.140 -12.928 1.00 28.34 186 GLN C N 1
ATOM 5103 C CA . GLN C 1 186 ? -12.067 -30.833 -13.239 1.00 35.99 186 GLN C CA 1
ATOM 5104 C C . GLN C 1 186 ? -12.114 -32.282 -12.769 1.00 29.00 186 GLN C C 1
ATOM 5105 O O . GLN C 1 186 ? -11.772 -33.199 -13.523 1.00 25.61 186 GLN C O 1
ATOM 5111 N N . PHE C 1 187 ? -12.552 -32.512 -11.526 1.00 28.71 187 PHE C N 1
ATOM 5112 C CA . PHE C 1 187 ? -12.659 -33.883 -11.031 1.00 32.01 187 PHE C CA 1
ATOM 5113 C C . PHE C 1 187 ? -13.463 -34.751 -11.985 1.00 27.46 187 PHE C C 1
ATOM 5114 O O . PHE C 1 187 ? -13.172 -35.941 -12.153 1.00 36.10 187 PHE C O 1
ATOM 5122 N N . ILE C 1 188 ? -14.486 -34.173 -12.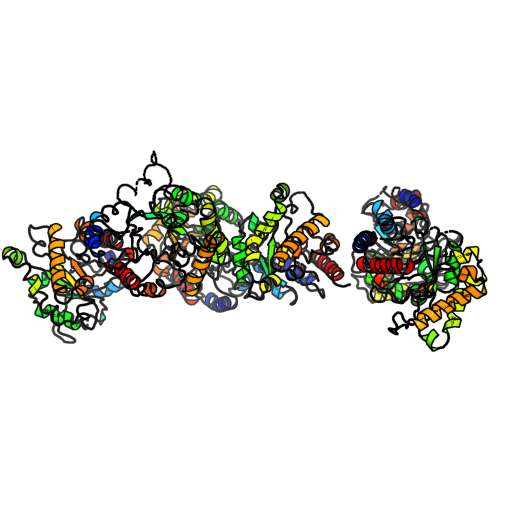615 1.00 30.88 188 ILE C N 1
ATOM 5123 C CA . ILE C 1 188 ? -15.235 -34.906 -13.626 1.00 30.93 188 ILE C CA 1
ATOM 5124 C C . ILE C 1 188 ? -14.385 -35.105 -14.874 1.00 37.30 188 ILE C C 1
ATOM 5125 O O . ILE C 1 188 ? -14.383 -36.187 -15.473 1.00 43.57 188 ILE C O 1
ATOM 5130 N N . ARG C 1 189 ? -13.646 -34.071 -15.284 1.00 37.12 189 ARG C N 1
ATOM 5131 C CA . ARG C 1 189 ? -12.749 -34.220 -16.425 1.00 17.98 189 ARG C CA 1
ATOM 5132 C C . ARG C 1 189 ? -11.639 -35.217 -16.121 1.00 25.79 189 ARG C C 1
ATOM 5133 O O . ARG C 1 189 ? -11.291 -36.046 -16.971 1.00 21.72 189 ARG C O 1
ATOM 5141 N N . SER C 1 190 ? -11.078 -35.160 -14.911 1.00 22.41 190 SER C N 1
ATOM 5142 C CA . SER C 1 190 ? -10.082 -36.142 -14.497 1.00 19.32 190 SER C CA 1
ATOM 5143 C C . SER C 1 190 ? -10.649 -37.554 -14.464 1.00 31.83 190 SER C C 1
ATOM 5144 O O . SER C 1 190 ? -9.885 -38.521 -14.562 1.00 33.70 190 SER C O 1
ATOM 5147 N N . LEU C 1 191 ? -11.969 -37.692 -14.327 1.00 36.34 191 LEU C N 1
ATOM 5148 C CA . LEU C 1 191 ? -12.580 -39.015 -14.279 1.00 20.52 191 LEU C CA 1
ATOM 5149 C C . LEU C 1 191 ? -12.534 -39.694 -15.642 1.00 19.67 191 LEU C C 1
ATOM 5150 O O . LEU C 1 191 ? -12.280 -40.901 -15.732 1.00 33.22 191 LEU C O 1
ATOM 5155 N N . LEU C 1 192 ? -12.778 -38.939 -16.713 1.00 19.16 192 LEU C N 1
ATOM 5156 C CA . LEU C 1 192 ? -12.705 -39.490 -18.059 1.00 21.18 192 LEU C CA 1
ATOM 5157 C C . LEU C 1 192 ? -11.276 -39.622 -18.566 1.00 23.15 192 LEU C C 1
ATOM 5158 O O . LEU C 1 192 ? -11.057 -40.288 -19.584 1.00 40.17 192 LEU C O 1
ATOM 5163 N N . ALA C 1 193 ? -10.305 -39.005 -17.889 1.00 25.17 193 ALA C N 1
ATOM 5164 C CA . ALA C 1 193 ? -8.913 -39.140 -18.301 1.00 28.07 193 ALA C CA 1
ATOM 5165 C C . ALA C 1 193 ? -8.382 -40.541 -18.028 1.00 23.50 193 ALA C C 1
ATOM 5166 O O . ALA C 1 193 ? -7.490 -41.014 -18.742 1.00 38.54 193 ALA C O 1
ATOM 5168 N N . LYS C 1 194 ? -8.911 -41.215 -17.005 1.00 19.19 194 LYS C N 1
ATOM 5169 C CA . LYS C 1 194 ? -8.468 -42.572 -16.703 1.00 19.37 194 LYS C CA 1
ATOM 5170 C C . LYS C 1 194 ? -8.916 -43.559 -17.772 1.00 25.77 194 LYS C C 1
ATOM 5171 O O . LYS C 1 194 ? -8.210 -44.536 -18.045 1.00 35.46 194 LYS C O 1
ATOM 5177 N N . VAL C 1 195 ? -10.082 -43.329 -18.378 1.00 21.48 195 VAL C N 1
ATOM 5178 C CA . VAL C 1 195 ? -10.473 -44.109 -19.548 1.00 18.35 195 VAL C CA 1
ATOM 5179 C C . VAL C 1 195 ? -9.496 -43.859 -20.687 1.00 29.94 195 VAL C C 1
ATOM 5180 O O . VAL C 1 195 ? -8.928 -44.794 -21.266 1.00 19.43 195 VAL C O 1
ATOM 5184 N N . ASP C 1 196 ? -9.280 -42.588 -21.013 1.00 18.24 196 ASP C N 1
ATOM 5185 C CA . ASP C 1 196 ? -8.356 -42.183 -22.061 1.00 18.84 196 ASP C CA 1
ATOM 5186 C C . ASP C 1 196 ? -8.085 -40.691 -21.944 1.00 23.67 196 ASP C C 1
ATOM 5187 O O . ASP C 1 196 ? -8.994 -39.877 -22.143 1.00 26.34 196 ASP C O 1
ATOM 5192 N N . GLU C 1 197 ? -6.857 -40.317 -21.594 1.00 25.63 197 GLU C N 1
ATOM 5193 C CA . GLU C 1 197 ? -6.479 -38.920 -21.714 1.00 19.97 197 GLU C CA 1
ATOM 5194 C C . GLU C 1 197 ? -6.541 -38.509 -23.181 1.00 43.15 197 GLU C C 1
ATOM 5195 O O . GLU C 1 197 ? -6.547 -39.351 -24.084 1.00 62.15 197 GLU C O 1
ATOM 5201 N N . ARG C 1 198 ? -6.624 -37.194 -23.407 1.00 44.55 198 ARG C N 1
ATOM 5202 C CA . ARG C 1 198 ? -6.835 -36.594 -24.725 1.00 40.51 198 ARG C CA 1
ATOM 5203 C C . ARG C 1 198 ? -8.288 -36.775 -25.164 1.00 39.66 198 ARG C C 1
ATOM 5204 O O . ARG C 1 198 ? -8.794 -36.005 -25.987 1.00 50.94 198 ARG C O 1
ATOM 5212 N N . LEU C 1 199 ? -8.981 -37.766 -24.599 1.00 32.28 199 LEU C N 1
ATOM 5213 C CA . LEU C 1 199 ? -10.427 -37.869 -24.761 1.00 23.29 199 LEU C CA 1
ATOM 5214 C C . LEU C 1 199 ? -11.169 -37.004 -23.749 1.00 26.40 199 LEU C C 1
ATOM 5215 O O . LEU C 1 199 ? -12.172 -36.369 -24.091 1.00 39.24 199 LEU C O 1
ATOM 5220 N N . ALA C 1 200 ? -10.689 -36.965 -22.504 1.00 18.77 200 ALA C N 1
ATOM 5221 C CA . ALA C 1 200 ? -11.260 -36.065 -21.511 1.00 21.82 200 ALA C CA 1
ATOM 5222 C C . ALA C 1 200 ? -10.887 -34.613 -21.771 1.00 31.76 200 ALA C C 1
ATOM 5223 O O . ALA C 1 200 ? -11.588 -33.710 -21.303 1.00 41.76 200 ALA C O 1
ATOM 5225 N N . LYS C 1 201 ? -9.800 -34.371 -22.506 1.00 31.03 201 LYS C N 1
ATOM 5226 C CA . LYS C 1 201 ? -9.373 -33.003 -22.773 1.00 29.29 201 LYS C CA 1
ATOM 5227 C C . LYS C 1 201 ? -10.304 -32.303 -23.756 1.00 36.45 201 LYS C C 1
ATOM 5228 O O . LYS C 1 201 ? -10.476 -31.081 -23.682 1.00 49.74 201 LYS C O 1
ATOM 5234 N N . ASN C 1 202 ? -10.926 -33.055 -24.667 1.00 20.71 202 ASN C N 1
ATOM 5235 C CA . ASN C 1 202 ? -11.742 -32.463 -25.716 1.00 30.65 202 ASN C CA 1
ATOM 5236 C C . ASN C 1 202 ? -13.241 -32.632 -25.516 1.00 35.33 202 ASN C C 1
ATOM 5237 O O . ASN C 1 202 ? -14.011 -31.906 -26.152 1.00 48.08 202 ASN C O 1
ATOM 5242 N N . ILE C 1 203 ? -13.677 -33.566 -24.667 1.00 26.41 203 ILE C N 1
ATOM 5243 C CA . ILE C 1 203 ? -15.108 -33.741 -24.453 1.00 27.86 203 ILE C CA 1
ATOM 5244 C C . ILE C 1 203 ? -15.678 -32.501 -23.776 1.00 41.71 203 ILE C C 1
ATOM 5245 O O . ILE C 1 203 ? -15.054 -31.904 -22.889 1.00 41.13 203 ILE C O 1
ATOM 5250 N N . LYS C 1 204 ? -16.869 -32.098 -24.210 1.00 39.77 204 LYS C N 1
ATOM 5251 C CA . LYS C 1 204 ? -17.505 -30.897 -23.690 1.00 19.98 204 LYS C CA 1
ATOM 5252 C C . LYS C 1 204 ? -18.145 -31.182 -22.337 1.00 39.66 204 LYS C C 1
ATOM 5253 O O . LYS C 1 204 ? -18.927 -32.127 -22.196 1.00 42.78 204 LYS C O 1
ATOM 5259 N N . ILE C 1 205 ? -17.804 -30.365 -21.342 1.00 42.14 205 ILE C N 1
ATOM 5260 C CA . ILE C 1 205 ? -18.358 -30.465 -19.996 1.00 29.54 205 ILE C CA 1
ATOM 5261 C C . ILE C 1 205 ? -19.024 -29.133 -19.686 1.00 24.84 205 ILE C C 1
ATOM 5262 O O . ILE C 1 205 ? -18.338 -28.133 -19.435 1.00 33.52 205 ILE C O 1
ATOM 5267 N N . VAL C 1 206 ? -20.354 -29.114 -19.701 1.00 27.72 206 VAL C N 1
ATOM 5268 C CA . VAL C 1 206 ? -21.113 -27.885 -19.544 1.00 30.38 206 VAL C CA 1
ATOM 5269 C C . VAL C 1 206 ? -21.572 -27.751 -18.099 1.00 36.49 206 VAL C C 1
ATOM 5270 O O . VAL C 1 206 ? -21.603 -28.716 -17.330 1.00 48.20 206 VAL C O 1
ATOM 5274 N N . TYR C 1 207 ? -21.935 -26.527 -17.724 1.00 28.47 207 TYR C N 1
ATOM 5275 C CA . TYR C 1 207 ? -22.444 -26.237 -16.392 1.00 24.36 207 TYR C CA 1
ATOM 5276 C C . TYR C 1 207 ? -23.964 -26.335 -16.396 1.00 23.25 207 TYR C C 1
ATOM 5277 O O . TYR C 1 207 ? -24.631 -25.703 -17.221 1.00 21.04 207 TYR C O 1
ATOM 5286 N N . GLY C 1 208 ? -24.505 -27.131 -15.479 1.00 12.44 208 GLY C N 1
ATOM 5287 C CA . GLY C 1 208 ? -25.934 -27.325 -15.359 1.00 18.44 208 GLY C CA 1
ATOM 5288 C C . GLY C 1 208 ? -26.591 -26.581 -14.218 1.00 29.24 208 GLY C C 1
ATOM 5289 O O . GLY C 1 208 ? -27.744 -26.882 -13.888 1.00 39.87 208 GLY C O 1
ATOM 5290 N N . GLY C 1 209 ? -25.902 -25.620 -13.604 1.00 31.90 209 GLY C N 1
ATOM 5291 C CA . GLY C 1 209 ? -26.443 -24.866 -12.497 1.00 29.38 209 GLY C CA 1
ATOM 5292 C C . GLY C 1 209 ? -27.050 -23.544 -12.931 1.00 18.18 209 GLY C C 1
ATOM 5293 O O . GLY C 1 209 ? -27.221 -23.256 -14.117 1.00 14.24 209 GLY C O 1
ATOM 5294 N N . SER C 1 210 ? -27.373 -22.726 -11.933 1.00 18.16 210 SER C N 1
ATOM 5295 C CA . SER C 1 210 ? -28.040 -21.447 -12.161 1.00 21.49 210 SER C CA 1
ATOM 5296 C C . SER C 1 210 ? -27.062 -20.475 -12.807 1.00 22.87 210 SER C C 1
ATOM 5297 O O . SER C 1 210 ? -26.213 -19.886 -12.135 1.00 26.32 210 SER C O 1
ATOM 5300 N N . LEU C 1 211 ? -27.180 -20.307 -14.120 1.00 27.19 211 LEU C N 1
ATOM 5301 C CA . LEU C 1 211 ? -26.397 -19.333 -14.865 1.00 26.27 211 LEU C CA 1
ATOM 5302 C C . LEU C 1 211 ? -27.273 -18.139 -15.216 1.00 35.23 211 LEU C C 1
ATOM 5303 O O . LEU C 1 211 ? -28.458 -18.293 -15.524 1.00 39.36 211 LEU C O 1
ATOM 5308 N N . LYS C 1 212 ? -26.690 -16.946 -15.158 1.00 36.93 212 LYS C N 1
ATOM 5309 C CA . LYS C 1 212 ? -27.398 -15.717 -15.484 1.00 34.24 212 LYS C CA 1
ATOM 5310 C C . LYS C 1 212 ? -26.550 -14.895 -16.446 1.00 35.91 212 LYS C C 1
ATOM 5311 O O . LYS C 1 212 ? -25.446 -15.293 -16.833 1.00 37.96 212 LYS C O 1
ATOM 5317 N N . ALA C 1 213 ? -27.078 -13.733 -16.838 1.00 39.29 213 ALA C N 1
ATOM 5318 C CA . ALA C 1 213 ? -26.342 -12.843 -17.727 1.00 46.44 213 ALA C CA 1
ATOM 5319 C C . ALA C 1 213 ? -25.043 -12.353 -17.103 1.00 49.89 213 ALA C C 1
ATOM 5320 O O . ALA C 1 213 ? -24.136 -11.937 -17.830 1.00 53.02 213 ALA C O 1
ATOM 5322 N N . GLU C 1 214 ? -24.935 -12.395 -15.776 1.00 49.79 214 GLU C N 1
ATOM 5323 C CA . GLU C 1 214 ? -23.714 -12.009 -15.082 1.00 45.23 214 GLU C CA 1
ATOM 5324 C C . GLU C 1 214 ? -22.808 -13.202 -14.802 1.00 50.35 214 GLU C C 1
ATOM 5325 O O . GLU C 1 214 ? -21.580 -13.072 -14.849 1.00 57.93 214 GLU C O 1
ATOM 5331 N N . ASN C 1 215 ? -23.395 -14.368 -14.518 1.00 43.14 215 ASN C N 1
ATOM 5332 C CA . ASN C 1 215 ? -22.596 -15.540 -14.176 1.00 32.69 215 ASN C CA 1
ATOM 5333 C C . ASN C 1 215 ? -21.845 -16.089 -15.382 1.00 27.31 215 ASN C C 1
ATOM 5334 O O . ASN C 1 215 ? -20.799 -16.726 -15.217 1.00 28.66 215 ASN C O 1
ATOM 5339 N N . ALA C 1 216 ? -22.356 -15.851 -16.592 1.00 25.82 216 ALA C N 1
ATOM 5340 C CA . ALA C 1 216 ? -21.780 -16.469 -17.782 1.00 25.41 216 ALA C CA 1
ATOM 5341 C C . ALA C 1 216 ? -20.335 -16.034 -17.995 1.00 30.86 216 ALA C C 1
ATOM 5342 O O . ALA C 1 216 ? -19.458 -16.864 -18.260 1.00 40.88 216 ALA C O 1
ATOM 5344 N N . LYS C 1 217 ? -20.066 -14.732 -17.876 1.00 23.23 217 LYS C N 1
ATOM 5345 C CA . LYS C 1 217 ? -18.725 -14.225 -18.148 1.00 24.51 217 LYS C CA 1
ATOM 5346 C C . LYS C 1 217 ? -17.685 -14.772 -17.179 1.00 40.88 217 LYS C C 1
ATOM 5347 O O . LYS C 1 217 ? -16.493 -14.774 -17.505 1.00 47.63 217 LYS C O 1
ATOM 5353 N N . ASP C 1 218 ? -18.102 -15.243 -16.003 1.00 37.76 218 ASP C N 1
ATOM 5354 C CA . ASP C 1 218 ? -17.168 -15.767 -15.017 1.00 33.92 218 ASP C CA 1
ATOM 5355 C C . ASP C 1 218 ? -17.254 -17.273 -14.823 1.00 34.49 218 ASP C C 1
ATOM 5356 O O . ASP C 1 218 ? -16.290 -17.868 -14.333 1.00 42.80 218 ASP C O 1
ATOM 5361 N N . ILE C 1 219 ? -18.366 -17.902 -15.189 1.00 38.73 219 ILE C N 1
ATOM 5362 C CA . ILE C 1 219 ? -18.468 -19.357 -15.130 1.00 37.09 219 ILE C CA 1
ATOM 5363 C C . ILE C 1 219 ? -17.925 -19.998 -16.399 1.00 32.58 219 ILE C C 1
ATOM 5364 O O . ILE C 1 219 ? -17.156 -20.961 -16.342 1.00 27.89 219 ILE C O 1
ATOM 5369 N N . LEU C 1 220 ? -18.306 -19.468 -17.564 1.00 30.44 220 LEU C N 1
ATOM 5370 C CA . LEU C 1 220 ? -17.782 -19.992 -18.821 1.00 32.90 220 LEU C CA 1
ATOM 5371 C C . LEU C 1 220 ? -16.292 -19.711 -18.971 1.00 42.29 220 LEU C C 1
ATOM 5372 O O . LEU C 1 220 ? -15.583 -20.479 -19.631 1.00 41.02 220 LEU C O 1
ATOM 5377 N N . SER C 1 221 ? -15.801 -18.622 -18.371 1.00 67.02 221 SER C N 1
ATOM 5378 C CA . SER C 1 221 ? -14.379 -18.300 -18.439 1.00 73.97 221 SER C CA 1
ATOM 5379 C C . SER C 1 221 ? -13.515 -19.341 -17.742 1.00 70.39 221 SER C C 1
ATOM 5380 O O . SER C 1 221 ? -12.307 -19.402 -18.002 1.00 80.19 221 SER C O 1
ATOM 5383 N N . LEU C 1 222 ? -14.104 -20.143 -16.862 1.00 44.92 222 LEU C N 1
ATOM 5384 C CA . LEU C 1 222 ? -13.357 -21.173 -16.162 1.00 35.88 222 LEU C CA 1
ATOM 5385 C C . LEU C 1 222 ? -12.831 -22.205 -17.159 1.00 45.40 222 LEU C C 1
ATOM 5386 O O . LEU C 1 222 ? -13.505 -22.510 -18.150 1.00 47.30 222 LEU C O 1
ATOM 5391 N N . PRO C 1 223 ? -11.628 -22.750 -16.939 1.00 60.09 223 PRO C N 1
ATOM 5392 C CA . PRO C 1 223 ? -11.028 -23.627 -17.963 1.00 65.94 223 PRO C CA 1
ATOM 5393 C C . PRO C 1 223 ? -11.809 -24.904 -18.227 1.00 60.50 223 PRO C C 1
ATOM 5394 O O . PRO C 1 223 ? -11.938 -25.311 -19.387 1.00 64.10 223 PRO C O 1
ATOM 5398 N N . ASP C 1 224 ? -12.332 -25.551 -17.187 1.00 53.63 224 ASP C N 1
ATOM 5399 C CA . ASP C 1 224 ? -13.022 -26.829 -17.310 1.00 51.60 224 ASP C CA 1
ATOM 5400 C C . ASP C 1 224 ? -14.533 -26.683 -17.475 1.00 37.22 224 ASP C C 1
ATOM 5401 O O . ASP C 1 224 ? -15.253 -27.685 -17.397 1.00 26.46 224 ASP C O 1
ATOM 5406 N N . VAL C 1 225 ? -15.020 -25.468 -17.710 1.00 26.27 225 VAL C N 1
ATOM 5407 C CA . VAL C 1 225 ? -16.408 -25.219 -18.076 1.00 16.88 225 VAL C CA 1
ATOM 5408 C C . VAL C 1 225 ? -16.433 -24.921 -19.569 1.00 19.34 225 VAL C C 1
ATOM 5409 O O . VAL C 1 225 ? -15.955 -23.868 -20.011 1.00 24.37 225 VAL C O 1
ATOM 5413 N N . ASP C 1 226 ? -16.989 -25.846 -20.350 1.00 25.56 226 ASP C N 1
ATOM 5414 C CA . ASP C 1 226 ? -17.011 -25.742 -21.802 1.00 28.29 226 ASP C CA 1
ATOM 5415 C C . ASP C 1 226 ? -18.361 -25.294 -22.343 1.00 26.26 226 ASP C C 1
ATOM 5416 O O . ASP C 1 226 ? -18.566 -25.312 -23.561 1.00 31.81 226 ASP C O 1
ATOM 5421 N N . GLY C 1 227 ? -19.286 -24.903 -21.474 1.00 33.08 227 GLY C N 1
ATOM 5422 C CA . GLY C 1 227 ? -20.593 -24.473 -21.931 1.00 32.33 227 GLY C CA 1
ATOM 5423 C C . GLY C 1 227 ? -21.543 -24.314 -20.762 1.00 39.55 227 GLY C C 1
ATOM 5424 O O . GLY C 1 227 ? -21.116 -24.135 -19.621 1.00 45.16 227 GLY C O 1
ATOM 5425 N N . GLY C 1 228 ? -22.836 -24.387 -21.062 1.00 46.60 228 GLY C N 1
ATOM 5426 C CA . GLY C 1 228 ? -23.843 -24.204 -20.036 1.00 42.70 228 GLY C CA 1
ATOM 5427 C C . GLY C 1 228 ? -25.173 -24.795 -20.436 1.00 29.20 228 GLY C C 1
ATOM 5428 O O . GLY C 1 228 ? -25.513 -24.863 -21.621 1.00 26.44 228 GLY C O 1
ATOM 5429 N N . LEU C 1 229 ? -25.929 -25.232 -19.430 1.00 26.61 229 LEU C N 1
ATOM 5430 C CA . LEU C 1 229 ? -27.307 -25.682 -19.595 1.00 26.46 229 LEU C CA 1
ATOM 5431 C C . LEU C 1 229 ? -28.161 -24.891 -18.615 1.00 27.59 229 LEU C C 1
ATOM 5432 O O . LEU C 1 229 ? -28.107 -25.133 -17.405 1.00 29.12 229 LEU C O 1
ATOM 5437 N N . ILE C 1 230 ? -28.940 -23.945 -19.131 1.00 30.25 230 ILE C N 1
ATOM 5438 C CA . ILE C 1 230 ? -29.708 -23.017 -18.311 1.00 32.20 230 ILE C CA 1
ATOM 5439 C C . ILE C 1 230 ? -31.192 -23.310 -18.483 1.00 29.84 230 ILE C C 1
ATOM 5440 O O . ILE C 1 230 ? -31.661 -23.576 -19.596 1.00 32.62 230 ILE C O 1
ATOM 5445 N N . GLY C 1 231 ? -31.928 -23.271 -17.374 1.00 26.36 231 GLY C N 1
ATOM 5446 C CA . GLY C 1 231 ? -33.364 -23.459 -17.406 1.00 33.91 231 GLY C CA 1
ATOM 5447 C C . GLY C 1 231 ? -34.137 -22.161 -17.303 1.00 34.82 231 GLY C C 1
ATOM 5448 O O . GLY C 1 231 ? -35.014 -21.886 -18.127 1.00 39.41 231 GLY C O 1
ATOM 5449 N N . GLY C 1 232 ? -33.813 -21.351 -16.298 1.00 27.16 232 GLY C N 1
ATOM 5450 C CA . GLY C 1 232 ? -34.529 -20.113 -16.050 1.00 26.68 232 GLY C CA 1
ATOM 5451 C C . GLY C 1 232 ? -34.316 -19.037 -17.096 1.00 31.29 232 GLY C C 1
ATOM 5452 O O . GLY C 1 232 ? -35.279 -18.554 -17.697 1.00 39.45 232 GLY C O 1
ATOM 5453 N N . ALA C 1 233 ? -33.059 -18.649 -17.325 1.00 27.14 233 ALA C N 1
ATOM 5454 C CA . ALA C 1 233 ? -32.754 -17.563 -18.250 1.00 39.03 233 ALA C CA 1
ATOM 5455 C C . ALA C 1 233 ? -33.024 -17.920 -19.706 1.00 41.96 233 ALA C C 1
ATOM 5456 O O . ALA C 1 233 ? -33.050 -17.016 -20.549 1.00 40.77 233 ALA C O 1
ATOM 5458 N N . SER C 1 234 ? -33.224 -19.200 -20.024 1.00 43.19 234 SER C N 1
ATOM 5459 C CA . SER C 1 234 ? -33.508 -19.594 -21.398 1.00 25.87 234 SER C CA 1
ATOM 5460 C C . SER C 1 234 ? -34.928 -19.253 -21.829 1.00 25.98 234 SER C C 1
ATOM 5461 O O . SER C 1 234 ? -35.255 -19.419 -23.009 1.00 25.96 234 SER C O 1
ATOM 5464 N N . LEU C 1 235 ? -35.774 -18.781 -20.911 1.00 27.70 235 LEU C N 1
ATOM 5465 C CA . LEU C 1 235 ? -37.146 -18.437 -21.262 1.00 29.96 235 LEU C CA 1
ATOM 5466 C C . LEU C 1 235 ? -37.252 -17.039 -21.857 1.00 41.44 235 LEU C C 1
ATOM 5467 O O . LEU C 1 235 ? -38.146 -16.784 -22.671 1.00 45.66 235 LEU C O 1
ATOM 5472 N N . LYS C 1 236 ? -36.364 -16.131 -21.465 1.00 41.93 236 LYS C N 1
ATOM 5473 C CA . LYS C 1 236 ? -36.338 -14.774 -21.992 1.00 36.61 236 LYS C CA 1
ATOM 5474 C C . LYS C 1 236 ? -35.276 -14.677 -23.078 1.00 36.19 236 LYS C C 1
ATOM 5475 O O . LYS C 1 236 ? -34.115 -15.033 -22.851 1.00 45.04 236 LYS C O 1
ATOM 5477 N N . ALA C 1 237 ? -35.678 -14.195 -24.257 1.00 30.88 237 ALA C N 1
ATOM 5478 C CA . ALA C 1 237 ? -34.740 -14.096 -25.371 1.00 30.28 237 ALA C CA 1
ATOM 5479 C C . ALA C 1 237 ? -33.629 -13.095 -25.085 1.00 36.87 237 ALA C C 1
ATOM 5480 O O . ALA C 1 237 ? -32.537 -13.203 -25.654 1.00 37.52 237 ALA C O 1
ATOM 5482 N N . ALA C 1 238 ? -33.881 -12.122 -24.209 1.00 41.63 238 ALA C N 1
ATOM 5483 C CA . ALA C 1 238 ? -32.873 -11.110 -23.907 1.00 38.09 238 ALA C CA 1
ATOM 5484 C C . ALA C 1 238 ? -31.709 -11.710 -23.128 1.00 44.59 238 ALA C C 1
ATOM 5485 O O . ALA C 1 238 ? -30.551 -11.630 -23.556 1.00 51.68 238 ALA C O 1
ATOM 5487 N N . GLU C 1 239 ? -31.998 -12.319 -21.974 1.00 43.23 239 GLU C N 1
ATOM 5488 C CA . GLU C 1 239 ? -30.932 -12.871 -21.145 1.00 37.12 239 GLU C CA 1
ATOM 5489 C C . GLU C 1 239 ? -30.262 -14.068 -21.808 1.00 35.70 239 GLU C C 1
ATOM 5490 O O . GLU C 1 239 ? -29.051 -14.263 -21.649 1.00 40.36 239 GLU C O 1
ATOM 5496 N N . PHE C 1 240 ? -31.024 -14.878 -22.546 1.00 30.65 240 PHE C N 1
ATOM 5497 C CA . PHE C 1 240 ? -30.429 -15.998 -23.269 1.00 25.84 240 PHE C CA 1
ATOM 5498 C C . PHE C 1 240 ? -29.421 -15.502 -24.299 1.00 37.17 240 PHE C C 1
ATOM 5499 O O . PHE C 1 240 ? -28.281 -15.978 -24.349 1.00 36.33 240 PHE C O 1
ATOM 5507 N N . ASN C 1 241 ? -29.825 -14.537 -25.129 1.00 39.58 241 ASN C N 1
ATOM 5508 C CA . ASN C 1 241 ? -28.906 -13.983 -26.117 1.00 37.64 241 ASN C CA 1
ATOM 5509 C C . ASN C 1 241 ? -27.701 -13.337 -25.447 1.00 32.00 241 ASN C C 1
ATOM 5510 O O . ASN C 1 241 ? -26.573 -13.451 -25.940 1.00 29.16 241 ASN C O 1
ATOM 5515 N N . GLU C 1 242 ? -27.919 -12.658 -24.318 1.00 27.86 242 GLU C N 1
ATOM 5516 C CA . GLU C 1 242 ? -26.805 -12.047 -23.601 1.00 29.92 242 GLU C CA 1
ATOM 5517 C C . GLU C 1 242 ? -25.858 -13.099 -23.040 1.00 33.11 242 GLU C C 1
ATOM 5518 O O . GLU C 1 242 ? -24.644 -12.870 -22.984 1.00 41.38 242 GLU C O 1
ATOM 5524 N N . ILE C 1 243 ? -26.388 -14.249 -22.620 1.00 32.65 243 ILE C N 1
ATOM 5525 C CA . ILE C 1 243 ? -25.524 -15.359 -22.227 1.00 26.26 243 ILE C CA 1
ATOM 5526 C C . ILE C 1 243 ? -24.731 -15.853 -23.430 1.00 34.66 243 ILE C C 1
ATOM 5527 O O . ILE C 1 243 ? -23.532 -16.144 -23.328 1.00 37.15 243 ILE C O 1
ATOM 5532 N N . ILE C 1 244 ? -25.383 -15.942 -24.592 1.00 42.32 244 ILE C N 1
ATOM 5533 C CA . ILE C 1 244 ? -24.668 -16.280 -25.818 1.00 41.60 244 ILE C CA 1
ATOM 5534 C C . ILE C 1 244 ? -23.771 -15.128 -26.251 1.00 52.37 244 ILE C C 1
ATOM 5535 O O . ILE C 1 244 ? -22.692 -15.350 -26.814 1.00 55.01 244 ILE C O 1
ATOM 5540 N N . ASN C 1 245 ? -24.195 -13.885 -26.000 1.00 56.70 245 ASN C N 1
ATOM 5541 C CA . ASN C 1 245 ? -23.368 -12.731 -26.344 1.00 55.65 245 ASN C CA 1
ATOM 5542 C C . ASN C 1 245 ? -22.032 -12.782 -25.616 1.00 54.25 245 ASN C C 1
ATOM 5543 O O . ASN C 1 245 ? -20.967 -12.688 -26.238 1.00 57.65 245 ASN C O 1
ATOM 5548 N N . GLN C 1 246 ? -22.070 -12.937 -24.291 1.00 54.18 246 GLN C N 1
ATOM 5549 C CA . GLN C 1 246 ? -20.840 -13.069 -23.522 1.00 60.99 246 GLN C CA 1
ATOM 5550 C C . GLN C 1 246 ? -20.110 -14.371 -23.824 1.00 61.74 246 GLN C C 1
ATOM 5551 O O . GLN C 1 246 ? -18.908 -14.467 -23.560 1.00 61.55 246 GLN C O 1
ATOM 5557 N N . ALA C 1 247 ? -20.806 -15.369 -24.375 1.00 68.07 247 ALA C N 1
ATOM 5558 C CA . ALA C 1 247 ? -20.160 -16.640 -24.683 1.00 69.45 247 ALA C CA 1
ATOM 5559 C C . ALA C 1 247 ? -19.212 -16.510 -25.867 1.00 66.15 247 ALA C C 1
ATOM 5560 O O . ALA C 1 247 ? -18.097 -17.043 -25.837 1.00 65.79 247 ALA C O 1
ATOM 5562 N N . ASN C 1 248 ? -19.641 -15.815 -26.924 1.00 57.56 248 ASN C N 1
ATOM 5563 C CA . ASN C 1 248 ? -18.766 -15.612 -28.074 1.00 50.47 248 ASN C CA 1
ATOM 5564 C C . ASN C 1 248 ? -17.521 -14.830 -27.681 1.00 38.06 248 ASN C C 1
ATOM 5565 O O . ASN C 1 248 ? -16.407 -15.180 -28.086 1.00 36.22 248 ASN C O 1
ATOM 5570 N N . LYS C 1 249 ? -17.689 -13.777 -26.876 1.00 35.40 249 LYS C N 1
ATOM 5571 C CA . LYS C 1 249 ? -16.546 -12.986 -26.432 1.00 40.30 249 LYS C CA 1
ATOM 5572 C C . LYS C 1 249 ? -15.537 -13.833 -25.665 1.00 50.79 249 LYS C C 1
ATOM 5573 O O . LYS C 1 249 ? -14.347 -13.499 -25.630 1.00 57.35 249 LYS C O 1
ATOM 5579 N N . ILE C 1 250 ? -15.988 -14.926 -25.048 1.00 45.18 250 ILE C N 1
ATOM 5580 C CA . ILE C 1 250 ? -15.063 -15.834 -24.378 1.00 45.53 250 ILE C CA 1
ATOM 5581 C C . ILE C 1 250 ? -14.211 -16.574 -25.402 1.00 39.31 250 ILE C C 1
ATOM 5582 O O . ILE C 1 250 ? -12.981 -16.623 -25.294 1.00 30.26 250 ILE C O 1
ATOM 5587 N N . CYS C 1 251 ? -14.853 -17.154 -26.417 1.00 46.49 251 CYS C N 1
ATOM 5588 C CA . CYS C 1 251 ? -14.154 -17.958 -27.410 1.00 48.80 251 CYS C CA 1
ATOM 5589 C C . CYS C 1 251 ? -13.590 -17.140 -28.563 1.00 52.44 251 CYS C C 1
ATOM 5590 O O . CYS C 1 251 ? -12.683 -17.618 -29.254 1.00 48.54 251 CYS C O 1
ATOM 5592 N N . THR C 1 252 ? -14.100 -15.931 -28.795 1.00 59.81 252 THR C N 1
ATOM 5593 C CA . THR C 1 252 ? -13.593 -15.053 -29.849 1.00 67.68 252 THR C CA 1
ATOM 5594 C C . THR C 1 252 ? -12.619 -14.069 -29.210 1.00 65.65 252 THR C C 1
ATOM 5595 O O . THR C 1 252 ? -13.028 -13.124 -28.531 1.00 52.70 252 THR C O 1
ATOM 5597 N N . GLU C 1 253 ? -11.328 -14.298 -29.428 1.00 82.71 253 GLU C N 1
ATOM 5598 C CA . GLU C 1 253 ? -10.288 -13.438 -28.879 1.00 93.93 253 GLU C CA 1
ATOM 5599 C C . GLU C 1 253 ? -8.991 -13.590 -29.666 1.00 103.65 253 GLU C C 1
ATOM 5600 O O . GLU C 1 253 ? -8.638 -14.691 -30.092 1.00 108.27 253 GLU C O 1
ATOM 5602 N N . GLN D 1 2 ? -75.729 -42.843 -27.560 1.00 67.38 2 GLN D N 1
ATOM 5603 C CA . GLN D 1 2 ? -74.345 -42.402 -27.670 1.00 63.04 2 GLN D CA 1
ATOM 5604 C C . GLN D 1 2 ? -73.376 -43.576 -27.584 1.00 59.14 2 GLN D C 1
ATOM 5605 O O . GLN D 1 2 ? -73.720 -44.653 -27.092 1.00 63.18 2 GLN D O 1
ATOM 5611 N N . LYS D 1 3 ? -72.160 -43.344 -28.075 1.00 49.27 3 LYS D N 1
ATOM 5612 C CA . LYS D 1 3 ? -71.078 -44.316 -28.031 1.00 42.21 3 LYS D CA 1
ATOM 5613 C C . LYS D 1 3 ? -69.782 -43.571 -28.311 1.00 43.25 3 LYS D C 1
ATOM 5614 O O . LYS D 1 3 ? -69.755 -42.652 -29.133 1.00 47.55 3 LYS D O 1
ATOM 5620 N N . LEU D 1 4 ? -68.717 -43.953 -27.615 1.00 39.00 4 LEU D N 1
ATOM 5621 C CA . LEU D 1 4 ? -67.429 -43.276 -27.734 1.00 41.13 4 LEU D CA 1
ATOM 5622 C C . LEU D 1 4 ? -66.369 -44.300 -28.114 1.00 43.12 4 LEU D C 1
ATOM 5623 O O . LEU D 1 4 ? -66.016 -45.167 -27.309 1.00 29.34 4 LEU D O 1
ATOM 5628 N N . ILE D 1 5 ? -65.851 -44.179 -29.332 1.00 49.18 5 ILE D N 1
ATOM 5629 C CA . ILE D 1 5 ? -64.780 -45.028 -29.841 1.00 51.99 5 ILE D CA 1
ATOM 5630 C C . ILE D 1 5 ? -63.515 -44.180 -29.911 1.00 52.06 5 ILE D C 1
ATOM 5631 O O . ILE D 1 5 ? -63.500 -43.121 -30.552 1.00 59.47 5 ILE D O 1
ATOM 5644 N N . GLY D 1 7 ? -59.028 -44.182 -30.279 1.00 37.46 7 GLY D N 1
ATOM 5645 C CA . GLY D 1 7 ? -57.835 -44.902 -30.666 1.00 32.21 7 GLY D CA 1
ATOM 5646 C C . GLY D 1 7 ? -56.570 -44.308 -30.088 1.00 33.16 7 GLY D C 1
ATOM 5647 O O . GLY D 1 7 ? -56.295 -43.120 -30.275 1.00 43.68 7 GLY D O 1
ATOM 5648 N N . ASN D 1 8 ? -55.797 -45.120 -29.375 1.00 27.52 8 ASN D N 1
ATOM 5649 C CA . ASN D 1 8 ? -54.512 -44.705 -28.828 1.00 32.14 8 ASN D CA 1
ATOM 5650 C C . ASN D 1 8 ? -53.404 -45.333 -29.659 1.00 33.56 8 ASN D C 1
ATOM 5651 O O . ASN D 1 8 ? -53.424 -46.542 -29.921 1.00 30.12 8 ASN D O 1
ATOM 5656 N N . TRP D 1 9 ? -52.441 -44.509 -30.069 1.00 40.86 9 TRP D N 1
ATOM 5657 C CA . TRP D 1 9 ? -51.286 -44.964 -30.832 1.00 23.16 9 TRP D CA 1
ATOM 5658 C C . TRP D 1 9 ? -50.068 -45.157 -29.935 1.00 36.24 9 TRP D C 1
ATOM 5659 O O . TRP D 1 9 ? -48.933 -44.953 -30.380 1.00 47.09 9 TRP D O 1
ATOM 5670 N N . LYS D 1 10 ? -50.307 -45.554 -28.678 1.00 32.64 10 LYS D N 1
ATOM 5671 C CA . LYS D 1 10 ? -49.328 -45.756 -27.608 1.00 38.03 10 LYS D CA 1
ATOM 5672 C C . LYS D 1 10 ? -47.965 -45.134 -27.889 1.00 38.20 10 LYS D C 1
ATOM 5673 O O . LYS D 1 10 ? -47.616 -44.103 -27.306 1.00 50.82 10 LYS D O 1
ATOM 5687 N N . ASN D 1 12 ? -46.589 -45.708 -31.453 1.00 23.89 12 ASN D N 1
ATOM 5688 C CA . ASN D 1 12 ? -46.434 -46.179 -32.819 1.00 31.54 12 ASN D CA 1
ATOM 5689 C C . ASN D 1 12 ? -46.757 -45.062 -33.800 1.00 32.44 12 ASN D C 1
ATOM 5690 O O . ASN D 1 12 ? -47.597 -44.197 -33.531 1.00 30.83 12 ASN D O 1
ATOM 5695 N N . GLY D 1 13 ? -46.078 -45.089 -34.940 1.00 36.04 13 GLY D N 1
ATOM 5696 C CA . GLY D 1 13 ? -46.309 -44.135 -36.001 1.00 30.28 13 GLY D CA 1
ATOM 5697 C C . GLY D 1 13 ? -45.250 -43.044 -36.041 1.00 24.76 13 GLY D C 1
ATOM 5698 O O . GLY D 1 13 ? -44.563 -42.757 -35.058 1.00 26.40 13 GLY D O 1
ATOM 5699 N N . ASN D 1 14 ? -45.118 -42.431 -37.215 1.00 26.63 14 ASN D N 1
ATOM 5700 C CA . ASN D 1 14 ? -44.225 -41.301 -37.416 1.00 30.70 14 ASN D CA 1
ATOM 5701 C C . ASN D 1 14 ? -44.951 -40.263 -38.262 1.00 37.12 14 ASN D C 1
ATOM 5702 O O . ASN D 1 14 ? -46.115 -40.442 -38.634 1.00 50.12 14 ASN D O 1
ATOM 5707 N N . SER D 1 15 ? -44.250 -39.168 -38.571 1.00 25.82 15 SER D N 1
ATOM 5708 C CA . SER D 1 15 ? -44.874 -38.067 -39.299 1.00 36.52 15 SER D CA 1
ATOM 5709 C C . SER D 1 15 ? -45.434 -38.516 -40.643 1.00 39.71 15 SER D C 1
ATOM 5710 O O . SER D 1 15 ? -46.457 -37.989 -41.093 1.00 39.95 15 SER D O 1
ATOM 5713 N N . THR D 1 16 ? -44.789 -39.486 -41.293 1.00 40.62 16 THR D N 1
ATOM 5714 C CA . THR D 1 16 ? -45.296 -39.990 -42.566 1.00 39.24 16 THR D CA 1
ATOM 5715 C C . THR D 1 16 ? -46.393 -41.027 -42.355 1.00 34.58 16 THR D C 1
ATOM 5716 O O . THR D 1 16 ? -47.433 -40.985 -43.021 1.00 36.19 16 THR D O 1
ATOM 5720 N N . SER D 1 17 ? -46.173 -41.970 -41.434 1.00 39.49 17 SER D N 1
ATOM 5721 C CA . SER D 1 17 ? -47.201 -42.956 -41.109 1.00 42.06 17 SER D CA 1
ATOM 5722 C C . SER D 1 17 ? -48.493 -42.284 -40.668 1.00 41.26 17 SER D C 1
ATOM 5723 O O . SER D 1 17 ? -49.587 -42.684 -41.084 1.00 42.30 17 SER D O 1
ATOM 5726 N N . ILE D 1 18 ? -48.380 -41.257 -39.824 1.00 42.65 18 ILE D N 1
ATOM 5727 C CA . ILE D 1 18 ? -49.561 -40.539 -39.366 1.00 47.18 18 ILE D CA 1
ATOM 5728 C C . ILE D 1 18 ? -50.141 -39.682 -40.486 1.00 51.91 18 ILE D C 1
ATOM 5729 O O . ILE D 1 18 ? -51.363 -39.498 -40.567 1.00 53.75 18 ILE D O 1
ATOM 5734 N N . LYS D 1 19 ? -49.292 -39.159 -41.373 1.00 57.75 19 LYS D N 1
ATOM 5735 C CA . LYS D 1 19 ? -49.799 -38.451 -42.545 1.00 54.98 19 LYS D CA 1
ATOM 5736 C C . LYS D 1 19 ? -50.623 -39.378 -43.429 1.00 56.81 19 LYS D C 1
ATOM 5737 O O . LYS D 1 19 ? -51.617 -38.955 -44.032 1.00 56.49 19 LYS D O 1
ATOM 5743 N N . GLU D 1 20 ? -50.230 -40.651 -43.507 1.00 52.96 20 GLU D N 1
ATOM 5744 C CA . GLU D 1 20 ? -50.939 -41.605 -44.353 1.00 46.91 20 GLU D CA 1
ATOM 5745 C C . GLU D 1 20 ? -52.354 -41.863 -43.855 1.00 44.76 20 GLU D C 1
ATOM 5746 O O . GLU D 1 20 ? -53.243 -42.177 -44.654 1.00 51.18 20 GLU D O 1
ATOM 5752 N N . LEU D 1 21 ? -52.584 -41.737 -42.550 1.00 40.10 21 LEU D N 1
ATOM 5753 C CA . LEU D 1 21 ? -53.890 -41.981 -41.956 1.00 44.42 21 LEU D CA 1
ATOM 5754 C C . LEU D 1 21 ? -54.670 -40.697 -41.706 1.00 46.60 21 LEU D C 1
ATOM 5755 O O . LEU D 1 21 ? -55.740 -40.743 -41.091 1.00 41.20 21 LEU D O 1
ATOM 5760 N N . CYS D 1 22 ? -54.159 -39.554 -42.168 1.00 52.84 22 CYS D N 1
ATOM 5761 C CA . CYS D 1 22 ? -54.863 -38.290 -41.979 1.00 55.06 22 CYS D CA 1
ATOM 5762 C C . CYS D 1 22 ? -56.172 -38.275 -42.757 1.00 56.74 22 CYS D C 1
ATOM 5763 O O . CYS D 1 22 ? -57.254 -38.119 -42.179 1.00 58.45 22 CYS D O 1
ATOM 5766 N N . SER D 1 23 ? -56.090 -38.438 -44.078 1.00 59.44 23 SER D N 1
ATOM 5767 C CA . SER D 1 23 ? -57.293 -38.409 -44.901 1.00 55.47 23 SER D CA 1
ATOM 5768 C C . SER D 1 23 ? -58.172 -39.625 -44.640 1.00 57.28 23 SER D C 1
ATOM 5769 O O . SER D 1 23 ? -59.402 -39.511 -44.619 1.00 65.27 23 SER D O 1
ATOM 5772 N N . GLY D 1 24 ? -57.560 -40.793 -44.431 1.00 50.12 24 GLY D N 1
ATOM 5773 C CA . GLY D 1 24 ? -58.340 -42.005 -44.230 1.00 44.99 24 GLY D CA 1
ATOM 5774 C C . GLY D 1 24 ? -59.261 -41.924 -43.028 1.00 35.89 24 GLY D C 1
ATOM 5775 O O . GLY D 1 24 ? -60.394 -42.410 -43.068 1.00 38.72 24 GLY D O 1
ATOM 5776 N N . ILE D 1 25 ? -58.791 -41.309 -41.943 1.00 33.64 25 ILE D N 1
ATOM 5777 C CA . ILE D 1 25 ? -59.643 -41.132 -40.772 1.00 34.44 25 ILE D CA 1
ATOM 5778 C C . ILE D 1 25 ? -60.628 -39.991 -40.997 1.00 34.11 25 ILE D C 1
ATOM 5779 O O . ILE D 1 25 ? -61.792 -40.071 -40.590 1.00 31.04 25 ILE D O 1
ATOM 5784 N N . SER D 1 26 ? -60.187 -38.922 -41.663 1.00 40.95 26 SER D N 1
ATOM 5785 C CA . SER D 1 26 ? -61.079 -37.818 -41.992 1.00 41.76 26 SER D CA 1
ATOM 5786 C C . SER D 1 26 ? -62.043 -38.157 -43.121 1.00 41.70 26 SER D C 1
ATOM 5787 O O . SER D 1 26 ? -62.960 -37.372 -43.384 1.00 43.03 26 SER D O 1
ATOM 5790 N N . GLN D 1 27 ? -61.861 -39.297 -43.790 1.00 36.58 27 GLN D N 1
ATOM 5791 C CA . GLN D 1 27 ? -62.746 -39.680 -44.882 1.00 31.90 27 GLN D CA 1
ATOM 5792 C C . GLN D 1 27 ? -64.004 -40.388 -44.405 1.00 40.53 27 GLN D C 1
ATOM 5793 O O . GLN D 1 27 ? -65.002 -40.404 -45.134 1.00 48.80 27 GLN D O 1
ATOM 5799 N N . VAL D 1 28 ? -63.986 -40.972 -43.211 1.00 37.50 28 VAL D N 1
ATOM 5800 C CA . VAL D 1 28 ? -65.112 -41.798 -42.747 1.00 40.64 28 VAL D CA 1
ATOM 5801 C C . VAL D 1 28 ? -66.092 -40.847 -42.065 1.00 41.45 28 VAL D C 1
ATOM 5802 O O . VAL D 1 28 ? -66.112 -40.661 -40.845 1.00 34.20 28 VAL D O 1
ATOM 5806 N N . GLN D 1 29 ? -66.931 -40.218 -42.886 1.00 53.52 29 GLN D N 1
ATOM 5807 C CA . GLN D 1 29 ? -67.969 -39.313 -42.392 1.00 57.80 29 GLN D CA 1
ATOM 5808 C C . GLN D 1 29 ? -69.224 -40.122 -42.063 1.00 61.35 29 GLN D C 1
ATOM 5809 O O . GLN D 1 29 ? -70.271 -40.015 -42.703 1.00 67.31 29 GLN D O 1
ATOM 5811 N N . TYR D 1 30 ? -69.092 -40.953 -41.035 1.00 49.00 30 TYR D N 1
ATOM 5812 C CA . TYR D 1 30 ? -70.173 -41.836 -40.620 1.00 40.99 30 TYR D CA 1
ATOM 5813 C C . TYR D 1 30 ? -70.556 -41.594 -39.165 1.00 33.55 30 TYR D C 1
ATOM 5814 O O . TYR D 1 30 ? -71.387 -40.737 -38.867 1.00 35.69 30 TYR D O 1
ATOM 5816 N N . SER D 1 33 ? -73.424 -40.919 -37.724 1.00 41.63 33 SER D N 1
ATOM 5817 C CA . SER D 1 33 ? -74.375 -40.103 -36.980 1.00 37.06 33 SER D CA 1
ATOM 5818 C C . SER D 1 33 ? -73.814 -39.707 -35.619 1.00 40.46 33 SER D C 1
ATOM 5819 O O . SER D 1 33 ? -72.657 -39.303 -35.507 1.00 26.88 33 SER D O 1
ATOM 5822 N N . ARG D 1 34 ? -74.642 -39.837 -34.580 1.00 48.05 34 ARG D N 1
ATOM 5823 C CA . ARG D 1 34 ? -74.287 -39.365 -33.241 1.00 40.04 34 ARG D CA 1
ATOM 5824 C C . ARG D 1 34 ? -73.436 -40.413 -32.522 1.00 38.37 34 ARG D C 1
ATOM 5825 O O . ARG D 1 34 ? -73.877 -41.128 -31.620 1.00 34.62 34 ARG D O 1
ATOM 5833 N N . VAL D 1 35 ? -72.180 -40.491 -32.953 1.00 39.48 35 VAL D N 1
ATOM 5834 C CA . VAL D 1 35 ? -71.144 -41.244 -32.266 1.00 32.02 35 VAL D CA 1
ATOM 5835 C C . VAL D 1 35 ? -69.991 -40.286 -31.998 1.00 29.70 35 VAL D C 1
ATOM 5836 O O . VAL D 1 35 ? -69.859 -39.240 -32.638 1.00 23.98 35 VAL D O 1
ATOM 5840 N N . ALA D 1 36 ? -69.162 -40.642 -31.024 1.00 27.62 36 ALA D N 1
ATOM 5841 C CA . ALA D 1 36 ? -68.047 -39.804 -30.611 1.00 31.23 36 ALA D CA 1
ATOM 5842 C C . ALA D 1 36 ? -66.731 -40.465 -30.996 1.00 28.89 36 ALA D C 1
ATOM 5843 O O . ALA D 1 36 ? -66.572 -41.683 -30.857 1.00 24.19 36 ALA D O 1
ATOM 5845 N N . ILE D 1 37 ? -65.791 -39.657 -31.481 1.00 34.85 37 ILE D N 1
ATOM 5846 C CA . ILE D 1 37 ? -64.526 -40.149 -32.017 1.00 30.94 37 ILE D CA 1
ATOM 5847 C C . ILE D 1 37 ? -63.396 -39.271 -31.498 1.00 29.78 37 ILE D C 1
ATOM 5848 O O . ILE D 1 37 ? -63.495 -38.040 -31.527 1.00 33.23 37 ILE D O 1
ATOM 5853 N N . ALA D 1 38 ? -62.325 -39.904 -31.024 1.00 35.52 38 ALA D N 1
ATOM 5854 C CA . ALA D 1 38 ? -61.143 -39.185 -30.576 1.00 35.43 38 ALA D CA 1
ATOM 5855 C C . ALA D 1 38 ? -59.917 -40.063 -30.782 1.00 37.07 38 ALA D C 1
ATOM 5856 O O . ALA D 1 38 ? -60.008 -41.293 -30.814 1.00 48.40 38 ALA D O 1
ATOM 5858 N N . VAL D 1 39 ? -58.765 -39.412 -30.930 1.00 26.08 39 VAL D N 1
ATOM 5859 C CA . VAL D 1 39 ? -57.489 -40.097 -31.080 1.00 23.21 39 VAL D CA 1
ATOM 5860 C C . VAL D 1 39 ? -56.498 -39.503 -30.090 1.00 23.56 39 VAL D C 1
ATOM 5861 O O . VAL D 1 39 ? -56.575 -38.321 -29.738 1.00 29.01 39 VAL D O 1
ATOM 5865 N N . PHE D 1 40 ? -55.558 -40.336 -29.638 1.00 16.67 40 PHE D N 1
ATOM 5866 C CA . PHE D 1 40 ? -54.550 -39.948 -28.653 1.00 16.03 40 PHE D CA 1
ATOM 5867 C C . PHE D 1 40 ? -53.167 -40.113 -29.273 1.00 24.52 40 PHE D C 1
ATOM 5868 O O . PHE D 1 40 ? -52.491 -41.129 -29.051 1.00 29.05 40 PHE D O 1
ATOM 5876 N N . PRO D 1 41 ? -52.710 -39.131 -30.055 1.00 20.19 41 PRO D N 1
ATOM 5877 C CA . PRO D 1 41 ? -51.370 -39.225 -30.649 1.00 30.98 41 PRO D CA 1
ATOM 5878 C C . PRO D 1 41 ? -50.271 -39.062 -29.614 1.00 27.45 41 PRO D C 1
ATOM 5879 O O . PRO D 1 41 ? -50.545 -38.794 -28.440 1.00 26.59 41 PRO D O 1
ATOM 5883 N N . SER D 1 42 ? -49.023 -39.226 -30.039 1.00 25.38 42 SER D N 1
ATOM 5884 C CA . SER D 1 42 ? -47.907 -38.916 -29.164 1.00 30.38 42 SER D CA 1
ATOM 5885 C C . SER D 1 42 ? -47.753 -37.404 -29.041 1.00 38.83 42 SER D C 1
ATOM 5886 O O . SER D 1 42 ? -48.176 -36.638 -29.912 1.00 48.70 42 SER D O 1
ATOM 5889 N N . SER D 1 43 ? -47.138 -36.977 -27.935 1.00 39.52 43 SER D N 1
ATOM 5890 C CA . SER D 1 43 ? -46.995 -35.547 -27.673 1.00 38.52 43 SER D CA 1
ATOM 5891 C C . SER D 1 43 ? -46.279 -34.831 -28.812 1.00 35.17 43 SER D C 1
ATOM 5892 O O . SER D 1 43 ? -46.525 -33.644 -29.049 1.00 30.19 43 SER D O 1
ATOM 5895 N N . VAL D 1 44 ? -45.411 -35.538 -29.536 1.00 36.55 44 VAL D N 1
ATOM 5896 C CA . VAL D 1 44 ? -44.640 -34.913 -30.608 1.00 30.99 44 VAL D CA 1
ATOM 5897 C C . VAL D 1 44 ? -45.552 -34.502 -31.762 1.00 24.07 44 VAL D C 1
ATOM 5898 O O . VAL D 1 44 ? -45.469 -33.379 -32.274 1.00 27.72 44 VAL D O 1
ATOM 5902 N N . TYR D 1 45 ? -46.448 -35.401 -32.177 1.00 17.73 45 TYR D N 1
ATOM 5903 C CA . TYR D 1 45 ? -47.230 -35.233 -33.396 1.00 17.96 45 TYR D CA 1
ATOM 5904 C C . TYR D 1 45 ? -48.625 -34.665 -33.171 1.00 18.42 45 TYR D C 1
ATOM 5905 O O . TYR D 1 45 ? -49.280 -34.292 -34.152 1.00 41.78 45 TYR D O 1
ATOM 5914 N N . VAL D 1 46 ? -49.100 -34.594 -31.923 1.00 17.97 46 VAL D N 1
ATOM 5915 C CA . VAL D 1 46 ? -50.460 -34.117 -31.678 1.00 18.41 46 VAL D CA 1
ATOM 5916 C C . VAL D 1 46 ? -50.645 -32.697 -32.198 1.00 39.75 46 VAL D C 1
ATOM 5917 O O . VAL D 1 46 ? -51.742 -32.323 -32.633 1.00 50.56 46 VAL D O 1
ATOM 5921 N N . LYS D 1 47 ? -49.580 -31.891 -32.182 1.00 35.83 47 LYS D N 1
ATOM 5922 C CA . LYS D 1 47 ? -49.676 -30.527 -32.689 1.00 27.51 47 LYS D CA 1
ATOM 5923 C C . LYS D 1 47 ? -49.972 -30.502 -34.183 1.00 34.33 47 LYS D C 1
ATOM 5924 O O . LYS D 1 47 ? -50.650 -29.588 -34.666 1.00 40.48 47 LYS D O 1
ATOM 5930 N N . GLU D 1 48 ? -49.478 -31.490 -34.929 1.00 38.40 48 GLU D N 1
ATOM 5931 C CA . GLU D 1 48 ? -49.713 -31.568 -36.364 1.00 44.89 48 GLU D CA 1
ATOM 5932 C C . GLU D 1 48 ? -50.891 -32.461 -36.730 1.00 21.70 48 GLU D C 1
ATOM 5933 O O . GLU D 1 48 ? -51.353 -32.409 -37.874 1.00 22.47 48 GLU D O 1
ATOM 5939 N N . VAL D 1 49 ? -51.388 -33.271 -35.793 1.00 21.03 49 VAL D N 1
ATOM 5940 C CA . VAL D 1 49 ? -52.536 -34.124 -36.084 1.00 38.35 49 VAL D CA 1
ATOM 5941 C C . VAL D 1 49 ? -53.835 -33.327 -36.019 1.00 38.48 49 VAL D C 1
ATOM 5942 O O . VAL D 1 49 ? -54.776 -33.604 -36.772 1.00 43.92 49 VAL D O 1
ATOM 5946 N N . ILE D 1 50 ? -53.909 -32.327 -35.139 1.00 32.08 50 ILE D N 1
ATOM 5947 C CA . ILE D 1 50 ? -55.109 -31.498 -35.052 1.00 22.52 50 ILE D CA 1
ATOM 5948 C C . ILE D 1 50 ? -55.370 -30.801 -36.380 1.00 24.39 50 ILE D C 1
ATOM 5949 O O . ILE D 1 50 ? -56.522 -30.649 -36.806 1.00 40.31 50 ILE D O 1
ATOM 5954 N N . SER D 1 51 ? -54.304 -30.387 -37.068 1.00 24.99 51 SER D N 1
ATOM 5955 C CA . SER D 1 51 ? -54.466 -29.703 -38.346 1.00 24.82 51 SER D CA 1
ATOM 5956 C C . SER D 1 51 ? -54.967 -30.643 -39.435 1.00 25.19 51 SER D C 1
ATOM 5957 O O . SER D 1 51 ? -55.585 -30.189 -40.404 1.00 35.37 51 SER D O 1
ATOM 5960 N N . GLN D 1 52 ? -54.720 -31.946 -39.297 1.00 33.84 52 GLN D N 1
ATOM 5961 C CA . GLN D 1 52 ? -55.051 -32.903 -40.343 1.00 39.47 52 GLN D CA 1
ATOM 5962 C C . GLN D 1 52 ? -56.400 -33.584 -40.145 1.00 45.19 52 GLN D C 1
ATOM 5963 O O . GLN D 1 52 ? -56.852 -34.292 -41.051 1.00 49.22 52 GLN D O 1
ATOM 5969 N N . LEU D 1 53 ? -57.055 -33.391 -39.001 1.00 49.18 53 LEU D N 1
ATOM 5970 C CA . LEU D 1 53 ? -58.359 -33.995 -38.721 1.00 50.71 53 LEU D CA 1
ATOM 5971 C C . LEU D 1 53 ? -59.335 -32.929 -38.237 1.00 68.76 53 LEU D C 1
ATOM 5972 O O . LEU D 1 53 ? -59.648 -32.850 -37.042 1.00 78.84 53 LEU D O 1
ATOM 5977 N N . PRO D 1 54 ? -59.844 -32.086 -39.144 1.00 83.23 54 PRO D N 1
ATOM 5978 C CA . PRO D 1 54 ? -60.864 -31.112 -38.740 1.00 87.81 54 PRO D CA 1
ATOM 5979 C C . PRO D 1 54 ? -62.278 -31.607 -39.010 1.00 78.79 54 PRO D C 1
ATOM 5980 O O . PRO D 1 54 ? -62.536 -32.213 -40.055 1.00 80.14 54 PRO D O 1
ATOM 5984 N N . GLU D 1 55 ? -63.202 -31.376 -38.079 1.00 57.87 55 GLU D N 1
ATOM 5985 C CA . GLU D 1 55 ? -62.908 -30.745 -36.797 1.00 41.75 55 GLU D CA 1
ATOM 5986 C C . GLU D 1 55 ? -63.709 -31.444 -35.706 1.00 37.68 55 GLU D C 1
ATOM 5987 O O . GLU D 1 55 ? -63.720 -31.020 -34.551 1.00 35.35 55 GLU D O 1
ATOM 5993 N N . LYS D 1 56 ? -64.386 -32.526 -36.097 1.00 47.19 56 LYS D N 1
ATOM 5994 C CA . LYS D 1 56 ? -65.221 -33.277 -35.167 1.00 45.86 56 LYS D CA 1
ATOM 5995 C C . LYS D 1 56 ? -64.416 -34.279 -34.352 1.00 41.01 56 LYS D C 1
ATOM 5996 O O . LYS D 1 56 ? -64.758 -34.545 -33.194 1.00 34.85 56 LYS D O 1
ATOM 6002 N N . VAL D 1 57 ? -63.361 -34.844 -34.935 1.00 44.86 57 VAL D N 1
ATOM 6003 C CA . VAL D 1 57 ? -62.555 -35.841 -34.242 1.00 42.38 57 VAL D CA 1
ATOM 6004 C C . VAL D 1 57 ? -61.834 -35.176 -33.078 1.00 36.96 57 VAL D C 1
ATOM 6005 O O . VAL D 1 57 ? -61.065 -34.226 -33.266 1.00 35.11 57 VAL D O 1
ATOM 6009 N N . GLY D 1 58 ? -62.084 -35.669 -31.870 1.00 29.98 58 GLY D N 1
ATOM 6010 C CA . GLY D 1 58 ? -61.372 -35.165 -30.717 1.00 21.05 58 GLY D CA 1
ATOM 6011 C C . GLY D 1 58 ? -59.914 -35.582 -30.731 1.00 24.91 58 GLY D C 1
ATOM 6012 O O . GLY D 1 58 ? -59.537 -36.608 -31.297 1.00 28.40 58 GLY D O 1
ATOM 6013 N N . VAL D 1 59 ? -59.078 -34.753 -30.118 1.00 22.99 59 VAL D N 1
ATOM 6014 C CA . VAL D 1 59 ? -57.660 -35.046 -29.976 1.00 22.13 59 VAL D CA 1
ATOM 6015 C C . VAL D 1 59 ? -57.295 -34.911 -28.507 1.00 33.84 59 VAL D C 1
ATOM 6016 O O . VAL D 1 59 ? -57.924 -34.158 -27.757 1.00 38.22 59 VAL D O 1
ATOM 6020 N N . GLY D 1 60 ? -56.279 -35.661 -28.093 1.00 39.62 60 GLY D N 1
ATOM 6021 C CA . GLY D 1 60 ? -55.836 -35.609 -26.713 1.00 36.61 60 GLY D CA 1
ATOM 6022 C C . GLY D 1 60 ? -54.481 -36.257 -26.562 1.00 26.60 60 GLY D C 1
ATOM 6023 O O . GLY D 1 60 ? -54.004 -36.974 -27.444 1.00 20.50 60 GLY D O 1
ATOM 6024 N N . LEU D 1 61 ? -53.858 -35.984 -25.422 1.00 30.10 61 LEU D N 1
ATOM 6025 C CA . LEU D 1 61 ? -52.589 -36.605 -25.088 1.00 27.93 61 LEU D CA 1
ATOM 6026 C C . LEU D 1 61 ? -52.817 -37.884 -24.290 1.00 23.88 61 LEU D C 1
ATOM 6027 O O . LEU D 1 61 ? -53.923 -38.183 -23.837 1.00 31.69 61 LEU D O 1
ATOM 6032 N N . GLN D 1 62 ? -51.741 -38.647 -24.120 1.00 22.68 62 GLN D N 1
ATOM 6033 C CA . GLN D 1 62 ? -51.815 -39.921 -23.423 1.00 24.91 62 GLN D CA 1
ATOM 6034 C C . GLN D 1 62 ? -51.263 -39.871 -22.007 1.00 21.68 62 GLN D C 1
ATOM 6035 O O . GLN D 1 62 ? -51.537 -40.787 -21.223 1.00 17.00 62 GLN D O 1
ATOM 6041 N N . ASN D 1 63 ? -50.505 -38.831 -21.662 1.00 25.41 63 ASN D N 1
ATOM 6042 C CA . ASN D 1 63 ? -50.003 -38.671 -20.304 1.00 35.89 63 ASN D CA 1
ATOM 6043 C C . ASN D 1 63 ? -49.525 -37.242 -20.110 1.00 37.56 63 ASN D C 1
ATOM 6044 O O . ASN D 1 63 ? -48.772 -36.717 -20.936 1.00 51.94 63 ASN D O 1
ATOM 6049 N N . ILE D 1 64 ? -49.976 -36.620 -19.025 1.00 25.30 64 ILE D N 1
ATOM 6050 C CA . ILE D 1 64 ? -49.419 -35.359 -18.555 1.00 24.27 64 ILE D CA 1
ATOM 6051 C C . ILE D 1 64 ? -49.058 -35.557 -17.092 1.00 29.21 64 ILE D C 1
ATOM 6052 O O . ILE D 1 64 ? -48.958 -36.695 -16.619 1.00 33.37 64 ILE D O 1
ATOM 6057 N N . THR D 1 65 ? -48.859 -34.462 -16.365 1.00 26.78 65 THR D N 1
ATOM 6058 C CA . THR D 1 65 ? -48.637 -34.531 -14.929 1.00 22.92 65 THR D CA 1
ATOM 6059 C C . THR D 1 65 ? -49.440 -33.438 -14.242 1.00 21.99 65 THR D C 1
ATOM 6060 O O . THR D 1 65 ? -49.746 -32.401 -14.835 1.00 25.25 65 THR D O 1
ATOM 6064 N N . PHE D 1 66 ? -49.776 -33.690 -12.977 1.00 16.20 66 PHE D N 1
ATOM 6065 C CA . PHE D 1 66 ? -50.509 -32.728 -12.164 1.00 22.32 66 PHE D CA 1
ATOM 6066 C C . PHE D 1 66 ? -49.742 -31.431 -11.949 1.00 32.15 66 PHE D C 1
ATOM 6067 O O . PHE D 1 66 ? -50.329 -30.458 -11.466 1.00 39.65 66 PHE D O 1
ATOM 6075 N N . TYR D 1 67 ? -48.453 -31.397 -12.271 1.00 30.76 67 TYR D N 1
ATOM 6076 C CA . TYR D 1 67 ? -47.672 -30.184 -12.098 1.00 28.06 67 TYR D CA 1
ATOM 6077 C C . TYR D 1 67 ? -48.136 -29.102 -13.064 1.00 36.97 67 TYR D C 1
ATOM 6078 O O . TYR D 1 67 ? -48.639 -29.382 -14.156 1.00 36.35 67 TYR D O 1
ATOM 6087 N N . ASP D 1 68 ? -47.970 -27.854 -12.646 1.00 45.39 68 ASP D N 1
ATOM 6088 C CA . ASP D 1 68 ? -48.155 -26.711 -13.524 1.00 43.04 68 ASP D CA 1
ATOM 6089 C C . ASP D 1 68 ? -46.802 -26.261 -14.063 1.00 35.34 68 ASP D C 1
ATOM 6090 O O . ASP D 1 68 ? -45.749 -26.768 -13.669 1.00 29.24 68 ASP D O 1
ATOM 6095 N N . ASP D 1 69 ? -46.844 -25.296 -14.979 1.00 34.88 69 ASP D N 1
ATOM 6096 C CA . ASP D 1 69 ? -45.651 -24.903 -15.718 1.00 41.43 69 ASP D CA 1
ATOM 6097 C C . ASP D 1 69 ? -44.536 -24.466 -14.775 1.00 45.69 69 ASP D C 1
ATOM 6098 O O . ASP D 1 69 ? -44.720 -23.577 -13.939 1.00 58.06 69 ASP D O 1
ATOM 6103 N N . GLY D 1 70 ? -43.377 -25.107 -14.911 1.00 36.97 70 GLY D N 1
ATOM 6104 C CA . GLY D 1 70 ? -42.233 -24.813 -14.073 1.00 34.58 70 GLY D CA 1
ATOM 6105 C C . GLY D 1 70 ? -41.019 -25.648 -14.423 1.00 33.65 70 GLY D C 1
ATOM 6106 O O . GLY D 1 70 ? -40.719 -25.853 -15.603 1.00 42.17 70 GLY D O 1
ATOM 6107 N N . ALA D 1 71 ? -40.316 -26.147 -13.404 1.00 30.02 71 ALA D N 1
ATOM 6108 C CA . ALA D 1 71 ? -39.089 -26.919 -13.599 1.00 28.43 71 ALA D CA 1
ATOM 6109 C C . ALA D 1 71 ? -39.387 -28.398 -13.362 1.00 37.70 71 ALA D C 1
ATOM 6110 O O . ALA D 1 71 ? -39.074 -28.973 -12.317 1.00 39.06 71 ALA D O 1
ATOM 6112 N N . TYR D 1 72 ? -40.000 -29.022 -14.372 1.00 30.38 72 TYR D N 1
ATOM 6113 C CA . TYR D 1 72 ? -40.304 -30.457 -14.371 1.00 23.92 72 TYR D CA 1
ATOM 6114 C C . TYR D 1 72 ? -39.968 -30.980 -15.769 1.00 23.35 72 TYR D C 1
ATOM 6115 O O . TYR D 1 72 ? -40.818 -30.999 -16.662 1.00 30.36 72 TYR D O 1
ATOM 6124 N N . THR D 1 73 ? -38.722 -31.415 -15.940 1.00 17.11 73 THR D N 1
ATOM 6125 C CA . THR D 1 73 ? -38.164 -31.665 -17.265 1.00 19.14 73 THR D CA 1
ATOM 6126 C C . THR D 1 73 ? -38.722 -32.941 -17.881 1.00 19.35 73 THR D C 1
ATOM 6127 O O . THR D 1 73 ? -38.954 -33.939 -17.193 1.00 18.70 73 THR D O 1
ATOM 6131 N N . GLY D 1 74 ? -38.954 -32.892 -19.189 1.00 12.04 74 GLY D N 1
ATOM 6132 C CA . GLY D 1 74 ? -39.203 -34.085 -19.970 1.00 22.39 74 GLY D CA 1
ATOM 6133 C C . GLY D 1 74 ? -40.641 -34.527 -20.086 1.00 29.18 74 GLY D C 1
ATOM 6134 O O . GLY D 1 74 ? -40.886 -35.716 -20.322 1.00 37.77 74 GLY D O 1
ATOM 6135 N N . GLU D 1 75 ? -41.601 -33.620 -19.946 1.00 37.90 75 GLU D N 1
ATOM 6136 C CA . GLU D 1 75 ? -43.007 -33.993 -20.010 1.00 45.34 75 GLU D CA 1
ATOM 6137 C C . GLU D 1 75 ? -43.835 -32.742 -20.284 1.00 44.16 75 GLU D C 1
ATOM 6138 O O . GLU D 1 75 ? -43.295 -31.655 -20.514 1.00 36.12 75 GLU D O 1
ATOM 6144 N N . ILE D 1 76 ? -45.155 -32.903 -20.246 1.00 40.66 76 ILE D N 1
ATOM 6145 C CA . ILE D 1 76 ? -46.109 -31.872 -20.630 1.00 31.50 76 ILE D CA 1
ATOM 6146 C C . ILE D 1 76 ? -47.016 -31.583 -19.443 1.00 14.20 76 ILE D C 1
ATOM 6147 O O . ILE D 1 76 ? -47.364 -32.492 -18.681 1.00 21.42 76 ILE D O 1
ATOM 6152 N N . SER D 1 77 ? -47.390 -30.315 -19.282 1.00 23.30 77 SER D N 1
ATOM 6153 C CA . SER D 1 77 ? -48.279 -29.901 -18.210 1.00 26.51 77 SER D CA 1
ATOM 6154 C C . SER D 1 77 ? -49.731 -29.948 -18.682 1.00 41.38 77 SER D C 1
ATOM 6155 O O . SER D 1 77 ? -50.035 -30.332 -19.814 1.00 46.08 77 SER D O 1
ATOM 6158 N N . ALA D 1 78 ? -50.645 -29.544 -17.798 1.00 53.66 78 ALA D N 1
ATOM 6159 C CA . ALA D 1 78 ? -52.063 -29.551 -18.140 1.00 58.83 78 ALA D CA 1
ATOM 6160 C C . ALA D 1 78 ? -52.459 -28.304 -18.922 1.00 61.34 78 ALA D C 1
ATOM 6161 O O . ALA D 1 78 ? -53.189 -28.400 -19.916 1.00 62.16 78 ALA D O 1
ATOM 6163 N N . ARG D 1 79 ? -51.999 -27.129 -18.485 1.00 59.23 79 ARG D N 1
ATOM 6164 C CA . ARG D 1 79 ? -52.276 -25.906 -19.232 1.00 53.91 79 ARG D CA 1
ATOM 6165 C C . ARG D 1 79 ? -51.660 -25.957 -20.623 1.00 44.01 79 ARG D C 1
ATOM 6166 O O . ARG D 1 79 ? -52.229 -25.409 -21.575 1.00 54.87 79 ARG D O 1
ATOM 6182 N N . LEU D 1 81 ? -51.519 -28.558 -22.455 1.00 39.85 81 LEU D N 1
ATOM 6183 C CA . LEU D 1 81 ? -52.456 -29.348 -23.249 1.00 27.29 81 LEU D CA 1
ATOM 6184 C C . LEU D 1 81 ? -53.594 -28.488 -23.785 1.00 27.78 81 LEU D C 1
ATOM 6185 O O . LEU D 1 81 ? -54.082 -28.715 -24.898 1.00 26.42 81 LEU D O 1
ATOM 6190 N N . GLU D 1 82 ? -54.030 -27.494 -23.008 1.00 39.45 82 GLU D N 1
ATOM 6191 C CA . GLU D 1 82 ? -55.085 -26.597 -23.471 1.00 40.19 82 GLU D CA 1
ATOM 6192 C C . GLU D 1 82 ? -54.627 -25.795 -24.683 1.00 35.51 82 GLU D C 1
ATOM 6193 O O . GLU D 1 82 ? -55.364 -25.656 -25.666 1.00 38.21 82 GLU D O 1
ATOM 6199 N N . ASP D 1 83 ? -53.405 -25.260 -24.629 1.00 28.76 83 ASP D N 1
ATOM 6200 C CA . ASP D 1 83 ? -52.868 -24.499 -25.749 1.00 28.23 83 ASP D CA 1
ATOM 6201 C C . ASP D 1 83 ? -52.643 -25.363 -26.981 1.00 30.17 83 ASP D C 1
ATOM 6202 O O . ASP D 1 83 ? -52.601 -24.834 -28.097 1.00 43.26 83 ASP D O 1
ATOM 6207 N N . ILE D 1 84 ? -52.504 -26.678 -26.806 1.00 30.13 84 ILE D N 1
ATOM 6208 C CA . ILE D 1 84 ? -52.277 -27.554 -27.950 1.00 34.80 84 ILE D CA 1
ATOM 6209 C C . ILE D 1 84 ? -53.543 -27.680 -28.786 1.00 39.95 84 ILE D C 1
ATOM 6210 O O . ILE D 1 84 ? -53.474 -27.845 -30.010 1.00 50.44 84 ILE D O 1
ATOM 6215 N N . GLY D 1 85 ? -54.708 -27.573 -28.158 1.00 30.57 85 GLY D N 1
ATOM 6216 C CA . GLY D 1 85 ? -55.969 -27.707 -28.852 1.00 32.47 85 GLY D CA 1
ATOM 6217 C C . GLY D 1 85 ? -56.688 -29.013 -28.618 1.00 38.44 85 GLY D C 1
ATOM 6218 O O . GLY D 1 85 ? -57.685 -29.281 -29.297 1.00 34.32 85 GLY D O 1
ATOM 6219 N N . CYS D 1 86 ? -56.217 -29.832 -27.685 1.00 37.38 86 CYS D N 1
ATOM 6220 C CA . CYS D 1 86 ? -56.848 -31.109 -27.405 1.00 20.10 86 CYS D CA 1
ATOM 6221 C C . CYS D 1 86 ? -58.120 -30.917 -26.589 1.00 20.20 86 CYS D C 1
ATOM 6222 O O . CYS D 1 86 ? -58.259 -29.955 -25.828 1.00 22.09 86 CYS D O 1
ATOM 6225 N N . ASP D 1 87 ? -59.053 -31.850 -26.759 1.00 20.56 87 ASP D N 1
ATOM 6226 C CA . ASP D 1 87 ? -60.293 -31.862 -26.000 1.00 20.84 87 ASP D CA 1
ATOM 6227 C C . ASP D 1 87 ? -60.495 -33.156 -25.227 1.00 33.96 87 ASP D C 1
ATOM 6228 O O . ASP D 1 87 ? -61.503 -33.292 -24.525 1.00 33.05 87 ASP D O 1
ATOM 6233 N N . TYR D 1 88 ? -59.572 -34.108 -25.341 1.00 34.67 88 TYR D N 1
ATOM 6234 C CA . TYR D 1 88 ? -59.616 -35.360 -24.603 1.00 33.27 88 TYR D CA 1
ATOM 6235 C C . TYR D 1 88 ? -58.285 -35.549 -23.887 1.00 28.27 88 TYR D C 1
ATOM 6236 O O . TYR D 1 88 ? -57.345 -34.770 -24.065 1.00 25.54 88 TYR D O 1
ATOM 6245 N N . LEU D 1 89 ? -58.208 -36.593 -23.061 1.00 31.73 89 LEU D N 1
ATOM 6246 C CA . LEU D 1 89 ? -56.987 -36.872 -22.315 1.00 29.07 89 LEU D CA 1
ATOM 6247 C C . LEU D 1 89 ? -57.039 -38.285 -21.758 1.00 32.21 89 LEU D C 1
ATOM 6248 O O . LEU D 1 89 ? -58.053 -38.690 -21.182 1.00 36.91 89 LEU D O 1
ATOM 6253 N N . LEU D 1 90 ? -55.947 -39.025 -21.928 1.00 19.93 90 LEU D N 1
ATOM 6254 C CA . LEU D 1 90 ? -55.783 -40.325 -21.296 1.00 26.97 90 LEU D CA 1
ATOM 6255 C C . LEU D 1 90 ? -55.215 -40.147 -19.895 1.00 30.39 90 LEU D C 1
ATOM 6256 O O . LEU D 1 90 ? -54.291 -39.356 -19.682 1.00 19.22 90 LEU D O 1
ATOM 6261 N N . ILE D 1 91 ? -55.775 -40.884 -18.938 1.00 30.25 91 ILE D N 1
ATOM 6262 C CA . ILE D 1 91 ? -55.336 -40.827 -17.548 1.00 28.28 91 ILE D CA 1
ATOM 6263 C C . ILE D 1 91 ? -55.289 -42.253 -17.015 1.00 27.89 91 ILE D C 1
ATOM 6264 O O . ILE D 1 91 ? -56.334 -42.895 -16.863 1.00 45.08 91 ILE D O 1
ATOM 6269 N N . GLY D 1 92 ? -54.086 -42.750 -16.741 1.00 28.88 92 GLY D N 1
ATOM 6270 C CA . GLY D 1 92 ? -53.937 -44.011 -16.047 1.00 29.95 92 GLY D CA 1
ATOM 6271 C C . GLY D 1 92 ? -53.888 -45.250 -16.908 1.00 30.07 92 GLY D C 1
ATOM 6272 O O . GLY D 1 92 ? -54.333 -46.313 -16.462 1.00 41.84 92 GLY D O 1
ATOM 6273 N N . HIS D 1 93 ? -53.355 -45.159 -18.124 1.00 24.05 93 HIS D N 1
ATOM 6274 C CA . HIS D 1 93 ? -53.257 -46.338 -18.972 1.00 26.96 93 HIS D CA 1
ATOM 6275 C C . HIS D 1 93 ? -52.380 -47.398 -18.309 1.00 27.24 93 HIS D C 1
ATOM 6276 O O . HIS D 1 93 ? -51.540 -47.103 -17.454 1.00 32.82 93 HIS D O 1
ATOM 6283 N N . SER D 1 94 ? -52.599 -48.654 -18.711 1.00 23.22 94 SER D N 1
ATOM 6284 C CA . SER D 1 94 ? -51.877 -49.771 -18.104 1.00 33.76 94 SER D CA 1
ATOM 6285 C C . SER D 1 94 ? -50.371 -49.579 -18.206 1.00 35.99 94 SER D C 1
ATOM 6286 O O . SER D 1 94 ? -49.630 -49.903 -17.271 1.00 34.78 94 SER D O 1
ATOM 6289 N N . GLU D 1 95 ? -49.901 -49.046 -19.333 1.00 38.56 95 GLU D N 1
ATOM 6290 C CA . GLU D 1 95 ? -48.479 -48.808 -19.528 1.00 39.08 95 GLU D CA 1
ATOM 6291 C C . GLU D 1 95 ? -47.954 -47.658 -18.680 1.00 37.92 95 GLU D C 1
ATOM 6292 O O . GLU D 1 95 ? -46.734 -47.509 -18.558 1.00 36.97 95 GLU D O 1
ATOM 6298 N N . ARG D 1 96 ? -48.836 -46.851 -18.092 1.00 37.36 96 ARG D N 1
ATOM 6299 C CA . ARG D 1 96 ? -48.414 -45.735 -17.255 1.00 37.25 96 ARG D CA 1
ATOM 6300 C C . ARG D 1 96 ? -48.359 -46.108 -15.779 1.00 41.49 96 ARG D C 1
ATOM 6301 O O . ARG D 1 96 ? -47.427 -45.705 -15.074 1.00 41.72 96 ARG D O 1
ATOM 6309 N N . ARG D 1 97 ? -49.337 -46.875 -15.297 1.00 45.78 97 ARG D N 1
ATOM 6310 C CA . ARG D 1 97 ? -49.385 -47.250 -13.890 1.00 52.25 97 ARG D CA 1
ATOM 6311 C C . ARG D 1 97 ? -48.531 -48.468 -13.571 1.00 56.15 97 ARG D C 1
ATOM 6312 O O . ARG D 1 97 ? -47.990 -48.561 -12.462 1.00 71.82 97 ARG D O 1
ATOM 6320 N N . SER D 1 98 ? -48.394 -49.403 -14.510 1.00 33.75 98 SER D N 1
ATOM 6321 C CA . SER D 1 98 ? -47.583 -50.591 -14.274 1.00 31.17 98 SER D CA 1
ATOM 6322 C C . SER D 1 98 ? -46.115 -50.366 -14.610 1.00 32.73 98 SER D C 1
ATOM 6323 O O . SER D 1 98 ? -45.236 -50.769 -13.841 1.00 43.97 98 SER D O 1
ATOM 6326 N N . LEU D 1 99 ? -45.830 -49.722 -15.742 1.00 31.17 99 LEU D N 1
ATOM 6327 C CA . LEU D 1 99 ? -44.457 -49.544 -16.194 1.00 31.49 99 LEU D CA 1
ATOM 6328 C C . LEU D 1 99 ? -43.796 -48.283 -15.655 1.00 32.85 99 LEU D C 1
ATOM 6329 O O . LEU D 1 99 ? -42.562 -48.218 -15.621 1.00 29.52 99 LEU D O 1
ATOM 6334 N N . PHE D 1 100 ? -44.574 -47.282 -15.236 1.00 38.39 100 PHE D N 1
ATOM 6335 C CA . PHE D 1 100 ? -44.005 -46.017 -14.787 1.00 31.41 100 PHE D CA 1
ATOM 6336 C C . PHE D 1 100 ? -44.517 -45.583 -13.419 1.00 21.01 100 PHE D C 1
ATOM 6337 O O . PHE D 1 100 ? -44.331 -44.418 -13.045 1.00 24.63 100 PHE D O 1
ATOM 6345 N N . ALA D 1 101 ? -45.155 -46.483 -12.669 1.00 22.23 101 ALA D N 1
ATOM 6346 C CA . ALA D 1 101 ? -45.516 -46.263 -11.268 1.00 26.98 101 ALA D CA 1
ATOM 6347 C C . ALA D 1 101 ? -46.385 -45.015 -11.096 1.00 32.74 101 ALA D C 1
ATOM 6348 O O . ALA D 1 101 ? -46.002 -44.037 -10.449 1.00 38.29 101 ALA D O 1
ATOM 6350 N N . GLU D 1 102 ? -47.574 -45.067 -11.687 1.00 27.14 102 GLU D N 1
ATOM 6351 C CA . GLU D 1 102 ? -48.585 -44.028 -11.506 1.00 23.61 102 GLU D CA 1
ATOM 6352 C C . GLU D 1 102 ? -49.655 -44.588 -10.576 1.00 30.52 102 GLU D C 1
ATOM 6353 O O . GLU D 1 102 ? -50.489 -45.398 -10.986 1.00 37.99 102 GLU D O 1
ATOM 6359 N N . SER D 1 103 ? -49.626 -44.156 -9.319 1.00 33.99 103 SER D N 1
ATOM 6360 C CA . SER D 1 103 ? -50.557 -44.661 -8.325 1.00 30.81 103 SER D CA 1
ATOM 6361 C C . SER D 1 103 ? -51.930 -44.017 -8.498 1.00 32.51 103 SER D C 1
ATOM 6362 O O . SER D 1 103 ? -52.116 -43.075 -9.273 1.00 27.73 103 SER D O 1
ATOM 6365 N N . ASP D 1 104 ? -52.907 -44.546 -7.756 1.00 35.81 104 ASP D N 1
ATOM 6366 C CA . ASP D 1 104 ? -54.231 -43.934 -7.734 1.00 28.41 104 ASP D CA 1
ATOM 6367 C C . ASP D 1 104 ? -54.169 -42.505 -7.216 1.00 27.79 104 ASP D C 1
ATOM 6368 O O . ASP D 1 104 ? -55.004 -41.672 -7.585 1.00 36.93 104 ASP D O 1
ATOM 6373 N N . GLU D 1 105 ? -53.189 -42.206 -6.360 1.00 37.58 105 GLU D N 1
ATOM 6374 C CA . GLU D 1 105 ? -52.961 -40.827 -5.947 1.00 42.28 105 GLU D CA 1
ATOM 6375 C C . GLU D 1 105 ? -52.502 -39.967 -7.115 1.00 41.17 105 GLU D C 1
ATOM 6376 O O . GLU D 1 105 ? -52.803 -38.769 -7.159 1.00 50.93 105 GLU D O 1
ATOM 6382 N N . ASP D 1 106 ? -51.783 -40.559 -8.071 1.00 33.32 106 ASP D N 1
ATOM 6383 C CA . ASP D 1 106 ? -51.322 -39.803 -9.228 1.00 18.40 106 ASP D CA 1
ATOM 6384 C C . ASP D 1 106 ? -52.425 -39.636 -10.266 1.00 18.52 106 ASP D C 1
ATOM 6385 O O . ASP D 1 106 ? -52.545 -38.568 -10.875 1.00 40.89 106 ASP D O 1
ATOM 6390 N N . VAL D 1 107 ? -53.241 -40.671 -10.481 1.00 21.94 107 VAL D N 1
ATOM 6391 C CA . VAL D 1 107 ? -54.281 -40.579 -11.502 1.00 22.21 107 VAL D CA 1
ATOM 6392 C C . VAL D 1 107 ? -55.348 -39.569 -11.104 1.00 33.99 107 VAL D C 1
ATOM 6393 O O . VAL D 1 107 ? -55.994 -38.967 -11.970 1.00 49.36 107 VAL D O 1
ATOM 6397 N N . PHE D 1 108 ? -55.551 -39.352 -9.803 1.00 30.83 108 PHE D N 1
ATOM 6398 C CA . PHE D 1 108 ? -56.594 -38.428 -9.374 1.00 30.16 108 PHE D CA 1
ATOM 6399 C C . PHE D 1 108 ? -56.132 -36.979 -9.461 1.00 32.02 108 PHE D C 1
ATOM 6400 O O . PHE D 1 108 ? -56.923 -36.094 -9.802 1.00 30.42 108 PHE D O 1
ATOM 6408 N N . LYS D 1 109 ? -54.861 -36.717 -9.148 1.00 31.57 109 LYS D N 1
ATOM 6409 C CA . LYS D 1 109 ? -54.367 -35.345 -9.190 1.00 26.38 109 LYS D CA 1
ATOM 6410 C C . LYS D 1 109 ? -54.350 -34.800 -10.612 1.00 18.16 109 LYS D C 1
ATOM 6411 O O . LYS D 1 109 ? -54.415 -33.580 -10.806 1.00 44.30 109 LYS D O 1
ATOM 6417 N N . LYS D 1 110 ? -54.270 -35.678 -11.615 1.00 18.14 110 LYS D N 1
ATOM 6418 C CA . LYS D 1 110 ? -54.417 -35.236 -12.996 1.00 18.06 110 LYS D CA 1
ATOM 6419 C C . LYS D 1 110 ? -55.880 -35.145 -13.406 1.00 34.43 110 LYS D C 1
ATOM 6420 O O . LYS D 1 110 ? -56.224 -34.357 -14.293 1.00 41.33 110 LYS D O 1
ATOM 6426 N N . LEU D 1 111 ? -56.747 -35.945 -12.782 1.00 30.18 111 LEU D N 1
ATOM 6427 C CA . LEU D 1 111 ? -58.181 -35.781 -12.988 1.00 29.14 111 LEU D CA 1
ATOM 6428 C C . LEU D 1 111 ? -58.680 -34.499 -12.335 1.00 24.56 111 LEU D C 1
ATOM 6429 O O . LEU D 1 111 ? -59.447 -33.742 -12.943 1.00 28.58 111 LEU D O 1
ATOM 6434 N N . ASN D 1 112 ? -58.241 -34.232 -11.103 1.00 19.43 112 ASN D N 1
ATOM 6435 C CA . ASN D 1 112 ? -58.594 -33.007 -10.397 1.00 19.59 112 ASN D CA 1
ATOM 6436 C C . ASN D 1 112 ? -58.020 -31.760 -11.055 1.00 19.23 112 ASN D C 1
ATOM 6437 O O . ASN D 1 112 ? -58.357 -30.648 -10.635 1.00 19.46 112 ASN D O 1
ATOM 6442 N N . LYS D 1 113 ? -57.168 -31.915 -12.066 1.00 23.97 113 LYS D N 1
ATOM 6443 C CA . LYS D 1 113 ? -56.532 -30.778 -12.715 1.00 23.45 113 LYS D CA 1
ATOM 6444 C C . LYS D 1 113 ? -57.348 -30.220 -13.871 1.00 34.59 113 LYS D C 1
ATOM 6445 O O . LYS D 1 113 ? -57.231 -29.028 -14.182 1.00 39.62 113 LYS D O 1
ATOM 6451 N N . ILE D 1 114 ? -58.171 -31.045 -14.516 1.00 37.13 114 ILE D N 1
ATOM 6452 C CA . ILE D 1 114 ? -58.927 -30.612 -15.686 1.00 39.94 114 ILE D CA 1
ATOM 6453 C C . ILE D 1 114 ? -60.412 -30.884 -15.484 1.00 48.10 114 ILE D C 1
ATOM 6454 O O . ILE D 1 114 ? -61.207 -30.763 -16.423 1.00 53.17 114 ILE D O 1
ATOM 6459 N N . ILE D 1 115 ? -60.799 -31.244 -14.258 1.00 55.46 115 ILE D N 1
ATOM 6460 C CA . ILE D 1 115 ? -62.185 -31.610 -13.984 1.00 60.78 115 ILE D CA 1
ATOM 6461 C C . ILE D 1 115 ? -63.150 -30.442 -14.131 1.00 64.82 115 ILE D C 1
ATOM 6462 O O . ILE D 1 115 ? -64.367 -30.657 -14.169 1.00 68.03 115 ILE D O 1
ATOM 6467 N N . ASP D 1 116 ? -62.644 -29.211 -14.227 1.00 60.83 116 ASP D N 1
ATOM 6468 C CA . ASP D 1 116 ? -63.469 -28.030 -14.456 1.00 45.78 116 ASP D CA 1
ATOM 6469 C C . ASP D 1 116 ? -63.187 -27.398 -15.818 1.00 45.82 116 ASP D C 1
ATOM 6470 O O . ASP D 1 116 ? -63.396 -26.197 -16.008 1.00 50.38 116 ASP D O 1
ATOM 6475 N N . THR D 1 117 ? -62.720 -28.196 -16.774 1.00 42.12 117 THR D N 1
ATOM 6476 C CA . THR D 1 117 ? -62.292 -27.713 -18.078 1.00 45.39 117 THR D CA 1
ATOM 6477 C C . THR D 1 117 ? -63.049 -28.455 -19.176 1.00 46.62 117 THR D C 1
ATOM 6478 O O . THR D 1 117 ? -63.562 -29.559 -18.967 1.00 49.77 117 THR D O 1
ATOM 6482 N N . THR D 1 118 ? -63.127 -27.827 -20.352 1.00 42.32 118 THR D N 1
ATOM 6483 C CA . THR D 1 118 ? -63.730 -28.440 -21.531 1.00 36.36 118 THR D CA 1
ATOM 6484 C C . THR D 1 118 ? -62.786 -29.452 -22.172 1.00 31.38 118 THR D C 1
ATOM 6485 O O . THR D 1 118 ? -62.565 -29.420 -23.387 1.00 29.73 118 THR D O 1
ATOM 6487 N N . ILE D 1 119 ? -62.220 -30.343 -21.362 1.00 32.72 119 ILE D N 1
ATOM 6488 C CA . ILE D 1 119 ? -61.357 -31.420 -21.830 1.00 28.87 119 ILE D CA 1
ATOM 6489 C C . ILE D 1 119 ? -61.886 -32.725 -21.250 1.00 20.90 119 ILE D C 1
ATOM 6490 O O . ILE D 1 119 ? -62.167 -32.804 -20.049 1.00 20.96 119 ILE D O 1
ATOM 6495 N N . THR D 1 120 ? -62.026 -33.740 -22.099 1.00 21.20 120 THR D N 1
ATOM 6496 C CA . THR D 1 120 ? -62.632 -34.999 -21.684 1.00 42.19 120 THR D CA 1
ATOM 6497 C C . THR D 1 120 ? -61.577 -35.911 -21.078 1.00 21.30 120 THR D C 1
ATOM 6498 O O . THR D 1 120 ? -60.611 -36.265 -21.766 1.00 22.71 120 THR D O 1
ATOM 6502 N N . PRO D 1 121 ? -61.715 -36.319 -19.817 1.00 21.37 121 PRO D N 1
ATOM 6503 C CA . PRO D 1 121 ? -60.731 -37.231 -19.227 1.00 21.04 121 PRO D CA 1
ATOM 6504 C C . PRO D 1 121 ? -61.131 -38.689 -19.385 1.00 29.86 121 PRO D C 1
ATOM 6505 O O . PRO D 1 121 ? -62.221 -39.092 -18.968 1.00 26.65 121 PRO D O 1
ATOM 6509 N N . VAL D 1 122 ? -60.259 -39.487 -19.989 1.00 31.35 122 VAL D N 1
ATOM 6510 C CA . VAL D 1 122 ? -60.499 -40.916 -20.176 1.00 31.36 122 VAL D CA 1
ATOM 6511 C C . VAL D 1 122 ? -59.678 -41.624 -19.105 1.00 32.06 122 VAL D C 1
ATOM 6512 O O . VAL D 1 122 ? -58.541 -42.037 -19.332 1.00 28.33 122 VAL D O 1
ATOM 6516 N N . VAL D 1 123 ? -60.260 -41.761 -17.915 1.00 22.42 123 VAL D N 1
ATOM 6517 C CA . VAL D 1 123 ? -59.561 -42.435 -16.831 1.00 28.77 123 VAL D CA 1
ATOM 6518 C C . VAL D 1 123 ? -59.527 -43.930 -17.113 1.00 31.70 123 VAL D C 1
ATOM 6519 O O . VAL D 1 123 ? -60.537 -44.535 -17.497 1.00 42.75 123 VAL D O 1
ATOM 6523 N N . CYS D 1 124 ? -58.354 -44.530 -16.954 1.00 22.77 124 CYS D N 1
ATOM 6524 C CA . CYS D 1 124 ? -58.153 -45.939 -17.249 1.00 25.87 124 CYS D CA 1
ATOM 6525 C C . CYS D 1 124 ? -57.971 -46.716 -15.954 1.00 32.67 124 CYS D C 1
ATOM 6526 O O . CYS D 1 124 ? -57.318 -46.241 -15.019 1.00 31.05 124 CYS D O 1
ATOM 6529 N N . ILE D 1 125 ? -58.562 -47.906 -15.900 1.00 38.84 125 ILE D N 1
ATOM 6530 C CA . ILE D 1 125 ? -58.492 -48.767 -14.726 1.00 45.27 125 ILE D CA 1
ATOM 6531 C C . ILE D 1 125 ? -58.226 -50.190 -15.189 1.00 52.21 125 ILE D C 1
ATOM 6532 O O . ILE D 1 125 ? -58.789 -50.644 -16.191 1.00 57.81 125 ILE D O 1
ATOM 6537 N N . GLY D 1 126 ? -57.366 -50.893 -14.460 1.00 54.35 126 GLY D N 1
ATOM 6538 C CA . GLY D 1 126 ? -57.027 -52.252 -14.826 1.00 56.39 126 GLY D CA 1
ATOM 6539 C C . GLY D 1 126 ? -56.422 -53.060 -13.699 1.00 63.34 126 GLY D C 1
ATOM 6540 O O . GLY D 1 126 ? -55.424 -52.654 -13.096 1.00 58.44 126 GLY D O 1
ATOM 6541 N N . GLU D 1 127 ? -57.023 -54.210 -13.405 1.00 76.74 127 GLU D N 1
ATOM 6542 C CA . GLU D 1 127 ? -56.473 -55.135 -12.425 1.00 73.10 127 GLU D CA 1
ATOM 6543 C C . GLU D 1 127 ? -55.335 -55.922 -13.072 1.00 68.99 127 GLU D C 1
ATOM 6544 O O . GLU D 1 127 ? -54.869 -55.601 -14.168 1.00 76.60 127 GLU D O 1
ATOM 6550 N N . SER D 1 128 ? -54.873 -56.971 -12.400 1.00 55.17 128 SER D N 1
ATOM 6551 C CA . SER D 1 128 ? -53.791 -57.800 -12.907 1.00 43.41 128 SER D CA 1
ATOM 6552 C C . SER D 1 128 ? -54.185 -59.266 -12.785 1.00 42.16 128 SER D C 1
ATOM 6553 O O . SER D 1 128 ? -55.257 -59.607 -12.277 1.00 38.95 128 SER D O 1
ATOM 6556 N N . LEU D 1 129 ? -53.303 -60.141 -13.271 1.00 53.95 129 LEU D N 1
ATOM 6557 C CA . LEU D 1 129 ? -53.518 -61.574 -13.111 1.00 44.86 129 LEU D CA 1
ATOM 6558 C C . LEU D 1 129 ? -53.502 -61.962 -11.639 1.00 30.16 129 LEU D C 1
ATOM 6559 O O . LEU D 1 129 ? -54.365 -62.713 -11.172 1.00 30.63 129 LEU D O 1
ATOM 6564 N N . ASP D 1 130 ? -52.529 -61.439 -10.887 1.00 36.91 130 ASP D N 1
ATOM 6565 C CA . ASP D 1 130 ? -52.409 -61.789 -9.476 1.00 33.54 130 ASP D CA 1
ATOM 6566 C C . ASP D 1 130 ? -53.608 -61.298 -8.676 1.00 41.63 130 ASP D C 1
ATOM 6567 O O . ASP D 1 130 ? -54.042 -61.963 -7.729 1.00 47.95 130 ASP D O 1
ATOM 6572 N N . ASP D 1 131 ? -54.155 -60.133 -9.037 1.00 39.91 131 ASP D N 1
ATOM 6573 C CA . ASP D 1 131 ? -55.330 -59.623 -8.336 1.00 32.98 131 ASP D CA 1
ATOM 6574 C C . ASP D 1 131 ? -56.492 -60.604 -8.409 1.00 34.65 131 ASP D C 1
ATOM 6575 O O . ASP D 1 131 ? -57.283 -60.701 -7.464 1.00 39.69 131 ASP D O 1
ATOM 6580 N N . ARG D 1 132 ? -56.611 -61.339 -9.515 1.00 36.91 132 ARG D N 1
ATOM 6581 C CA . ARG D 1 132 ? -57.578 -62.427 -9.574 1.00 38.20 132 ARG D CA 1
ATOM 6582 C C . ARG D 1 132 ? -57.005 -63.714 -8.998 1.00 34.42 132 ARG D C 1
ATOM 6583 O O . ARG D 1 132 ? -57.744 -64.506 -8.404 1.00 32.49 132 ARG D O 1
ATOM 6591 N N . GLN D 1 133 ? -55.699 -63.932 -9.151 1.00 37.05 133 GLN D N 1
ATOM 6592 C CA . GLN D 1 133 ? -55.014 -65.047 -8.512 1.00 31.52 133 GLN D CA 1
ATOM 6593 C C . GLN D 1 133 ? -54.780 -64.816 -7.024 1.00 34.11 133 GLN D C 1
ATOM 6594 O O . GLN D 1 133 ? -54.090 -65.620 -6.388 1.00 43.89 133 GLN D O 1
ATOM 6600 N N . SER D 1 134 ? -55.318 -63.730 -6.464 1.00 36.16 134 SER D N 1
ATOM 6601 C CA . SER D 1 134 ? -55.250 -63.488 -5.030 1.00 41.61 134 SER D CA 1
ATOM 6602 C C . SER D 1 134 ? -56.556 -62.960 -4.455 1.00 38.92 134 SER D C 1
ATOM 6603 O O . SER D 1 134 ? -56.619 -62.714 -3.246 1.00 35.07 134 SER D O 1
ATOM 6606 N N . GLY D 1 135 ? -57.594 -62.780 -5.271 1.00 41.18 135 GLY D N 1
ATOM 6607 C CA . GLY D 1 135 ? -58.862 -62.264 -4.809 1.00 43.93 135 GLY D CA 1
ATOM 6608 C C . GLY D 1 135 ? -58.981 -60.756 -4.813 1.00 44.36 135 GLY D C 1
ATOM 6609 O O . GLY D 1 135 ? -60.070 -60.237 -4.536 1.00 42.59 135 GLY D O 1
ATOM 6610 N N . LYS D 1 136 ? -57.905 -60.038 -5.124 1.00 41.54 136 LYS D N 1
ATOM 6611 C CA . LYS D 1 136 ? -57.909 -58.581 -5.123 1.00 43.28 136 LYS D CA 1
ATOM 6612 C C . LYS D 1 136 ? -58.506 -57.985 -6.393 1.00 39.78 136 LYS D C 1
ATOM 6613 O O . LYS D 1 136 ? -58.337 -56.784 -6.628 1.00 32.73 136 LYS D O 1
ATOM 6619 N N . LEU D 1 137 ? -59.189 -58.788 -7.212 1.00 49.31 137 LEU D N 1
ATOM 6620 C CA . LEU D 1 137 ? -59.803 -58.269 -8.431 1.00 45.29 137 LEU D CA 1
ATOM 6621 C C . LEU D 1 137 ? -60.825 -57.186 -8.109 1.00 45.14 137 LEU D C 1
ATOM 6622 O O . LEU D 1 137 ? -60.718 -56.048 -8.580 1.00 54.10 137 LEU D O 1
ATOM 6627 N N . LYS D 1 138 ? -61.827 -57.523 -7.294 1.00 45.61 138 LYS D N 1
ATOM 6628 C CA . LYS D 1 138 ? -62.838 -56.540 -6.924 1.00 50.62 138 LYS D CA 1
ATOM 6629 C C . LYS D 1 138 ? -62.279 -55.494 -5.968 1.00 53.21 138 LYS D C 1
ATOM 6630 O O . LYS D 1 138 ? -62.785 -54.367 -5.920 1.00 58.12 138 LYS D O 1
ATOM 6636 N N . GLN D 1 139 ? -61.241 -55.845 -5.206 1.00 48.53 139 GLN D N 1
ATOM 6637 C CA . GLN D 1 139 ? -60.633 -54.882 -4.294 1.00 50.55 139 GLN D CA 1
ATOM 6638 C C . GLN D 1 139 ? -59.880 -53.798 -5.056 1.00 53.76 139 GLN D C 1
ATOM 6639 O O . GLN D 1 139 ? -59.933 -52.619 -4.684 1.00 57.64 139 GLN D O 1
ATOM 6645 N N . VAL D 1 140 ? -59.183 -54.176 -6.130 1.00 53.55 140 VAL D N 1
ATOM 6646 C CA . VAL D 1 140 ? -58.387 -53.210 -6.882 1.00 43.36 140 VAL D CA 1
ATOM 6647 C C . VAL D 1 140 ? -59.287 -52.196 -7.578 1.00 36.99 140 VAL D C 1
ATOM 6648 O O . VAL D 1 140 ? -58.994 -50.994 -7.592 1.00 39.53 140 VAL D O 1
ATOM 6652 N N . LEU D 1 141 ? -60.399 -52.658 -8.157 1.00 30.75 141 LEU D N 1
ATOM 6653 C CA . LEU D 1 141 ? -61.318 -51.745 -8.830 1.00 37.31 141 LEU D CA 1
ATOM 6654 C C . LEU D 1 141 ? -61.872 -50.697 -7.873 1.00 35.80 141 LEU D C 1
ATOM 6655 O O . LEU D 1 141 ? -62.097 -49.548 -8.273 1.00 28.94 141 LEU D O 1
ATOM 6660 N N . ALA D 1 142 ? -62.091 -51.067 -6.610 1.00 43.36 142 ALA D N 1
ATOM 6661 C CA . ALA D 1 142 ? -62.607 -50.106 -5.641 1.00 42.01 142 ALA D CA 1
ATOM 6662 C C . ALA D 1 142 ? -61.549 -49.077 -5.264 1.00 46.33 142 ALA D C 1
ATOM 6663 O O . ALA D 1 142 ? -61.849 -47.881 -5.161 1.00 53.98 142 ALA D O 1
ATOM 6665 N N . THR D 1 143 ? -60.307 -49.519 -5.057 1.00 42.58 143 THR D N 1
ATOM 6666 C CA . THR D 1 143 ? -59.251 -48.596 -4.651 1.00 39.90 143 THR D CA 1
ATOM 6667 C C . THR D 1 143 ? -58.864 -47.658 -5.787 1.00 36.70 143 THR D C 1
ATOM 6668 O O . THR D 1 143 ? -58.587 -46.475 -5.554 1.00 36.70 143 THR D O 1
ATOM 6672 N N . GLN D 1 144 ? -58.836 -48.166 -7.023 1.00 32.10 144 GLN D N 1
ATOM 6673 C CA . GLN D 1 144 ? -58.475 -47.326 -8.161 1.00 26.67 144 GLN D CA 1
ATOM 6674 C C . GLN D 1 144 ? -59.464 -46.185 -8.352 1.00 33.84 144 GLN D C 1
ATOM 6675 O O . GLN D 1 144 ? -59.096 -45.126 -8.875 1.00 27.02 144 GLN D O 1
ATOM 6681 N N . LEU D 1 145 ? -60.714 -46.376 -7.937 1.00 34.85 145 LEU D N 1
ATOM 6682 C CA . LEU D 1 145 ? -61.743 -45.356 -8.059 1.00 27.28 145 LEU D CA 1
ATOM 6683 C C . LEU D 1 145 ? -62.114 -44.719 -6.728 1.00 42.54 145 LEU D C 1
ATOM 6684 O O . LEU D 1 145 ? -62.906 -43.773 -6.715 1.00 44.40 145 LEU D O 1
ATOM 6689 N N . SER D 1 146 ? -61.559 -45.205 -5.613 1.00 47.09 146 SER D N 1
ATOM 6690 C CA . SER D 1 146 ? -61.936 -44.684 -4.302 1.00 46.23 146 SER D CA 1
ATOM 6691 C C . SER D 1 146 ? -61.657 -43.190 -4.190 1.00 42.95 146 SER D C 1
ATOM 6692 O O . SER D 1 146 ? -62.455 -42.444 -3.611 1.00 48.97 146 SER D O 1
ATOM 6695 N N . LEU D 1 147 ? -60.531 -42.733 -4.743 1.00 33.24 147 LEU D N 1
ATOM 6696 C CA . LEU D 1 147 ? -60.196 -41.316 -4.663 1.00 29.37 147 LEU D CA 1
ATOM 6697 C C . LEU D 1 147 ? -61.123 -4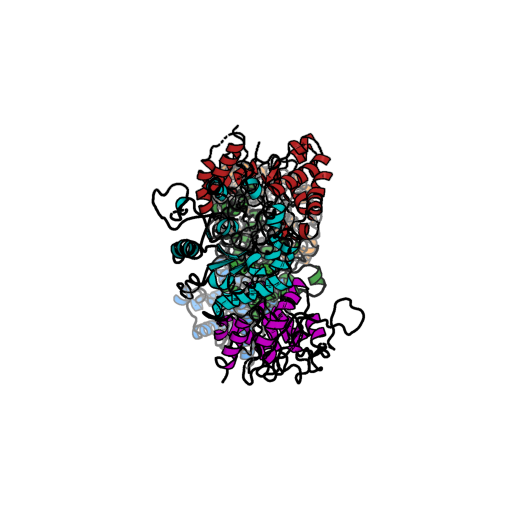0.466 -5.519 1.00 29.68 147 LEU D C 1
ATOM 6698 O O . LEU D 1 147 ? -61.362 -39.296 -5.200 1.00 24.90 147 LEU D O 1
ATOM 6703 N N . ILE D 1 148 ? -61.657 -41.034 -6.600 1.00 34.43 148 ILE D N 1
ATOM 6704 C CA . ILE D 1 148 ? -62.466 -40.258 -7.533 1.00 28.04 148 ILE D CA 1
ATOM 6705 C C . ILE D 1 148 ? -63.874 -40.044 -6.987 1.00 32.91 148 ILE D C 1
ATOM 6706 O O . ILE D 1 148 ? -64.469 -38.976 -7.176 1.00 36.17 148 ILE D O 1
ATOM 6711 N N . LEU D 1 149 ? -64.423 -41.040 -6.288 1.00 40.28 149 LEU D N 1
ATOM 6712 C CA . LEU D 1 149 ? -65.798 -40.939 -5.808 1.00 38.04 149 LEU D CA 1
ATOM 6713 C C . LEU D 1 149 ? -65.934 -39.882 -4.719 1.00 38.37 149 LEU D C 1
ATOM 6714 O O . LEU D 1 149 ? -66.771 -38.977 -4.818 1.00 42.25 149 LEU D O 1
ATOM 6719 N N . GLU D 1 150 ? -65.114 -39.976 -3.672 1.00 29.86 150 GLU D N 1
ATOM 6720 C CA . GLU D 1 150 ? -65.313 -39.167 -2.476 1.00 34.87 150 GLU D CA 1
ATOM 6721 C C . GLU D 1 150 ? -64.931 -37.703 -2.657 1.00 33.73 150 GLU D C 1
ATOM 6722 O O . GLU D 1 150 ? -65.220 -36.899 -1.765 1.00 38.11 150 GLU D O 1
ATOM 6728 N N . ASN D 1 151 ? -64.301 -37.331 -3.771 1.00 32.82 151 ASN D N 1
ATOM 6729 C CA . ASN D 1 151 ? -63.724 -36.002 -3.898 1.00 30.54 151 ASN D CA 1
ATOM 6730 C C . ASN D 1 151 ? -64.227 -35.208 -5.095 1.00 29.17 151 ASN D C 1
ATOM 6731 O O . ASN D 1 151 ? -63.828 -34.048 -5.256 1.00 29.64 151 ASN D O 1
ATOM 6736 N N . LEU D 1 152 ? -65.086 -35.780 -5.933 1.00 31.54 152 LEU D N 1
ATOM 6737 C CA . LEU D 1 152 ? -65.636 -35.074 -7.080 1.00 34.17 152 LEU D CA 1
ATOM 6738 C C . LEU D 1 152 ? -67.155 -35.036 -6.989 1.00 43.44 152 LEU D C 1
ATOM 6739 O O . LEU D 1 152 ? -67.784 -35.935 -6.421 1.00 47.69 152 LEU D O 1
ATOM 6744 N N . SER D 1 153 ? -67.740 -33.982 -7.549 1.00 45.95 153 SER D N 1
ATOM 6745 C CA . SER D 1 153 ? -69.186 -33.850 -7.576 1.00 47.71 153 SER D CA 1
ATOM 6746 C C . SER D 1 153 ? -69.781 -34.741 -8.662 1.00 48.39 153 SER D C 1
ATOM 6747 O O . SER D 1 153 ? -69.092 -35.194 -9.580 1.00 53.43 153 SER D O 1
ATOM 6750 N N . VAL D 1 154 ? -71.087 -34.993 -8.543 1.00 46.10 154 VAL D N 1
ATOM 6751 C CA . VAL D 1 154 ? -71.771 -35.816 -9.535 1.00 43.15 154 VAL D CA 1
ATOM 6752 C C . VAL D 1 154 ? -71.766 -35.127 -10.894 1.00 38.47 154 VAL D C 1
ATOM 6753 O O . VAL D 1 154 ? -71.554 -35.769 -11.930 1.00 32.42 154 VAL D O 1
ATOM 6757 N N . GLU D 1 155 ? -71.986 -33.810 -10.912 1.00 43.02 155 GLU D N 1
ATOM 6758 C CA . GLU D 1 155 ? -71.908 -33.069 -12.166 1.00 41.72 155 GLU D CA 1
ATOM 6759 C C . GLU D 1 155 ? -70.509 -33.130 -12.759 1.00 32.76 155 GLU D C 1
ATOM 6760 O O . GLU D 1 155 ? -70.354 -33.118 -13.984 1.00 25.66 155 GLU D O 1
ATOM 6762 N N . GLN D 1 156 ? -69.480 -33.202 -11.911 1.00 39.24 156 GLN D N 1
ATOM 6763 C CA . GLN D 1 156 ? -68.118 -33.331 -12.416 1.00 38.17 156 GLN D CA 1
ATOM 6764 C C . GLN D 1 156 ? -67.848 -34.742 -12.923 1.00 32.97 156 GLN D C 1
ATOM 6765 O O . GLN D 1 156 ? -67.259 -34.919 -13.996 1.00 36.29 156 GLN D O 1
ATOM 6771 N N . LEU D 1 157 ? -68.274 -35.759 -12.169 1.00 32.89 157 LEU D N 1
ATOM 6772 C CA . LEU D 1 157 ? -68.032 -37.133 -12.595 1.00 35.51 157 LEU D CA 1
ATOM 6773 C C . LEU D 1 157 ? -68.849 -37.489 -13.830 1.00 36.72 157 LEU D C 1
ATOM 6774 O O . LEU D 1 157 ? -68.437 -38.350 -14.615 1.00 35.13 157 LEU D O 1
ATOM 6779 N N . ALA D 1 158 ? -69.998 -36.837 -14.026 1.00 30.38 158 ALA D N 1
ATOM 6780 C CA . ALA D 1 158 ? -70.792 -37.070 -15.226 1.00 24.54 158 ALA D CA 1
ATOM 6781 C C . ALA D 1 158 ? -70.080 -36.619 -16.494 1.00 31.73 158 ALA D C 1
ATOM 6782 O O . ALA D 1 158 ? -70.573 -36.898 -17.593 1.00 24.61 158 ALA D O 1
ATOM 6784 N N . LYS D 1 159 ? -68.944 -35.930 -16.370 1.00 36.27 159 LYS D N 1
ATOM 6785 C CA . LYS D 1 159 ? -68.157 -35.483 -17.512 1.00 31.36 159 LYS D CA 1
ATOM 6786 C C . LYS D 1 159 ? -66.878 -36.296 -17.677 1.00 24.31 159 LYS D C 1
ATOM 6787 O O . LYS D 1 159 ? -65.916 -35.818 -18.285 1.00 23.24 159 LYS D O 1
ATOM 6793 N N . VAL D 1 160 ? -66.848 -37.516 -17.148 1.00 22.43 160 VAL D N 1
ATOM 6794 C CA . VAL D 1 160 ? -65.660 -38.360 -17.151 1.00 34.55 160 VAL D CA 1
ATOM 6795 C C . VAL D 1 160 ? -65.955 -39.616 -17.960 1.00 32.34 160 VAL D C 1
ATOM 6796 O O . VAL D 1 160 ? -67.063 -40.160 -17.897 1.00 36.02 160 VAL D O 1
ATOM 6800 N N . VAL D 1 161 ? -64.969 -40.065 -18.734 1.00 26.99 161 VAL D N 1
ATOM 6801 C CA . VAL D 1 161 ? -65.041 -41.322 -19.471 1.00 29.31 161 VAL D CA 1
ATOM 6802 C C . VAL D 1 161 ? -64.101 -42.315 -18.800 1.00 22.74 161 VAL D C 1
ATOM 6803 O O . VAL D 1 161 ? -62.946 -41.984 -18.507 1.00 24.92 161 VAL D O 1
ATOM 6807 N N . ILE D 1 162 ? -64.596 -43.525 -18.545 1.00 21.65 162 ILE D N 1
ATOM 6808 C CA . ILE D 1 162 ? -63.852 -44.554 -17.826 1.00 29.38 162 ILE D CA 1
ATOM 6809 C C . ILE D 1 162 ? -63.523 -45.682 -18.795 1.00 28.41 162 ILE D C 1
ATOM 6810 O O . ILE D 1 162 ? -64.420 -46.232 -19.444 1.00 38.06 162 ILE D O 1
ATOM 6815 N N . ALA D 1 163 ? -62.241 -46.039 -18.880 1.00 21.32 163 ALA D N 1
ATOM 6816 C CA . ALA D 1 163 ? -61.771 -47.113 -19.750 1.00 21.53 163 ALA D CA 1
ATOM 6817 C C . ALA D 1 163 ? -61.260 -48.261 -18.886 1.00 23.05 163 ALA D C 1
ATOM 6818 O O . ALA D 1 163 ? -60.219 -48.138 -18.233 1.00 21.24 163 ALA D O 1
ATOM 6820 N N . TYR D 1 164 ? -61.986 -49.376 -18.891 1.00 32.64 164 TYR D N 1
ATOM 6821 C CA . TYR D 1 164 ? -61.569 -50.553 -18.143 1.00 35.80 164 TYR D CA 1
ATOM 6822 C C . TYR D 1 164 ? -60.587 -51.372 -18.972 1.00 30.05 164 TYR D C 1
ATOM 6823 O O . TYR D 1 164 ? -60.854 -51.683 -20.136 1.00 34.46 164 TYR D O 1
ATOM 6832 N N . GLU D 1 165 ? -59.461 -51.730 -18.368 1.00 24.45 165 GLU D N 1
ATOM 6833 C CA . GLU D 1 165 ? -58.384 -52.418 -19.079 1.00 23.31 165 GLU D CA 1
ATOM 6834 C C . GLU D 1 165 ? -58.165 -53.815 -18.518 1.00 32.40 165 GLU D C 1
ATOM 6835 O O . GLU D 1 165 ? -57.597 -53.956 -17.418 1.00 36.81 165 GLU D O 1
ATOM 6841 N N . PRO D 1 166 ? -58.592 -54.869 -19.212 1.00 28.88 166 PRO D N 1
ATOM 6842 C CA . PRO D 1 166 ? -58.252 -56.229 -18.772 1.00 25.80 166 PRO D CA 1
ATOM 6843 C C . PRO D 1 166 ? -56.770 -56.533 -18.930 1.00 34.64 166 PRO D C 1
ATOM 6844 O O . PRO D 1 166 ? -56.364 -57.169 -19.908 1.00 39.89 166 PRO D O 1
ATOM 6848 N N . VAL D 1 167 ? -55.951 -56.082 -17.977 1.00 38.21 167 VAL D N 1
ATOM 6849 C CA . VAL D 1 167 ? -54.524 -56.382 -18.028 1.00 43.83 167 VAL D CA 1
ATOM 6850 C C . VAL D 1 167 ? -54.234 -57.818 -17.608 1.00 47.13 167 VAL D C 1
ATOM 6851 O O . VAL D 1 167 ? -53.154 -58.341 -17.913 1.00 43.28 167 VAL D O 1
ATOM 6855 N N . TRP D 1 168 ? -55.171 -58.473 -16.919 1.00 47.67 168 TRP D N 1
ATOM 6856 C CA . TRP D 1 168 ? -54.992 -59.873 -16.556 1.00 46.35 168 TRP D CA 1
ATOM 6857 C C . TRP D 1 168 ? -55.037 -60.795 -17.765 1.00 46.70 168 TRP D C 1
ATOM 6858 O O . TRP D 1 168 ? -54.498 -61.905 -17.703 1.00 46.90 168 TRP D O 1
ATOM 6869 N N . ALA D 1 169 ? -55.667 -60.363 -18.860 1.00 38.61 169 ALA D N 1
ATOM 6870 C CA . ALA D 1 169 ? -55.881 -61.247 -19.999 1.00 34.75 169 ALA D CA 1
ATOM 6871 C C . ALA D 1 169 ? -54.644 -61.383 -20.876 1.00 54.02 169 ALA D C 1
ATOM 6872 O O . ALA D 1 169 ? -54.450 -62.430 -21.502 1.00 70.28 169 ALA D O 1
ATOM 6874 N N . ILE D 1 170 ? -53.804 -60.355 -20.944 1.00 52.19 170 ILE D N 1
ATOM 6875 C CA . ILE D 1 170 ? -52.631 -60.382 -21.835 1.00 50.63 170 ILE D CA 1
ATOM 6876 C C . ILE D 1 170 ? -51.459 -60.865 -20.988 1.00 65.13 170 ILE D C 1
ATOM 6877 O O . ILE D 1 170 ? -50.633 -60.096 -20.490 1.00 69.28 170 ILE D O 1
ATOM 6882 N N . GLY D 1 171 ? -51.387 -62.183 -20.821 1.00 81.77 171 GLY D N 1
ATOM 6883 C CA . GLY D 1 171 ? -50.270 -62.810 -20.142 1.00 93.52 171 GLY D CA 1
ATOM 6884 C C . GLY D 1 171 ? -49.596 -63.831 -21.034 1.00 101.48 171 GLY D C 1
ATOM 6885 O O . GLY D 1 171 ? -48.366 -63.925 -21.080 1.00 103.68 171 GLY D O 1
ATOM 6886 N N . THR D 1 172 ? -50.411 -64.607 -21.750 1.00 104.26 172 THR D N 1
ATOM 6887 C CA . THR D 1 172 ? -49.886 -65.544 -22.735 1.00 105.69 172 THR D CA 1
ATOM 6888 C C . THR D 1 172 ? -50.847 -65.733 -23.903 1.00 99.88 172 THR D C 1
ATOM 6889 O O . THR D 1 172 ? -50.633 -66.645 -24.712 1.00 101.50 172 THR D O 1
ATOM 6891 N N . GLY D 1 173 ? -51.879 -64.908 -24.025 1.00 90.36 173 GLY D N 1
ATOM 6892 C CA . GLY D 1 173 ? -52.927 -65.118 -24.995 1.00 82.45 173 GLY D CA 1
ATOM 6893 C C . GLY D 1 173 ? -54.227 -65.629 -24.420 1.00 72.57 173 GLY D C 1
ATOM 6894 O O . GLY D 1 173 ? -55.024 -66.211 -25.164 1.00 71.99 173 GLY D O 1
ATOM 6895 N N . VAL D 1 174 ? -54.467 -65.439 -23.124 1.00 62.76 174 VAL D N 1
ATOM 6896 C CA . VAL D 1 174 ? -55.670 -65.961 -22.475 1.00 55.44 174 VAL D CA 1
ATOM 6897 C C . VAL D 1 174 ? -56.739 -64.878 -22.597 1.00 53.82 174 VAL D C 1
ATOM 6898 O O . VAL D 1 174 ? -56.820 -63.942 -21.801 1.00 51.51 174 VAL D O 1
ATOM 6902 N N . VAL D 1 175 ? -57.568 -65.008 -23.630 1.00 62.34 175 VAL D N 1
ATOM 6903 C CA . VAL D 1 175 ? -58.569 -63.998 -23.953 1.00 68.21 175 VAL D CA 1
ATOM 6904 C C . VAL D 1 175 ? -59.746 -64.131 -22.998 1.00 72.99 175 VAL D C 1
ATOM 6905 O O . VAL D 1 175 ? -60.167 -65.242 -22.651 1.00 75.66 175 VAL D O 1
ATOM 6909 N N . ALA D 1 176 ? -60.267 -62.992 -22.550 1.00 74.65 176 ALA D N 1
ATOM 6910 C CA . ALA D 1 176 ? -61.418 -62.979 -21.666 1.00 71.34 176 ALA D CA 1
ATOM 6911 C C . ALA D 1 176 ? -62.708 -63.139 -22.461 1.00 70.05 176 ALA D C 1
ATOM 6912 O O . ALA D 1 176 ? -62.765 -62.894 -23.670 1.00 69.31 176 ALA D O 1
ATOM 6914 N N . SER D 1 177 ? -63.756 -63.548 -21.758 1.00 62.44 177 SER D N 1
ATOM 6915 C CA . SER D 1 177 ? -65.052 -63.790 -22.369 1.00 54.89 177 SER D CA 1
ATOM 6916 C C . SER D 1 177 ? -65.909 -62.531 -22.365 1.00 49.16 177 SER D C 1
ATOM 6917 O O . SER D 1 177 ? -65.647 -61.562 -21.649 1.00 52.87 177 SER D O 1
ATOM 6920 N N . LEU D 1 178 ? -66.957 -62.569 -23.186 1.00 40.95 178 LEU D N 1
ATOM 6921 C CA . LEU D 1 178 ? -67.919 -61.477 -23.234 1.00 38.52 178 LEU D CA 1
ATOM 6922 C C . LEU D 1 178 ? -68.771 -61.429 -21.977 1.00 46.29 178 LEU D C 1
ATOM 6923 O O . LEU D 1 178 ? -69.330 -60.372 -21.646 1.00 54.58 178 LEU D O 1
ATOM 6928 N N . GLU D 1 179 ? -68.900 -62.563 -21.282 1.00 45.07 179 GLU D N 1
ATOM 6929 C CA . GLU D 1 179 ? -69.566 -62.558 -19.988 1.00 41.55 179 GLU D CA 1
ATOM 6930 C C . GLU D 1 179 ? -68.786 -61.723 -18.980 1.00 38.38 179 GLU D C 1
ATOM 6931 O O . GLU D 1 179 ? -69.357 -60.881 -18.276 1.00 39.28 179 GLU D O 1
ATOM 6937 N N . GLN D 1 180 ? -67.473 -61.949 -18.894 1.00 38.19 180 GLN D N 1
ATOM 6938 C CA . GLN D 1 180 ? -66.653 -61.211 -17.940 1.00 40.91 180 GLN D CA 1
ATOM 6939 C C . GLN D 1 180 ? -66.613 -59.727 -18.278 1.00 27.48 180 GLN D C 1
ATOM 6940 O O . GLN D 1 180 ? -66.572 -58.879 -17.379 1.00 26.90 180 GLN D O 1
ATOM 6946 N N . ILE D 1 181 ? -66.627 -59.393 -19.570 1.00 27.62 181 ILE D N 1
ATOM 6947 C CA . ILE D 1 181 ? -66.612 -57.990 -19.976 1.00 38.04 181 ILE D CA 1
ATOM 6948 C C . ILE D 1 181 ? -67.880 -57.287 -19.508 1.00 37.51 181 ILE D C 1
ATOM 6949 O O . ILE D 1 181 ? -67.844 -56.127 -19.080 1.00 28.86 181 ILE D O 1
ATOM 6954 N N . GLN D 1 182 ? -69.017 -57.982 -19.567 1.00 36.65 182 GLN D N 1
ATOM 6955 C CA . GLN D 1 182 ? -70.280 -57.372 -19.168 1.00 43.71 182 GLN D CA 1
ATOM 6956 C C . GLN D 1 182 ? -70.419 -57.299 -17.651 1.00 45.50 182 GLN D C 1
ATOM 6957 O O . GLN D 1 182 ? -70.835 -56.267 -17.114 1.00 37.79 182 GLN D O 1
ATOM 6963 N N . GLU D 1 183 ? -70.075 -58.380 -16.945 1.00 59.41 183 GLU D N 1
ATOM 6964 C CA . GLU D 1 183 ? -70.250 -58.404 -15.498 1.00 63.94 183 GLU D CA 1
ATOM 6965 C C . GLU D 1 183 ? -69.239 -57.527 -14.770 1.00 53.01 183 GLU D C 1
ATOM 6966 O O . GLU D 1 183 ? -69.506 -57.105 -13.640 1.00 61.98 183 GLU D O 1
ATOM 6972 N N . THR D 1 184 ? -68.088 -57.245 -15.382 1.00 37.58 184 THR D N 1
ATOM 6973 C CA . THR D 1 184 ? -67.122 -56.353 -14.751 1.00 33.27 184 THR D CA 1
ATOM 6974 C C . THR D 1 184 ? -67.448 -54.893 -15.041 1.00 35.58 184 THR D C 1
ATOM 6975 O O . THR D 1 184 ? -67.277 -54.032 -14.171 1.00 38.56 184 THR D O 1
ATOM 6979 N N . HIS D 1 185 ? -67.922 -54.597 -16.253 1.00 36.91 185 HIS D N 1
ATOM 6980 C CA . HIS D 1 185 ? -68.332 -53.233 -16.569 1.00 37.90 185 HIS D CA 1
ATOM 6981 C C . HIS D 1 185 ? -69.514 -52.803 -15.709 1.00 44.90 185 HIS D C 1
ATOM 6982 O O . HIS D 1 185 ? -69.543 -51.677 -15.200 1.00 53.26 185 HIS D O 1
ATOM 6989 N N . GLN D 1 186 ? -70.499 -53.689 -15.534 1.00 44.87 186 GLN D N 1
ATOM 6990 C CA . GLN D 1 186 ? -71.599 -53.390 -14.623 1.00 43.53 186 GLN D CA 1
ATOM 6991 C C . GLN D 1 186 ? -71.122 -53.336 -13.179 1.00 44.64 186 GLN D C 1
ATOM 6992 O O . GLN D 1 186 ? -71.727 -52.644 -12.352 1.00 51.57 186 GLN D O 1
ATOM 6998 N N . PHE D 1 187 ? -70.044 -54.056 -12.857 1.00 38.70 187 PHE D N 1
ATOM 6999 C CA . PHE D 1 187 ? -69.450 -53.953 -11.529 1.00 42.38 187 PHE D CA 1
ATOM 7000 C C . PHE D 1 187 ? -68.865 -52.565 -11.303 1.00 47.10 187 PHE D C 1
ATOM 7001 O O . PHE D 1 187 ? -68.931 -52.029 -10.190 1.00 56.57 187 PHE D O 1
ATOM 7009 N N . ILE D 1 188 ? -68.291 -51.967 -12.349 1.00 40.83 188 ILE D N 1
ATOM 7010 C CA . ILE D 1 188 ? -67.810 -50.594 -12.248 1.00 45.29 188 ILE D CA 1
ATOM 7011 C C . ILE D 1 188 ? -68.984 -49.625 -12.192 1.00 48.49 188 ILE D C 1
ATOM 7012 O O . ILE D 1 188 ? -68.963 -48.646 -11.435 1.00 53.85 188 ILE D O 1
ATOM 7017 N N . ARG D 1 189 ? -70.024 -49.879 -12.991 1.00 38.36 189 ARG D N 1
ATOM 7018 C CA . ARG D 1 189 ? -71.209 -49.029 -12.960 1.00 29.84 189 ARG D CA 1
ATOM 7019 C C . ARG D 1 189 ? -71.889 -49.072 -11.599 1.00 30.10 189 ARG D C 1
ATOM 7020 O O . ARG D 1 189 ? -72.444 -48.063 -11.150 1.00 34.83 189 ARG D O 1
ATOM 7028 N N . SER D 1 190 ? -71.858 -50.227 -10.931 1.00 23.87 190 SER D N 1
ATOM 7029 C CA . SER D 1 190 ? -72.405 -50.312 -9.583 1.00 23.92 190 SER D CA 1
ATOM 7030 C C . SER D 1 190 ? -71.596 -49.465 -8.610 1.00 31.57 190 SER D C 1
ATOM 7031 O O . SER D 1 190 ? -72.166 -48.801 -7.738 1.00 35.78 190 SER D O 1
ATOM 7034 N N . LEU D 1 191 ? -70.266 -49.473 -8.749 1.00 30.75 191 LEU D N 1
ATOM 7035 C CA . LEU D 1 191 ? -69.423 -48.627 -7.908 1.00 33.99 191 LEU D CA 1
ATOM 7036 C C . LEU D 1 191 ? -69.814 -47.161 -8.039 1.00 35.34 191 LEU D C 1
ATOM 7037 O O . LEU D 1 191 ? -69.777 -46.409 -7.058 1.00 33.17 191 LEU D O 1
ATOM 7042 N N . LEU D 1 192 ? -70.192 -46.738 -9.245 1.00 39.87 192 LEU D N 1
ATOM 7043 C CA . LEU D 1 192 ? -70.677 -45.382 -9.454 1.00 42.12 192 LEU D CA 1
ATOM 7044 C C . LEU D 1 192 ? -72.161 -45.241 -9.143 1.00 42.57 192 LEU D C 1
ATOM 7045 O O . LEU D 1 192 ? -72.627 -44.120 -8.913 1.00 46.79 192 LEU D O 1
ATOM 7050 N N . ALA D 1 193 ? -72.908 -46.348 -9.131 1.00 35.75 193 ALA D N 1
ATOM 7051 C CA . ALA D 1 193 ? -74.324 -46.281 -8.788 1.00 34.80 193 ALA D CA 1
ATOM 7052 C C . ALA D 1 193 ? -74.529 -45.918 -7.325 1.00 36.72 193 ALA D C 1
ATOM 7053 O O . ALA D 1 193 ? -75.519 -45.257 -6.986 1.00 47.88 193 ALA D O 1
ATOM 7055 N N . LYS D 1 194 ? -73.611 -46.331 -6.447 1.00 34.51 194 LYS D N 1
ATOM 7056 C CA . LYS D 1 194 ? -73.703 -45.934 -5.042 1.00 37.40 194 LYS D CA 1
ATOM 7057 C C . LYS D 1 194 ? -73.246 -44.496 -4.805 1.00 40.25 194 LYS D C 1
ATOM 7058 O O . LYS D 1 194 ? -73.101 -44.089 -3.645 1.00 47.64 194 LYS D O 1
ATOM 7064 N N . VAL D 1 195 ? -73.015 -43.732 -5.871 1.00 28.73 195 VAL D N 1
ATOM 7065 C CA . VAL D 1 195 ? -72.731 -42.309 -5.776 1.00 25.18 195 VAL D CA 1
ATOM 7066 C C . VAL D 1 195 ? -73.898 -41.470 -6.284 1.00 32.72 195 VAL D C 1
ATOM 7067 O O . VAL D 1 195 ? -74.281 -40.485 -5.649 1.00 44.42 195 VAL D O 1
ATOM 7071 N N . ASP D 1 196 ? -74.479 -41.850 -7.421 1.00 30.49 196 ASP D N 1
ATOM 7072 C CA . ASP D 1 196 ? -75.649 -41.177 -7.966 1.00 27.14 196 ASP D CA 1
ATOM 7073 C C . ASP D 1 196 ? -76.326 -42.117 -8.954 1.00 26.53 196 ASP D C 1
ATOM 7074 O O . ASP D 1 196 ? -75.675 -42.974 -9.558 1.00 33.55 196 ASP D O 1
ATOM 7079 N N . GLU D 1 197 ? -77.639 -41.948 -9.109 1.00 34.33 197 GLU D N 1
ATOM 7080 C CA . GLU D 1 197 ? -78.438 -42.855 -9.927 1.00 27.71 197 GLU D CA 1
ATOM 7081 C C . GLU D 1 197 ? -78.511 -42.413 -11.386 1.00 25.94 197 GLU D C 1
ATOM 7082 O O . GLU D 1 197 ? -78.289 -43.225 -12.290 1.00 27.13 197 GLU D O 1
ATOM 7088 N N . ARG D 1 198 ? -78.833 -41.140 -11.635 1.00 33.07 198 ARG D N 1
ATOM 7089 C CA . ARG D 1 198 ? -78.761 -40.626 -12.999 1.00 39.80 198 ARG D CA 1
ATOM 7090 C C . ARG D 1 198 ? -77.341 -40.706 -13.541 1.00 42.79 198 ARG D C 1
ATOM 7091 O O . ARG D 1 198 ? -77.142 -40.884 -14.749 1.00 40.60 198 ARG D O 1
ATOM 7099 N N . LEU D 1 199 ? -76.345 -40.597 -12.660 1.00 41.04 199 LEU D N 1
ATOM 7100 C CA . LEU D 1 199 ? -74.953 -40.637 -13.091 1.00 31.98 199 LEU D CA 1
ATOM 7101 C C . LEU D 1 199 ? -74.585 -42.005 -13.654 1.00 22.59 199 LEU D C 1
ATOM 7102 O O . LEU D 1 199 ? -74.013 -42.102 -14.746 1.00 22.60 199 LEU D O 1
ATOM 7107 N N . ALA D 1 200 ? -74.899 -43.074 -12.916 1.00 38.01 200 ALA D N 1
ATOM 7108 C CA . ALA D 1 200 ? -74.483 -44.412 -13.328 1.00 23.17 200 ALA D CA 1
ATOM 7109 C C . ALA D 1 200 ? -75.024 -44.764 -14.707 1.00 28.62 200 ALA D C 1
ATOM 7110 O O . ALA D 1 200 ? -74.323 -45.380 -15.519 1.00 34.97 200 ALA D O 1
ATOM 7112 N N . LYS D 1 201 ? -76.266 -44.374 -14.995 1.00 30.29 201 LYS D N 1
ATOM 7113 C CA . LYS D 1 201 ? -76.842 -44.661 -16.304 1.00 24.54 201 LYS D CA 1
ATOM 7114 C C . LYS D 1 201 ? -76.199 -43.822 -17.401 1.00 24.29 201 LYS D C 1
ATOM 7115 O O . LYS D 1 201 ? -76.085 -44.284 -18.542 1.00 24.63 201 LYS D O 1
ATOM 7121 N N . ASN D 1 202 ? -75.768 -42.603 -17.081 1.00 26.42 202 ASN D N 1
ATOM 7122 C CA . ASN D 1 202 ? -75.289 -41.652 -18.074 1.00 24.73 202 ASN D CA 1
ATOM 7123 C C . ASN D 1 202 ? -73.769 -41.589 -18.166 1.00 43.66 202 ASN D C 1
ATOM 7124 O O . ASN D 1 202 ? -73.240 -40.745 -18.896 1.00 53.48 202 ASN D O 1
ATOM 7129 N N . ILE D 1 203 ? -73.057 -42.453 -17.453 1.00 38.51 203 ILE D N 1
ATOM 7130 C CA . ILE D 1 203 ? -71.600 -42.435 -17.489 1.00 34.47 203 ILE D CA 1
ATOM 7131 C C . ILE D 1 203 ? -71.108 -43.183 -18.722 1.00 31.74 203 ILE D C 1
ATOM 7132 O O . ILE D 1 203 ? -71.796 -44.053 -19.269 1.00 29.36 203 ILE D O 1
ATOM 7137 N N . LYS D 1 204 ? -69.907 -42.829 -19.175 1.00 37.56 204 LYS D N 1
ATOM 7138 C CA . LYS D 1 204 ? -69.284 -43.454 -20.336 1.00 28.57 204 LYS D CA 1
ATOM 7139 C C . LYS D 1 204 ? -68.248 -44.460 -19.850 1.00 22.54 204 LYS D C 1
ATOM 7140 O O . LYS D 1 204 ? -67.176 -44.075 -19.371 1.00 24.92 204 LYS D O 1
ATOM 7146 N N . ILE D 1 205 ? -68.567 -45.743 -19.973 1.00 27.42 205 ILE D N 1
ATOM 7147 C CA . ILE D 1 205 ? -67.651 -46.825 -19.634 1.00 30.48 205 ILE D CA 1
ATOM 7148 C C . ILE D 1 205 ? -67.238 -47.477 -20.946 1.00 42.61 205 ILE D C 1
ATOM 7149 O O . ILE D 1 205 ? -67.969 -48.305 -21.503 1.00 44.01 205 ILE D O 1
ATOM 7154 N N . VAL D 1 206 ? -66.072 -47.105 -21.446 1.00 50.15 206 VAL D N 1
ATOM 7155 C CA . VAL D 1 206 ? -65.558 -47.635 -22.702 1.00 43.39 206 VAL D CA 1
ATOM 7156 C C . VAL D 1 206 ? -64.664 -48.829 -22.407 1.00 39.55 206 VAL D C 1
ATOM 7157 O O . VAL D 1 206 ? -63.943 -48.856 -21.402 1.00 40.52 206 VAL D O 1
ATOM 7161 N N . TYR D 1 207 ? -64.720 -49.830 -23.280 1.00 35.12 207 TYR D N 1
ATOM 7162 C CA . TYR D 1 207 ? -63.858 -50.993 -23.142 1.00 33.04 207 TYR D CA 1
ATOM 7163 C C . TYR D 1 207 ? -62.419 -50.625 -23.490 1.00 37.40 207 TYR D C 1
ATOM 7164 O O . TYR D 1 207 ? -62.160 -49.683 -24.242 1.00 36.22 207 TYR D O 1
ATOM 7173 N N . GLY D 1 208 ? -61.476 -51.373 -22.926 1.00 37.83 208 GLY D N 1
ATOM 7174 C CA . GLY D 1 208 ? -60.075 -51.068 -23.141 1.00 40.63 208 GLY D CA 1
ATOM 7175 C C . GLY D 1 208 ? -59.247 -52.246 -23.609 1.00 48.75 208 GLY D C 1
ATOM 7176 O O . GLY D 1 208 ? -58.156 -52.064 -24.158 1.00 56.85 208 GLY D O 1
ATOM 7177 N N . GLY D 1 209 ? -59.754 -53.456 -23.405 1.00 39.11 209 GLY D N 1
ATOM 7178 C CA . GLY D 1 209 ? -59.022 -54.651 -23.758 1.00 35.26 209 GLY D CA 1
ATOM 7179 C C . GLY D 1 209 ? -58.904 -54.836 -25.261 1.00 34.04 209 GLY D C 1
ATOM 7180 O O . GLY D 1 209 ? -59.198 -53.953 -26.068 1.00 37.49 209 GLY D O 1
ATOM 7181 N N . SER D 1 210 ? -58.454 -56.033 -25.632 1.00 36.22 210 SER D N 1
ATOM 7182 C CA . SER D 1 210 ? -58.243 -56.362 -27.035 1.00 43.93 210 SER D CA 1
ATOM 7183 C C . SER D 1 210 ? -59.546 -56.233 -27.811 1.00 51.28 210 SER D C 1
ATOM 7184 O O . SER D 1 210 ? -60.536 -56.901 -27.498 1.00 60.37 210 SER D O 1
ATOM 7187 N N . LEU D 1 211 ? -59.544 -55.365 -28.823 1.00 44.61 211 LEU D N 1
ATOM 7188 C CA . LEU D 1 211 ? -60.748 -55.109 -29.611 1.00 43.23 211 LEU D CA 1
ATOM 7189 C C . LEU D 1 211 ? -60.311 -54.862 -31.052 1.00 41.31 211 LEU D C 1
ATOM 7190 O O . LEU D 1 211 ? -59.855 -53.763 -31.385 1.00 39.71 211 LEU D O 1
ATOM 7195 N N . LYS D 1 212 ? -60.446 -55.885 -31.892 1.00 45.16 212 LYS D N 1
ATOM 7196 C CA . LYS D 1 212 ? -60.154 -55.771 -33.311 1.00 40.39 212 LYS D CA 1
ATOM 7197 C C . LYS D 1 212 ? -61.441 -55.459 -34.070 1.00 49.44 212 LYS D C 1
ATOM 7198 O O . LYS D 1 212 ? -62.518 -55.310 -33.488 1.00 52.85 212 LYS D O 1
ATOM 7204 N N . ALA D 1 213 ? -61.322 -55.347 -35.395 1.00 67.14 213 ALA D N 1
ATOM 7205 C CA . ALA D 1 213 ? -62.502 -55.094 -36.213 1.00 72.35 213 ALA D CA 1
ATOM 7206 C C . ALA D 1 213 ? -63.463 -56.275 -36.185 1.00 68.72 213 ALA D C 1
ATOM 7207 O O . ALA D 1 213 ? -64.668 -56.102 -36.400 1.00 69.98 213 ALA D O 1
ATOM 7209 N N . GLU D 1 214 ? -62.952 -57.478 -35.916 1.00 63.03 214 GLU D N 1
ATOM 7210 C CA . GLU D 1 214 ? -63.805 -58.658 -35.853 1.00 61.49 214 GLU D CA 1
ATOM 7211 C C . GLU D 1 214 ? -64.592 -58.727 -34.551 1.00 56.42 214 GLU D C 1
ATOM 7212 O O . GLU D 1 214 ? -65.671 -59.328 -34.517 1.00 52.75 214 GLU D O 1
ATOM 7218 N N . ASN D 1 215 ? -64.078 -58.123 -33.480 1.00 54.96 215 ASN D N 1
ATOM 7219 C CA . ASN D 1 215 ? -64.709 -58.197 -32.170 1.00 51.13 215 ASN D CA 1
ATOM 7220 C C . ASN D 1 215 ? -65.562 -56.981 -31.837 1.00 43.14 215 ASN D C 1
ATOM 7221 O O . ASN D 1 215 ? -66.292 -57.015 -30.841 1.00 38.97 215 ASN D O 1
ATOM 7226 N N . ALA D 1 216 ? -65.495 -55.915 -32.639 1.00 37.23 216 ALA D N 1
ATOM 7227 C CA . ALA D 1 216 ? -66.276 -54.718 -32.347 1.00 38.38 216 ALA D CA 1
ATOM 7228 C C . ALA D 1 216 ? -67.775 -54.970 -32.421 1.00 49.86 216 ALA D C 1
ATOM 7229 O O . ALA D 1 216 ? -68.553 -54.172 -31.887 1.00 52.28 216 ALA D O 1
ATOM 7231 N N . LYS D 1 217 ? -68.197 -56.059 -33.064 1.00 52.04 217 LYS D N 1
ATOM 7232 C CA . LYS D 1 217 ? -69.621 -56.364 -33.158 1.00 49.17 217 LYS D CA 1
ATOM 7233 C C . LYS D 1 217 ? -70.199 -56.730 -31.796 1.00 41.66 217 LYS D C 1
ATOM 7234 O O . LYS D 1 217 ? -71.122 -56.074 -31.301 1.00 40.93 217 LYS D O 1
ATOM 7240 N N . ASP D 1 218 ? -69.663 -57.773 -31.166 1.00 44.46 218 ASP D N 1
ATOM 7241 C CA . ASP D 1 218 ? -70.263 -58.337 -29.967 1.00 54.36 218 ASP D CA 1
ATOM 7242 C C . ASP D 1 218 ? -69.783 -57.672 -28.681 1.00 55.28 218 ASP D C 1
ATOM 7243 O O . ASP D 1 218 ? -70.127 -58.141 -27.589 1.00 58.73 218 ASP D O 1
ATOM 7248 N N . ILE D 1 219 ? -69.025 -56.581 -28.775 1.00 49.84 219 ILE D N 1
ATOM 7249 C CA . ILE D 1 219 ? -68.520 -55.931 -27.571 1.00 45.35 219 ILE D CA 1
ATOM 7250 C C . ILE D 1 219 ? -69.203 -54.587 -27.357 1.00 47.82 219 ILE D C 1
ATOM 7251 O O . ILE D 1 219 ? -69.821 -54.358 -26.310 1.00 50.55 219 ILE D O 1
ATOM 7256 N N . LEU D 1 220 ? -69.100 -53.689 -28.343 1.00 51.27 220 LEU D N 1
ATOM 7257 C CA . LEU D 1 220 ? -69.716 -52.371 -28.218 1.00 58.54 220 LEU D CA 1
ATOM 7258 C C . LEU D 1 220 ? -71.234 -52.448 -28.103 1.00 64.79 220 LEU D C 1
ATOM 7259 O O . LEU D 1 220 ? -71.855 -51.511 -27.589 1.00 69.03 220 LEU D O 1
ATOM 7264 N N . SER D 1 221 ? -71.845 -53.540 -28.566 1.00 61.57 221 SER D N 1
ATOM 7265 C CA . SER D 1 221 ? -73.293 -53.681 -28.478 1.00 59.93 221 SER D CA 1
ATOM 7266 C C . SER D 1 221 ? -73.768 -53.941 -27.054 1.00 57.52 221 SER D C 1
ATOM 7267 O O . SER D 1 221 ? -74.963 -53.794 -26.780 1.00 58.32 221 SER D O 1
ATOM 7270 N N . LEU D 1 222 ? -72.867 -54.320 -26.150 1.00 57.03 222 LEU D N 1
ATOM 7271 C CA . LEU D 1 222 ? -73.258 -54.606 -24.781 1.00 50.83 222 LEU D CA 1
ATOM 7272 C C . LEU D 1 222 ? -73.750 -53.336 -24.087 1.00 50.78 222 LEU D C 1
ATOM 7273 O O . LEU D 1 222 ? -73.249 -52.239 -24.352 1.00 54.05 222 LEU D O 1
ATOM 7278 N N . PRO D 1 223 ? -74.736 -53.457 -23.193 1.00 50.66 223 PRO D N 1
ATOM 7279 C CA . PRO D 1 223 ? -75.275 -52.253 -22.543 1.00 47.77 223 PRO D CA 1
ATOM 7280 C C . PRO D 1 223 ? -74.304 -51.606 -21.574 1.00 44.66 223 PRO D C 1
ATOM 7281 O O . PRO D 1 223 ? -74.366 -50.386 -21.376 1.00 48.20 223 PRO D O 1
ATOM 7285 N N . ASP D 1 224 ? -73.412 -52.379 -20.963 1.00 46.12 224 ASP D N 1
ATOM 7286 C CA . ASP D 1 224 ? -72.418 -51.841 -20.045 1.00 52.14 224 ASP D CA 1
ATOM 7287 C C . ASP D 1 224 ? -71.123 -51.445 -20.741 1.00 57.50 224 ASP D C 1
ATOM 7288 O O . ASP D 1 224 ? -70.193 -50.983 -20.073 1.00 64.87 224 ASP D O 1
ATOM 7293 N N . VAL D 1 225 ? -71.041 -51.613 -22.058 1.00 52.12 225 VAL D N 1
ATOM 7294 C CA . VAL D 1 225 ? -69.876 -51.224 -22.843 1.00 41.62 225 VAL D CA 1
ATOM 7295 C C . VAL D 1 225 ? -70.272 -50.013 -23.675 1.00 42.26 225 VAL D C 1
ATOM 7296 O O . VAL D 1 225 ? -71.059 -50.129 -24.623 1.00 45.99 225 VAL D O 1
ATOM 7300 N N . ASP D 1 226 ? -69.730 -48.846 -23.324 1.00 38.93 226 ASP D N 1
ATOM 7301 C CA . ASP D 1 226 ? -70.043 -47.597 -24.007 1.00 40.44 226 ASP D CA 1
ATOM 7302 C C . ASP D 1 226 ? -69.005 -47.235 -25.063 1.00 48.94 226 ASP D C 1
ATOM 7303 O O . ASP D 1 226 ? -68.803 -46.052 -25.355 1.00 58.60 226 ASP D O 1
ATOM 7308 N N . GLY D 1 227 ? -68.342 -48.232 -25.645 1.00 41.10 227 GLY D N 1
ATOM 7309 C CA . GLY D 1 227 ? -67.353 -48.001 -26.670 1.00 32.01 227 GLY D CA 1
ATOM 7310 C C . GLY D 1 227 ? -66.051 -48.679 -26.317 1.00 26.08 227 GLY D C 1
ATOM 7311 O O . GLY D 1 227 ? -65.998 -49.548 -25.439 1.00 30.40 227 GLY D O 1
ATOM 7312 N N . GLY D 1 228 ? -64.987 -48.276 -27.006 1.00 33.24 228 GLY D N 1
ATOM 7313 C CA . GLY D 1 228 ? -63.697 -48.899 -26.802 1.00 30.91 228 GLY D CA 1
ATOM 7314 C C . GLY D 1 228 ? -62.506 -47.983 -26.987 1.00 35.05 228 GLY D C 1
ATOM 7315 O O . GLY D 1 228 ? -62.411 -47.264 -27.986 1.00 47.06 228 GLY D O 1
ATOM 7316 N N . LEU D 1 229 ? -61.590 -47.997 -26.020 1.00 23.68 229 LEU D N 1
ATOM 7317 C CA . LEU D 1 229 ? -60.301 -47.321 -26.153 1.00 23.23 229 LEU D CA 1
ATOM 7318 C C . LEU D 1 229 ? -59.368 -48.274 -26.889 1.00 37.72 229 LEU D C 1
ATOM 7319 O O . LEU D 1 229 ? -58.681 -49.102 -26.289 1.00 39.21 229 LEU D O 1
ATOM 7324 N N . ILE D 1 230 ? -59.357 -48.162 -28.211 1.00 35.29 230 ILE D N 1
ATOM 7325 C CA . ILE D 1 230 ? -58.626 -49.102 -29.053 1.00 31.80 230 ILE D CA 1
ATOM 7326 C C . ILE D 1 230 ? -57.164 -48.685 -29.121 1.00 32.53 230 ILE D C 1
ATOM 7327 O O . ILE D 1 230 ? -56.848 -47.506 -29.322 1.00 30.94 230 ILE D O 1
ATOM 7332 N N . GLY D 1 231 ? -56.267 -49.652 -28.955 1.00 41.35 231 GLY D N 1
ATOM 7333 C CA . GLY D 1 231 ? -54.846 -49.369 -28.993 1.00 47.03 231 GLY D CA 1
ATOM 7334 C C . GLY D 1 231 ? -54.091 -50.241 -29.973 1.00 49.87 231 GLY D C 1
ATOM 7335 O O . GLY D 1 231 ? -53.062 -49.829 -30.516 1.00 50.81 231 GLY D O 1
ATOM 7336 N N . GLY D 1 232 ? -54.592 -51.451 -30.207 1.00 49.99 232 GLY D N 1
ATOM 7337 C CA . GLY D 1 232 ? -53.947 -52.370 -31.122 1.00 51.92 232 GLY D CA 1
ATOM 7338 C C . GLY D 1 232 ? -54.379 -52.177 -32.559 1.00 55.35 232 GLY D C 1
ATOM 7339 O O . GLY D 1 232 ? -53.541 -52.094 -33.462 1.00 64.86 232 GLY D O 1
ATOM 7340 N N . ALA D 1 233 ? -55.689 -52.106 -32.784 1.00 47.36 233 ALA D N 1
ATOM 7341 C CA . ALA D 1 233 ? -56.243 -51.884 -34.111 1.00 31.29 233 ALA D CA 1
ATOM 7342 C C . ALA D 1 233 ? -56.451 -50.408 -34.420 1.00 38.02 233 ALA D C 1
ATOM 7343 O O . ALA D 1 233 ? -57.138 -50.080 -35.393 1.00 51.78 233 ALA D O 1
ATOM 7345 N N . SER D 1 234 ? -55.883 -49.514 -33.612 1.00 33.78 234 SER D N 1
ATOM 7346 C CA . SER D 1 234 ? -55.971 -48.084 -33.871 1.00 29.06 234 SER D CA 1
ATOM 7347 C C . SER D 1 234 ? -54.915 -47.592 -34.848 1.00 38.49 234 SER D C 1
ATOM 7348 O O . SER D 1 234 ? -55.065 -46.498 -35.402 1.00 44.33 234 SER D O 1
ATOM 7350 N N . LEU D 1 235 ? -53.855 -48.370 -35.069 1.00 35.62 235 LEU D N 1
ATOM 7351 C CA . LEU D 1 235 ? -52.801 -47.992 -36.000 1.00 37.71 235 LEU D CA 1
ATOM 7352 C C . LEU D 1 235 ? -53.199 -48.181 -37.457 1.00 39.86 235 LEU D C 1
ATOM 7353 O O . LEU D 1 235 ? -52.454 -47.752 -38.345 1.00 26.63 235 LEU D O 1
ATOM 7358 N N . LYS D 1 236 ? -54.342 -48.803 -37.724 1.00 45.12 236 LYS D N 1
ATOM 7359 C CA . LYS D 1 236 ? -54.791 -49.097 -39.078 1.00 48.75 236 LYS D CA 1
ATOM 7360 C C . LYS D 1 236 ? -56.022 -48.258 -39.392 1.00 55.62 236 LYS D C 1
ATOM 7361 O O . LYS D 1 236 ? -56.978 -48.236 -38.609 1.00 54.13 236 LYS D O 1
ATOM 7367 N N . ALA D 1 237 ? -55.995 -47.571 -40.535 1.00 51.42 237 ALA D N 1
ATOM 7368 C CA . ALA D 1 237 ? -57.099 -46.686 -40.893 1.00 43.39 237 ALA D CA 1
ATOM 7369 C C . ALA D 1 237 ? -58.361 -47.477 -41.213 1.00 50.10 237 ALA D C 1
ATOM 7370 O O . ALA D 1 237 ? -59.443 -47.176 -40.695 1.00 40.63 237 ALA D O 1
ATOM 7372 N N . ALA D 1 238 ? -58.242 -48.497 -42.068 1.00 62.26 238 ALA D N 1
ATOM 7373 C CA . ALA D 1 238 ? -59.414 -49.269 -42.469 1.00 63.41 238 ALA D CA 1
ATOM 7374 C C . ALA D 1 238 ? -60.004 -50.038 -41.293 1.00 60.14 238 ALA D C 1
ATOM 7375 O O . ALA D 1 238 ? -61.229 -50.125 -41.153 1.00 68.11 238 ALA D O 1
ATOM 7377 N N . GLU D 1 239 ? -59.149 -50.607 -40.440 1.00 44.15 239 GLU D N 1
ATOM 7378 C CA . GLU D 1 239 ? -59.643 -51.319 -39.266 1.00 38.25 239 GLU D CA 1
ATOM 7379 C C . GLU D 1 239 ? -60.316 -50.365 -38.288 1.00 51.90 239 GLU D C 1
ATOM 7380 O O . GLU D 1 239 ? -61.343 -50.703 -37.688 1.00 62.32 239 GLU D O 1
ATOM 7386 N N . PHE D 1 240 ? -59.752 -49.168 -38.118 1.00 53.69 240 PHE D N 1
ATOM 7387 C CA . PHE D 1 240 ? -60.354 -48.178 -37.231 1.00 43.72 240 PHE D CA 1
ATOM 7388 C C . PHE D 1 240 ? -61.672 -47.657 -37.785 1.00 34.90 240 PHE D C 1
ATOM 7389 O O . PHE D 1 240 ? -62.586 -47.346 -37.014 1.00 36.30 240 PHE D O 1
ATOM 7397 N N . ASN D 1 241 ? -61.797 -47.566 -39.111 1.00 39.32 241 ASN D N 1
ATOM 7398 C CA . ASN D 1 241 ? -62.987 -46.972 -39.708 1.00 45.76 241 ASN D CA 1
ATOM 7399 C C . ASN D 1 241 ? -64.155 -47.948 -39.777 1.00 48.69 241 ASN D C 1
ATOM 7400 O O . ASN D 1 241 ? -65.312 -47.514 -39.808 1.00 57.46 241 ASN D O 1
ATOM 7405 N N . GLU D 1 242 ? -63.888 -49.254 -39.813 1.00 47.22 242 GLU D N 1
ATOM 7406 C CA . GLU D 1 242 ? -64.987 -50.210 -39.751 1.00 50.90 242 GLU D CA 1
ATOM 7407 C C . GLU D 1 242 ? -65.542 -50.332 -38.341 1.00 47.60 242 GLU D C 1
ATOM 7408 O O . GLU D 1 242 ? -66.742 -50.577 -38.172 1.00 57.81 242 GLU D O 1
ATOM 7414 N N . ILE D 1 243 ? -64.692 -50.162 -37.325 1.00 40.54 243 ILE D N 1
ATOM 7415 C CA . ILE D 1 243 ? -65.159 -50.219 -35.944 1.00 31.16 243 ILE D CA 1
ATOM 7416 C C . ILE D 1 243 ? -66.154 -49.100 -35.674 1.00 36.68 243 ILE D C 1
ATOM 7417 O O . ILE D 1 243 ? -67.210 -49.319 -35.067 1.00 44.98 243 ILE D O 1
ATOM 7422 N N . ILE D 1 244 ? -65.838 -47.883 -36.122 1.00 35.85 244 ILE D N 1
ATOM 7423 C CA . ILE D 1 244 ? -66.763 -46.775 -35.926 1.00 46.97 244 ILE D CA 1
ATOM 7424 C C . ILE D 1 244 ? -68.035 -46.995 -36.734 1.00 51.26 244 ILE D C 1
ATOM 7425 O O . ILE D 1 244 ? -69.124 -46.596 -36.308 1.00 52.51 244 ILE D O 1
ATOM 7430 N N . ASN D 1 245 ? -67.926 -47.636 -37.902 1.00 49.23 245 ASN D N 1
ATOM 7431 C CA . ASN D 1 245 ? -69.122 -48.029 -38.635 1.00 54.13 245 ASN D CA 1
ATOM 7432 C C . ASN D 1 245 ? -69.795 -49.224 -37.978 1.00 44.76 245 ASN D C 1
ATOM 7433 O O . ASN D 1 245 ? -71.017 -49.375 -38.075 1.00 55.18 245 ASN D O 1
ATOM 7438 N N . GLN D 1 246 ? -69.017 -50.078 -37.308 1.00 30.69 246 GLN D N 1
ATOM 7439 C CA . GLN D 1 246 ? -69.603 -51.164 -36.531 1.00 38.77 246 GLN D CA 1
ATOM 7440 C C . GLN D 1 246 ? -70.314 -50.628 -35.297 1.00 36.86 246 GLN D C 1
ATOM 7441 O O . GLN D 1 246 ? -71.425 -51.063 -34.975 1.00 37.21 246 GLN D O 1
ATOM 7447 N N . ALA D 1 247 ? -69.683 -49.687 -34.590 1.00 41.45 247 ALA D N 1
ATOM 7448 C CA . ALA D 1 247 ? -70.371 -49.002 -33.502 1.00 39.41 247 ALA D CA 1
ATOM 7449 C C . ALA D 1 247 ? -71.574 -48.232 -34.026 1.00 39.28 247 ALA D C 1
ATOM 7450 O O . ALA D 1 247 ? -72.620 -48.173 -33.370 1.00 42.69 247 ALA D O 1
ATOM 7452 N N . ASN D 1 248 ? -71.446 -47.637 -35.214 1.00 36.24 248 ASN D N 1
ATOM 7453 C CA . ASN D 1 248 ? -72.587 -47.007 -35.862 1.00 37.22 248 ASN D CA 1
ATOM 7454 C C . ASN D 1 248 ? -73.539 -48.024 -36.472 1.00 31.06 248 ASN D C 1
ATOM 7455 O O . ASN D 1 248 ? -74.693 -47.681 -36.745 1.00 33.59 248 ASN D O 1
ATOM 7460 N N . LYS D 1 249 ? -73.084 -49.258 -36.705 1.00 33.12 249 LYS D N 1
ATOM 7461 C CA . LYS D 1 249 ? -74.011 -50.316 -37.094 1.00 38.04 249 LYS D CA 1
ATOM 7462 C C . LYS D 1 249 ? -74.856 -50.755 -35.908 1.00 48.62 249 LYS D C 1
ATOM 7463 O O . LYS D 1 249 ? -76.039 -51.080 -36.064 1.00 54.18 249 LYS D O 1
ATOM 7465 N N . ILE D 1 250 ? -74.265 -50.771 -34.712 1.00 43.00 250 ILE D N 1
ATOM 7466 C CA . ILE D 1 250 ? -75.034 -51.069 -33.509 1.00 37.01 250 ILE D CA 1
ATOM 7467 C C . ILE D 1 250 ? -75.913 -49.884 -33.135 1.00 39.46 250 ILE D C 1
ATOM 7468 O O . ILE D 1 250 ? -77.035 -50.055 -32.643 1.00 51.99 250 ILE D O 1
ATOM 7470 N N . CYS D 1 251 ? -75.425 -48.667 -33.366 1.00 34.29 251 CYS D N 1
ATOM 7471 C CA . CYS D 1 251 ? -76.161 -47.452 -33.045 1.00 37.73 251 CYS D CA 1
ATOM 7472 C C . CYS D 1 251 ? -77.005 -46.945 -34.208 1.00 45.42 251 CYS D C 1
ATOM 7473 O O . CYS D 1 251 ? -77.589 -45.862 -34.105 1.00 49.68 251 CYS D O 1
ATOM 7475 N N . THR D 1 252 ? -77.082 -47.698 -35.308 1.00 36.89 252 THR D N 1
ATOM 7476 C CA . THR D 1 252 ? -77.892 -47.271 -36.446 1.00 42.19 252 THR D CA 1
ATOM 7477 C C . THR D 1 252 ? -79.374 -47.264 -36.089 1.00 55.59 252 THR D C 1
ATOM 7478 O O . THR D 1 252 ? -80.017 -46.209 -36.067 1.00 61.82 252 THR D O 1
ATOM 7480 N N . GLU D 1 253 ? -79.931 -48.437 -35.808 1.00 61.53 253 GLU D N 1
ATOM 7481 C CA . GLU D 1 253 ? -81.344 -48.554 -35.470 1.00 66.07 253 GLU D CA 1
ATOM 7482 C C . GLU D 1 253 ? -81.534 -48.772 -33.973 1.00 68.86 253 GLU D C 1
ATOM 7483 O O . GLU D 1 253 ? -80.933 -48.077 -33.154 1.00 66.36 253 GLU D O 1
ATOM 7485 N N . GLN E 1 2 ? -11.858 -82.694 -17.036 1.00 62.33 2 GLN E N 1
ATOM 7486 C CA . GLN E 1 2 ? -12.813 -83.403 -17.881 1.00 58.59 2 GLN E CA 1
ATOM 7487 C C . GLN E 1 2 ? -14.162 -82.691 -17.901 1.00 63.97 2 GLN E C 1
ATOM 7488 O O . GLN E 1 2 ? -14.235 -81.473 -17.738 1.00 66.10 2 GLN E O 1
ATOM 7490 N N . LYS E 1 3 ? -15.229 -83.460 -18.101 1.00 57.38 3 LYS E N 1
ATOM 7491 C CA . LYS E 1 3 ? -16.582 -82.932 -18.152 1.00 46.20 3 LYS E CA 1
ATOM 7492 C C . LYS E 1 3 ? -17.440 -83.603 -17.087 1.00 48.25 3 LYS E C 1
ATOM 7493 O O . LYS E 1 3 ? -17.104 -84.671 -16.568 1.00 52.19 3 LYS E O 1
ATOM 7495 N N . LEU E 1 4 ? -18.562 -82.961 -16.769 1.00 55.99 4 LEU E N 1
ATOM 7496 C CA . LEU E 1 4 ? -19.470 -83.465 -15.744 1.00 55.94 4 LEU E CA 1
ATOM 7497 C C . LEU E 1 4 ? -20.885 -83.029 -16.083 1.00 49.80 4 LEU E C 1
ATOM 7498 O O . LEU E 1 4 ? -21.159 -81.830 -16.183 1.00 54.86 4 LEU E O 1
ATOM 7503 N N . ILE E 1 5 ? -21.780 -83.997 -16.246 1.00 41.66 5 ILE E N 1
ATOM 7504 C CA . ILE E 1 5 ? -23.160 -83.741 -16.632 1.00 41.20 5 ILE E CA 1
ATOM 7505 C C . ILE E 1 5 ? -24.057 -83.936 -15.418 1.00 47.27 5 ILE E C 1
ATOM 7506 O O . ILE E 1 5 ? -23.803 -84.789 -14.560 1.00 41.94 5 ILE E O 1
ATOM 7519 N N . GLY E 1 7 ? -28.532 -83.330 -14.101 1.00 48.77 7 GLY E N 1
ATOM 7520 C CA . GLY E 1 7 ? -29.893 -83.128 -14.551 1.00 43.94 7 GLY E CA 1
ATOM 7521 C C . GLY E 1 7 ? -30.853 -82.747 -13.448 1.00 39.73 7 GLY E C 1
ATOM 7522 O O . GLY E 1 7 ? -30.977 -83.466 -12.456 1.00 46.16 7 GLY E O 1
ATOM 7523 N N . ASN E 1 8 ? -31.548 -81.627 -13.619 1.00 38.92 8 ASN E N 1
ATOM 7524 C CA . ASN E 1 8 ? -32.415 -81.059 -12.591 1.00 48.55 8 ASN E CA 1
ATOM 7525 C C . ASN E 1 8 ? -33.859 -81.186 -13.061 1.00 42.77 8 ASN E C 1
ATOM 7526 O O . ASN E 1 8 ? -34.195 -80.780 -14.179 1.00 40.90 8 ASN E O 1
ATOM 7531 N N . TRP E 1 9 ? -34.712 -81.743 -12.202 1.00 46.26 9 TRP E N 1
ATOM 7532 C CA . TRP E 1 9 ? -36.126 -81.944 -12.505 1.00 49.45 9 TRP E CA 1
ATOM 7533 C C . TRP E 1 9 ? -37.003 -80.880 -11.847 1.00 49.38 9 TRP E C 1
ATOM 7534 O O . TRP E 1 9 ? -38.156 -81.161 -11.499 1.00 57.96 9 TRP E O 1
ATOM 7545 N N . LYS E 1 10 ? -36.460 -79.664 -11.685 1.00 37.83 10 LYS E N 1
ATOM 7546 C CA . LYS E 1 10 ? -37.076 -78.497 -11.046 1.00 49.95 10 LYS E CA 1
ATOM 7547 C C . LYS E 1 10 ? -38.386 -78.794 -10.325 1.00 57.88 10 LYS E C 1
ATOM 7548 O O . LYS E 1 10 ? -38.392 -78.991 -9.106 1.00 67.40 10 LYS E O 1
ATOM 7562 N N . ASN E 1 12 ? -41.364 -81.137 -11.837 1.00 51.18 12 ASN E N 1
ATOM 7563 C CA . ASN E 1 12 ? -42.183 -81.924 -12.749 1.00 49.16 12 ASN E CA 1
ATOM 7564 C C . ASN E 1 12 ? -42.063 -83.396 -12.384 1.00 50.51 12 ASN E C 1
ATOM 7565 O O . ASN E 1 12 ? -41.131 -83.811 -11.694 1.00 52.15 12 ASN E O 1
ATOM 7570 N N . GLY E 1 13 ? -43.014 -84.186 -12.874 1.00 49.06 13 GLY E N 1
ATOM 7571 C CA . GLY E 1 13 ? -42.983 -85.623 -12.707 1.00 55.71 13 GLY E CA 1
ATOM 7572 C C . GLY E 1 13 ? -43.855 -86.118 -11.565 1.00 61.55 13 GLY E C 1
ATOM 7573 O O . GLY E 1 13 ? -44.338 -85.360 -10.719 1.00 55.58 13 GLY E O 1
ATOM 7574 N N . ASN E 1 14 ? -44.056 -87.433 -11.552 1.00 69.03 14 ASN E N 1
ATOM 7575 C CA . ASN E 1 14 ? -44.828 -88.091 -10.508 1.00 63.73 14 ASN E CA 1
ATOM 7576 C C . ASN E 1 14 ? -44.230 -89.470 -10.267 1.00 66.09 14 ASN E C 1
ATOM 7577 O O . ASN E 1 14 ? -43.414 -89.960 -11.050 1.00 70.26 14 ASN E O 1
ATOM 7582 N N . SER E 1 15 ? -44.649 -90.097 -9.164 1.00 60.64 15 SER E N 1
ATOM 7583 C CA . SER E 1 15 ? -44.064 -91.378 -8.779 1.00 61.64 15 SER E CA 1
ATOM 7584 C C . SER E 1 15 ? -44.360 -92.470 -9.797 1.00 59.93 15 SER E C 1
ATOM 7585 O O . SER E 1 15 ? -43.536 -93.371 -9.988 1.00 62.60 15 SER E O 1
ATOM 7588 N N . THR E 1 16 ? -45.523 -92.415 -10.452 1.00 73.45 16 THR E N 1
ATOM 7589 C CA . THR E 1 16 ? -45.857 -93.434 -11.443 1.00 79.67 16 THR E CA 1
ATOM 7590 C C . THR E 1 16 ? -44.870 -93.420 -12.602 1.00 74.23 16 THR E C 1
ATOM 7591 O O . THR E 1 16 ? -44.503 -94.476 -13.130 1.00 76.95 16 THR E O 1
ATOM 7595 N N . SER E 1 17 ? -44.426 -92.231 -13.010 1.00 66.65 17 SER E N 1
ATOM 7596 C CA . SER E 1 17 ? -43.444 -92.133 -14.083 1.00 67.46 17 SER E CA 1
ATOM 7597 C C . SER E 1 17 ? -42.032 -92.365 -13.561 1.00 64.76 17 SER E C 1
ATOM 7598 O O . SER E 1 17 ? -41.295 -93.201 -14.095 1.00 68.08 17 SER E O 1
ATOM 7601 N N . ILE E 1 18 ? -41.649 -91.644 -12.503 1.00 61.81 18 ILE E N 1
ATOM 7602 C CA . ILE E 1 18 ? -40.270 -91.666 -12.022 1.00 61.94 18 ILE E CA 1
ATOM 7603 C C . ILE E 1 18 ? -39.853 -93.067 -11.591 1.00 71.69 18 ILE E C 1
ATOM 7604 O O . ILE E 1 18 ? -38.676 -93.428 -11.698 1.00 76.31 18 ILE E O 1
ATOM 7609 N N . LYS E 1 19 ? -40.797 -93.885 -11.126 1.00 73.24 19 LYS E N 1
ATOM 7610 C CA . LYS E 1 19 ? -40.449 -95.231 -10.680 1.00 73.17 19 LYS E CA 1
ATOM 7611 C C . LYS E 1 19 ? -39.930 -96.080 -11.836 1.00 73.41 19 LYS E C 1
ATOM 7612 O O . LYS E 1 19 ? -38.816 -96.615 -11.781 1.00 72.98 19 LYS E O 1
ATOM 7618 N N . GLU E 1 20 ? -40.724 -96.207 -12.902 1.00 73.95 20 GLU E N 1
ATOM 7619 C CA . GLU E 1 20 ? -40.361 -97.108 -13.991 1.00 74.40 20 GLU E CA 1
ATOM 7620 C C . GLU E 1 20 ? -39.319 -96.508 -14.927 1.00 77.24 20 GLU E C 1
ATOM 7621 O O . GLU E 1 20 ? -38.558 -97.256 -15.552 1.00 81.32 20 GLU E O 1
ATOM 7627 N N . LEU E 1 21 ? -39.267 -95.179 -15.049 1.00 70.58 21 LEU E N 1
ATOM 7628 C CA . LEU E 1 21 ? -38.277 -94.571 -15.932 1.00 71.62 21 LEU E CA 1
ATOM 7629 C C . LEU E 1 21 ? -36.892 -94.575 -15.301 1.00 72.14 21 LEU E C 1
ATOM 7630 O O . LEU E 1 21 ? -35.890 -94.734 -16.006 1.00 71.77 21 LEU E O 1
ATOM 7635 N N . CYS E 1 22 ? -36.824 -94.412 -13.976 1.00 74.34 22 CYS E N 1
ATOM 7636 C CA . CYS E 1 22 ? -35.543 -94.215 -13.310 1.00 81.03 22 CYS E CA 1
ATOM 7637 C C . CYS E 1 22 ? -34.555 -95.326 -13.645 1.00 81.59 22 CYS E C 1
ATOM 7638 O O . CYS E 1 22 ? -33.366 -95.060 -13.840 1.00 87.57 22 CYS E O 1
ATOM 7641 N N . SER E 1 23 ? -35.028 -96.566 -13.761 1.00 76.15 23 SER E N 1
ATOM 7642 C CA . SER E 1 23 ? -34.130 -97.656 -14.120 1.00 74.32 23 SER E CA 1
ATOM 7643 C C . SER E 1 23 ? -33.618 -97.543 -15.551 1.00 71.46 23 SER E C 1
ATOM 7644 O O . SER E 1 23 ? -32.551 -98.086 -15.858 1.00 69.66 23 SER E O 1
ATOM 7647 N N . GLY E 1 24 ? -34.337 -96.838 -16.421 1.00 78.09 24 GLY E N 1
ATOM 7648 C CA . GLY E 1 24 ? -33.996 -96.789 -17.829 1.00 82.52 24 GLY E CA 1
ATOM 7649 C C . GLY E 1 24 ? -32.964 -95.747 -18.210 1.00 82.73 24 GLY E C 1
ATOM 7650 O O . GLY E 1 24 ? -32.880 -95.354 -19.377 1.00 88.57 24 GLY E O 1
ATOM 7651 N N . ILE E 1 25 ? -32.180 -95.281 -17.239 1.00 66.70 25 ILE E N 1
ATOM 7652 C CA . ILE E 1 25 ? -31.071 -94.371 -17.510 1.00 58.51 25 ILE E CA 1
ATOM 7653 C C . ILE E 1 25 ? -29.814 -94.973 -16.893 1.00 57.98 25 ILE E C 1
ATOM 7654 O O . ILE E 1 25 ? -28.850 -94.264 -16.582 1.00 58.44 25 ILE E O 1
ATOM 7659 N N . SER E 1 26 ? -29.818 -96.294 -16.715 1.00 63.53 26 SER E N 1
ATOM 7660 C CA . SER E 1 26 ? -28.673 -96.993 -16.148 1.00 58.83 26 SER E CA 1
ATOM 7661 C C . SER E 1 26 ? -27.554 -97.220 -17.156 1.00 56.93 26 SER E C 1
ATOM 7662 O O . SER E 1 26 ? -26.443 -97.578 -16.752 1.00 53.77 26 SER E O 1
ATOM 7665 N N . GLN E 1 27 ? -27.815 -97.021 -18.444 1.00 60.26 27 GLN E N 1
ATOM 7666 C CA . GLN E 1 27 ? -26.816 -97.261 -19.478 1.00 64.66 27 GLN E CA 1
ATOM 7667 C C . GLN E 1 27 ? -25.976 -96.014 -19.737 1.00 65.57 27 GLN E C 1
ATOM 7668 O O . GLN E 1 27 ? -25.133 -95.999 -20.634 1.00 63.46 27 GLN E O 1
ATOM 7674 N N . THR E 1 32 ? -21.033 -95.743 -21.257 1.00 57.14 32 THR E N 1
ATOM 7675 C CA . THR E 1 32 ? -20.448 -95.048 -20.117 1.00 52.38 32 THR E CA 1
ATOM 7676 C C . THR E 1 32 ? -18.924 -95.012 -20.208 1.00 60.29 32 THR E C 1
ATOM 7677 O O . THR E 1 32 ? -18.324 -95.746 -20.994 1.00 74.00 32 THR E O 1
ATOM 7681 N N . SER E 1 33 ? -18.306 -94.155 -19.401 1.00 54.98 33 SER E N 1
ATOM 7682 C CA . SER E 1 33 ? -16.852 -94.040 -19.353 1.00 58.41 33 SER E CA 1
ATOM 7683 C C . SER E 1 33 ? -16.484 -93.362 -18.025 1.00 63.82 33 SER E C 1
ATOM 7684 O O . SER E 1 33 ? -17.249 -93.380 -17.080 1.00 68.45 33 SER E O 1
ATOM 7687 N N . ARG E 1 34 ? -15.282 -92.764 -17.993 1.00 69.42 34 ARG E N 1
ATOM 7688 C CA . ARG E 1 34 ? -14.846 -92.041 -16.802 1.00 67.71 34 ARG E CA 1
ATOM 7689 C C . ARG E 1 34 ? -15.703 -90.810 -16.533 1.00 71.30 34 ARG E C 1
ATOM 7690 O O . ARG E 1 34 ? -15.737 -90.329 -15.394 1.00 81.39 34 ARG E O 1
ATOM 7698 N N . VAL E 1 35 ? -16.407 -90.303 -17.550 1.00 62.51 35 VAL E N 1
ATOM 7699 C CA . VAL E 1 35 ? -17.226 -89.111 -17.377 1.00 63.77 35 VAL E CA 1
ATOM 7700 C C . VAL E 1 35 ? -18.267 -89.337 -16.285 1.00 73.13 35 VAL E C 1
ATOM 7701 O O . VAL E 1 35 ? -18.763 -90.453 -16.081 1.00 82.46 35 VAL E O 1
ATOM 7703 N N . ALA E 1 36 ? -18.601 -88.263 -15.575 1.00 83.31 36 ALA E N 1
ATOM 7704 C CA . ALA E 1 36 ? -19.488 -88.319 -14.423 1.00 89.06 36 ALA E CA 1
ATOM 7705 C C . ALA E 1 36 ? -20.835 -87.701 -14.772 1.00 83.44 36 ALA E C 1
ATOM 7706 O O . ALA E 1 36 ? -20.893 -86.622 -15.370 1.00 76.73 36 ALA E O 1
ATOM 7708 N N . ILE E 1 37 ? -21.911 -88.388 -14.394 1.00 85.67 37 ILE E N 1
ATOM 7709 C CA . ILE E 1 37 ? -23.270 -87.904 -14.589 1.00 83.54 37 ILE E CA 1
ATOM 7710 C C . ILE E 1 37 ? -23.983 -87.920 -13.245 1.00 80.26 37 ILE E C 1
ATOM 7711 O O . ILE E 1 37 ? -23.645 -88.703 -12.352 1.00 91.02 37 ILE E O 1
ATOM 7713 N N . ALA E 1 38 ? -24.971 -87.043 -13.101 1.00 68.13 38 ALA E N 1
ATOM 7714 C CA . ALA E 1 38 ? -25.748 -86.953 -11.872 1.00 63.27 38 ALA E CA 1
ATOM 7715 C C . ALA E 1 38 ? -27.158 -86.497 -12.229 1.00 60.32 38 ALA E C 1
ATOM 7716 O O . ALA E 1 38 ? -27.504 -86.360 -13.407 1.00 61.12 38 ALA E O 1
ATOM 7718 N N . VAL E 1 39 ? -27.976 -86.257 -11.205 1.00 58.69 39 VAL E N 1
ATOM 7719 C CA . VAL E 1 39 ? -29.364 -85.865 -11.415 1.00 54.35 39 VAL E CA 1
ATOM 7720 C C . VAL E 1 39 ? -29.862 -85.166 -10.158 1.00 61.00 39 VAL E C 1
ATOM 7721 O O . VAL E 1 39 ? -29.456 -85.499 -9.041 1.00 67.86 39 VAL E O 1
ATOM 7725 N N . PHE E 1 40 ? -30.736 -84.174 -10.348 1.00 55.53 40 PHE E N 1
ATOM 7726 C CA . PHE E 1 40 ? -31.330 -83.393 -9.262 1.00 49.07 40 PHE E CA 1
ATOM 7727 C C . PHE E 1 40 ? -32.844 -83.558 -9.308 1.00 46.78 40 PHE E C 1
ATOM 7728 O O . PHE E 1 40 ? -33.544 -82.767 -9.958 1.00 39.95 40 PHE E O 1
ATOM 7736 N N . PRO E 1 41 ? -33.395 -84.568 -8.631 1.00 54.04 41 PRO E N 1
ATOM 7737 C CA . PRO E 1 41 ? -34.854 -84.737 -8.623 1.00 57.37 41 PRO E CA 1
ATOM 7738 C C . PRO E 1 41 ? -35.532 -83.761 -7.679 1.00 57.99 41 PRO E C 1
ATOM 7739 O O . PRO E 1 41 ? -34.878 -82.884 -7.107 1.00 58.05 41 PRO E O 1
ATOM 7743 N N . SER E 1 42 ? -36.841 -83.904 -7.509 1.00 60.62 42 SER E N 1
ATOM 7744 C CA . SER E 1 42 ? -37.552 -83.118 -6.517 1.00 62.23 42 SER E CA 1
ATOM 7745 C C . SER E 1 42 ? -37.291 -83.682 -5.120 1.00 68.22 42 SER E C 1
ATOM 7746 O O . SER E 1 42 ? -36.791 -84.797 -4.953 1.00 70.09 42 SER E O 1
ATOM 7749 N N . SER E 1 43 ? -37.646 -82.892 -4.103 1.00 77.59 43 SER E N 1
ATOM 7750 C CA . SER E 1 43 ? -37.317 -83.236 -2.725 1.00 80.91 43 SER E CA 1
ATOM 7751 C C . SER E 1 43 ? -38.016 -84.498 -2.241 1.00 81.70 43 SER E C 1
ATOM 7752 O O . SER E 1 43 ? -37.622 -85.040 -1.203 1.00 85.68 43 SER E O 1
ATOM 7755 N N . VAL E 1 44 ? -39.033 -84.977 -2.953 1.00 74.78 44 VAL E N 1
ATOM 7756 C CA . VAL E 1 44 ? -39.747 -86.176 -2.553 1.00 74.04 44 VAL E CA 1
ATOM 7757 C C . VAL E 1 44 ? -39.343 -87.393 -3.379 1.00 68.77 44 VAL E C 1
ATOM 7758 O O . VAL E 1 44 ? -39.422 -88.519 -2.875 1.00 66.41 44 VAL E O 1
ATOM 7762 N N . TYR E 1 45 ? -38.890 -87.205 -4.618 1.00 67.32 45 TYR E N 1
ATOM 7763 C CA . TYR E 1 45 ? -38.571 -88.313 -5.509 1.00 62.77 45 TYR E CA 1
ATOM 7764 C C . TYR E 1 45 ? -37.081 -88.598 -5.600 1.00 65.75 45 TYR E C 1
ATOM 7765 O O . TYR E 1 45 ? -36.651 -89.297 -6.522 1.00 69.89 45 TYR E O 1
ATOM 7774 N N . VAL E 1 46 ? -36.284 -88.058 -4.678 1.00 61.78 46 VAL E N 1
ATOM 7775 C CA . VAL E 1 46 ? -34.863 -88.376 -4.639 1.00 59.26 46 VAL E CA 1
ATOM 7776 C C . VAL E 1 46 ? -34.643 -89.786 -4.108 1.00 57.23 46 VAL E C 1
ATOM 7777 O O . VAL E 1 46 ? -33.729 -90.494 -4.557 1.00 59.36 46 VAL E O 1
ATOM 7781 N N . LYS E 1 47 ? -35.470 -90.219 -3.151 1.00 57.90 47 LYS E N 1
ATOM 7782 C CA . LYS E 1 47 ? -35.394 -91.596 -2.681 1.00 60.68 47 LYS E CA 1
ATOM 7783 C C . LYS E 1 47 ? -35.870 -92.572 -3.748 1.00 58.44 47 LYS E C 1
ATOM 7784 O O . LYS E 1 47 ? -35.374 -93.702 -3.819 1.00 60.08 47 LYS E O 1
ATOM 7790 N N . GLU E 1 48 ? -36.819 -92.158 -4.585 1.00 59.13 48 GLU E N 1
ATOM 7791 C CA . GLU E 1 48 ? -37.217 -92.933 -5.753 1.00 66.33 48 GLU E CA 1
ATOM 7792 C C . GLU E 1 48 ? -36.186 -92.865 -6.871 1.00 71.94 48 GLU E C 1
ATOM 7793 O O . GLU E 1 48 ? -36.480 -93.265 -8.001 1.00 75.33 48 GLU E O 1
ATOM 7799 N N . VAL E 1 49 ? -34.994 -92.345 -6.573 1.00 71.36 49 VAL E N 1
ATOM 7800 C CA . VAL E 1 49 ? -33.869 -92.343 -7.494 1.00 68.90 49 VAL E CA 1
ATOM 7801 C C . VAL E 1 49 ? -32.728 -93.214 -6.985 1.00 73.74 49 VAL E C 1
ATOM 7802 O O . VAL E 1 49 ? -32.048 -93.882 -7.773 1.00 76.76 49 VAL E O 1
ATOM 7806 N N . ILE E 1 50 ? -32.524 -93.245 -5.666 1.00 77.88 50 ILE E N 1
ATOM 7807 C CA . ILE E 1 50 ? -31.496 -94.095 -5.073 1.00 76.72 50 ILE E CA 1
ATOM 7808 C C . ILE E 1 50 ? -31.756 -95.560 -5.402 1.00 72.84 50 ILE E C 1
ATOM 7809 O O . ILE E 1 50 ? -30.820 -96.336 -5.631 1.00 69.69 50 ILE E O 1
ATOM 7814 N N . SER E 1 51 ? -33.030 -95.958 -5.441 1.00 69.85 51 SER E N 1
ATOM 7815 C CA . SER E 1 51 ? -33.358 -97.361 -5.663 1.00 67.76 51 SER E CA 1
ATOM 7816 C C . SER E 1 51 ? -33.064 -97.797 -7.092 1.00 78.03 51 SER E C 1
ATOM 7817 O O . SER E 1 51 ? -32.732 -98.964 -7.325 1.00 83.45 51 SER E O 1
ATOM 7820 N N . GLN E 1 52 ? -33.170 -96.885 -8.057 1.00 83.57 52 GLN E N 1
ATOM 7821 C CA . GLN E 1 52 ? -33.070 -97.267 -9.458 1.00 89.78 52 GLN E CA 1
ATOM 7822 C C . GLN E 1 52 ? -31.766 -96.850 -10.126 1.00 89.65 52 GLN E C 1
ATOM 7823 O O . GLN E 1 52 ? -31.384 -97.468 -11.126 1.00 93.76 52 GLN E O 1
ATOM 7829 N N . LEU E 1 53 ? -31.066 -95.815 -9.608 1.00 80.06 53 LEU E N 1
ATOM 7830 C CA . LEU E 1 53 ? -29.923 -95.463 -10.439 1.00 70.76 53 LEU E CA 1
ATOM 7831 C C . LEU E 1 53 ? -28.647 -96.132 -9.938 1.00 64.08 53 LEU E C 1
ATOM 7832 O O . LEU E 1 53 ? -28.498 -96.386 -8.738 1.00 59.46 53 LEU E O 1
ATOM 7837 N N . PRO E 1 54 ? -27.707 -96.423 -10.850 1.00 60.65 54 PRO E N 1
ATOM 7838 C CA . PRO E 1 54 ? -26.478 -97.127 -10.453 1.00 67.98 54 PRO E CA 1
ATOM 7839 C C . PRO E 1 54 ? -25.562 -96.305 -9.559 1.00 65.36 54 PRO E C 1
ATOM 7840 O O . PRO E 1 54 ? -25.941 -95.242 -9.056 1.00 56.94 54 PRO E O 1
ATOM 7844 N N . GLU E 1 55 ? -24.337 -96.797 -9.368 1.00 82.26 55 GLU E N 1
ATOM 7845 C CA . GLU E 1 55 ? -23.433 -96.191 -8.397 1.00 93.59 55 GLU E CA 1
ATOM 7846 C C . GLU E 1 55 ? -22.856 -94.876 -8.909 1.00 89.87 55 GLU E C 1
ATOM 7847 O O . GLU E 1 55 ? -22.868 -93.865 -8.197 1.00 93.51 55 GLU E O 1
ATOM 7849 N N . LYS E 1 56 ? -22.350 -94.866 -10.147 1.00 71.58 56 LYS E N 1
ATOM 7850 C CA . LYS E 1 56 ? -21.577 -93.720 -10.620 1.00 70.25 56 LYS E CA 1
ATOM 7851 C C . LYS E 1 56 ? -22.426 -92.460 -10.733 1.00 69.85 56 LYS E C 1
ATOM 7852 O O . LYS E 1 56 ? -21.899 -91.346 -10.614 1.00 66.63 56 LYS E O 1
ATOM 7858 N N . VAL E 1 57 ? -23.729 -92.603 -10.963 1.00 79.71 57 VAL E N 1
ATOM 7859 C CA . VAL E 1 57 ? -24.583 -91.432 -11.127 1.00 87.28 57 VAL E CA 1
ATOM 7860 C C . VAL E 1 57 ? -24.923 -90.882 -9.751 1.00 91.57 57 VAL E C 1
ATOM 7861 O O . VAL E 1 57 ? -25.497 -91.583 -8.913 1.00 96.07 57 VAL E O 1
ATOM 7865 N N . GLY E 1 58 ? -24.568 -89.626 -9.518 1.00 88.61 58 GLY E N 1
ATOM 7866 C CA . GLY E 1 58 ? -24.821 -88.990 -8.245 1.00 85.66 58 GLY E CA 1
ATOM 7867 C C . GLY E 1 58 ? -26.216 -88.413 -8.168 1.00 80.73 58 GLY E C 1
ATOM 7868 O O . GLY E 1 58 ? -26.980 -88.420 -9.130 1.00 77.71 58 GLY E O 1
ATOM 7869 N N . VAL E 1 59 ? -26.548 -87.905 -6.988 1.00 70.21 59 VAL E N 1
ATOM 7870 C CA . VAL E 1 59 ? -27.887 -87.415 -6.698 1.00 60.93 59 VAL E CA 1
ATOM 7871 C C . VAL E 1 59 ? -27.766 -86.164 -5.846 1.00 62.74 59 VAL E C 1
ATOM 7872 O O . VAL E 1 59 ? -26.909 -86.086 -4.960 1.00 59.08 59 VAL E O 1
ATOM 7876 N N . GLY E 1 60 ? -28.614 -85.180 -6.125 1.00 76.40 60 GLY E N 1
ATOM 7877 C CA . GLY E 1 60 ? -28.629 -83.968 -5.331 1.00 84.95 60 GLY E CA 1
ATOM 7878 C C . GLY E 1 60 ? -30.010 -83.355 -5.295 1.00 89.31 60 GLY E C 1
ATOM 7879 O O . GLY E 1 60 ? -30.894 -83.702 -6.086 1.00 95.10 60 GLY E O 1
ATOM 7880 N N . LEU E 1 61 ? -30.185 -82.428 -4.360 1.00 84.28 61 LEU E N 1
ATOM 7881 C CA . LEU E 1 61 ? -31.431 -81.691 -4.244 1.00 73.09 61 LEU E CA 1
ATOM 7882 C C . LEU E 1 61 ? -31.315 -80.347 -4.948 1.00 60.63 61 LEU E C 1
ATOM 7883 O O . LEU E 1 61 ? -30.229 -79.775 -5.067 1.00 64.97 61 LEU E O 1
ATOM 7888 N N . GLN E 1 62 ? -32.458 -79.849 -5.418 1.00 48.33 62 GLN E N 1
ATOM 7889 C CA . GLN E 1 62 ? -32.458 -78.618 -6.196 1.00 46.82 62 GLN E CA 1
ATOM 7890 C C . GLN E 1 62 ? -32.239 -77.391 -5.320 1.00 50.59 62 GLN E C 1
ATOM 7891 O O . GLN E 1 62 ? -31.671 -76.396 -5.785 1.00 56.31 62 GLN E O 1
ATOM 7897 N N . ASN E 1 63 ? -32.677 -77.438 -4.062 1.00 46.71 63 ASN E N 1
ATOM 7898 C CA . ASN E 1 63 ? -32.422 -76.352 -3.125 1.00 50.23 63 ASN E CA 1
ATOM 7899 C C . ASN E 1 63 ? -32.754 -76.818 -1.716 1.00 58.81 63 ASN E C 1
ATOM 7900 O O . ASN E 1 63 ? -33.790 -77.449 -1.494 1.00 66.14 63 ASN E O 1
ATOM 7905 N N . ILE E 1 64 ? -31.863 -76.508 -0.776 1.00 58.74 64 ILE E N 1
ATOM 7906 C CA . ILE E 1 64 ? -32.134 -76.693 0.645 1.00 53.56 64 ILE E CA 1
ATOM 7907 C C . ILE E 1 64 ? -31.949 -75.346 1.329 1.00 53.84 64 ILE E C 1
ATOM 7908 O O . ILE E 1 64 ? -31.965 -74.300 0.671 1.00 52.90 64 ILE E O 1
ATOM 7913 N N . THR E 1 65 ? -31.768 -75.352 2.645 1.00 55.82 65 THR E N 1
ATOM 7914 C CA . THR E 1 65 ? -31.659 -74.120 3.409 1.00 49.48 65 THR E CA 1
ATOM 7915 C C . THR E 1 65 ? -30.361 -74.088 4.200 1.00 53.38 65 THR E C 1
ATOM 7916 O O . THR E 1 65 ? -29.918 -75.107 4.739 1.00 64.02 65 THR E O 1
ATOM 7920 N N . PHE E 1 66 ? -29.756 -72.901 4.249 1.00 47.11 66 PHE E N 1
ATOM 7921 C CA . PHE E 1 66 ? -28.509 -72.700 4.970 1.00 44.04 66 PHE E CA 1
ATOM 7922 C C . PHE E 1 66 ? -28.683 -72.800 6.478 1.00 47.95 66 PHE E C 1
ATOM 7923 O O . PHE E 1 66 ? -27.703 -73.057 7.184 1.00 38.46 66 PHE E O 1
ATOM 7931 N N . TYR E 1 67 ? -29.896 -72.584 6.982 1.00 48.31 67 TYR E N 1
ATOM 7932 C CA . TYR E 1 67 ? -30.143 -72.679 8.414 1.00 41.72 67 TYR E CA 1
ATOM 7933 C C . TYR E 1 67 ? -29.817 -74.080 8.912 1.00 48.29 67 TYR E C 1
ATOM 7934 O O . TYR E 1 67 ? -30.174 -75.077 8.280 1.00 46.59 67 TYR E O 1
ATOM 7943 N N . ASP E 1 68 ? -29.125 -74.158 10.047 1.00 49.46 68 ASP E N 1
ATOM 7944 C CA . ASP E 1 68 ? -28.866 -75.473 10.608 1.00 45.45 68 ASP E CA 1
ATOM 7945 C C . ASP E 1 68 ? -30.148 -76.032 11.222 1.00 48.79 68 ASP E C 1
ATOM 7946 O O . ASP E 1 68 ? -31.150 -75.330 11.385 1.00 49.48 68 ASP E O 1
ATOM 7951 N N . ASP E 1 69 ? -30.106 -77.316 11.559 1.00 56.79 69 ASP E N 1
ATOM 7952 C CA . ASP E 1 69 ? -31.311 -78.021 11.972 1.00 50.80 69 ASP E CA 1
ATOM 7953 C C . ASP E 1 69 ? -31.925 -77.384 13.214 1.00 51.97 69 ASP E C 1
ATOM 7954 O O . ASP E 1 69 ? -31.245 -77.168 14.221 1.00 58.29 69 ASP E O 1
ATOM 7959 N N . GLY E 1 70 ? -33.218 -77.071 13.130 1.00 48.04 70 GLY E N 1
ATOM 7960 C CA . GLY E 1 70 ? -33.907 -76.392 14.210 1.00 54.19 70 GLY E CA 1
ATOM 7961 C C . GLY E 1 70 ? -35.386 -76.181 13.955 1.00 55.15 70 GLY E C 1
ATOM 7962 O O . GLY E 1 70 ? -36.106 -77.130 13.628 1.00 49.75 70 GLY E O 1
ATOM 7963 N N . ALA E 1 71 ? -35.845 -74.939 14.093 1.00 61.85 71 ALA E N 1
ATOM 7964 C CA . ALA E 1 71 ? -37.259 -74.586 13.994 1.00 63.00 71 ALA E CA 1
ATOM 7965 C C . ALA E 1 71 ? -37.471 -73.728 12.747 1.00 59.13 71 ALA E C 1
ATOM 7966 O O . ALA E 1 71 ? -37.445 -72.498 12.804 1.00 67.97 71 ALA E O 1
ATOM 7968 N N . TYR E 1 72 ? -37.670 -74.398 11.610 1.00 52.98 72 TYR E N 1
ATOM 7969 C CA . TYR E 1 72 ? -37.943 -73.737 10.332 1.00 51.21 72 TYR E CA 1
ATOM 7970 C C . TYR E 1 72 ? -38.873 -74.648 9.532 1.00 49.84 72 TYR E C 1
ATOM 7971 O O . TYR E 1 72 ? -38.412 -75.574 8.863 1.00 49.66 72 TYR E O 1
ATOM 7980 N N . THR E 1 73 ? -40.173 -74.365 9.598 1.00 52.73 73 THR E N 1
ATOM 7981 C CA . THR E 1 73 ? -41.197 -75.211 8.988 1.00 52.61 73 THR E CA 1
ATOM 7982 C C . THR E 1 73 ? -41.088 -75.149 7.470 1.00 43.92 73 THR E C 1
ATOM 7983 O O . THR E 1 73 ? -41.389 -74.119 6.861 1.00 44.42 73 THR E O 1
ATOM 7987 N N . GLY E 1 74 ? -40.661 -76.248 6.854 1.00 40.24 74 GLY E N 1
ATOM 7988 C CA . GLY E 1 74 ? -40.637 -76.362 5.410 1.00 49.33 74 GLY E CA 1
ATOM 7989 C C . GLY E 1 74 ? -39.273 -76.335 4.753 1.00 44.54 74 GLY E C 1
ATOM 7990 O O . GLY E 1 74 ? -39.206 -76.250 3.521 1.00 38.86 74 GLY E O 1
ATOM 7991 N N . GLU E 1 75 ? -38.187 -76.419 5.520 1.00 45.53 75 GLU E N 1
ATOM 7992 C CA . GLU E 1 75 ? -36.843 -76.358 4.962 1.00 51.32 75 GLU E CA 1
ATOM 7993 C C . GLU E 1 75 ? -36.040 -77.602 5.304 1.00 55.37 75 GLU E C 1
ATOM 7994 O O . GLU E 1 75 ? -36.288 -78.278 6.307 1.00 41.09 75 GLU E O 1
ATOM 8000 N N . ILE E 1 76 ? -35.041 -77.861 4.464 1.00 51.95 76 ILE E N 1
ATOM 8001 C CA . ILE E 1 76 ? -34.229 -79.067 4.509 1.00 53.52 76 ILE E CA 1
ATOM 8002 C C . ILE E 1 76 ? -32.788 -78.674 4.798 1.00 63.77 76 ILE E C 1
ATOM 8003 O O . ILE E 1 76 ? -32.311 -77.638 4.320 1.00 60.70 76 ILE E O 1
ATOM 8008 N N . SER E 1 77 ? -32.102 -79.494 5.590 1.00 78.67 77 SER E N 1
ATOM 8009 C CA . SER E 1 77 ? -30.749 -79.206 6.033 1.00 79.63 77 SER E CA 1
ATOM 8010 C C . SER E 1 77 ? -29.738 -80.037 5.245 1.00 83.02 77 SER E C 1
ATOM 8011 O O . SER E 1 77 ? -30.078 -80.768 4.312 1.00 92.06 77 SER E O 1
ATOM 8014 N N . ALA E 1 78 ? -28.470 -79.920 5.643 1.00 76.67 78 ALA E N 1
ATOM 8015 C CA . ALA E 1 78 ? -27.384 -80.571 4.919 1.00 71.71 78 ALA E CA 1
ATOM 8016 C C . ALA E 1 78 ? -27.296 -82.057 5.240 1.00 59.10 78 ALA E C 1
ATOM 8017 O O . ALA E 1 78 ? -27.013 -82.868 4.352 1.00 56.34 78 ALA E O 1
ATOM 8019 N N . ARG E 1 79 ? -27.519 -82.432 6.502 1.00 62.47 79 ARG E N 1
ATOM 8020 C CA . ARG E 1 79 ? -27.467 -83.844 6.866 1.00 73.03 79 ARG E CA 1
ATOM 8021 C C . ARG E 1 79 ? -28.571 -84.636 6.181 1.00 73.83 79 ARG E C 1
ATOM 8022 O O . ARG E 1 79 ? -28.379 -85.811 5.851 1.00 75.36 79 ARG E O 1
ATOM 8038 N N . LEU E 1 81 ? -29.484 -84.241 3.264 1.00 44.62 81 LEU E N 1
ATOM 8039 C CA . LEU E 1 81 ? -28.809 -84.653 2.039 1.00 53.31 81 LEU E CA 1
ATOM 8040 C C . LEU E 1 81 ? -27.791 -85.748 2.328 1.00 59.12 81 LEU E C 1
ATOM 8041 O O . LEU E 1 81 ? -27.714 -86.749 1.606 1.00 60.82 81 LEU E O 1
ATOM 8046 N N . GLU E 1 82 ? -27.009 -85.576 3.392 1.00 66.76 82 GLU E N 1
ATOM 8047 C CA . GLU E 1 82 ? -25.947 -86.501 3.763 1.00 72.77 82 GLU E CA 1
ATOM 8048 C C . GLU E 1 82 ? -26.462 -87.786 4.399 1.00 82.42 82 GLU E C 1
ATOM 8049 O O . GLU E 1 82 ? -25.649 -88.610 4.833 1.00 86.28 82 GLU E O 1
ATOM 8055 N N . ASP E 1 83 ? -27.780 -87.985 4.470 1.00 86.41 83 ASP E N 1
ATOM 8056 C CA . ASP E 1 83 ? -28.340 -89.184 5.075 1.00 93.43 83 ASP E CA 1
ATOM 8057 C C . ASP E 1 83 ? -29.185 -90.022 4.129 1.00 99.04 83 ASP E C 1
ATOM 8058 O O . ASP E 1 83 ? -29.406 -91.203 4.416 1.00 103.35 83 ASP E O 1
ATOM 8063 N N . ILE E 1 84 ? -29.664 -89.456 3.023 1.00 96.64 84 ILE E N 1
ATOM 8064 C CA . ILE E 1 84 ? -30.425 -90.215 2.037 1.00 91.96 84 ILE E CA 1
ATOM 8065 C C . ILE E 1 84 ? -29.646 -90.199 0.727 1.00 89.59 84 ILE E C 1
ATOM 8066 O O . ILE E 1 84 ? -30.223 -90.281 -0.364 1.00 87.46 84 ILE E O 1
ATOM 8071 N N . GLY E 1 85 ? -28.324 -90.082 0.832 1.00 85.08 85 GLY E N 1
ATOM 8072 C CA . GLY E 1 85 ? -27.437 -90.267 -0.296 1.00 76.96 85 GLY E CA 1
ATOM 8073 C C . GLY E 1 85 ? -27.251 -89.073 -1.206 1.00 66.33 85 GLY E C 1
ATOM 8074 O O . GLY E 1 85 ? -26.420 -89.148 -2.120 1.00 60.80 85 GLY E O 1
ATOM 8075 N N . CYS E 1 86 ? -27.984 -87.979 -0.992 1.00 61.41 86 CYS E N 1
ATOM 8076 C CA . CYS E 1 86 ? -27.898 -86.814 -1.869 1.00 45.11 86 CYS E CA 1
ATOM 8077 C C . CYS E 1 86 ? -26.470 -86.288 -1.955 1.00 44.90 86 CYS E C 1
ATOM 8078 O O . CYS E 1 86 ? -26.038 -85.493 -1.115 1.00 44.60 86 CYS E O 1
ATOM 8081 N N . ASP E 1 87 ? -25.737 -86.727 -2.981 1.00 45.09 87 ASP E N 1
ATOM 8082 C CA . ASP E 1 87 ? -24.330 -86.366 -3.110 1.00 50.80 87 ASP E CA 1
ATOM 8083 C C . ASP E 1 87 ? -24.148 -84.903 -3.496 1.00 59.83 87 ASP E C 1
ATOM 8084 O O . ASP E 1 87 ? -23.147 -84.284 -3.116 1.00 66.72 87 ASP E O 1
ATOM 8089 N N . TYR E 1 88 ? -25.092 -84.331 -4.235 1.00 63.26 88 TYR E N 1
ATOM 8090 C CA . TYR E 1 88 ? -24.938 -83.004 -4.814 1.00 60.09 88 TYR E CA 1
ATOM 8091 C C . TYR E 1 88 ? -25.947 -82.031 -4.209 1.00 41.05 88 TYR E C 1
ATOM 8092 O O . TYR E 1 88 ? -26.735 -82.379 -3.325 1.00 41.41 88 TYR E O 1
ATOM 8101 N N . LEU E 1 89 ? -25.910 -80.790 -4.705 1.00 52.34 89 LEU E N 1
ATOM 8102 C CA . LEU E 1 89 ? -26.829 -79.740 -4.281 1.00 46.94 89 LEU E CA 1
ATOM 8103 C C . LEU E 1 89 ? -26.751 -78.528 -5.205 1.00 49.19 89 LEU E C 1
ATOM 8104 O O . LEU E 1 89 ? -25.673 -77.956 -5.393 1.00 54.92 89 LEU E O 1
ATOM 8109 N N . LEU E 1 90 ? -27.886 -78.129 -5.780 1.00 49.55 90 LEU E N 1
ATOM 8110 C CA . LEU E 1 90 ? -27.977 -76.923 -6.596 1.00 43.23 90 LEU E CA 1
ATOM 8111 C C . LEU E 1 90 ? -28.187 -75.716 -5.692 1.00 39.74 90 LEU E C 1
ATOM 8112 O O . LEU E 1 90 ? -29.108 -75.705 -4.871 1.00 44.57 90 LEU E O 1
ATOM 8117 N N . ILE E 1 91 ? -27.339 -74.700 -5.843 1.00 35.42 91 ILE E N 1
ATOM 8118 C CA . ILE E 1 91 ? -27.385 -73.514 -4.993 1.00 46.15 91 ILE E CA 1
ATOM 8119 C C . ILE E 1 91 ? -27.402 -72.274 -5.875 1.00 45.00 91 ILE E C 1
ATOM 8120 O O . ILE E 1 91 ? -26.448 -72.027 -6.622 1.00 52.77 91 ILE E O 1
ATOM 8125 N N . GLY E 1 92 ? -28.478 -71.496 -5.783 1.00 40.75 92 GLY E N 1
ATOM 8126 C CA . GLY E 1 92 ? -28.532 -70.194 -6.421 1.00 32.50 92 GLY E CA 1
ATOM 8127 C C . GLY E 1 92 ? -29.022 -70.194 -7.853 1.00 44.42 92 GLY E C 1
ATOM 8128 O O . GLY E 1 92 ? -28.521 -69.429 -8.682 1.00 47.79 92 GLY E O 1
ATOM 8129 N N . HIS E 1 93 ? -30.010 -71.033 -8.157 1.00 48.40 93 HIS E N 1
ATOM 8130 C CA . HIS E 1 93 ? -30.553 -71.095 -9.504 1.00 49.36 93 HIS E CA 1
ATOM 8131 C C . HIS E 1 93 ? -31.252 -69.782 -9.860 1.00 44.94 93 HIS E C 1
ATOM 8132 O O . HIS E 1 93 ? -31.505 -68.925 -9.008 1.00 46.18 93 HIS E O 1
ATOM 8139 N N . SER E 1 94 ? -31.555 -69.628 -11.153 1.00 44.64 94 SER E N 1
ATOM 8140 C CA . SER E 1 94 ? -32.270 -68.442 -11.616 1.00 50.21 94 SER E CA 1
ATOM 8141 C C . SER E 1 94 ? -33.593 -68.268 -10.880 1.00 56.40 94 SER E C 1
ATOM 8142 O O . SER E 1 94 ? -33.951 -67.151 -10.487 1.00 61.51 94 SER E O 1
ATOM 8145 N N . GLU E 1 95 ? -34.334 -69.361 -10.681 1.00 54.38 95 GLU E N 1
ATOM 8146 C CA . GLU E 1 95 ? -35.616 -69.275 -9.992 1.00 50.19 95 GLU E CA 1
ATOM 8147 C C . GLU E 1 95 ? -35.454 -68.977 -8.509 1.00 40.97 95 GLU E C 1
ATOM 8148 O O . GLU E 1 95 ? -36.391 -68.474 -7.884 1.00 44.04 95 GLU E O 1
ATOM 8154 N N . ARG E 1 96 ? -34.287 -69.281 -7.935 1.00 34.76 96 ARG E N 1
ATOM 8155 C CA . ARG E 1 96 ? -34.016 -68.940 -6.540 1.00 34.20 96 ARG E CA 1
ATOM 8156 C C . ARG E 1 96 ? -33.852 -67.439 -6.363 1.00 38.63 96 ARG E C 1
ATOM 8157 O O . ARG E 1 96 ? -34.446 -66.840 -5.454 1.00 47.96 96 ARG E O 1
ATOM 8165 N N . ARG E 1 97 ? -33.018 -66.819 -7.209 1.00 36.78 97 ARG E N 1
ATOM 8166 C CA . ARG E 1 97 ? -32.733 -65.399 -7.066 1.00 37.87 97 ARG E CA 1
ATOM 8167 C C . ARG E 1 97 ? -33.920 -64.538 -7.471 1.00 34.50 97 ARG E C 1
ATOM 8168 O O . ARG E 1 97 ? -34.121 -63.459 -6.903 1.00 44.34 97 ARG E O 1
ATOM 8176 N N . SER E 1 98 ? -34.709 -64.984 -8.448 1.00 29.70 98 SER E N 1
ATOM 8177 C CA . SER E 1 98 ? -35.778 -64.155 -8.995 1.00 35.50 98 SER E CA 1
ATOM 8178 C C . SER E 1 98 ? -37.099 -64.371 -8.259 1.00 41.73 98 SER E C 1
ATOM 8179 O O . SER E 1 98 ? -37.618 -63.453 -7.616 1.00 39.29 98 SER E O 1
ATOM 8182 N N . LEU E 1 99 ? -37.652 -65.581 -8.345 1.00 40.73 99 LEU E N 1
ATOM 8183 C CA . LEU E 1 99 ? -38.971 -65.857 -7.791 1.00 46.42 99 LEU E CA 1
ATOM 8184 C C . LEU E 1 99 ? -38.957 -66.069 -6.284 1.00 48.21 99 LEU E C 1
ATOM 8185 O O . LEU E 1 99 ? -40.031 -66.123 -5.675 1.00 43.08 99 LEU E O 1
ATOM 8190 N N . PHE E 1 100 ? -37.780 -66.191 -5.668 1.00 53.48 100 PHE E N 1
ATOM 8191 C CA . PHE E 1 100 ? -37.684 -66.403 -4.230 1.00 55.35 100 PHE E CA 1
ATOM 8192 C C . PHE E 1 100 ? -36.635 -65.511 -3.578 1.00 58.75 100 PHE E C 1
ATOM 8193 O O . PHE E 1 100 ? -36.330 -65.700 -2.395 1.00 66.21 100 PHE E O 1
ATOM 8201 N N . ALA E 1 101 ? -36.077 -64.553 -4.322 1.00 54.43 101 ALA E N 1
ATOM 8202 C CA . ALA E 1 101 ? -35.223 -63.499 -3.773 1.00 59.26 101 ALA E CA 1
ATOM 8203 C C . ALA E 1 101 ? -34.025 -64.057 -3.011 1.00 60.66 101 ALA E C 1
ATOM 8204 O O . ALA E 1 101 ? -33.561 -63.453 -2.041 1.00 70.03 101 ALA E O 1
ATOM 8206 N N . GLU E 1 102 ? -33.511 -65.209 -3.433 1.00 49.29 102 GLU E N 1
ATOM 8207 C CA . GLU E 1 102 ? -32.308 -65.752 -2.815 1.00 33.69 102 GLU E CA 1
ATOM 8208 C C . GLU E 1 102 ? -31.124 -64.843 -3.119 1.00 40.86 102 GLU E C 1
ATOM 8209 O O . GLU E 1 102 ? -30.827 -64.565 -4.286 1.00 47.56 102 GLU E O 1
ATOM 8215 N N . SER E 1 103 ? -30.451 -64.380 -2.074 1.00 42.18 103 SER E N 1
ATOM 8216 C CA . SER E 1 103 ? -29.372 -63.415 -2.206 1.00 47.93 103 SER E CA 1
ATOM 8217 C C . SER E 1 103 ? -28.016 -64.114 -2.216 1.00 48.70 103 SER E C 1
ATOM 8218 O O . SER E 1 103 ? -27.897 -65.314 -1.958 1.00 30.75 103 SER E O 1
ATOM 8221 N N . ASP E 1 104 ? -26.979 -63.331 -2.523 1.00 51.49 104 ASP E N 1
ATOM 8222 C CA . ASP E 1 104 ? -25.617 -63.851 -2.497 1.00 47.76 104 ASP E CA 1
ATOM 8223 C C . ASP E 1 104 ? -25.161 -64.182 -1.084 1.00 51.79 104 ASP E C 1
ATOM 8224 O O . ASP E 1 104 ? -24.168 -64.898 -0.916 1.00 61.21 104 ASP E O 1
ATOM 8229 N N . GLU E 1 105 ? -25.855 -63.669 -0.068 1.00 51.92 105 GLU E N 1
ATOM 8230 C CA . GLU E 1 105 ? -25.626 -64.107 1.300 1.00 56.58 105 GLU E CA 1
ATOM 8231 C C . GLU E 1 105 ? -26.293 -65.443 1.589 1.00 58.85 105 GLU E C 1
ATOM 8232 O O . GLU E 1 105 ? -25.927 -66.107 2.564 1.00 67.01 105 GLU E O 1
ATOM 8238 N N . ASP E 1 106 ? -27.260 -65.848 0.764 1.00 44.79 106 ASP E N 1
ATOM 8239 C CA . ASP E 1 106 ? -27.890 -67.151 0.935 1.00 37.09 106 ASP E CA 1
ATOM 8240 C C . ASP E 1 106 ? -27.084 -68.251 0.257 1.00 37.97 106 ASP E C 1
ATOM 8241 O O . ASP E 1 106 ? -27.018 -69.376 0.765 1.00 39.68 106 ASP E O 1
ATOM 8246 N N . VAL E 1 107 ? -26.473 -67.952 -0.893 1.00 41.25 107 VAL E N 1
ATOM 8247 C CA . VAL E 1 107 ? -25.634 -68.953 -1.542 1.00 47.27 107 VAL E CA 1
ATOM 8248 C C . VAL E 1 107 ? -24.366 -69.184 -0.734 1.00 47.83 107 VAL E C 1
ATOM 8249 O O . VAL E 1 107 ? -23.855 -70.308 -0.679 1.00 51.20 107 VAL E O 1
ATOM 8253 N N . PHE E 1 108 ? -23.847 -68.142 -0.081 1.00 40.00 108 PHE E N 1
ATOM 8254 C CA . PHE E 1 108 ? -22.654 -68.306 0.741 1.00 44.14 108 PHE E CA 1
ATOM 8255 C C . PHE E 1 108 ? -22.962 -69.117 1.992 1.00 41.36 108 PHE E C 1
ATOM 8256 O O . PHE E 1 108 ? -22.279 -70.106 2.287 1.00 50.51 108 PHE E O 1
ATOM 8264 N N . LYS E 1 109 ? -23.985 -68.706 2.745 1.00 36.10 109 LYS E N 1
ATOM 8265 C CA . LYS E 1 109 ? -24.362 -69.442 3.947 1.00 38.59 109 LYS E CA 1
ATOM 8266 C C . LYS E 1 109 ? -24.751 -70.878 3.625 1.00 38.57 109 LYS E C 1
ATOM 8267 O O . LYS E 1 109 ? -24.651 -71.756 4.489 1.00 43.71 109 LYS E O 1
ATOM 8273 N N . LYS E 1 110 ? -25.200 -71.136 2.395 1.00 38.55 110 LYS E N 1
ATOM 8274 C CA . LYS E 1 110 ? -25.463 -72.505 1.971 1.00 39.44 110 LYS E CA 1
ATOM 8275 C C . LYS E 1 110 ? -24.203 -73.193 1.464 1.00 40.42 110 LYS E C 1
ATOM 8276 O O . LYS E 1 110 ? -24.068 -74.413 1.607 1.00 46.77 110 LYS E O 1
ATOM 8282 N N . LEU E 1 111 ? -23.275 -72.435 0.874 1.00 40.32 111 LEU E N 1
ATOM 8283 C CA . LEU E 1 111 ? -22.024 -73.024 0.411 1.00 38.49 111 LEU E CA 1
ATOM 8284 C C . LEU E 1 111 ? -21.011 -73.133 1.545 1.00 35.16 111 LEU E C 1
ATOM 8285 O O . LEU E 1 111 ? -20.318 -74.150 1.661 1.00 41.44 111 LEU E O 1
ATOM 8290 N N . ASN E 1 112 ? -20.912 -72.109 2.396 1.00 32.52 112 ASN E N 1
ATOM 8291 C CA . ASN E 1 112 ? -20.137 -72.236 3.630 1.00 39.96 112 ASN E CA 1
ATOM 8292 C C . ASN E 1 112 ? -20.889 -73.013 4.707 1.00 43.58 112 ASN E C 1
ATOM 8293 O O . ASN E 1 112 ? -20.897 -72.632 5.879 1.00 46.03 112 ASN E O 1
ATOM 8298 N N . LYS E 1 113 ? -21.554 -74.092 4.301 1.00 42.67 113 LYS E N 1
ATOM 8299 C CA . LYS E 1 113 ? -22.187 -75.080 5.169 1.00 32.56 113 LYS E CA 1
ATOM 8300 C C . LYS E 1 113 ? -21.918 -76.514 4.732 1.00 32.91 113 LYS E C 1
ATOM 8301 O O . LYS E 1 113 ? -21.965 -77.417 5.574 1.00 33.22 113 LYS E O 1
ATOM 8307 N N . ILE E 1 114 ? -21.592 -76.752 3.459 1.00 35.37 114 ILE E N 1
ATOM 8308 C CA . ILE E 1 114 ? -21.293 -78.089 2.970 1.00 44.70 114 ILE E CA 1
ATOM 8309 C C . ILE E 1 114 ? -19.980 -78.165 2.211 1.00 48.79 114 ILE E C 1
ATOM 8310 O O . ILE E 1 114 ? -19.667 -79.218 1.655 1.00 52.41 114 ILE E O 1
ATOM 8315 N N . ILE E 1 115 ? -19.207 -77.077 2.149 1.00 49.21 115 ILE E N 1
ATOM 8316 C CA . ILE E 1 115 ? -17.972 -77.089 1.371 1.00 51.00 115 ILE E CA 1
ATOM 8317 C C . ILE E 1 115 ? -16.981 -78.087 1.957 1.00 52.01 115 ILE E C 1
ATOM 8318 O O . ILE E 1 115 ? -16.280 -78.794 1.222 1.00 55.91 115 ILE E O 1
ATOM 8323 N N . ASP E 1 116 ? -16.919 -78.176 3.283 1.00 48.68 116 ASP E N 1
ATOM 8324 C CA . ASP E 1 116 ? -15.993 -79.081 3.948 1.00 51.81 116 ASP E CA 1
ATOM 8325 C C . ASP E 1 116 ? -16.586 -80.456 4.217 1.00 49.94 116 ASP E C 1
ATOM 8326 O O . ASP E 1 116 ? -15.834 -81.388 4.523 1.00 53.66 116 ASP E O 1
ATOM 8331 N N . THR E 1 117 ? -17.903 -80.611 4.102 1.00 49.18 117 THR E N 1
ATOM 8332 C CA . THR E 1 117 ? -18.574 -81.867 4.409 1.00 55.22 117 THR E CA 1
ATOM 8333 C C . THR E 1 117 ? -18.486 -82.886 3.278 1.00 55.98 117 THR E C 1
ATOM 8334 O O . THR E 1 117 ? -19.120 -83.943 3.374 1.00 60.49 117 THR E O 1
ATOM 8338 N N . THR E 1 118 ? -17.732 -82.589 2.220 1.00 53.06 118 THR E N 1
ATOM 8339 C CA . THR E 1 118 ? -17.558 -83.471 1.065 1.00 50.63 118 THR E CA 1
ATOM 8340 C C . THR E 1 118 ? -18.877 -83.788 0.365 1.00 53.25 118 THR E C 1
ATOM 8341 O O . THR E 1 118 ? -18.988 -84.806 -0.324 1.00 55.76 118 THR E O 1
ATOM 8343 N N . ILE E 1 119 ? -19.887 -82.940 0.533 1.00 47.75 119 ILE E N 1
ATOM 8344 C CA . ILE E 1 119 ? -21.125 -83.033 -0.237 1.00 40.46 119 ILE E CA 1
ATOM 8345 C C . ILE E 1 119 ? -20.985 -82.004 -1.351 1.00 43.81 119 ILE E C 1
ATOM 8346 O O . ILE E 1 119 ? -21.350 -80.838 -1.197 1.00 48.25 119 ILE E O 1
ATOM 8351 N N . THR E 1 120 ? -20.439 -82.445 -2.486 1.00 51.99 120 THR E N 1
ATOM 8352 C CA . THR E 1 120 ? -20.087 -81.573 -3.601 1.00 61.81 120 THR E CA 1
ATOM 8353 C C . THR E 1 120 ? -21.280 -80.741 -4.054 1.00 69.50 120 THR E C 1
ATOM 8354 O O . THR E 1 120 ? -22.221 -81.275 -4.654 1.00 67.59 120 THR E O 1
ATOM 8358 N N . PRO E 1 121 ? -21.279 -79.433 -3.788 1.00 85.14 121 PRO E N 1
ATOM 8359 C CA . PRO E 1 121 ? -22.406 -78.600 -4.216 1.00 86.52 121 PRO E CA 1
ATOM 8360 C C . PRO E 1 121 ? -22.231 -78.127 -5.643 1.00 83.84 121 PRO E C 1
ATOM 8361 O O . PRO E 1 121 ? -21.180 -78.350 -6.253 1.00 82.18 121 PRO E O 1
ATOM 8365 N N . VAL E 1 122 ? -23.259 -77.487 -6.193 1.00 75.77 122 VAL E N 1
ATOM 8366 C CA . VAL E 1 122 ? -23.152 -76.840 -7.494 1.00 63.25 122 VAL E CA 1
ATOM 8367 C C . VAL E 1 122 ? -23.774 -75.450 -7.368 1.00 66.27 122 VAL E C 1
ATOM 8368 O O . VAL E 1 122 ? -24.938 -75.316 -6.975 1.00 73.86 122 VAL E O 1
ATOM 8372 N N . VAL E 1 123 ? -22.982 -74.412 -7.635 1.00 59.93 123 VAL E N 1
ATOM 8373 C CA . VAL E 1 123 ? -23.420 -73.026 -7.474 1.00 50.66 123 VAL E CA 1
ATOM 8374 C C . VAL E 1 123 ? -23.822 -72.473 -8.834 1.00 49.29 123 VAL E C 1
ATOM 8375 O O . VAL E 1 123 ? -23.115 -72.666 -9.833 1.00 55.95 123 VAL E O 1
ATOM 8379 N N . CYS E 1 124 ? -24.958 -71.781 -8.876 1.00 43.44 124 CYS E N 1
ATOM 8380 C CA . CYS E 1 124 ? -25.492 -71.219 -10.108 1.00 37.93 124 CYS E CA 1
ATOM 8381 C C . CYS E 1 124 ? -25.393 -69.699 -10.075 1.00 36.78 124 CYS E C 1
ATOM 8382 O O . CYS E 1 124 ? -25.799 -69.065 -9.096 1.00 28.21 124 CYS E O 1
ATOM 8385 N N . ILE E 1 125 ? -24.839 -69.124 -11.143 1.00 36.01 125 ILE E N 1
ATOM 8386 C CA . ILE E 1 125 ? -24.786 -67.682 -11.339 1.00 35.29 125 ILE E CA 1
ATOM 8387 C C . ILE E 1 125 ? -25.269 -67.390 -12.753 1.00 36.05 125 ILE E C 1
ATOM 8388 O O . ILE E 1 125 ? -25.258 -68.257 -13.629 1.00 28.74 125 ILE E O 1
ATOM 8393 N N . GLY E 1 126 ? -25.703 -66.153 -12.972 1.00 42.57 126 GLY E N 1
ATOM 8394 C CA . GLY E 1 126 ? -26.262 -65.819 -14.270 1.00 45.04 126 GLY E CA 1
ATOM 8395 C C . GLY E 1 126 ? -26.365 -64.326 -14.479 1.00 38.42 126 GLY E C 1
ATOM 8396 O O . GLY E 1 126 ? -26.247 -63.529 -13.544 1.00 27.61 126 GLY E O 1
ATOM 8397 N N . GLU E 1 127 ? -26.598 -63.965 -15.740 1.00 36.01 127 GLU E N 1
ATOM 8398 C CA . GLU E 1 127 ? -26.752 -62.583 -16.172 1.00 35.98 127 GLU E CA 1
ATOM 8399 C C . GLU E 1 127 ? -28.053 -62.456 -16.947 1.00 42.97 127 GLU E C 1
ATOM 8400 O O . GLU E 1 127 ? -28.290 -63.216 -17.892 1.00 51.95 127 GLU E O 1
ATOM 8406 N N . SER E 1 128 ? -28.895 -61.508 -16.550 1.00 40.90 128 SER E N 1
ATOM 8407 C CA . SER E 1 128 ? -30.113 -61.256 -17.302 1.00 37.52 128 SER E CA 1
ATOM 8408 C C . SER E 1 128 ? -29.827 -60.313 -18.466 1.00 39.15 128 SER E C 1
ATOM 8409 O O . SER E 1 128 ? -28.782 -59.659 -18.529 1.00 48.95 128 SER E O 1
ATOM 8412 N N . LEU E 1 129 ? -30.775 -60.255 -19.406 1.00 40.09 129 LEU E N 1
ATOM 8413 C CA . LEU E 1 129 ? -30.643 -59.305 -20.504 1.00 45.05 129 LEU E CA 1
ATOM 8414 C C . LEU E 1 129 ? -30.676 -57.873 -19.993 1.00 46.00 129 LEU E C 1
ATOM 8415 O O . LEU E 1 129 ? -30.032 -56.990 -20.572 1.00 54.83 129 LEU E O 1
ATOM 8420 N N . ASP E 1 130 ? -31.413 -57.626 -18.908 1.00 49.12 130 ASP E N 1
ATOM 8421 C CA . ASP E 1 130 ? -31.383 -56.312 -18.278 1.00 48.98 130 ASP E CA 1
ATOM 8422 C C . ASP E 1 130 ? -29.969 -55.950 -17.844 1.00 46.17 130 ASP E C 1
ATOM 8423 O O . ASP E 1 130 ? -29.541 -54.800 -17.993 1.00 41.76 130 ASP E O 1
ATOM 8428 N N . ASP E 1 131 ? -29.223 -56.923 -17.314 1.00 43.59 131 ASP E N 1
ATOM 8429 C CA . ASP E 1 131 ? -27.840 -56.669 -16.927 1.00 42.61 131 ASP E CA 1
ATOM 8430 C C . ASP E 1 131 ? -26.961 -56.383 -18.137 1.00 42.19 131 ASP E C 1
ATOM 8431 O O . ASP E 1 131 ? -26.017 -55.592 -18.042 1.00 47.15 131 ASP E O 1
ATOM 8436 N N . ARG E 1 132 ? -27.252 -57.013 -19.276 1.00 49.07 132 ARG E N 1
ATOM 8437 C CA . ARG E 1 132 ? -26.463 -56.770 -20.479 1.00 49.07 132 ARG E CA 1
ATOM 8438 C C . ARG E 1 132 ? -26.796 -55.413 -21.088 1.00 44.30 132 ARG E C 1
ATOM 8439 O O . ARG E 1 132 ? -25.897 -54.619 -21.390 1.00 46.74 132 ARG E O 1
ATOM 8447 N N . GLN E 1 133 ? -28.087 -55.128 -21.273 1.00 46.14 133 GLN E N 1
ATOM 8448 C CA . GLN E 1 133 ? -28.507 -53.870 -21.876 1.00 27.38 133 GLN E CA 1
ATOM 8449 C C . GLN E 1 133 ? -28.288 -52.671 -20.961 1.00 38.64 133 GLN E C 1
ATOM 8450 O O . GLN E 1 133 ? -28.381 -51.532 -21.433 1.00 27.45 133 GLN E O 1
ATOM 8456 N N . SER E 1 134 ? -28.004 -52.895 -19.679 1.00 30.55 134 SER E N 1
ATOM 8457 C CA . SER E 1 134 ? -27.610 -51.833 -18.763 1.00 29.71 134 SER E CA 1
ATOM 8458 C C . SER E 1 134 ? -26.101 -51.740 -18.589 1.00 41.23 134 SER E C 1
ATOM 8459 O O . SER E 1 134 ? -25.627 -50.845 -17.882 1.00 49.49 134 SER E O 1
ATOM 8462 N N . GLY E 1 135 ? -25.343 -52.642 -19.203 1.00 44.59 135 GLY E N 1
ATOM 8463 C CA . GLY E 1 135 ? -23.894 -52.588 -19.121 1.00 43.56 135 GLY E CA 1
ATOM 8464 C C . GLY E 1 135 ? -23.327 -52.932 -17.761 1.00 46.18 135 GLY E C 1
ATOM 8465 O O . GLY E 1 135 ? -22.351 -52.309 -17.326 1.00 40.38 135 GLY E O 1
ATOM 8466 N N . LYS E 1 136 ? -23.919 -53.910 -17.071 1.00 50.40 136 LYS E N 1
ATOM 8467 C CA . LYS E 1 136 ? -23.420 -54.341 -15.770 1.00 49.60 136 LYS E CA 1
ATOM 8468 C C . LYS E 1 136 ? -23.171 -55.844 -15.726 1.00 60.61 136 LYS E C 1
ATOM 8469 O O . LYS E 1 136 ? -23.158 -56.430 -14.639 1.00 57.36 136 LYS E O 1
ATOM 8475 N N . LEU E 1 137 ? -22.969 -56.476 -16.885 1.00 80.37 137 LEU E N 1
ATOM 8476 C CA . LEU E 1 137 ? -22.726 -57.914 -16.911 1.00 82.37 137 LEU E CA 1
ATOM 8477 C C . LEU E 1 137 ? -21.473 -58.277 -16.124 1.00 80.93 137 LEU E C 1
ATOM 8478 O O . LEU E 1 137 ? -21.410 -59.342 -15.497 1.00 86.14 137 LEU E O 1
ATOM 8480 N N . LYS E 1 138 ? -20.467 -57.400 -16.139 1.00 69.83 138 LYS E N 1
ATOM 8481 C CA . LYS E 1 138 ? -19.265 -57.643 -15.350 1.00 60.97 138 LYS E CA 1
ATOM 8482 C C . LYS E 1 138 ? -19.558 -57.551 -13.858 1.00 51.95 138 LYS E C 1
ATOM 8483 O O . LYS E 1 138 ? -19.084 -58.381 -13.074 1.00 48.42 138 LYS E O 1
ATOM 8489 N N . GLN E 1 139 ? -20.342 -56.552 -13.448 1.00 49.17 139 GLN E N 1
ATOM 8490 C CA . GLN E 1 139 ? -20.657 -56.397 -12.032 1.00 42.68 139 GLN E CA 1
ATOM 8491 C C . GLN E 1 139 ? -21.600 -57.491 -11.549 1.00 42.58 139 GLN E C 1
ATOM 8492 O O . GLN E 1 139 ? -21.458 -57.987 -10.426 1.00 47.06 139 GLN E O 1
ATOM 8498 N N . VAL E 1 140 ? -22.564 -57.884 -12.385 1.00 41.57 140 VAL E N 1
ATOM 8499 C CA . VAL E 1 140 ? -23.578 -58.843 -11.956 1.00 42.01 140 VAL E CA 1
ATOM 8500 C C . VAL E 1 140 ? -22.955 -60.209 -11.696 1.00 45.11 140 VAL E C 1
ATOM 8501 O O . VAL E 1 140 ? -23.250 -60.858 -10.685 1.00 51.22 140 VAL E O 1
ATOM 8505 N N . LEU E 1 141 ? -22.079 -60.666 -12.593 1.00 44.29 141 LEU E N 1
ATOM 8506 C CA . LEU E 1 141 ? -21.457 -61.973 -12.410 1.00 39.23 141 LEU E CA 1
ATOM 8507 C C . LEU E 1 141 ? -20.454 -61.954 -11.263 1.00 30.99 141 LEU E C 1
ATOM 8508 O O . LEU E 1 141 ? -20.390 -62.901 -10.471 1.00 31.24 141 LEU E O 1
ATOM 8513 N N . ALA E 1 142 ? -19.666 -60.881 -11.154 1.00 31.52 142 ALA E N 1
ATOM 8514 C CA . ALA E 1 142 ? -18.646 -60.815 -10.113 1.00 37.87 142 ALA E CA 1
ATOM 8515 C C . ALA E 1 142 ? -19.257 -60.663 -8.727 1.00 41.07 142 ALA E C 1
ATOM 8516 O O . ALA E 1 142 ? -18.670 -61.127 -7.742 1.00 47.41 142 ALA E O 1
ATOM 8518 N N . THR E 1 143 ? -20.422 -60.019 -8.625 1.00 43.83 143 THR E N 1
ATOM 8519 C CA . THR E 1 143 ? -21.066 -59.865 -7.323 1.00 37.60 143 THR E CA 1
ATOM 8520 C C . THR E 1 143 ? -21.477 -61.214 -6.748 1.00 35.69 143 THR E C 1
ATOM 8521 O O . THR E 1 143 ? -21.330 -61.455 -5.544 1.00 38.91 143 THR E O 1
ATOM 8525 N N . GLN E 1 144 ? -21.994 -62.108 -7.594 1.00 37.33 144 GLN E N 1
ATOM 8526 C CA . GLN E 1 144 ? -22.404 -63.428 -7.130 1.00 44.54 144 GLN E CA 1
ATOM 8527 C C . GLN E 1 144 ? -21.220 -64.278 -6.695 1.00 45.22 144 GLN E C 1
ATOM 8528 O O . GLN E 1 144 ? -21.413 -65.272 -5.987 1.00 44.44 144 GLN E O 1
ATOM 8534 N N . LEU E 1 145 ? -20.006 -63.913 -7.106 1.00 52.02 145 LEU E N 1
ATOM 8535 C CA . LEU E 1 145 ? -18.795 -64.575 -6.653 1.00 47.42 145 LEU E CA 1
ATOM 8536 C C . LEU E 1 145 ? -17.969 -63.725 -5.699 1.00 48.39 145 LEU E C 1
ATOM 8537 O O . LEU E 1 145 ? -17.011 -64.240 -5.112 1.00 43.70 145 LEU E O 1
ATOM 8542 N N . SER E 1 146 ? -18.317 -62.446 -5.523 1.00 54.54 146 SER E N 1
ATOM 8543 C CA . SER E 1 146 ? -17.532 -61.560 -4.668 1.00 60.89 146 SER E CA 1
ATOM 8544 C C . SER E 1 146 ? -17.424 -62.111 -3.252 1.00 67.91 146 SER E C 1
ATOM 8545 O O . SER E 1 146 ? -16.342 -62.119 -2.654 1.00 71.52 146 SER E O 1
ATOM 8548 N N . LEU E 1 147 ? -18.539 -62.573 -2.697 1.00 64.05 147 LEU E N 1
ATOM 8549 C CA . LEU E 1 147 ? -18.552 -63.165 -1.367 1.00 56.83 147 LEU E CA 1
ATOM 8550 C C . LEU E 1 147 ? -18.250 -64.659 -1.396 1.00 52.22 147 LEU E C 1
ATOM 8551 O O . LEU E 1 147 ? -18.169 -65.284 -0.333 1.00 52.21 147 LEU E O 1
ATOM 8556 N N . ILE E 1 148 ? -18.072 -65.234 -2.582 1.00 53.72 148 ILE E N 1
ATOM 8557 C CA . ILE E 1 148 ? -17.633 -66.613 -2.732 1.00 55.12 148 ILE E CA 1
ATOM 8558 C C . ILE E 1 148 ? -16.132 -66.698 -2.986 1.00 54.06 148 ILE E C 1
ATOM 8559 O O . ILE E 1 148 ? -15.455 -67.568 -2.436 1.00 48.71 148 ILE E O 1
ATOM 8564 N N . LEU E 1 149 ? -15.592 -65.790 -3.803 1.00 49.46 149 LEU E N 1
ATOM 8565 C CA . LEU E 1 149 ? -14.174 -65.775 -4.144 1.00 49.22 149 LEU E CA 1
ATOM 8566 C C . LEU E 1 149 ? -13.309 -65.106 -3.082 1.00 46.01 149 LEU E C 1
ATOM 8567 O O . LEU E 1 149 ? -12.191 -64.678 -3.395 1.00 45.42 149 LEU E O 1
ATOM 8572 N N . GLU E 1 150 ? -13.791 -65.000 -1.840 1.00 44.30 150 GLU E N 1
ATOM 8573 C CA . GLU E 1 150 ? -12.986 -64.374 -0.796 1.00 46.84 150 GLU E CA 1
ATOM 8574 C C . GLU E 1 150 ? -13.262 -64.964 0.583 1.00 60.04 150 GLU E C 1
ATOM 8575 O O . GLU E 1 150 ? -12.917 -64.333 1.589 1.00 75.30 150 GLU E O 1
ATOM 8581 N N . ASN E 1 151 ? -13.863 -66.151 0.666 1.00 55.77 151 ASN E N 1
ATOM 8582 C CA . ASN E 1 151 ? -14.262 -66.699 1.952 1.00 54.61 151 ASN E CA 1
ATOM 8583 C C . ASN E 1 151 ? -14.099 -68.208 2.070 1.00 43.62 151 ASN E C 1
ATOM 8584 O O . ASN E 1 151 ? -14.480 -68.767 3.103 1.00 41.60 151 ASN E O 1
ATOM 8589 N N . LEU E 1 152 ? -13.556 -68.886 1.063 1.00 37.87 152 LEU E N 1
ATOM 8590 C CA . LEU E 1 152 ? -13.388 -70.331 1.096 1.00 44.50 152 LEU E CA 1
ATOM 8591 C C . LEU E 1 152 ? -11.914 -70.686 0.988 1.00 47.86 152 LEU E C 1
ATOM 8592 O O . LEU E 1 152 ? -11.155 -70.019 0.277 1.00 48.88 152 LEU E O 1
ATOM 8597 N N . SER E 1 153 ? -11.516 -71.742 1.694 1.00 49.27 153 SER E N 1
ATOM 8598 C CA . SER E 1 153 ? -10.140 -72.216 1.621 1.00 53.44 153 SER E CA 1
ATOM 8599 C C . SER E 1 153 ? -9.846 -72.725 0.216 1.00 58.28 153 SER E C 1
ATOM 8600 O O . SER E 1 153 ? -10.641 -73.467 -0.367 1.00 62.82 153 SER E O 1
ATOM 8601 N N . VAL E 1 154 ? -8.692 -72.321 -0.324 1.00 54.76 154 VAL E N 1
ATOM 8602 C CA . VAL E 1 154 ? -8.344 -72.655 -1.703 1.00 54.28 154 VAL E CA 1
ATOM 8603 C C . VAL E 1 154 ? -8.251 -74.162 -1.899 1.00 53.63 154 VAL E C 1
ATOM 8604 O O . VAL E 1 154 ? -8.570 -74.676 -2.978 1.00 56.89 154 VAL E O 1
ATOM 8608 N N . GLU E 1 155 ? -7.820 -74.893 -0.869 1.00 55.02 155 GLU E N 1
ATOM 8609 C CA . GLU E 1 155 ? -7.710 -76.343 -0.979 1.00 59.68 155 GLU E CA 1
ATOM 8610 C C . GLU E 1 155 ? -9.065 -77.016 -1.143 1.00 67.12 155 GLU E C 1
ATOM 8611 O O . GLU E 1 155 ? -9.122 -78.167 -1.587 1.00 73.66 155 GLU E O 1
ATOM 8617 N N . GLN E 1 156 ? -10.153 -76.329 -0.793 1.00 69.65 156 GLN E N 1
ATOM 8618 C CA . GLN E 1 156 ? -11.493 -76.837 -1.034 1.00 73.00 156 GLN E CA 1
ATOM 8619 C C . GLN E 1 156 ? -12.396 -75.825 -1.722 1.00 70.43 156 GLN E C 1
ATOM 8620 O O . GLN E 1 156 ? -13.569 -76.132 -1.966 1.00 70.73 156 GLN E O 1
ATOM 8626 N N . LEU E 1 157 ? -11.891 -74.629 -2.037 1.00 58.41 157 LEU E N 1
ATOM 8627 C CA . LEU E 1 157 ? -12.575 -73.766 -2.991 1.00 44.65 157 LEU E CA 1
ATOM 8628 C C . LEU E 1 157 ? -12.675 -74.428 -4.357 1.00 48.70 157 LEU E C 1
ATOM 8629 O O . LEU E 1 157 ? -13.562 -74.082 -5.144 1.00 52.82 157 LEU E O 1
ATOM 8634 N N . ALA E 1 158 ? -11.788 -75.377 -4.647 1.00 54.51 158 ALA E N 1
ATOM 8635 C CA . ALA E 1 158 ? -11.855 -76.167 -5.864 1.00 58.28 158 ALA E CA 1
ATOM 8636 C C . ALA E 1 158 ? -12.848 -77.314 -5.695 1.00 68.11 158 ALA E C 1
ATOM 8637 O O . ALA E 1 158 ? -13.430 -77.521 -4.626 1.00 70.01 158 ALA E O 1
ATOM 8639 N N . LYS E 1 159 ? -13.032 -78.075 -6.775 1.00 67.47 159 LYS E N 1
ATOM 8640 C CA . LYS E 1 159 ? -13.932 -79.230 -6.803 1.00 61.33 159 LYS E CA 1
ATOM 8641 C C . LYS E 1 159 ? -15.349 -78.857 -6.374 1.00 53.58 159 LYS E C 1
ATOM 8642 O O . LYS E 1 159 ? -16.059 -79.653 -5.754 1.00 56.21 159 LYS E O 1
ATOM 8648 N N . VAL E 1 160 ? -15.763 -77.635 -6.693 1.00 54.00 160 VAL E N 1
ATOM 8649 C CA . VAL E 1 160 ? -17.149 -77.206 -6.570 1.00 53.39 160 VAL E CA 1
ATOM 8650 C C . VAL E 1 160 ? -17.644 -76.873 -7.969 1.00 57.81 160 VAL E C 1
ATOM 8651 O O . VAL E 1 160 ? -16.905 -76.306 -8.779 1.00 61.80 160 VAL E O 1
ATOM 8655 N N . VAL E 1 161 ? -18.877 -77.251 -8.271 1.00 51.99 161 VAL E N 1
ATOM 8656 C CA . VAL E 1 161 ? -19.405 -77.100 -9.620 1.00 40.68 161 VAL E CA 1
ATOM 8657 C C . VAL E 1 161 ? -20.017 -75.711 -9.739 1.00 45.33 161 VAL E C 1
ATOM 8658 O O . VAL E 1 161 ? -21.041 -75.412 -9.121 1.00 49.08 161 VAL E O 1
ATOM 8662 N N . ILE E 1 162 ? -19.384 -74.856 -10.529 1.00 39.96 162 ILE E N 1
ATOM 8663 C CA . ILE E 1 162 ? -19.945 -73.554 -10.858 1.00 38.15 162 ILE E CA 1
ATOM 8664 C C . ILE E 1 162 ? -20.729 -73.705 -12.153 1.00 38.38 162 ILE E C 1
ATOM 8665 O O . ILE E 1 162 ? -20.159 -74.027 -13.201 1.00 42.99 162 ILE E O 1
ATOM 8670 N N . ALA E 1 163 ? -22.039 -73.501 -12.078 1.00 45.31 163 ALA E N 1
ATOM 8671 C CA . ALA E 1 163 ? -22.921 -73.621 -13.228 1.00 48.24 163 ALA E CA 1
ATOM 8672 C C . ALA E 1 163 ? -23.333 -72.232 -13.691 1.00 50.60 163 ALA E C 1
ATOM 8673 O O . ALA E 1 163 ? -23.747 -71.399 -12.878 1.00 46.49 163 ALA E O 1
ATOM 8675 N N . TYR E 1 164 ? -23.211 -71.984 -14.990 1.00 52.94 164 TYR E N 1
ATOM 8676 C CA . TYR E 1 164 ? -23.637 -70.726 -15.587 1.00 57.59 164 TYR E CA 1
ATOM 8677 C C . TYR E 1 164 ? -24.825 -70.987 -16.499 1.00 66.94 164 TYR E C 1
ATOM 8678 O O . TYR E 1 164 ? -24.696 -71.687 -17.510 1.00 70.46 164 TYR E O 1
ATOM 8687 N N . GLU E 1 165 ? -25.974 -70.425 -16.142 1.00 66.00 165 GLU E N 1
ATOM 8688 C CA . GLU E 1 165 ? -27.144 -70.449 -16.997 1.00 56.10 165 GLU E CA 1
ATOM 8689 C C . GLU E 1 165 ? -27.416 -69.048 -17.516 1.00 56.03 165 GLU E C 1
ATOM 8690 O O . GLU E 1 165 ? -27.477 -68.102 -16.720 1.00 54.86 165 GLU E O 1
ATOM 8696 N N . PRO E 1 166 ? -27.576 -68.869 -18.824 1.00 56.56 166 PRO E N 1
ATOM 8697 C CA . PRO E 1 166 ? -27.794 -67.519 -19.355 1.00 49.98 166 PRO E CA 1
ATOM 8698 C C . PRO E 1 166 ? -29.233 -67.066 -19.172 1.00 47.43 166 PRO E C 1
ATOM 8699 O O . PRO E 1 166 ? -30.121 -67.489 -19.917 1.00 53.72 166 PRO E O 1
ATOM 8703 N N . VAL E 1 167 ? -29.464 -66.197 -18.182 1.00 45.41 167 VAL E N 1
ATOM 8704 C CA . VAL E 1 167 ? -30.821 -65.772 -17.839 1.00 40.21 167 VAL E CA 1
ATOM 8705 C C . VAL E 1 167 ? -31.529 -65.190 -19.056 1.00 41.42 167 VAL E C 1
ATOM 8706 O O . VAL E 1 167 ? -32.737 -65.381 -19.244 1.00 44.80 167 VAL E O 1
ATOM 8710 N N . TRP E 1 168 ? -30.787 -64.483 -19.909 1.00 41.67 168 TRP E N 1
ATOM 8711 C CA . TRP E 1 168 ? -31.386 -63.882 -21.095 1.00 42.70 168 TRP E CA 1
ATOM 8712 C C . TRP E 1 168 ? -31.696 -64.913 -22.172 1.00 43.64 168 TRP E C 1
ATOM 8713 O O . TRP E 1 168 ? -32.674 -64.754 -22.911 1.00 45.23 168 TRP E O 1
ATOM 8724 N N . ALA E 1 169 ? -30.886 -65.967 -22.284 1.00 33.43 169 ALA E N 1
ATOM 8725 C CA . ALA E 1 169 ? -31.119 -66.978 -23.308 1.00 37.62 169 ALA E CA 1
ATOM 8726 C C . ALA E 1 169 ? -32.248 -67.934 -22.946 1.00 48.32 169 ALA E C 1
ATOM 8727 O O . ALA E 1 169 ? -32.814 -68.568 -23.844 1.00 49.51 169 ALA E O 1
ATOM 8729 N N . ILE E 1 170 ? -32.585 -68.054 -21.666 1.00 62.29 170 ILE E N 1
ATOM 8730 C CA . ILE E 1 170 ? -33.676 -68.917 -21.226 1.00 61.86 170 ILE E CA 1
ATOM 8731 C C . ILE E 1 170 ? -34.981 -68.138 -21.302 1.00 62.68 170 ILE E C 1
ATOM 8732 O O . ILE E 1 170 ? -35.100 -67.049 -20.727 1.00 61.86 170 ILE E O 1
ATOM 8737 N N . GLY E 1 171 ? -35.959 -68.693 -22.012 1.00 70.25 171 GLY E N 1
ATOM 8738 C CA . GLY E 1 171 ? -37.282 -68.103 -22.063 1.00 72.34 171 GLY E CA 1
ATOM 8739 C C . GLY E 1 171 ? -37.411 -66.928 -23.008 1.00 69.28 171 GLY E C 1
ATOM 8740 O O . GLY E 1 171 ? -38.180 -66.986 -23.972 1.00 74.68 171 GLY E O 1
ATOM 8741 N N . THR E 1 172 ? -36.671 -65.854 -22.737 1.00 59.90 172 THR E N 1
ATOM 8742 C CA . THR E 1 172 ? -36.739 -64.664 -23.574 1.00 64.48 172 THR E CA 1
ATOM 8743 C C . THR E 1 172 ? -36.364 -65.001 -25.013 1.00 74.43 172 THR E C 1
ATOM 8744 O O . THR E 1 172 ? -35.557 -65.897 -25.275 1.00 76.35 172 THR E O 1
ATOM 8746 N N . GLY E 1 173 ? -36.957 -64.267 -25.952 1.00 85.02 173 GLY E N 1
ATOM 8747 C CA . GLY E 1 173 ? -36.738 -64.517 -27.364 1.00 86.61 173 GLY E CA 1
ATOM 8748 C C . GLY E 1 173 ? -35.323 -64.246 -27.835 1.00 84.12 173 GLY E C 1
ATOM 8749 O O . GLY E 1 173 ? -35.118 -63.640 -28.891 1.00 88.09 173 GLY E O 1
ATOM 8750 N N . VAL E 1 174 ? -34.338 -64.694 -27.060 1.00 74.78 174 VAL E N 1
ATOM 8751 C CA . VAL E 1 174 ? -32.930 -64.492 -27.366 1.00 67.45 174 VAL E CA 1
ATOM 8752 C C . VAL E 1 174 ? -32.235 -65.845 -27.368 1.00 63.95 174 VAL E C 1
ATOM 8753 O O . VAL E 1 174 ? -32.595 -66.753 -26.612 1.00 58.46 174 VAL E O 1
ATOM 8757 N N . VAL E 1 175 ? -31.233 -65.978 -28.233 1.00 73.39 175 VAL E N 1
ATOM 8758 C CA . VAL E 1 175 ? -30.434 -67.191 -28.346 1.00 79.78 175 VAL E CA 1
ATOM 8759 C C . VAL E 1 175 ? -28.978 -66.836 -28.085 1.00 83.24 175 VAL E C 1
ATOM 8760 O O . VAL E 1 175 ? -28.484 -65.808 -28.560 1.00 88.96 175 VAL E O 1
ATOM 8764 N N . ALA E 1 176 ? -28.295 -67.689 -27.327 1.00 70.22 176 ALA E N 1
ATOM 8765 C CA . ALA E 1 176 ? -26.879 -67.508 -27.030 1.00 49.09 176 ALA E CA 1
ATOM 8766 C C . ALA E 1 176 ? -26.063 -68.242 -28.087 1.00 49.85 176 ALA E C 1
ATOM 8767 O O . ALA E 1 176 ? -26.112 -69.473 -28.176 1.00 54.48 176 ALA E O 1
ATOM 8769 N N . SER E 1 177 ? -25.323 -67.488 -28.894 1.00 46.50 177 SER E N 1
ATOM 8770 C CA . SER E 1 177 ? -24.486 -68.078 -29.926 1.00 44.62 177 SER E CA 1
ATOM 8771 C C . SER E 1 177 ? -23.234 -68.695 -29.310 1.00 49.75 177 SER E C 1
ATOM 8772 O O . SER E 1 177 ? -22.788 -68.309 -28.227 1.00 54.55 177 SER E O 1
ATOM 8775 N N . LEU E 1 178 ? -22.658 -69.663 -30.030 1.00 52.13 178 LEU E N 1
ATOM 8776 C CA . LEU E 1 178 ? -21.469 -70.355 -29.541 1.00 57.67 178 LEU E CA 1
ATOM 8777 C C . LEU E 1 178 ? -20.336 -69.387 -29.227 1.00 62.47 178 LEU E C 1
ATOM 8778 O O . LEU E 1 178 ? -19.471 -69.689 -28.397 1.00 62.22 178 LEU E O 1
ATOM 8783 N N . GLU E 1 179 ? -20.325 -68.222 -29.877 1.00 68.88 179 GLU E N 1
ATOM 8784 C CA . GLU E 1 179 ? -19.300 -67.223 -29.599 1.00 68.53 179 GLU E CA 1
ATOM 8785 C C . GLU E 1 179 ? -19.480 -66.626 -28.209 1.00 60.37 179 GLU E C 1
ATOM 8786 O O . GLU E 1 179 ? -18.530 -66.567 -27.419 1.00 60.12 179 GLU E O 1
ATOM 8792 N N . GLN E 1 180 ? -20.698 -66.182 -27.887 1.00 51.79 180 GLN E N 1
ATOM 8793 C CA . GLN E 1 180 ? -20.924 -65.523 -26.606 1.00 49.83 180 GLN E CA 1
ATOM 8794 C C . GLN E 1 180 ? -20.980 -66.503 -25.441 1.00 44.28 180 GLN E C 1
ATOM 8795 O O . GLN E 1 180 ? -20.717 -66.100 -24.304 1.00 48.17 180 GLN E O 1
ATOM 8801 N N . ILE E 1 181 ? -21.310 -67.773 -25.684 1.00 38.48 181 ILE E N 1
ATOM 8802 C CA . ILE E 1 181 ? -21.270 -68.757 -24.605 1.00 42.11 181 ILE E CA 1
ATOM 8803 C C . ILE E 1 181 ? -19.828 -69.087 -24.243 1.00 44.92 181 ILE E C 1
ATOM 8804 O O . ILE E 1 181 ? -19.467 -69.162 -23.063 1.00 40.09 181 ILE E O 1
ATOM 8809 N N . GLN E 1 182 ? -18.984 -69.296 -25.255 1.00 48.86 182 GLN E N 1
ATOM 8810 C CA . GLN E 1 182 ? -17.588 -69.633 -24.997 1.00 51.96 182 GLN E CA 1
ATOM 8811 C C . GLN E 1 182 ? -16.854 -68.477 -24.331 1.00 55.37 182 GLN E C 1
ATOM 8812 O O . GLN E 1 182 ? -16.105 -68.679 -23.368 1.00 50.91 182 GLN E O 1
ATOM 8818 N N . GLU E 1 183 ? -17.066 -67.257 -24.819 1.00 55.20 183 GLU E N 1
ATOM 8819 C CA . GLU E 1 183 ? -16.344 -66.092 -24.323 1.00 48.93 183 GLU E CA 1
ATOM 8820 C C . GLU E 1 183 ? -16.874 -65.574 -22.992 1.00 38.19 183 GLU E C 1
ATOM 8821 O O . GLU E 1 183 ? -16.280 -64.647 -22.431 1.00 38.07 183 GLU E O 1
ATOM 8827 N N . THR E 1 184 ? -17.965 -66.137 -22.472 1.00 37.77 184 THR E N 1
ATOM 8828 C CA . THR E 1 184 ? -18.450 -65.753 -21.151 1.00 40.02 184 THR E CA 1
ATOM 8829 C C . THR E 1 184 ? -17.900 -66.655 -20.055 1.00 41.30 184 THR E C 1
ATOM 8830 O O . THR E 1 184 ? -17.511 -66.165 -18.990 1.00 38.63 184 THR E O 1
ATOM 8834 N N . HIS E 1 185 ? -17.865 -67.969 -20.297 1.00 50.64 185 HIS E N 1
ATOM 8835 C CA . HIS E 1 185 ? -17.231 -68.879 -19.348 1.00 45.60 185 HIS E CA 1
ATOM 8836 C C . HIS E 1 185 ? -15.775 -68.507 -19.114 1.00 37.90 185 HIS E C 1
ATOM 8837 O O . HIS E 1 185 ? -15.248 -68.722 -18.016 1.00 37.95 185 HIS E O 1
ATOM 8844 N N . GLN E 1 186 ? -15.110 -67.953 -20.131 1.00 38.19 186 GLN E N 1
ATOM 8845 C CA . GLN E 1 186 ? -13.748 -67.461 -19.951 1.00 43.59 186 GLN E CA 1
ATOM 8846 C C . GLN E 1 186 ? -13.705 -66.358 -18.902 1.00 43.50 186 GLN E C 1
ATOM 8847 O O . GLN E 1 186 ? -12.838 -66.355 -18.020 1.00 46.06 186 GLN E O 1
ATOM 8853 N N . PHE E 1 187 ? -14.641 -65.408 -18.983 1.00 37.67 187 PHE E N 1
ATOM 8854 C CA . PHE E 1 187 ? -14.703 -64.345 -17.984 1.00 49.41 187 PHE E CA 1
ATOM 8855 C C . PHE E 1 187 ? -15.053 -64.903 -16.611 1.00 37.23 187 PHE E C 1
ATOM 8856 O O . PHE E 1 187 ? -14.547 -64.423 -15.590 1.00 37.30 187 PHE E O 1
ATOM 8864 N N . ILE E 1 188 ? -15.928 -65.910 -16.565 1.00 49.95 188 ILE E N 1
ATOM 8865 C CA . ILE E 1 188 ? -16.189 -66.600 -15.307 1.00 55.18 188 ILE E CA 1
ATOM 8866 C C . ILE E 1 188 ? -14.941 -67.339 -14.844 1.00 47.43 188 ILE E C 1
ATOM 8867 O O . ILE E 1 188 ? -14.610 -67.344 -13.652 1.00 45.55 188 ILE E O 1
ATOM 8872 N N . ARG E 1 189 ? -14.230 -67.976 -15.777 1.00 44.50 189 ARG E N 1
ATOM 8873 C CA . ARG E 1 189 ? -12.966 -68.618 -15.432 1.00 49.19 189 ARG E CA 1
ATOM 8874 C C . ARG E 1 189 ? -11.915 -67.585 -15.049 1.00 47.85 189 ARG E C 1
ATOM 8875 O O . ARG E 1 189 ? -11.102 -67.823 -14.148 1.00 49.51 189 ARG E O 1
ATOM 8883 N N . SER E 1 190 ? -11.920 -66.428 -15.719 1.00 44.56 190 SER E N 1
ATOM 8884 C CA . SER E 1 190 ? -10.956 -65.379 -15.401 1.00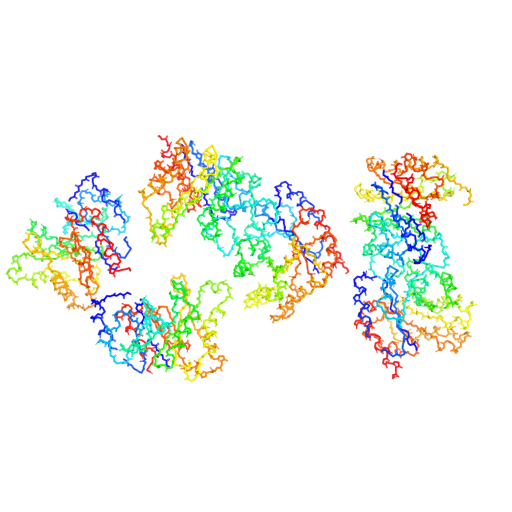 52.88 190 SER E CA 1
ATOM 8885 C C . SER E 1 190 ? -11.106 -64.895 -13.966 1.00 67.44 190 SER E C 1
ATOM 8886 O O . SER E 1 190 ? -10.118 -64.492 -13.341 1.00 66.92 190 SER E O 1
ATOM 8889 N N . LEU E 1 191 ? -12.326 -64.927 -13.426 1.00 88.17 191 LEU E N 1
ATOM 8890 C CA . LEU E 1 191 ? -12.529 -64.513 -12.042 1.00 97.75 191 LEU E CA 1
ATOM 8891 C C . LEU E 1 191 ? -11.955 -65.539 -11.073 1.00 101.10 191 LEU E C 1
ATOM 8892 O O . LEU E 1 191 ? -11.342 -65.172 -10.064 1.00 109.90 191 LEU E O 1
ATOM 8897 N N . LEU E 1 192 ? -12.143 -66.829 -11.361 1.00 86.28 192 LEU E N 1
ATOM 8898 C CA . LEU E 1 192 ? -11.523 -67.864 -10.541 1.00 77.52 192 LEU E CA 1
ATOM 8899 C C . LEU E 1 192 ? -10.016 -67.901 -10.757 1.00 70.47 192 LEU E C 1
ATOM 8900 O O . LEU E 1 192 ? -9.251 -68.092 -9.804 1.00 66.78 192 LEU E O 1
ATOM 8905 N N . ALA E 1 193 ? -9.572 -67.718 -11.999 1.00 68.19 193 ALA E N 1
ATOM 8906 C CA . ALA E 1 193 ? -8.153 -67.648 -12.320 1.00 64.40 193 ALA E CA 1
ATOM 8907 C C . ALA E 1 193 ? -7.543 -66.290 -12.003 1.00 70.52 193 ALA E C 1
ATOM 8908 O O . ALA E 1 193 ? -6.368 -66.067 -12.316 1.00 81.76 193 ALA E O 1
ATOM 8910 N N . LYS E 1 194 ? -8.312 -65.379 -11.402 1.00 58.53 194 LYS E N 1
ATOM 8911 C CA . LYS E 1 194 ? -7.754 -64.095 -10.994 1.00 56.73 194 LYS E CA 1
ATOM 8912 C C . LYS E 1 194 ? -6.864 -64.239 -9.768 1.00 57.36 194 LYS E C 1
ATOM 8913 O O . LYS E 1 194 ? -5.920 -63.460 -9.592 1.00 57.19 194 LYS E O 1
ATOM 8919 N N . VAL E 1 195 ? -7.140 -65.224 -8.919 1.00 63.59 195 VAL E N 1
ATOM 8920 C CA . VAL E 1 195 ? -6.348 -65.467 -7.722 1.00 71.50 195 VAL E CA 1
ATOM 8921 C C . VAL E 1 195 ? -5.401 -66.647 -7.904 1.00 80.35 195 VAL E C 1
ATOM 8922 O O . VAL E 1 195 ? -4.286 -66.635 -7.383 1.00 93.03 195 VAL E O 1
ATOM 8926 N N . ASP E 1 196 ? -5.824 -67.668 -8.648 1.00 73.73 196 ASP E N 1
ATOM 8927 C CA . ASP E 1 196 ? -4.995 -68.847 -8.863 1.00 71.78 196 ASP E CA 1
ATOM 8928 C C . ASP E 1 196 ? -5.479 -69.572 -10.109 1.00 65.81 196 ASP E C 1
ATOM 8929 O O . ASP E 1 196 ? -6.679 -69.822 -10.253 1.00 59.99 196 ASP E O 1
ATOM 8934 N N . GLU E 1 197 ? -4.545 -69.902 -11.005 1.00 70.66 197 GLU E N 1
ATOM 8935 C CA . GLU E 1 197 ? -4.893 -70.739 -12.149 1.00 67.64 197 GLU E CA 1
ATOM 8936 C C . GLU E 1 197 ? -5.250 -72.149 -11.700 1.00 72.19 197 GLU E C 1
ATOM 8937 O O . GLU E 1 197 ? -6.161 -72.773 -12.257 1.00 70.36 197 GLU E O 1
ATOM 8943 N N . ARG E 1 198 ? -4.536 -72.672 -10.704 1.00 68.83 198 ARG E N 1
ATOM 8944 C CA . ARG E 1 198 ? -4.996 -73.869 -10.019 1.00 66.15 198 ARG E CA 1
ATOM 8945 C C . ARG E 1 198 ? -6.325 -73.568 -9.337 1.00 69.98 198 ARG E C 1
ATOM 8946 O O . ARG E 1 198 ? -6.601 -72.428 -8.954 1.00 70.37 198 ARG E O 1
ATOM 8954 N N . LEU E 1 199 ? -7.165 -74.594 -9.211 1.00 80.43 199 LEU E N 1
ATOM 8955 C CA . LEU E 1 199 ? -8.531 -74.433 -8.719 1.00 84.85 199 LEU E CA 1
ATOM 8956 C C . LEU E 1 199 ? -9.340 -73.498 -9.609 1.00 82.64 199 LEU E C 1
ATOM 8957 O O . LEU E 1 199 ? -10.337 -72.917 -9.168 1.00 89.68 199 LEU E O 1
ATOM 8959 N N . ALA E 1 200 ? -8.898 -73.329 -10.853 1.00 71.51 200 ALA E N 1
ATOM 8960 C CA . ALA E 1 200 ? -9.621 -72.567 -11.862 1.00 62.52 200 ALA E CA 1
ATOM 8961 C C . ALA E 1 200 ? -9.588 -73.342 -13.169 1.00 66.98 200 ALA E C 1
ATOM 8962 O O . ALA E 1 200 ? -10.626 -73.798 -13.656 1.00 73.89 200 ALA E O 1
ATOM 8964 N N . LYS E 1 201 ? -8.391 -73.514 -13.734 1.00 60.36 201 LYS E N 1
ATOM 8965 C CA . LYS E 1 201 ? -8.248 -74.334 -14.928 1.00 52.78 201 LYS E CA 1
ATOM 8966 C C . LYS E 1 201 ? -8.519 -75.806 -14.645 1.00 50.34 201 LYS E C 1
ATOM 8967 O O . LYS E 1 201 ? -8.779 -76.567 -15.582 1.00 47.59 201 LYS E O 1
ATOM 8969 N N . ASN E 1 202 ? -8.470 -76.222 -13.377 1.00 49.84 202 ASN E N 1
ATOM 8970 C CA . ASN E 1 202 ? -8.704 -77.610 -13.005 1.00 53.84 202 ASN E CA 1
ATOM 8971 C C . ASN E 1 202 ? -10.134 -77.882 -12.553 1.00 44.75 202 ASN E C 1
ATOM 8972 O O . ASN E 1 202 ? -10.554 -79.045 -12.544 1.00 44.72 202 ASN E O 1
ATOM 8977 N N . ILE E 1 203 ? -10.883 -76.847 -12.189 1.00 43.18 203 ILE E N 1
ATOM 8978 C CA . ILE E 1 203 ? -12.244 -77.003 -11.703 1.00 44.98 203 ILE E CA 1
ATOM 8979 C C . ILE E 1 203 ? -13.198 -76.807 -12.877 1.00 49.64 203 ILE E C 1
ATOM 8980 O O . ILE E 1 203 ? -12.875 -76.146 -13.867 1.00 50.90 203 ILE E O 1
ATOM 8985 N N . LYS E 1 204 ? -14.397 -77.368 -12.762 1.00 55.59 204 LYS E N 1
ATOM 8986 C CA . LYS E 1 204 ? -15.315 -77.488 -13.887 1.00 59.03 204 LYS E CA 1
ATOM 8987 C C . LYS E 1 204 ? -16.388 -76.404 -13.826 1.00 58.63 204 LYS E C 1
ATOM 8988 O O . LYS E 1 204 ? -17.130 -76.312 -12.842 1.00 52.20 204 LYS E O 1
ATOM 8994 N N . ILE E 1 205 ? -16.467 -75.588 -14.882 1.00 63.72 205 ILE E N 1
ATOM 8995 C CA . ILE E 1 205 ? -17.540 -74.614 -15.068 1.00 61.35 205 ILE E CA 1
ATOM 8996 C C . ILE E 1 205 ? -18.536 -75.194 -16.061 1.00 61.13 205 ILE E C 1
ATOM 8997 O O . ILE E 1 205 ? -18.146 -75.852 -17.034 1.00 61.00 205 ILE E O 1
ATOM 9002 N N . VAL E 1 206 ? -19.823 -74.952 -15.823 1.00 67.52 206 VAL E N 1
ATOM 9003 C CA . VAL E 1 206 ? -20.896 -75.696 -16.470 1.00 74.95 206 VAL E CA 1
ATOM 9004 C C . VAL E 1 206 ? -21.894 -74.730 -17.097 1.00 75.76 206 VAL E C 1
ATOM 9005 O O . VAL E 1 206 ? -22.241 -73.705 -16.501 1.00 86.43 206 VAL E O 1
ATOM 9009 N N . TYR E 1 207 ? -22.350 -75.060 -18.307 1.00 54.34 207 TYR E N 1
ATOM 9010 C CA . TYR E 1 207 ? -23.427 -74.319 -18.950 1.00 44.74 207 TYR E CA 1
ATOM 9011 C C . TYR E 1 207 ? -24.773 -74.796 -18.416 1.00 45.00 207 TYR E C 1
ATOM 9012 O O . TYR E 1 207 ? -25.039 -76.001 -18.367 1.00 54.54 207 TYR E O 1
ATOM 9021 N N . GLY E 1 208 ? -25.622 -73.848 -18.019 1.00 47.05 208 GLY E N 1
ATOM 9022 C CA . GLY E 1 208 ? -26.917 -74.149 -17.461 1.00 44.44 208 GLY E CA 1
ATOM 9023 C C . GLY E 1 208 ? -28.061 -73.798 -18.395 1.00 43.93 208 GLY E C 1
ATOM 9024 O O . GLY E 1 208 ? -27.883 -73.550 -19.589 1.00 40.23 208 GLY E O 1
ATOM 9025 N N . GLY E 1 209 ? -29.260 -73.778 -17.819 1.00 48.90 209 GLY E N 1
ATOM 9026 C CA . GLY E 1 209 ? -30.458 -73.481 -18.579 1.00 55.04 209 GLY E CA 1
ATOM 9027 C C . GLY E 1 209 ? -31.116 -74.723 -19.140 1.00 67.66 209 GLY E C 1
ATOM 9028 O O . GLY E 1 209 ? -31.779 -75.466 -18.410 1.00 67.66 209 GLY E O 1
ATOM 9029 N N . SER E 1 210 ? -30.939 -74.960 -20.438 1.00 78.78 210 SER E N 1
ATOM 9030 C CA . SER E 1 210 ? -31.493 -76.148 -21.083 1.00 78.42 210 SER E CA 1
ATOM 9031 C C . SER E 1 210 ? -30.679 -76.440 -22.331 1.00 70.27 210 SER E C 1
ATOM 9032 O O . SER E 1 210 ? -30.545 -75.571 -23.198 1.00 76.31 210 SER E O 1
ATOM 9035 N N . LEU E 1 211 ? -30.139 -77.652 -22.424 1.00 61.92 211 LEU E N 1
ATOM 9036 C CA . LEU E 1 211 ? -29.360 -78.086 -23.576 1.00 62.08 211 LEU E CA 1
ATOM 9037 C C . LEU E 1 211 ? -30.178 -79.097 -24.369 1.00 61.87 211 LEU E C 1
ATOM 9038 O O . LEU E 1 211 ? -30.592 -80.127 -23.825 1.00 67.59 211 LEU E O 1
ATOM 9043 N N . LYS E 1 212 ? -30.405 -78.804 -25.647 1.00 56.81 212 LYS E N 1
ATOM 9044 C CA . LYS E 1 212 ? -31.215 -79.661 -26.497 1.00 62.30 212 LYS E CA 1
ATOM 9045 C C . LYS E 1 212 ? -30.342 -80.712 -27.183 1.00 71.91 212 LYS E C 1
ATOM 9046 O O . LYS E 1 212 ? -29.129 -80.787 -26.974 1.00 75.83 212 LYS E O 1
ATOM 9052 N N . ALA E 1 213 ? -30.977 -81.536 -28.020 1.00 76.07 213 ALA E N 1
ATOM 9053 C CA . ALA E 1 213 ? -30.308 -82.702 -28.590 1.00 72.34 213 ALA E CA 1
ATOM 9054 C C . ALA E 1 213 ? -29.208 -82.295 -29.564 1.00 64.26 213 ALA E C 1
ATOM 9055 O O . ALA E 1 213 ? -28.050 -82.699 -29.418 1.00 66.15 213 ALA E O 1
ATOM 9057 N N . GLU E 1 214 ? -29.559 -81.507 -30.582 1.00 54.83 214 GLU E N 1
ATOM 9058 C CA . GLU E 1 214 ? -28.558 -81.050 -31.545 1.00 50.33 214 GLU E CA 1
ATOM 9059 C C . GLU E 1 214 ? -27.617 -80.026 -30.926 1.00 55.81 214 GLU E C 1
ATOM 9060 O O . GLU E 1 214 ? -26.425 -79.987 -31.264 1.00 59.95 214 GLU E O 1
ATOM 9066 N N . ASN E 1 215 ? -28.133 -79.184 -30.022 1.00 52.38 215 ASN E N 1
ATOM 9067 C CA . ASN E 1 215 ? -27.272 -78.261 -29.300 1.00 42.28 215 ASN E CA 1
ATOM 9068 C C . ASN E 1 215 ? -26.318 -78.990 -28.362 1.00 46.82 215 ASN E C 1
ATOM 9069 O O . ASN E 1 215 ? -25.297 -78.421 -27.970 1.00 46.72 215 ASN E O 1
ATOM 9074 N N . ALA E 1 216 ? -26.625 -80.236 -27.999 1.00 47.10 216 ALA E N 1
ATOM 9075 C CA . ALA E 1 216 ? -25.716 -81.011 -27.163 1.00 48.14 216 ALA E CA 1
ATOM 9076 C C . ALA E 1 216 ? -24.342 -81.131 -27.804 1.00 55.96 216 ALA E C 1
ATOM 9077 O O . ALA E 1 216 ? -23.316 -80.909 -27.147 1.00 58.57 216 ALA E O 1
ATOM 9079 N N . LYS E 1 217 ? -24.302 -81.487 -29.092 1.00 68.90 217 LYS E N 1
ATOM 9080 C CA . LYS E 1 217 ? -23.021 -81.716 -29.749 1.00 78.08 217 LYS E CA 1
ATOM 9081 C C . LYS E 1 217 ? -22.180 -80.446 -29.758 1.00 75.51 217 LYS E C 1
ATOM 9082 O O . LYS E 1 217 ? -20.990 -80.471 -29.429 1.00 76.43 217 LYS E O 1
ATOM 9088 N N . ASP E 1 218 ? -22.783 -79.325 -30.122 1.00 71.01 218 ASP E N 1
ATOM 9089 C CA . ASP E 1 218 ? -22.073 -78.058 -30.213 1.00 66.29 218 ASP E CA 1
ATOM 9090 C C . ASP E 1 218 ? -21.927 -77.351 -28.868 1.00 64.41 218 ASP E C 1
ATOM 9091 O O . ASP E 1 218 ? -21.662 -76.147 -28.855 1.00 74.66 218 ASP E O 1
ATOM 9096 N N . ILE E 1 219 ? -22.094 -78.055 -27.749 1.00 55.16 219 ILE E N 1
ATOM 9097 C CA . ILE E 1 219 ? -21.939 -77.444 -26.432 1.00 53.26 219 ILE E CA 1
ATOM 9098 C C . ILE E 1 219 ? -21.114 -78.364 -25.535 1.00 50.27 219 ILE E C 1
ATOM 9099 O O . ILE E 1 219 ? -20.557 -77.927 -24.520 1.00 48.06 219 ILE E O 1
ATOM 9104 N N . LEU E 1 220 ? -21.003 -79.641 -25.909 1.00 52.12 220 LEU E N 1
ATOM 9105 C CA . LEU E 1 220 ? -20.146 -80.545 -25.146 1.00 52.61 220 LEU E CA 1
ATOM 9106 C C . LEU E 1 220 ? -18.683 -80.130 -25.255 1.00 53.92 220 LEU E C 1
ATOM 9107 O O . LEU E 1 220 ? -17.955 -80.108 -24.257 1.00 56.85 220 LEU E O 1
ATOM 9112 N N . SER E 1 221 ? -18.241 -79.782 -26.464 1.00 51.41 221 SER E N 1
ATOM 9113 C CA . SER E 1 221 ? -16.831 -79.536 -26.726 1.00 52.43 221 SER E CA 1
ATOM 9114 C C . SER E 1 221 ? -16.389 -78.253 -26.037 1.00 51.84 221 SER E C 1
ATOM 9115 O O . SER E 1 221 ? -15.743 -78.304 -24.986 1.00 54.92 221 SER E O 1
ATOM 9118 N N . LEU E 1 222 ? -16.777 -77.102 -26.622 1.00 52.91 222 LEU E N 1
ATOM 9119 C CA . LEU E 1 222 ? -16.421 -75.730 -26.263 1.00 50.19 222 LEU E CA 1
ATOM 9120 C C . LEU E 1 222 ? -15.269 -75.663 -25.270 1.00 57.04 222 LEU E C 1
ATOM 9121 O O . LEU E 1 222 ? -15.486 -75.842 -24.061 1.00 61.57 222 LEU E O 1
ATOM 9126 N N . PRO E 1 223 ? -14.040 -75.363 -25.752 1.00 67.62 223 PRO E N 1
ATOM 9127 C CA . PRO E 1 223 ? -12.831 -75.443 -24.914 1.00 76.89 223 PRO E CA 1
ATOM 9128 C C . PRO E 1 223 ? -13.020 -75.015 -23.468 1.00 76.85 223 PRO E C 1
ATOM 9129 O O . PRO E 1 223 ? -12.464 -75.634 -22.554 1.00 81.23 223 PRO E O 1
ATOM 9133 N N . ASP E 1 224 ? -13.822 -73.981 -23.247 1.00 69.28 224 ASP E N 1
ATOM 9134 C CA . ASP E 1 224 ? -14.114 -73.492 -21.900 1.00 58.61 224 ASP E CA 1
ATOM 9135 C C . ASP E 1 224 ? -15.507 -73.909 -21.443 1.00 46.78 224 ASP E C 1
ATOM 9136 O O . ASP E 1 224 ? -16.302 -73.092 -20.983 1.00 39.60 224 ASP E O 1
ATOM 9141 N N . VAL E 1 225 ? -15.816 -75.198 -21.571 1.00 40.89 225 VAL E N 1
ATOM 9142 C CA . VAL E 1 225 ? -17.034 -75.782 -21.018 1.00 59.81 225 VAL E CA 1
ATOM 9143 C C . VAL E 1 225 ? -16.673 -77.157 -20.473 1.00 64.96 225 VAL E C 1
ATOM 9144 O O . VAL E 1 225 ? -16.168 -78.008 -21.214 1.00 64.35 225 VAL E O 1
ATOM 9148 N N . ASP E 1 226 ? -16.918 -77.371 -19.184 1.00 67.17 226 ASP E N 1
ATOM 9149 C CA . ASP E 1 226 ? -16.529 -78.597 -18.497 1.00 66.97 226 ASP E CA 1
ATOM 9150 C C . ASP E 1 226 ? -17.746 -79.394 -18.036 1.00 66.56 226 ASP E C 1
ATOM 9151 O O . ASP E 1 226 ? -17.753 -79.974 -16.949 1.00 72.51 226 ASP E O 1
ATOM 9156 N N . GLY E 1 227 ? -18.787 -79.429 -18.859 1.00 61.40 227 GLY E N 1
ATOM 9157 C CA . GLY E 1 227 ? -19.995 -80.164 -18.559 1.00 60.76 227 GLY E CA 1
ATOM 9158 C C . GLY E 1 227 ? -21.230 -79.315 -18.756 1.00 63.57 227 GLY E C 1
ATOM 9159 O O . GLY E 1 227 ? -21.169 -78.154 -19.157 1.00 69.59 227 GLY E O 1
ATOM 9160 N N . GLY E 1 228 ? -22.373 -79.918 -18.460 1.00 57.03 228 GLY E N 1
ATOM 9161 C CA . GLY E 1 228 ? -23.648 -79.256 -18.659 1.00 57.24 228 GLY E CA 1
ATOM 9162 C C . GLY E 1 228 ? -24.606 -79.547 -17.526 1.00 63.16 228 GLY E C 1
ATOM 9163 O O . GLY E 1 228 ? -24.566 -80.611 -16.903 1.00 66.25 228 GLY E O 1
ATOM 9164 N N . LEU E 1 229 ? -25.476 -78.575 -17.262 1.00 62.99 229 LEU E N 1
ATOM 9165 C CA . LEU E 1 229 ? -26.541 -78.690 -16.270 1.00 53.49 229 LEU E CA 1
ATOM 9166 C C . LEU E 1 229 ? -27.863 -78.678 -17.032 1.00 54.79 229 LEU E C 1
ATOM 9167 O O . LEU E 1 229 ? -28.511 -77.642 -17.186 1.00 56.92 229 LEU E O 1
ATOM 9172 N N . ILE E 1 230 ? -28.254 -79.852 -17.523 1.00 54.77 230 ILE E N 1
ATOM 9173 C CA . ILE E 1 230 ? -29.451 -79.966 -18.348 1.00 64.23 230 ILE E CA 1
ATOM 9174 C C . ILE E 1 230 ? -30.681 -79.758 -17.474 1.00 76.98 230 ILE E C 1
ATOM 9175 O O . ILE E 1 230 ? -30.876 -80.457 -16.472 1.00 81.10 230 ILE E O 1
ATOM 9177 N N . GLY E 1 231 ? -31.516 -78.794 -17.851 1.00 87.11 231 GLY E N 1
ATOM 9178 C CA . GLY E 1 231 ? -32.742 -78.531 -17.126 1.00 86.44 231 GLY E CA 1
ATOM 9179 C C . GLY E 1 231 ? -33.951 -79.177 -17.769 1.00 80.49 231 GLY E C 1
ATOM 9180 O O . GLY E 1 231 ? -34.759 -79.814 -17.087 1.00 83.07 231 GLY E O 1
ATOM 9181 N N . GLY E 1 232 ? -34.083 -79.022 -19.084 1.00 70.55 232 GLY E N 1
ATOM 9182 C CA . GLY E 1 232 ? -35.215 -79.576 -19.801 1.00 64.88 232 GLY E CA 1
ATOM 9183 C C . GLY E 1 232 ? -34.966 -80.968 -20.343 1.00 59.84 232 GLY E C 1
ATOM 9184 O O . GLY E 1 232 ? -35.891 -81.782 -20.429 1.00 64.14 232 GLY E O 1
ATOM 9185 N N . ALA E 1 233 ? -33.715 -81.253 -20.714 1.00 47.69 233 ALA E N 1
ATOM 9186 C CA . ALA E 1 233 ? -33.385 -82.569 -21.250 1.00 44.98 233 ALA E CA 1
ATOM 9187 C C . ALA E 1 233 ? -33.572 -83.664 -20.210 1.00 40.30 233 ALA E C 1
ATOM 9188 O O . ALA E 1 233 ? -33.826 -84.821 -20.564 1.00 49.36 233 ALA E O 1
ATOM 9190 N N . SER E 1 234 ? -33.460 -83.321 -18.930 1.00 47.53 234 SER E N 1
ATOM 9191 C CA . SER E 1 234 ? -33.588 -84.290 -17.850 1.00 43.82 234 SER E CA 1
ATOM 9192 C C . SER E 1 234 ? -35.033 -84.666 -17.555 1.00 52.72 234 SER E C 1
ATOM 9193 O O . SER E 1 234 ? -35.273 -85.457 -16.636 1.00 61.89 234 SER E O 1
ATOM 9196 N N . LEU E 1 235 ? -35.994 -84.121 -18.299 1.00 58.23 235 LEU E N 1
ATOM 9197 C CA . LEU E 1 235 ? -37.392 -84.497 -18.137 1.00 62.83 235 LEU E CA 1
ATOM 9198 C C . LEU E 1 235 ? -37.804 -85.642 -19.050 1.00 68.50 235 LEU E C 1
ATOM 9199 O O . LEU E 1 235 ? -38.850 -86.257 -18.816 1.00 67.04 235 LEU E O 1
ATOM 9204 N N . LYS E 1 236 ? -37.013 -85.940 -20.077 1.00 65.76 236 LYS E N 1
ATOM 9205 C CA . LYS E 1 236 ? -37.267 -87.054 -20.980 1.00 58.24 236 LYS E CA 1
ATOM 9206 C C . LYS E 1 236 ? -36.150 -88.076 -20.830 1.00 54.62 236 LYS E C 1
ATOM 9207 O O . LYS E 1 236 ? -34.968 -87.731 -20.938 1.00 50.08 236 LYS E O 1
ATOM 9209 N N . ALA E 1 237 ? -36.527 -89.332 -20.579 1.00 55.32 237 ALA E N 1
ATOM 9210 C CA . ALA E 1 237 ? -35.531 -90.372 -20.341 1.00 56.86 237 ALA E CA 1
ATOM 9211 C C . ALA E 1 237 ? -34.724 -90.670 -21.598 1.00 54.63 237 ALA E C 1
ATOM 9212 O O . ALA E 1 237 ? -33.518 -90.936 -21.519 1.00 54.19 237 ALA E O 1
ATOM 9214 N N . ALA E 1 238 ? -35.369 -90.634 -22.766 1.00 51.97 238 ALA E N 1
ATOM 9215 C CA . ALA E 1 238 ? -34.649 -90.884 -24.010 1.00 46.61 238 ALA E CA 1
ATOM 9216 C C . ALA E 1 238 ? -33.778 -89.695 -24.394 1.00 45.90 238 ALA E C 1
ATOM 9217 O O . ALA E 1 238 ? -32.632 -89.872 -24.824 1.00 46.55 238 ALA E O 1
ATOM 9219 N N . GLU E 1 239 ? -34.305 -88.478 -24.249 1.00 44.66 239 GLU E N 1
ATOM 9220 C CA . GLU E 1 239 ? -33.520 -87.291 -24.564 1.00 44.01 239 GLU E CA 1
ATOM 9221 C C . GLU E 1 239 ? -32.320 -87.152 -23.635 1.00 43.91 239 GLU E C 1
ATOM 9222 O O . GLU E 1 239 ? -31.259 -86.676 -24.057 1.00 43.97 239 GLU E O 1
ATOM 9228 N N . PHE E 1 240 ? -32.456 -87.587 -22.381 1.00 49.99 240 PHE E N 1
ATOM 9229 C CA . PHE E 1 240 ? -31.393 -87.390 -21.400 1.00 47.18 240 PHE E CA 1
ATOM 9230 C C . PHE E 1 240 ? -30.174 -88.249 -21.718 1.00 51.22 240 PHE E C 1
ATOM 9231 O O . PHE E 1 240 ? -29.074 -87.729 -21.917 1.00 48.93 240 PHE E O 1
ATOM 9239 N N . ASN E 1 241 ? -30.339 -89.573 -21.753 1.00 50.92 241 ASN E N 1
ATOM 9240 C CA . ASN E 1 241 ? -29.186 -90.425 -22.020 1.00 51.51 241 ASN E CA 1
ATOM 9241 C C . ASN E 1 241 ? -28.583 -90.158 -23.392 1.00 59.00 241 ASN E C 1
ATOM 9242 O O . ASN E 1 241 ? -27.394 -90.429 -23.598 1.00 65.90 241 ASN E O 1
ATOM 9247 N N . GLU E 1 242 ? -29.369 -89.617 -24.326 1.00 56.52 242 GLU E N 1
ATOM 9248 C CA . GLU E 1 242 ? -28.832 -89.280 -25.640 1.00 59.35 242 GLU E CA 1
ATOM 9249 C C . GLU E 1 242 ? -27.736 -88.226 -25.536 1.00 56.74 242 GLU E C 1
ATOM 9250 O O . GLU E 1 242 ? -26.686 -88.351 -26.178 1.00 59.15 242 GLU E O 1
ATOM 9256 N N . ILE E 1 243 ? -27.955 -87.182 -24.729 1.00 59.47 243 ILE E N 1
ATOM 9257 C CA . ILE E 1 243 ? -26.901 -86.191 -24.529 1.00 68.39 243 ILE E CA 1
ATOM 9258 C C . ILE E 1 243 ? -25.698 -86.828 -23.854 1.00 70.51 243 ILE E C 1
ATOM 9259 O O . ILE E 1 243 ? -24.553 -86.451 -24.127 1.00 79.69 243 ILE E O 1
ATOM 9264 N N . ILE E 1 244 ? -25.927 -87.820 -22.991 1.00 62.89 244 ILE E N 1
ATOM 9265 C CA . ILE E 1 244 ? -24.817 -88.502 -22.337 1.00 60.53 244 ILE E CA 1
ATOM 9266 C C . ILE E 1 244 ? -24.081 -89.389 -23.331 1.00 60.15 244 ILE E C 1
ATOM 9267 O O . ILE E 1 244 ? -22.848 -89.470 -23.312 1.00 59.05 244 ILE E O 1
ATOM 9272 N N . ASN E 1 245 ? -24.822 -90.060 -24.218 1.00 60.87 245 ASN E N 1
ATOM 9273 C CA . ASN E 1 245 ? -24.186 -90.894 -25.234 1.00 63.73 245 ASN E CA 1
ATOM 9274 C C . ASN E 1 245 ? -23.254 -90.072 -26.115 1.00 59.90 245 ASN E C 1
ATOM 9275 O O . ASN E 1 245 ? -22.139 -90.506 -26.428 1.00 58.44 245 ASN E O 1
ATOM 9280 N N . GLN E 1 246 ? -23.692 -88.880 -26.525 1.00 61.53 246 GLN E N 1
ATOM 9281 C CA . GLN E 1 246 ? -22.803 -87.979 -27.246 1.00 73.14 246 GLN E CA 1
ATOM 9282 C C . GLN E 1 246 ? -21.795 -87.320 -26.313 1.00 73.78 246 GLN E C 1
ATOM 9283 O O . GLN E 1 246 ? -20.685 -86.989 -26.741 1.00 77.07 246 GLN E O 1
ATOM 9289 N N . ALA E 1 247 ? -22.149 -87.122 -25.044 1.00 70.28 247 ALA E N 1
ATOM 9290 C CA . ALA E 1 247 ? -21.151 -86.717 -24.063 1.00 65.76 247 ALA E CA 1
ATOM 9291 C C . ALA E 1 247 ? -20.228 -87.859 -23.666 1.00 60.14 247 ALA E C 1
ATOM 9292 O O . ALA E 1 247 ? -19.212 -87.614 -23.006 1.00 61.27 247 ALA E O 1
ATOM 9294 N N . ASN E 1 248 ? -20.554 -89.092 -24.049 1.00 59.18 248 ASN E N 1
ATOM 9295 C CA . ASN E 1 248 ? -19.719 -90.248 -23.755 1.00 61.29 248 ASN E CA 1
ATOM 9296 C C . ASN E 1 248 ? -18.557 -90.370 -24.746 1.00 76.80 248 ASN E C 1
ATOM 9297 O O . ASN E 1 248 ? -17.394 -90.449 -24.334 1.00 82.32 248 ASN E O 1
ATOM 9302 N N . LYS E 1 249 ? -18.844 -90.396 -26.056 1.00 77.14 249 LYS E N 1
ATOM 9303 C CA . LYS E 1 249 ? -17.819 -90.620 -27.069 1.00 84.33 249 LYS E CA 1
ATOM 9304 C C . LYS E 1 249 ? -17.798 -89.585 -28.189 1.00 104.40 249 LYS E C 1
ATOM 9305 O O . LYS E 1 249 ? -16.740 -89.442 -28.829 1.00 108.74 249 LYS E O 1
ATOM 9311 N N . ILE E 1 250 ? -18.909 -88.874 -28.456 1.00 124.11 250 ILE E N 1
ATOM 9312 C CA . ILE E 1 250 ? -18.814 -87.651 -29.251 1.00 129.73 250 ILE E CA 1
ATOM 9313 C C . ILE E 1 250 ? -18.186 -86.514 -28.469 1.00 125.10 250 ILE E C 1
ATOM 9314 O O . ILE E 1 250 ? -17.975 -85.426 -29.020 1.00 131.36 250 ILE E O 1
ATOM 9316 N N . CYS E 1 251 ? -17.901 -86.732 -27.189 1.00 102.63 251 CYS E N 1
ATOM 9317 C CA . CYS E 1 251 ? -17.185 -85.788 -26.343 1.00 86.93 251 CYS E CA 1
ATOM 9318 C C . CYS E 1 251 ? -15.852 -86.335 -25.858 1.00 78.21 251 CYS E C 1
ATOM 9319 O O . CYS E 1 251 ? -14.838 -85.632 -25.910 1.00 74.69 251 CYS E O 1
ATOM 9321 N N . THR E 1 252 ? -15.821 -87.587 -25.397 1.00 89.96 252 THR E N 1
ATOM 9322 C CA . THR E 1 252 ? -14.594 -88.167 -24.862 1.00 102.86 252 THR E CA 1
ATOM 9323 C C . THR E 1 252 ? -14.068 -89.286 -25.755 1.00 105.47 252 THR E C 1
ATOM 9324 O O . THR E 1 252 ? -14.144 -89.190 -26.984 1.00 112.94 252 THR E O 1
ATOM 9326 N N . GLU E 1 253 ? -13.542 -90.346 -25.140 1.00 92.17 253 GLU E N 1
ATOM 9327 C CA . GLU E 1 253 ? -12.868 -91.439 -25.845 1.00 80.20 253 GLU E CA 1
ATOM 9328 C C . GLU E 1 253 ? -11.661 -90.917 -26.614 1.00 75.40 253 GLU E C 1
ATOM 9329 O O . GLU E 1 253 ? -10.726 -90.381 -26.020 1.00 74.12 253 GLU E O 1
ATOM 9335 N N . GLN F 1 2 ? -49.703 -82.443 -24.782 1.00 96.70 2 GLN F N 1
ATOM 9336 C CA . GLN F 1 2 ? -49.310 -83.588 -25.596 1.00 100.63 2 GLN F CA 1
ATOM 9337 C C . GLN F 1 2 ? -50.366 -84.688 -25.542 1.00 118.57 2 GLN F C 1
ATOM 9338 O O . GLN F 1 2 ? -50.084 -85.848 -25.842 1.00 120.48 2 GLN F O 1
ATOM 9344 N N . LYS F 1 3 ? -51.582 -84.315 -25.159 1.00 140.22 3 LYS F N 1
ATOM 9345 C CA . LYS F 1 3 ? -52.710 -85.231 -25.062 1.00 146.08 3 LYS F CA 1
ATOM 9346 C C . LYS F 1 3 ? -53.836 -84.755 -25.977 1.00 147.43 3 LYS F C 1
ATOM 9347 O O . LYS F 1 3 ? -53.724 -83.734 -26.659 1.00 154.43 3 LYS F O 1
ATOM 9349 N N . LEU F 1 4 ? -54.933 -85.511 -25.984 1.00 132.75 4 LEU F N 1
ATOM 9350 C CA . LEU F 1 4 ? -56.068 -85.200 -26.841 1.00 114.32 4 LEU F CA 1
ATOM 9351 C C . LEU F 1 4 ? -57.353 -85.675 -26.178 1.00 96.18 4 LEU F C 1
ATOM 9352 O O . LEU F 1 4 ? -57.415 -86.795 -25.666 1.00 90.63 4 LEU F O 1
ATOM 9354 N N . ILE F 1 5 ? -58.375 -84.821 -26.200 1.00 83.74 5 ILE F N 1
ATOM 9355 C CA . ILE F 1 5 ? -59.676 -85.130 -25.615 1.00 67.85 5 ILE F CA 1
ATOM 9356 C C . ILE F 1 5 ? -60.762 -84.641 -26.562 1.00 57.86 5 ILE F C 1
ATOM 9357 O O . ILE F 1 5 ? -60.694 -83.520 -27.076 1.00 56.23 5 ILE F O 1
ATOM 9367 N N . GLY F 1 7 ? -65.234 -84.995 -27.944 1.00 63.56 7 GLY F N 1
ATOM 9368 C CA . GLY F 1 7 ? -66.615 -85.171 -27.539 1.00 60.61 7 GLY F CA 1
ATOM 9369 C C . GLY F 1 7 ? -67.463 -85.843 -28.599 1.00 55.48 7 GLY F C 1
ATOM 9370 O O . GLY F 1 7 ? -67.492 -85.410 -29.754 1.00 51.89 7 GLY F O 1
ATOM 9371 N N . ASN F 1 8 ? -68.169 -86.898 -28.207 1.00 59.91 8 ASN F N 1
ATOM 9372 C CA . ASN F 1 8 ? -68.923 -87.739 -29.130 1.00 55.69 8 ASN F CA 1
ATOM 9373 C C . ASN F 1 8 ? -70.414 -87.608 -28.827 1.00 55.51 8 ASN F C 1
ATOM 9374 O O . ASN F 1 8 ? -71.065 -88.538 -28.348 1.00 50.54 8 ASN F O 1
ATOM 9379 N N . TRP F 1 9 ? -70.956 -86.417 -29.103 1.00 59.80 9 TRP F N 1
ATOM 9380 C CA . TRP F 1 9 ? -72.392 -86.198 -28.951 1.00 64.91 9 TRP F CA 1
ATOM 9381 C C . TRP F 1 9 ? -73.174 -87.246 -29.729 1.00 65.65 9 TRP F C 1
ATOM 9382 O O . TRP F 1 9 ? -74.142 -87.823 -29.221 1.00 69.24 9 TRP F O 1
ATOM 9384 N N . LYS F 1 10 ? -72.762 -87.496 -30.974 1.00 73.52 10 LYS F N 1
ATOM 9385 C CA . LYS F 1 10 ? -73.156 -88.678 -31.734 1.00 72.99 10 LYS F CA 1
ATOM 9386 C C . LYS F 1 10 ? -74.606 -88.644 -32.206 1.00 75.95 10 LYS F C 1
ATOM 9387 O O . LYS F 1 10 ? -74.897 -89.064 -33.330 1.00 88.40 10 LYS F O 1
ATOM 9397 N N . ASN F 1 12 ? -77.120 -86.163 -30.359 1.00 42.91 12 ASN F N 1
ATOM 9398 C CA . ASN F 1 12 ? -77.758 -85.199 -29.475 1.00 49.34 12 ASN F CA 1
ATOM 9399 C C . ASN F 1 12 ? -77.530 -83.791 -30.004 1.00 51.81 12 ASN F C 1
ATOM 9400 O O . ASN F 1 12 ? -76.459 -83.486 -30.539 1.00 55.28 12 ASN F O 1
ATOM 9405 N N . GLY F 1 13 ? -78.535 -82.945 -29.853 1.00 50.93 13 GLY F N 1
ATOM 9406 C CA . GLY F 1 13 ? -78.445 -81.563 -30.289 1.00 56.19 13 GLY F CA 1
ATOM 9407 C C . GLY F 1 13 ? -79.802 -81.018 -30.678 1.00 62.92 13 GLY F C 1
ATOM 9408 O O . GLY F 1 13 ? -80.793 -81.741 -30.773 1.00 63.33 13 GLY F O 1
ATOM 9409 N N . ASN F 1 14 ? -79.826 -79.701 -30.902 1.00 64.72 14 ASN F N 1
ATOM 9410 C CA . ASN F 1 14 ? -81.032 -78.980 -31.290 1.00 62.61 14 ASN F CA 1
ATOM 9411 C C . ASN F 1 14 ? -80.641 -77.675 -31.974 1.00 67.76 14 ASN F C 1
ATOM 9412 O O . ASN F 1 14 ? -79.791 -76.935 -31.468 1.00 73.03 14 ASN F O 1
ATOM 9417 N N . SER F 1 15 ? -81.319 -77.373 -33.091 1.00 61.87 15 SER F N 1
ATOM 9418 C CA . SER F 1 15 ? -80.902 -76.285 -33.976 1.00 58.51 15 SER F CA 1
ATOM 9419 C C . SER F 1 15 ? -80.690 -74.970 -33.239 1.00 52.05 15 SER F C 1
ATOM 9420 O O . SER F 1 15 ? -79.964 -74.097 -33.729 1.00 52.56 15 SER F O 1
ATOM 9423 N N . THR F 1 16 ? -81.314 -74.795 -32.076 1.00 54.39 16 THR F N 1
ATOM 9424 C CA . THR F 1 16 ? -81.043 -73.623 -31.256 1.00 62.34 16 THR F CA 1
ATOM 9425 C C . THR F 1 16 ? -80.094 -73.925 -30.107 1.00 66.02 16 THR F C 1
ATOM 9426 O O . THR F 1 16 ? -79.420 -73.013 -29.615 1.00 72.97 16 THR F O 1
ATOM 9430 N N . SER F 1 17 ? -79.989 -75.193 -29.703 1.00 58.41 17 SER F N 1
ATOM 9431 C CA . SER F 1 17 ? -79.106 -75.611 -28.620 1.00 56.87 17 SER F CA 1
ATOM 9432 C C . SER F 1 17 ? -77.736 -76.084 -29.101 1.00 57.10 17 SER F C 1
ATOM 9433 O O . SER F 1 17 ? -77.109 -76.916 -28.435 1.00 60.26 17 SER F O 1
ATOM 9436 N N . ILE F 1 18 ? -77.235 -75.584 -30.225 1.00 63.60 18 ILE F N 1
ATOM 9437 C CA . ILE F 1 18 ? -75.909 -75.998 -30.686 1.00 72.44 18 ILE F CA 1
ATOM 9438 C C . ILE F 1 18 ? -74.845 -75.057 -30.157 1.00 67.07 18 ILE F C 1
ATOM 9439 O O . ILE F 1 18 ? -73.825 -75.493 -29.598 1.00 66.80 18 ILE F O 1
ATOM 9444 N N . LYS F 1 19 ? -75.053 -73.758 -30.385 1.00 68.45 19 LYS F N 1
ATOM 9445 C CA . LYS F 1 19 ? -74.092 -72.796 -29.878 1.00 72.33 19 LYS F CA 1
ATOM 9446 C C . LYS F 1 19 ? -74.058 -72.774 -28.353 1.00 66.43 19 LYS F C 1
ATOM 9447 O O . LYS F 1 19 ? -73.133 -72.193 -27.776 1.00 68.21 19 LYS F O 1
ATOM 9453 N N . GLU F 1 20 ? -75.033 -73.394 -27.681 1.00 61.64 20 GLU F N 1
ATOM 9454 C CA . GLU F 1 20 ? -74.958 -73.492 -26.228 1.00 65.79 20 GLU F CA 1
ATOM 9455 C C . GLU F 1 20 ? -73.717 -74.246 -25.787 1.00 70.47 20 GLU F C 1
ATOM 9456 O O . GLU F 1 20 ? -73.226 -74.018 -24.679 1.00 78.22 20 GLU F O 1
ATOM 9462 N N . LEU F 1 21 ? -73.193 -75.133 -26.629 1.00 66.18 21 LEU F N 1
ATOM 9463 C CA . LEU F 1 21 ? -71.885 -75.734 -26.396 1.00 76.86 21 LEU F CA 1
ATOM 9464 C C . LEU F 1 21 ? -70.736 -74.912 -26.962 1.00 79.62 21 LEU F C 1
ATOM 9465 O O . LEU F 1 21 ? -69.578 -75.321 -26.816 1.00 79.88 21 LEU F O 1
ATOM 9467 N N . CYS F 1 22 ? -71.011 -73.760 -27.577 1.00 92.41 22 CYS F N 1
ATOM 9468 C CA . CYS F 1 22 ? -69.904 -72.973 -28.099 1.00 94.80 22 CYS F CA 1
ATOM 9469 C C . CYS F 1 22 ? -69.203 -72.200 -26.981 1.00 89.26 22 CYS F C 1
ATOM 9470 O O . CYS F 1 22 ? -68.008 -71.932 -27.061 1.00 90.13 22 CYS F O 1
ATOM 9473 N N . SER F 1 23 ? -69.926 -71.761 -25.950 1.00 84.27 23 SER F N 1
ATOM 9474 C CA . SER F 1 23 ? -69.326 -70.798 -25.030 1.00 76.10 23 SER F CA 1
ATOM 9475 C C . SER F 1 23 ? -68.260 -71.431 -24.153 1.00 74.42 23 SER F C 1
ATOM 9476 O O . SER F 1 23 ? -67.449 -70.701 -23.583 1.00 83.24 23 SER F O 1
ATOM 9479 N N . GLY F 1 24 ? -68.206 -72.759 -24.072 1.00 58.44 24 GLY F N 1
ATOM 9480 C CA . GLY F 1 24 ? -67.215 -73.420 -23.245 1.00 55.24 24 GLY F CA 1
ATOM 9481 C C . GLY F 1 24 ? -65.844 -73.533 -23.882 1.00 65.28 24 GLY F C 1
ATOM 9482 O O . GLY F 1 24 ? -65.442 -74.622 -24.303 1.00 70.09 24 GLY F O 1
ATOM 9483 N N . ILE F 1 25 ? -65.129 -72.414 -23.982 1.00 62.09 25 ILE F N 1
ATOM 9484 C CA . ILE F 1 25 ? -63.710 -72.438 -24.332 1.00 61.09 25 ILE F CA 1
ATOM 9485 C C . ILE F 1 25 ? -62.891 -71.884 -23.176 1.00 62.73 25 ILE F C 1
ATOM 9486 O O . ILE F 1 25 ? -62.215 -72.637 -22.478 1.00 69.29 25 ILE F O 1
ATOM 9491 N N . THR F 1 32 ? -57.542 -74.275 -22.909 1.00 92.56 32 THR F N 1
ATOM 9492 C CA . THR F 1 32 ? -57.016 -75.480 -23.541 1.00 91.20 32 THR F CA 1
ATOM 9493 C C . THR F 1 32 ? -55.669 -75.199 -24.200 1.00 89.26 32 THR F C 1
ATOM 9494 O O . THR F 1 32 ? -55.598 -74.914 -25.394 1.00 91.43 32 THR F O 1
ATOM 9498 N N . SER F 1 33 ? -54.600 -75.286 -23.410 1.00 81.21 33 SER F N 1
ATOM 9499 C CA . SER F 1 33 ? -53.251 -74.974 -23.899 1.00 74.88 33 SER F CA 1
ATOM 9500 C C . SER F 1 33 ? -52.547 -76.232 -24.399 1.00 80.01 33 SER F C 1
ATOM 9501 O O . SER F 1 33 ? -52.341 -76.403 -25.604 1.00 81.01 33 SER F O 1
ATOM 9504 N N . ARG F 1 34 ? -52.171 -77.115 -23.480 1.00 79.34 34 ARG F N 1
ATOM 9505 C CA . ARG F 1 34 ? -51.411 -78.321 -23.813 1.00 73.79 34 ARG F CA 1
ATOM 9506 C C . ARG F 1 34 ? -52.318 -79.540 -23.928 1.00 77.25 34 ARG F C 1
ATOM 9507 O O . ARG F 1 34 ? -52.066 -80.587 -23.332 1.00 80.08 34 ARG F O 1
ATOM 9509 N N . VAL F 1 35 ? -53.389 -79.414 -24.707 1.00 83.06 35 VAL F N 1
ATOM 9510 C CA . VAL F 1 35 ? -54.316 -80.517 -24.925 1.00 100.10 35 VAL F CA 1
ATOM 9511 C C . VAL F 1 35 ? -55.062 -80.291 -26.231 1.00 99.14 35 VAL F C 1
ATOM 9512 O O . VAL F 1 35 ? -55.741 -79.272 -26.404 1.00 112.70 35 VAL F O 1
ATOM 9514 N N . ALA F 1 36 ? -54.931 -81.232 -27.162 1.00 108.83 36 ALA F N 1
ATOM 9515 C CA . ALA F 1 36 ? -55.685 -81.176 -28.403 1.00 114.02 36 ALA F CA 1
ATOM 9516 C C . ALA F 1 36 ? -57.134 -81.549 -28.137 1.00 108.36 36 ALA F C 1
ATOM 9517 O O . ALA F 1 36 ? -57.425 -82.502 -27.412 1.00 111.50 36 ALA F O 1
ATOM 9519 N N . ILE F 1 37 ? -58.044 -80.786 -28.720 1.00 96.13 37 ILE F N 1
ATOM 9520 C CA . ILE F 1 37 ? -59.466 -80.995 -28.503 1.00 84.37 37 ILE F CA 1
ATOM 9521 C C . ILE F 1 37 ? -60.157 -81.122 -29.852 1.00 77.68 37 ILE F C 1
ATOM 9522 O O . ILE F 1 37 ? -59.730 -80.530 -30.849 1.00 76.42 37 ILE F O 1
ATOM 9527 N N . ALA F 1 38 ? -61.204 -81.945 -29.888 1.00 77.26 38 ALA F N 1
ATOM 9528 C CA . ALA F 1 38 ? -61.965 -82.192 -31.101 1.00 74.81 38 ALA F CA 1
ATOM 9529 C C . ALA F 1 38 ? -63.441 -82.292 -30.749 1.00 68.69 38 ALA F C 1
ATOM 9530 O O . ALA F 1 38 ? -63.823 -82.315 -29.577 1.00 72.05 38 ALA F O 1
ATOM 9532 N N . VAL F 1 39 ? -64.274 -82.342 -31.786 1.00 57.64 39 VAL F N 1
ATOM 9533 C CA . VAL F 1 39 ? -65.714 -82.497 -31.626 1.00 57.93 39 VAL F CA 1
ATOM 9534 C C . VAL F 1 39 ? -66.254 -83.186 -32.873 1.00 67.90 39 VAL F C 1
ATOM 9535 O O . VAL F 1 39 ? -65.727 -83.024 -33.977 1.00 74.35 39 VAL F O 1
ATOM 9539 N N . PHE F 1 40 ? -67.300 -83.982 -32.682 1.00 69.12 40 PHE F N 1
ATOM 9540 C CA . PHE F 1 40 ? -67.893 -84.796 -33.740 1.00 68.36 40 PHE F CA 1
ATOM 9541 C C . PHE F 1 40 ? -69.402 -84.660 -33.661 1.00 81.87 40 PHE F C 1
ATOM 9542 O O . PHE F 1 40 ? -70.089 -85.507 -33.070 1.00 74.83 40 PHE F O 1
ATOM 9550 N N . PRO F 1 41 ? -69.964 -83.590 -34.245 1.00 109.35 41 PRO F N 1
ATOM 9551 C CA . PRO F 1 41 ? -71.412 -83.376 -34.162 1.00 112.09 41 PRO F CA 1
ATOM 9552 C C . PRO F 1 41 ? -72.168 -84.277 -35.120 1.00 104.82 41 PRO F C 1
ATOM 9553 O O . PRO F 1 41 ? -71.592 -85.197 -35.707 1.00 109.99 41 PRO F O 1
ATOM 9557 N N . SER F 1 42 ? -73.462 -84.026 -35.281 1.00 85.19 42 SER F N 1
ATOM 9558 C CA . SER F 1 42 ? -74.250 -84.784 -36.237 1.00 64.73 42 SER F CA 1
ATOM 9559 C C . SER F 1 42 ? -73.959 -84.305 -37.658 1.00 62.75 42 SER F C 1
ATOM 9560 O O . SER F 1 42 ? -73.313 -83.277 -37.880 1.00 71.57 42 SER F O 1
ATOM 9563 N N . SER F 1 43 ? -74.451 -85.073 -38.632 1.00 56.81 43 SER F N 1
ATOM 9564 C CA . SER F 1 43 ? -74.276 -84.695 -40.030 1.00 49.98 43 SER F CA 1
ATOM 9565 C C . SER F 1 43 ? -75.043 -83.422 -40.358 1.00 45.61 43 SER F C 1
ATOM 9566 O O . SER F 1 43 ? -74.526 -82.539 -41.053 1.00 65.14 43 SER F O 1
ATOM 9569 N N . VAL F 1 44 ? -76.274 -83.305 -39.858 1.00 45.02 44 VAL F N 1
ATOM 9570 C CA . VAL F 1 44 ? -77.139 -82.200 -40.254 1.00 45.11 44 VAL F CA 1
ATOM 9571 C C . VAL F 1 44 ? -76.613 -80.865 -39.739 1.00 52.08 44 VAL F C 1
ATOM 9572 O O . VAL F 1 44 ? -76.740 -79.839 -40.418 1.00 46.22 44 VAL F O 1
ATOM 9576 N N . TYR F 1 45 ? -76.011 -80.847 -38.552 1.00 57.48 45 TYR F N 1
ATOM 9577 C CA . TYR F 1 45 ? -75.639 -79.596 -37.907 1.00 55.76 45 TYR F CA 1
ATOM 9578 C C . TYR F 1 45 ? -74.164 -79.249 -38.065 1.00 54.39 45 TYR F C 1
ATOM 9579 O O . TYR F 1 45 ? -73.748 -78.177 -37.615 1.00 50.75 45 TYR F O 1
ATOM 9588 N N . VAL F 1 46 ? -73.378 -80.107 -38.715 1.00 55.06 46 VAL F N 1
ATOM 9589 C CA . VAL F 1 46 ? -71.935 -79.928 -38.861 1.00 54.93 46 VAL F CA 1
ATOM 9590 C C . VAL F 1 46 ? -71.618 -78.614 -39.568 1.00 50.47 46 VAL F C 1
ATOM 9591 O O . VAL F 1 46 ? -70.503 -78.090 -39.455 1.00 52.47 46 VAL F O 1
ATOM 9595 N N . LYS F 1 47 ? -72.600 -78.065 -40.288 1.00 49.89 47 LYS F N 1
ATOM 9596 C CA . LYS F 1 47 ? -72.386 -76.827 -41.031 1.00 58.43 47 LYS F CA 1
ATOM 9597 C C . LYS F 1 47 ? -72.171 -75.648 -40.088 1.00 60.86 47 LYS F C 1
ATOM 9598 O O . LYS F 1 47 ? -71.085 -75.059 -40.046 1.00 64.15 47 LYS F O 1
ATOM 9604 N N . GLU F 1 48 ? -73.197 -75.291 -39.315 1.00 59.98 48 GLU F N 1
ATOM 9605 C CA . GLU F 1 48 ? -73.071 -74.157 -38.408 1.00 56.92 48 GLU F CA 1
ATOM 9606 C C . GLU F 1 48 ? -72.171 -74.452 -37.218 1.00 56.09 48 GLU F C 1
ATOM 9607 O O . GLU F 1 48 ? -71.757 -73.514 -36.531 1.00 61.29 48 GLU F O 1
ATOM 9613 N N . VAL F 1 49 ? -71.866 -75.725 -36.954 1.00 49.53 49 VAL F N 1
ATOM 9614 C CA . VAL F 1 49 ? -71.005 -76.057 -35.821 1.00 57.34 49 VAL F CA 1
ATOM 9615 C C . VAL F 1 49 ? -69.636 -75.410 -35.989 1.00 60.65 49 VAL F C 1
ATOM 9616 O O . VAL F 1 49 ? -69.110 -74.779 -35.065 1.00 65.98 49 VAL F O 1
ATOM 9620 N N . ILE F 1 50 ? -69.045 -75.543 -37.180 1.00 65.50 50 ILE F N 1
ATOM 9621 C CA . ILE F 1 50 ? -67.736 -74.953 -37.427 1.00 70.07 50 ILE F CA 1
ATOM 9622 C C . ILE F 1 50 ? -67.787 -73.433 -37.387 1.00 75.58 50 ILE F C 1
ATOM 9623 O O . ILE F 1 50 ? -66.741 -72.782 -37.274 1.00 81.23 50 ILE F O 1
ATOM 9628 N N . SER F 1 51 ? -68.978 -72.846 -37.471 1.00 71.52 51 SER F N 1
ATOM 9629 C CA . SER F 1 51 ? -69.150 -71.405 -37.379 1.00 64.47 51 SER F CA 1
ATOM 9630 C C . SER F 1 51 ? -69.342 -70.928 -35.945 1.00 67.71 51 SER F C 1
ATOM 9631 O O . SER F 1 51 ? -69.738 -69.777 -35.736 1.00 75.21 51 SER F O 1
ATOM 9634 N N . GLN F 1 52 ? -69.067 -71.776 -34.955 1.00 61.20 52 GLN F N 1
ATOM 9635 C CA . GLN F 1 52 ? -69.218 -71.391 -33.560 1.00 58.57 52 GLN F CA 1
ATOM 9636 C C . GLN F 1 52 ? -67.938 -71.495 -32.744 1.00 58.53 52 GLN F C 1
ATOM 9637 O O . GLN F 1 52 ? -67.793 -70.757 -31.767 1.00 58.94 52 GLN F O 1
ATOM 9643 N N . LEU F 1 53 ? -67.009 -72.382 -33.105 1.00 59.69 53 LEU F N 1
ATOM 9644 C CA . LEU F 1 53 ? -65.774 -72.480 -32.333 1.00 59.22 53 LEU F CA 1
ATOM 9645 C C . LEU F 1 53 ? -64.531 -72.723 -33.187 1.00 66.39 53 LEU F C 1
ATOM 9646 O O . LEU F 1 53 ? -63.692 -73.554 -32.815 1.00 67.32 53 LEU F O 1
ATOM 9651 N N . PRO F 1 54 ? -64.335 -72.011 -34.299 1.00 77.38 54 PRO F N 1
ATOM 9652 C CA . PRO F 1 54 ? -63.144 -72.267 -35.115 1.00 85.59 54 PRO F CA 1
ATOM 9653 C C . PRO F 1 54 ? -61.888 -71.779 -34.408 1.00 93.61 54 PRO F C 1
ATOM 9654 O O . PRO F 1 54 ? -61.928 -70.844 -33.605 1.00 102.75 54 PRO F O 1
ATOM 9658 N N . GLU F 1 55 ? -60.764 -72.434 -34.695 1.00 87.93 55 GLU F N 1
ATOM 9659 C CA . GLU F 1 55 ? -60.688 -73.561 -35.621 1.00 83.57 55 GLU F CA 1
ATOM 9660 C C . GLU F 1 55 ? -59.833 -74.675 -35.006 1.00 70.42 55 GLU F C 1
ATOM 9661 O O . GLU F 1 55 ? -59.741 -75.778 -35.545 1.00 66.93 55 GLU F O 1
ATOM 9667 N N . LYS F 1 56 ? -59.228 -74.373 -33.852 1.00 63.06 56 LYS F N 1
ATOM 9668 C CA . LYS F 1 56 ? -58.267 -75.288 -33.242 1.00 62.47 56 LYS F CA 1
ATOM 9669 C C . LYS F 1 56 ? -58.914 -76.622 -32.874 1.00 60.12 56 LYS F C 1
ATOM 9670 O O . LYS F 1 56 ? -58.272 -77.674 -32.974 1.00 60.71 56 LYS F O 1
ATOM 9672 N N . VAL F 1 57 ? -60.186 -76.594 -32.468 1.00 59.85 57 VAL F N 1
ATOM 9673 C CA . VAL F 1 57 ? -60.930 -77.796 -32.107 1.00 55.90 57 VAL F CA 1
ATOM 9674 C C . VAL F 1 57 ? -61.261 -78.582 -33.371 1.00 60.04 57 VAL F C 1
ATOM 9675 O O . VAL F 1 57 ? -61.909 -78.074 -34.286 1.00 59.73 57 VAL F O 1
ATOM 9679 N N . GLY F 1 58 ? -60.846 -79.836 -33.419 1.00 65.94 58 GLY F N 1
ATOM 9680 C CA . GLY F 1 58 ? -61.048 -80.660 -34.599 1.00 65.69 58 GLY F CA 1
ATOM 9681 C C . GLY F 1 58 ? -62.480 -81.094 -34.858 1.00 66.49 58 GLY F C 1
ATOM 9682 O O . GLY F 1 58 ? -62.991 -81.984 -34.174 1.00 66.46 58 GLY F O 1
ATOM 9683 N N . VAL F 1 59 ? -63.134 -80.502 -35.855 1.00 65.89 59 VAL F N 1
ATOM 9684 C CA . VAL F 1 59 ? -64.490 -80.900 -36.225 1.00 66.47 59 VAL F CA 1
ATOM 9685 C C . VAL F 1 59 ? -64.440 -82.226 -36.974 1.00 61.46 59 VAL F C 1
ATOM 9686 O O . VAL F 1 59 ? -63.595 -82.431 -37.852 1.00 62.80 59 VAL F O 1
ATOM 9690 N N . GLY F 1 60 ? -65.343 -83.143 -36.621 1.00 59.65 60 GLY F N 1
ATOM 9691 C CA . GLY F 1 60 ? -65.393 -84.451 -37.240 1.00 63.79 60 GLY F CA 1
ATOM 9692 C C . GLY F 1 60 ? -66.816 -84.844 -37.594 1.00 69.01 60 GLY F C 1
ATOM 9693 O O . GLY F 1 60 ? -67.765 -84.089 -37.373 1.00 77.01 60 GLY F O 1
ATOM 9694 N N . LEU F 1 61 ? -66.938 -86.047 -38.150 1.00 63.27 61 LEU F N 1
ATOM 9695 C CA . LEU F 1 61 ? -68.226 -86.592 -38.547 1.00 59.02 61 LEU F CA 1
ATOM 9696 C C . LEU F 1 61 ? -68.406 -87.972 -37.930 1.00 58.01 61 LEU F C 1
ATOM 9697 O O . LEU F 1 61 ? -67.446 -88.611 -37.491 1.00 49.38 61 LEU F O 1
ATOM 9702 N N . GLN F 1 62 ? -69.660 -88.424 -37.904 1.00 69.16 62 GLN F N 1
ATOM 9703 C CA . GLN F 1 62 ? -69.981 -89.710 -37.295 1.00 68.33 62 GLN F CA 1
ATOM 9704 C C . GLN F 1 62 ? -69.555 -90.869 -38.188 1.00 48.80 62 GLN F C 1
ATOM 9705 O O . GLN F 1 62 ? -68.721 -91.697 -37.800 1.00 38.24 62 GLN F O 1
ATOM 9711 N N . ASN F 1 63 ? -70.122 -90.946 -39.392 1.00 44.55 63 ASN F N 1
ATOM 9712 C CA . ASN F 1 63 ? -70.023 -92.142 -40.214 1.00 46.82 63 ASN F CA 1
ATOM 9713 C C . ASN F 1 63 ? -69.849 -91.769 -41.680 1.00 44.86 63 ASN F C 1
ATOM 9714 O O . ASN F 1 63 ? -70.419 -90.780 -42.152 1.00 51.32 63 ASN F O 1
ATOM 9719 N N . ILE F 1 64 ? -69.039 -92.565 -42.386 1.00 45.95 64 ILE F N 1
ATOM 9720 C CA . ILE F 1 64 ? -68.904 -92.493 -43.835 1.00 37.76 64 ILE F CA 1
ATOM 9721 C C . ILE F 1 64 ? -68.805 -93.915 -44.373 1.00 47.11 64 ILE F C 1
ATOM 9722 O O . ILE F 1 64 ? -68.710 -94.884 -43.619 1.00 48.91 64 ILE F O 1
ATOM 9727 N N . THR F 1 65 ? -68.827 -94.027 -45.698 1.00 43.49 65 THR F N 1
ATOM 9728 C CA . THR F 1 65 ? -68.594 -95.289 -46.382 1.00 46.78 65 THR F CA 1
ATOM 9729 C C . THR F 1 65 ? -67.549 -95.077 -47.469 1.00 48.11 65 THR F C 1
ATOM 9730 O O . THR F 1 65 ? -67.267 -93.947 -47.877 1.00 46.92 65 THR F O 1
ATOM 9734 N N . PHE F 1 66 ? -66.971 -96.184 -47.938 1.00 50.51 66 PHE F N 1
ATOM 9735 C CA . PHE F 1 66 ? -65.877 -96.105 -48.900 1.00 45.04 66 PHE F CA 1
ATOM 9736 C C . PHE F 1 66 ? -66.330 -95.689 -50.295 1.00 38.30 66 PHE F C 1
ATOM 9737 O O . PHE F 1 66 ? -65.476 -95.524 -51.173 1.00 38.94 66 PHE F O 1
ATOM 9745 N N . TYR F 1 67 ? -67.628 -95.514 -50.526 1.00 47.76 67 TYR F N 1
ATOM 9746 C CA . TYR F 1 67 ? -68.108 -95.006 -51.803 1.00 59.43 67 TYR F CA 1
ATOM 9747 C C . TYR F 1 67 ? -67.845 -93.506 -51.885 1.00 66.88 67 TYR F C 1
ATOM 9748 O O . TYR F 1 67 ? -68.128 -92.766 -50.938 1.00 60.58 67 TYR F O 1
ATOM 9757 N N . ASP F 1 68 ? -67.301 -93.060 -53.017 1.00 83.32 68 ASP F N 1
ATOM 9758 C CA . ASP F 1 68 ? -66.905 -91.671 -53.197 1.00 91.94 68 ASP F CA 1
ATOM 9759 C C . ASP F 1 68 ? -67.496 -91.112 -54.482 1.00 96.37 68 ASP F C 1
ATOM 9760 O O . ASP F 1 68 ? -67.442 -91.760 -55.533 1.00 101.76 68 ASP F O 1
ATOM 9765 N N . ASP F 1 69 ? -68.048 -89.903 -54.387 1.00 93.03 69 ASP F N 1
ATOM 9766 C CA . ASP F 1 69 ? -68.560 -89.152 -55.533 1.00 90.53 69 ASP F CA 1
ATOM 9767 C C . ASP F 1 69 ? -69.535 -89.993 -56.357 1.00 83.55 69 ASP F C 1
ATOM 9768 O O . ASP F 1 69 ? -69.320 -90.278 -57.536 1.00 80.60 69 ASP F O 1
ATOM 9773 N N . GLY F 1 70 ? -70.623 -90.392 -55.705 1.00 79.82 70 GLY F N 1
ATOM 9774 C CA . GLY F 1 70 ? -71.627 -91.210 -56.355 1.00 78.93 70 GLY F CA 1
ATOM 9775 C C . GLY F 1 70 ? -73.042 -90.866 -55.942 1.00 77.38 70 GLY F C 1
ATOM 9776 O O . GLY F 1 70 ? -73.296 -89.780 -55.412 1.00 76.59 70 GLY F O 1
ATOM 9777 N N . ALA F 1 71 ? -73.972 -91.787 -56.178 1.00 81.95 71 ALA F N 1
ATOM 9778 C CA . ALA F 1 71 ? -75.379 -91.595 -55.854 1.00 86.52 71 ALA F CA 1
ATOM 9779 C C . ALA F 1 71 ? -75.906 -92.759 -55.026 1.00 89.93 71 ALA F C 1
ATOM 9780 O O . ALA F 1 71 ? -77.059 -93.177 -55.169 1.00 96.58 71 ALA F O 1
ATOM 9782 N N . TYR F 1 72 ? -75.070 -93.299 -54.142 1.00 79.70 72 TYR F N 1
ATOM 9783 C CA . TYR F 1 72 ? -75.473 -94.404 -53.273 1.00 73.18 72 TYR F CA 1
ATOM 9784 C C . TYR F 1 72 ? -76.207 -93.810 -52.076 1.00 64.98 72 TYR F C 1
ATOM 9785 O O . TYR F 1 72 ? -75.608 -93.422 -51.071 1.00 65.27 72 TYR F O 1
ATOM 9794 N N . THR F 1 73 ? -77.536 -93.772 -52.195 1.00 54.18 73 THR F N 1
ATOM 9795 C CA . THR F 1 73 ? -78.398 -92.965 -51.338 1.00 46.91 73 THR F CA 1
ATOM 9796 C C . THR F 1 73 ? -78.212 -93.293 -49.860 1.00 45.90 73 THR F C 1
ATOM 9797 O O . THR F 1 73 ? -77.900 -94.427 -49.484 1.00 52.24 73 THR F O 1
ATOM 9801 N N . GLY F 1 74 ? -78.401 -92.276 -49.021 1.00 40.72 74 GLY F N 1
ATOM 9802 C CA . GLY F 1 74 ? -78.545 -92.453 -47.591 1.00 46.43 74 GLY F CA 1
ATOM 9803 C C . GLY F 1 74 ? -77.293 -92.281 -46.763 1.00 42.41 74 GLY F C 1
ATOM 9804 O O . GLY F 1 74 ? -77.288 -92.688 -45.596 1.00 46.90 74 GLY F O 1
ATOM 9805 N N . GLU F 1 75 ? -76.244 -91.674 -47.311 1.00 40.12 75 GLU F N 1
ATOM 9806 C CA . GLU F 1 75 ? -74.938 -91.657 -46.670 1.00 48.12 75 GLU F CA 1
ATOM 9807 C C . GLU F 1 75 ? -74.283 -90.302 -46.924 1.00 56.67 75 GLU F C 1
ATOM 9808 O O . GLU F 1 75 ? -74.849 -89.432 -47.592 1.00 57.79 75 GLU F O 1
ATOM 9814 N N . ILE F 1 76 ? -73.094 -90.111 -46.354 1.00 60.73 76 ILE F N 1
ATOM 9815 C CA . ILE F 1 76 ? -72.274 -88.922 -46.565 1.00 62.53 76 ILE F CA 1
ATOM 9816 C C . ILE F 1 76 ? -70.865 -89.404 -46.887 1.00 61.01 76 ILE F C 1
ATOM 9817 O O . ILE F 1 76 ? -70.193 -89.983 -46.025 1.00 65.97 76 ILE F O 1
ATOM 9822 N N . SER F 1 77 ? -70.412 -89.160 -48.115 1.00 59.10 77 SER F N 1
ATOM 9823 C CA . SER F 1 77 ? -69.116 -89.658 -48.550 1.00 63.66 77 SER F CA 1
ATOM 9824 C C . SER F 1 77 ? -67.979 -88.878 -47.889 1.00 68.13 77 SER F C 1
ATOM 9825 O O . SER F 1 77 ? -68.184 -87.862 -47.219 1.00 83.78 77 SER F O 1
ATOM 9828 N N . ALA F 1 78 ? -66.756 -89.376 -48.093 1.00 55.70 78 ALA F N 1
ATOM 9829 C CA . ALA F 1 78 ? -65.574 -88.705 -47.563 1.00 53.91 78 ALA F CA 1
ATOM 9830 C C . ALA F 1 78 ? -65.198 -87.492 -48.404 1.00 57.51 78 ALA F C 1
ATOM 9831 O O . ALA F 1 78 ? -64.838 -86.443 -47.858 1.00 58.34 78 ALA F O 1
ATOM 9833 N N . ARG F 1 79 ? -65.260 -87.619 -49.731 1.00 59.28 79 ARG F N 1
ATOM 9834 C CA . ARG F 1 79 ? -65.108 -86.446 -50.584 1.00 62.47 79 ARG F CA 1
ATOM 9835 C C . ARG F 1 79 ? -66.262 -85.473 -50.385 1.00 65.40 79 ARG F C 1
ATOM 9836 O O . ARG F 1 79 ? -66.088 -84.260 -50.556 1.00 76.40 79 ARG F O 1
ATOM 9852 N N . LEU F 1 81 ? -67.437 -85.087 -47.517 1.00 49.01 81 LEU F N 1
ATOM 9853 C CA . LEU F 1 81 ? -67.045 -84.529 -46.230 1.00 58.45 81 LEU F CA 1
ATOM 9854 C C . LEU F 1 81 ? -65.970 -83.458 -46.362 1.00 66.52 81 LEU F C 1
ATOM 9855 O O . LEU F 1 81 ? -65.801 -82.650 -45.443 1.00 74.44 81 LEU F O 1
ATOM 9860 N N . GLU F 1 82 ? -65.243 -83.432 -47.481 1.00 69.91 82 GLU F N 1
ATOM 9861 C CA . GLU F 1 82 ? -64.231 -82.401 -47.684 1.00 75.20 82 GLU F CA 1
ATOM 9862 C C . GLU F 1 82 ? -64.859 -81.022 -47.838 1.00 71.47 82 GLU F C 1
ATOM 9863 O O . GLU F 1 82 ? -64.276 -80.023 -47.402 1.00 69.51 82 GLU F O 1
ATOM 9869 N N . ASP F 1 83 ? -66.046 -80.949 -48.443 1.00 67.96 83 ASP F N 1
ATOM 9870 C CA . ASP F 1 83 ? -66.676 -79.656 -48.685 1.00 65.71 83 ASP F CA 1
ATOM 9871 C C . ASP F 1 83 ? -67.098 -78.991 -47.382 1.00 67.93 83 ASP F C 1
ATOM 9872 O O . ASP F 1 83 ? -66.992 -77.767 -47.239 1.00 73.05 83 ASP F O 1
ATOM 9877 N N . ILE F 1 84 ? -67.580 -79.777 -46.418 1.00 58.93 84 ILE F N 1
ATOM 9878 C CA . ILE F 1 84 ? -67.993 -79.201 -45.145 1.00 58.52 84 ILE F CA 1
ATOM 9879 C C . ILE F 1 84 ? -66.799 -78.843 -44.267 1.00 56.01 84 ILE F C 1
ATOM 9880 O O . ILE F 1 84 ? -66.937 -78.033 -43.341 1.00 50.73 84 ILE F O 1
ATOM 9885 N N . GLY F 1 85 ? -65.626 -79.405 -44.542 1.00 57.87 85 GLY F N 1
ATOM 9886 C CA . GLY F 1 85 ? -64.429 -79.039 -43.815 1.00 53.35 85 GLY F CA 1
ATOM 9887 C C . GLY F 1 85 ? -64.373 -79.584 -42.405 1.00 58.27 85 GLY F C 1
ATOM 9888 O O . GLY F 1 85 ? -64.447 -78.825 -41.434 1.00 59.20 85 GLY F O 1
ATOM 9889 N N . CYS F 1 86 ? -64.244 -80.901 -42.278 1.00 61.71 86 CYS F N 1
ATOM 9890 C CA . CYS F 1 86 ? -64.060 -81.549 -40.989 1.00 60.00 86 CYS F CA 1
ATOM 9891 C C . CYS F 1 86 ? -62.589 -81.892 -40.797 1.00 46.81 86 CYS F C 1
ATOM 9892 O O . CYS F 1 86 ? -61.900 -82.272 -41.748 1.00 46.91 86 CYS F O 1
ATOM 9895 N N . ASP F 1 87 ? -62.112 -81.752 -39.560 1.00 46.63 87 ASP F N 1
ATOM 9896 C CA . ASP F 1 87 ? -60.703 -81.996 -39.275 1.00 60.01 87 ASP F CA 1
ATOM 9897 C C . ASP F 1 87 ? -60.396 -83.489 -39.225 1.00 69.47 87 ASP F C 1
ATOM 9898 O O . ASP F 1 87 ? -59.570 -83.989 -39.995 1.00 77.07 87 ASP F O 1
ATOM 9903 N N . TYR F 1 88 ? -61.049 -84.215 -38.325 1.00 71.65 88 TYR F N 1
ATOM 9904 C CA . TYR F 1 88 ? -60.822 -85.641 -38.147 1.00 70.06 88 TYR F CA 1
ATOM 9905 C C . TYR F 1 88 ? -62.071 -86.424 -38.544 1.00 55.98 88 TYR F C 1
ATOM 9906 O O . TYR F 1 88 ? -63.063 -85.867 -39.022 1.00 47.99 88 TYR F O 1
ATOM 9915 N N . LEU F 1 89 ? -62.009 -87.738 -38.341 1.00 57.56 89 LEU F N 1
ATOM 9916 C CA . LEU F 1 89 ? -63.123 -88.627 -38.631 1.00 56.53 89 LEU F CA 1
ATOM 9917 C C . LEU F 1 89 ? -63.164 -89.732 -37.587 1.00 53.87 89 LEU F C 1
ATOM 9918 O O . LEU F 1 89 ? -62.138 -90.102 -37.012 1.00 58.18 89 LEU F O 1
ATOM 9920 N N . LEU F 1 90 ? -64.362 -90.254 -37.345 1.00 47.19 90 LEU F N 1
ATOM 9921 C CA . LEU F 1 90 ? -64.583 -91.319 -36.372 1.00 42.39 90 LEU F CA 1
ATOM 9922 C C . LEU F 1 90 ? -64.940 -92.590 -37.134 1.00 42.35 90 LEU F C 1
ATOM 9923 O O . LEU F 1 90 ? -65.990 -92.658 -37.781 1.00 44.94 90 LEU F O 1
ATOM 9928 N N . ILE F 1 91 ? -64.069 -93.592 -37.054 1.00 34.84 91 ILE F N 1
ATOM 9929 C CA . ILE F 1 91 ? -64.208 -94.823 -37.822 1.00 38.16 91 ILE F CA 1
ATOM 9930 C C . ILE F 1 91 ? -64.378 -95.993 -36.862 1.00 40.74 91 ILE F C 1
ATOM 9931 O O . ILE F 1 91 ? -63.705 -96.065 -35.829 1.00 48.07 91 ILE F O 1
ATOM 9936 N N . GLY F 1 92 ? -65.286 -96.904 -37.205 1.00 35.12 92 GLY F N 1
ATOM 9937 C CA . GLY F 1 92 ? -65.494 -98.108 -36.425 1.00 33.64 92 GLY F CA 1
ATOM 9938 C C . GLY F 1 92 ? -66.107 -97.879 -35.060 1.00 36.80 92 GLY F C 1
ATOM 9939 O O . GLY F 1 92 ? -65.578 -98.351 -34.050 1.00 37.94 92 GLY F O 1
ATOM 9940 N N . HIS F 1 93 ? -67.226 -97.165 -35.014 1.00 32.37 93 HIS F N 1
ATOM 9941 C CA . HIS F 1 93 ? -67.896 -96.922 -33.746 1.00 31.05 93 HIS F CA 1
ATOM 9942 C C . HIS F 1 93 ? -68.671 -98.159 -33.308 1.00 37.84 93 HIS F C 1
ATOM 9943 O O . HIS F 1 93 ? -69.341 -98.810 -34.112 1.00 40.07 93 HIS F O 1
ATOM 9950 N N . SER F 1 94 ? -68.589 -98.469 -32.011 1.00 36.38 94 SER F N 1
ATOM 9951 C CA . SER F 1 94 ? -69.156 -99.713 -31.494 1.00 34.05 94 SER F CA 1
ATOM 9952 C C . SER F 1 94 ? -70.669 -99.746 -31.655 1.00 41.30 94 SER F C 1
ATOM 9953 O O . SER F 1 94 ? -71.228 -100.724 -32.163 1.00 45.69 94 SER F O 1
ATOM 9956 N N . GLU F 1 95 ? -71.354 -98.688 -31.209 1.00 43.60 95 GLU F N 1
ATOM 9957 C CA . GLU F 1 95 ? -72.810 -98.648 -31.301 1.00 45.15 95 GLU F CA 1
ATOM 9958 C C . GLU F 1 95 ? -73.299 -98.754 -32.738 1.00 37.86 95 GLU F C 1
ATOM 9959 O O . GLU F 1 95 ? -74.481 -99.035 -32.959 1.00 39.47 95 GLU F O 1
ATOM 9965 N N . ARG F 1 96 ? -72.422 -98.520 -33.713 1.00 28.01 96 ARG F N 1
ATOM 9966 C CA . ARG F 1 96 ? -72.713 -98.758 -35.120 1.00 27.77 96 ARG F CA 1
ATOM 9967 C C . ARG F 1 96 ? -72.120 -100.059 -35.634 1.00 27.26 96 ARG F C 1
ATOM 9968 O O . ARG F 1 96 ? -72.720 -100.700 -36.505 1.00 26.88 96 ARG F O 1
ATOM 9976 N N . ARG F 1 97 ? -70.943 -100.446 -35.132 1.00 35.18 97 ARG F N 1
ATOM 9977 C CA . ARG F 1 97 ? -70.409 -101.771 -35.427 1.00 36.38 97 ARG F CA 1
ATOM 9978 C C . ARG F 1 97 ? -71.360 -102.866 -34.966 1.00 34.84 97 ARG F C 1
ATOM 9979 O O . ARG F 1 97 ? -71.430 -103.933 -35.587 1.00 28.64 97 ARG F O 1
ATOM 9987 N N . SER F 1 98 ? -72.096 -102.620 -33.883 1.00 40.73 98 SER F N 1
ATOM 9988 C CA . SER F 1 98 ? -72.984 -103.617 -33.303 1.00 43.02 98 SER F CA 1
ATOM 9989 C C . SER F 1 98 ? -74.412 -103.514 -33.817 1.00 48.03 98 SER F C 1
ATOM 9990 O O . SER F 1 98 ? -75.092 -104.540 -33.941 1.00 50.73 98 SER F O 1
ATOM 9993 N N . LEU F 1 99 ? -74.885 -102.304 -34.125 1.00 49.06 99 LEU F N 1
ATOM 9994 C CA . LEU F 1 99 ? -76.277 -102.100 -34.499 1.00 51.86 99 LEU F CA 1
ATOM 9995 C C . LEU F 1 99 ? -76.493 -101.856 -35.985 1.00 45.94 99 LEU F C 1
ATOM 9996 O O . LEU F 1 99 ? -77.591 -102.127 -36.480 1.00 37.97 99 LEU F O 1
ATOM 10001 N N . PHE F 1 100 ? -75.491 -101.351 -36.703 1.00 48.37 100 PHE F N 1
ATOM 10002 C CA . PHE F 1 100 ? -75.609 -101.114 -38.136 1.00 44.44 100 PHE F CA 1
ATOM 10003 C C . PHE F 1 100 ? -74.760 -102.076 -38.958 1.00 40.11 100 PHE F C 1
ATOM 10004 O O . PHE F 1 100 ? -74.539 -101.832 -40.149 1.00 36.57 100 PHE F O 1
ATOM 10012 N N . ALA F 1 101 ? -74.277 -103.159 -38.344 1.00 37.81 101 ALA F N 1
ATOM 10013 C CA . ALA F 1 101 ? -73.616 -104.269 -39.033 1.00 35.88 101 ALA F CA 1
ATOM 10014 C C . ALA F 1 101 ? -72.403 -103.786 -39.835 1.00 40.14 101 ALA F C 1
ATOM 10015 O O . ALA F 1 101 ? -72.365 -103.832 -41.066 1.00 42.26 101 ALA F O 1
ATOM 10017 N N . GLU F 1 102 ? -71.402 -103.326 -39.092 1.00 46.33 102 GLU F N 1
ATOM 10018 C CA . GLU F 1 102 ? -70.126 -102.938 -39.668 1.00 56.30 102 GLU F CA 1
ATOM 10019 C C . GLU F 1 102 ? -69.136 -104.094 -39.546 1.00 56.94 102 GLU F C 1
ATOM 10020 O O . GLU F 1 102 ? -69.438 -105.154 -38.993 1.00 50.83 102 GLU F O 1
ATOM 10026 N N . SER F 1 103 ? -67.933 -103.884 -40.075 1.00 59.36 103 SER F N 1
ATOM 10027 C CA . SER F 1 103 ? -66.919 -104.927 -40.086 1.00 58.64 103 SER F CA 1
ATOM 10028 C C . SER F 1 103 ? -65.540 -104.287 -40.093 1.00 51.31 103 SER F C 1
ATOM 10029 O O . SER F 1 103 ? -65.386 -103.098 -40.382 1.00 48.99 103 SER F O 1
ATOM 10032 N N . ASP F 1 104 ? -64.532 -105.101 -39.768 1.00 43.89 104 ASP F N 1
ATOM 10033 C CA . ASP F 1 104 ? -63.153 -104.630 -39.800 1.00 35.41 104 ASP F CA 1
ATOM 10034 C C . ASP F 1 104 ? -62.682 -104.327 -41.215 1.00 28.98 104 ASP F C 1
ATOM 10035 O O . ASP F 1 104 ? -61.724 -103.567 -41.388 1.00 32.65 104 ASP F O 1
ATOM 10040 N N . GLU F 1 105 ? -63.328 -104.907 -42.228 1.00 32.86 105 GLU F N 1
ATOM 10041 C CA . GLU F 1 105 ? -62.980 -104.581 -43.606 1.00 30.04 105 GLU F CA 1
ATOM 10042 C C . GLU F 1 105 ? -63.499 -103.202 -43.989 1.00 36.26 105 GLU F C 1
ATOM 10043 O O . GLU F 1 105 ? -62.799 -102.434 -44.660 1.00 47.69 105 GLU F O 1
ATOM 10049 N N . ASP F 1 106 ? -64.722 -102.870 -43.568 1.00 36.70 106 ASP F N 1
ATOM 10050 C CA . ASP F 1 106 ? -65.282 -101.558 -43.873 1.00 39.53 106 ASP F CA 1
ATOM 10051 C C . ASP F 1 106 ? -64.455 -100.444 -43.246 1.00 48.11 106 ASP F C 1
ATOM 10052 O O . ASP F 1 106 ? -64.156 -99.438 -43.900 1.00 54.86 106 ASP F O 1
ATOM 10057 N N . VAL F 1 107 ? -64.064 -100.612 -41.980 1.00 43.93 107 VAL F N 1
ATOM 10058 C CA . VAL F 1 107 ? -63.404 -99.529 -41.259 1.00 42.46 107 VAL F CA 1
ATOM 10059 C C . VAL F 1 107 ? -62.017 -99.252 -41.826 1.00 39.86 107 VAL F C 1
ATOM 10060 O O . VAL F 1 107 ? -61.555 -98.105 -41.815 1.00 46.91 107 VAL F O 1
ATOM 10064 N N . PHE F 1 108 ? -61.332 -100.278 -42.338 1.00 30.91 108 PHE F N 1
ATOM 10065 C CA . PHE F 1 108 ? -60.024 -100.050 -42.941 1.00 37.55 108 PHE F CA 1
ATOM 10066 C C . PHE F 1 108 ? -60.154 -99.290 -44.253 1.00 36.97 108 PHE F C 1
ATOM 10067 O O . PHE F 1 108 ? -59.373 -98.370 -44.522 1.00 40.97 108 PHE F O 1
ATOM 10075 N N . LYS F 1 109 ? -61.131 -99.665 -45.084 1.00 38.29 109 LYS F N 1
ATOM 10076 C CA . LYS F 1 109 ? -61.366 -98.944 -46.331 1.00 34.71 109 LYS F CA 1
ATOM 10077 C C . LYS F 1 109 ? -61.644 -97.472 -46.062 1.00 35.20 109 LYS F C 1
ATOM 10078 O O . LYS F 1 109 ? -61.051 -96.590 -46.694 1.00 40.12 109 LYS F O 1
ATOM 10084 N N . LYS F 1 110 ? -62.544 -97.188 -45.116 1.00 32.49 110 LYS F N 1
ATOM 10085 C CA . LYS F 1 110 ? -62.793 -95.806 -44.720 1.00 43.99 110 LYS F CA 1
ATOM 10086 C C . LYS F 1 110 ? -61.532 -95.146 -44.181 1.00 56.58 110 LYS F C 1
ATOM 10087 O O . LYS F 1 110 ? -61.326 -93.943 -44.380 1.00 64.41 110 LYS F O 1
ATOM 10093 N N . LEU F 1 111 ? -60.677 -95.912 -43.501 1.00 59.05 111 LEU F N 1
ATOM 10094 C CA . LEU F 1 111 ? -59.415 -95.366 -43.017 1.00 60.88 111 LEU F CA 1
ATOM 10095 C C . LEU F 1 111 ? -58.389 -95.253 -44.138 1.00 61.80 111 LEU F C 1
ATOM 10096 O O . LEU F 1 111 ? -57.662 -94.256 -44.216 1.00 66.55 111 LEU F O 1
ATOM 10098 N N . ASN F 1 112 ? -58.324 -96.257 -45.018 1.00 53.61 112 ASN F N 1
ATOM 10099 C CA . ASN F 1 112 ? -57.351 -96.244 -46.106 1.00 43.85 112 ASN F CA 1
ATOM 10100 C C . ASN F 1 112 ? -57.574 -95.087 -47.070 1.00 37.71 112 ASN F C 1
ATOM 10101 O O . ASN F 1 112 ? -56.630 -94.673 -47.752 1.00 38.81 112 ASN F O 1
ATOM 10106 N N . LYS F 1 113 ? -58.797 -94.557 -47.143 1.00 31.34 113 LYS F N 1
ATOM 10107 C CA . LYS F 1 113 ? -59.066 -93.434 -48.031 1.00 34.49 113 LYS F CA 1
ATOM 10108 C C . LYS F 1 113 ? -58.442 -92.138 -47.533 1.00 32.43 113 LYS F C 1
ATOM 10109 O O . LYS F 1 113 ? -58.200 -91.234 -48.339 1.00 43.14 113 LYS F O 1
ATOM 10115 N N . ILE F 1 114 ? -58.179 -92.026 -46.232 1.00 32.56 114 ILE F N 1
ATOM 10116 C CA . ILE F 1 114 ? -57.566 -90.824 -45.678 1.00 33.26 114 ILE F CA 1
ATOM 10117 C C . ILE F 1 114 ? -56.294 -91.199 -44.929 1.00 47.42 114 ILE F C 1
ATOM 10118 O O . ILE F 1 114 ? -55.934 -90.561 -43.933 1.00 55.09 114 ILE F O 1
ATOM 10123 N N . ILE F 1 115 ? -55.604 -92.240 -45.396 1.00 42.48 115 ILE F N 1
ATOM 10124 C CA . ILE F 1 115 ? -54.289 -92.553 -44.846 1.00 41.50 115 ILE F CA 1
ATOM 10125 C C . ILE F 1 115 ? -53.259 -91.552 -45.352 1.00 43.08 115 ILE F C 1
ATOM 10126 O O . ILE F 1 115 ? -52.507 -90.959 -44.569 1.00 48.12 115 ILE F O 1
ATOM 10131 N N . ASP F 1 116 ? -53.216 -91.343 -46.670 1.00 49.48 116 ASP F N 1
ATOM 10132 C CA . ASP F 1 116 ? -52.335 -90.323 -47.230 1.00 57.32 116 ASP F CA 1
ATOM 10133 C C . ASP F 1 116 ? -52.862 -88.924 -46.935 1.00 61.77 116 ASP F C 1
ATOM 10134 O O . ASP F 1 116 ? -52.089 -88.029 -46.571 1.00 67.02 116 ASP F O 1
ATOM 10139 N N . THR F 1 117 ? -54.171 -88.716 -47.096 1.00 56.61 117 THR F N 1
ATOM 10140 C CA . THR F 1 117 ? -54.834 -87.516 -46.597 1.00 56.14 117 THR F CA 1
ATOM 10141 C C . THR F 1 117 ? -54.801 -87.529 -45.073 1.00 62.50 117 THR F C 1
ATOM 10142 O O . THR F 1 117 ? -55.781 -87.925 -44.443 1.00 67.96 117 THR F O 1
ATOM 10146 N N . THR F 1 118 ? -53.692 -87.111 -44.461 1.00 66.72 118 THR F N 1
ATOM 10147 C CA . THR F 1 118 ? -53.514 -87.367 -43.034 1.00 67.88 118 THR F CA 1
ATOM 10148 C C . THR F 1 118 ? -54.359 -86.412 -42.169 1.00 65.16 118 THR F C 1
ATOM 10149 O O . THR F 1 118 ? -53.882 -85.838 -41.177 1.00 66.52 118 THR F O 1
ATOM 10153 N N . ILE F 1 119 ? -55.640 -86.266 -42.524 1.00 62.45 119 ILE F N 1
ATOM 10154 C CA . ILE F 1 119 ? -56.676 -85.847 -41.570 1.00 62.28 119 ILE F CA 1
ATOM 10155 C C . ILE F 1 119 ? -56.893 -87.066 -40.677 1.00 67.78 119 ILE F C 1
ATOM 10156 O O . ILE F 1 119 ? -57.703 -87.951 -40.970 1.00 71.32 119 ILE F O 1
ATOM 10158 N N . THR F 1 120 ? -56.150 -87.109 -39.576 1.00 71.89 120 THR F N 1
ATOM 10159 C CA . THR F 1 120 ? -56.044 -88.322 -38.776 1.00 65.79 120 THR F CA 1
ATOM 10160 C C . THR F 1 120 ? -57.422 -88.766 -38.302 1.00 61.18 120 THR F C 1
ATOM 10161 O O . THR F 1 120 ? -58.147 -87.970 -37.691 1.00 61.56 120 THR F O 1
ATOM 10165 N N . PRO F 1 121 ? -57.825 -90.010 -38.570 1.00 60.00 121 PRO F N 1
ATOM 10166 C CA . PRO F 1 121 ? -59.154 -90.462 -38.147 1.00 58.95 121 PRO F CA 1
ATOM 10167 C C . PRO F 1 121 ? -59.150 -91.081 -36.759 1.00 60.93 121 PRO F C 1
ATOM 10168 O O . PRO F 1 121 ? -58.100 -91.195 -36.119 1.00 64.30 121 PRO F O 1
ATOM 10172 N N . VAL F 1 122 ? -60.323 -91.488 -36.290 1.00 60.60 122 VAL F N 1
ATOM 10173 C CA . VAL F 1 122 ? -60.478 -92.134 -34.989 1.00 56.41 122 VAL F CA 1
ATOM 10174 C C . VAL F 1 122 ? -61.033 -93.528 -35.259 1.00 52.18 122 VAL F C 1
ATOM 10175 O O . VAL F 1 122 ? -62.247 -93.728 -35.356 1.00 46.41 122 VAL F O 1
ATOM 10179 N N . VAL F 1 123 ? -60.140 -94.507 -35.385 1.00 51.10 123 VAL F N 1
ATOM 10180 C CA . VAL F 1 123 ? -60.528 -95.896 -35.606 1.00 49.87 123 VAL F CA 1
ATOM 10181 C C . VAL F 1 123 ? -60.753 -96.519 -34.232 1.00 45.78 123 VAL F C 1
ATOM 10182 O O . VAL F 1 123 ? -59.805 -96.881 -33.535 1.00 40.98 123 VAL F O 1
ATOM 10186 N N . CYS F 1 124 ? -62.019 -96.647 -33.845 1.00 49.55 124 CYS F N 1
ATOM 10187 C CA . CYS F 1 124 ? -62.362 -97.086 -32.500 1.00 46.84 124 CYS F CA 1
ATOM 10188 C C . CYS F 1 124 ? -62.328 -98.606 -32.394 1.00 45.81 124 CYS F C 1
ATOM 10189 O O . CYS F 1 124 ? -62.726 -99.320 -33.319 1.00 46.25 124 CYS F O 1
ATOM 10192 N N . ILE F 1 125 ? -61.856 -99.095 -31.247 1.00 42.93 125 ILE F N 1
ATOM 10193 C CA . ILE F 1 125 ? -61.636 -100.515 -31.006 1.00 36.97 125 ILE F CA 1
ATOM 10194 C C . ILE F 1 125 ? -62.325 -100.899 -29.704 1.00 36.19 125 ILE F C 1
ATOM 10195 O O . ILE F 1 125 ? -62.344 -100.116 -28.749 1.00 45.33 125 ILE F O 1
ATOM 10200 N N . GLY F 1 126 ? -62.897 -102.096 -29.665 1.00 35.16 126 GLY F N 1
ATOM 10201 C CA . GLY F 1 126 ? -63.544 -102.542 -28.450 1.00 28.72 126 GLY F CA 1
ATOM 10202 C C . GLY F 1 126 ? -63.879 -104.014 -28.504 1.00 46.18 126 GLY F C 1
ATOM 10203 O O . GLY F 1 126 ? -63.380 -104.757 -29.351 1.00 51.12 126 GLY F O 1
ATOM 10204 N N . GLU F 1 127 ? -64.736 -104.427 -27.574 1.00 46.83 127 GLU F N 1
ATOM 10205 C CA . GLU F 1 127 ? -65.191 -105.807 -27.509 1.00 49.71 127 GLU F CA 1
ATOM 10206 C C . GLU F 1 127 ? -66.483 -105.855 -26.708 1.00 50.12 127 GLU F C 1
ATOM 10207 O O . GLU F 1 127 ? -66.681 -105.073 -25.775 1.00 55.04 127 GLU F O 1
ATOM 10213 N N . SER F 1 128 ? -67.362 -106.775 -27.094 1.00 49.19 128 SER F N 1
ATOM 10214 C CA . SER F 1 128 ? -68.602 -106.971 -26.363 1.00 47.06 128 SER F CA 1
ATOM 10215 C C . SER F 1 128 ? -68.323 -107.639 -25.018 1.00 46.81 128 SER F C 1
ATOM 10216 O O . SER F 1 128 ? -67.229 -108.145 -24.755 1.00 62.16 128 SER F O 1
ATOM 10219 N N . LEU F 1 129 ? -69.336 -107.627 -24.148 1.00 37.88 129 LEU F N 1
ATOM 10220 C CA . LEU F 1 129 ? -69.212 -108.345 -22.884 1.00 37.93 129 LEU F CA 1
ATOM 10221 C C . LEU F 1 129 ? -69.173 -109.848 -23.119 1.00 38.66 129 LEU F C 1
ATOM 10222 O O . LEU F 1 129 ? -68.451 -110.574 -22.425 1.00 45.24 129 LEU F O 1
ATOM 10227 N N . ASP F 1 130 ? -69.935 -110.331 -24.105 1.00 37.11 130 ASP F N 1
ATOM 10228 C CA . ASP F 1 130 ? -69.896 -111.749 -24.444 1.00 30.51 130 ASP F CA 1
ATOM 10229 C C . ASP F 1 130 ? -68.502 -112.180 -24.877 1.00 30.06 130 ASP F C 1
ATOM 10230 O O . ASP F 1 130 ? -68.098 -113.319 -24.618 1.00 28.52 130 ASP F O 1
ATOM 10235 N N . ASP F 1 131 ? -67.757 -111.290 -25.537 1.00 28.56 131 ASP F N 1
ATOM 10236 C CA . ASP F 1 131 ? -66.376 -111.602 -25.889 1.00 31.27 131 ASP F CA 1
ATOM 10237 C C . ASP F 1 131 ? -65.527 -111.804 -24.642 1.00 25.71 131 ASP F C 1
ATOM 10238 O O . ASP F 1 131 ? -64.685 -112.709 -24.593 1.00 42.99 131 ASP F O 1
ATOM 10243 N N . ARG F 1 132 ? -65.735 -110.970 -23.620 1.00 26.09 132 ARG F N 1
ATOM 10244 C CA . ARG F 1 132 ? -65.005 -111.139 -22.368 1.00 38.39 132 ARG F CA 1
ATOM 10245 C C . ARG F 1 132 ? -65.453 -112.396 -21.636 1.00 41.07 132 ARG F C 1
ATOM 10246 O O . ARG F 1 132 ? -64.626 -113.117 -21.065 1.00 37.88 132 ARG F O 1
ATOM 10254 N N . GLN F 1 133 ? -66.760 -112.674 -21.637 1.00 47.34 133 GLN F N 1
ATOM 10255 C CA . GLN F 1 133 ? -67.254 -113.907 -21.032 1.00 41.50 133 GLN F CA 1
ATOM 10256 C C . GLN F 1 133 ? -66.718 -115.128 -21.765 1.00 40.16 133 GLN F C 1
ATOM 10257 O O . GLN F 1 133 ? -66.385 -116.142 -21.140 1.00 41.01 133 GLN F O 1
ATOM 10263 N N . SER F 1 134 ? -66.623 -115.050 -23.092 1.00 42.11 134 SER F N 1
ATOM 10264 C CA . SER F 1 134 ? -66.095 -116.132 -23.908 1.00 42.68 134 SER F CA 1
ATOM 10265 C C . SER F 1 134 ? -64.577 -116.079 -24.041 1.00 43.69 134 SER F C 1
ATOM 10266 O O . SER F 1 134 ? -64.027 -116.676 -24.973 1.00 44.44 134 SER F O 1
ATOM 10269 N N . GLY F 1 135 ? -63.893 -115.377 -23.140 1.00 41.60 135 GLY F N 1
ATOM 10270 C CA . GLY F 1 135 ? -62.440 -115.346 -23.152 1.00 38.28 135 GLY F CA 1
ATOM 10271 C C . GLY F 1 135 ? -61.832 -114.861 -24.447 1.00 40.37 135 GLY F C 1
ATOM 10272 O O . GLY F 1 135 ? -60.776 -115.356 -24.854 1.00 43.98 135 GLY F O 1
ATOM 10273 N N . LYS F 1 136 ? -62.479 -113.913 -25.118 1.00 46.58 136 LYS F N 1
ATOM 10274 C CA . LYS F 1 136 ? -61.954 -113.309 -26.340 1.00 50.43 136 LYS F CA 1
ATOM 10275 C C . LYS F 1 136 ? -61.725 -111.832 -26.046 1.00 54.56 136 LYS F C 1
ATOM 10276 O O . LYS F 1 136 ? -62.518 -110.970 -26.428 1.00 59.24 136 LYS F O 1
ATOM 10282 N N . LEU F 1 137 ? -60.630 -111.549 -25.344 1.00 54.89 137 LEU F N 1
ATOM 10283 C CA . LEU F 1 137 ? -60.232 -110.189 -25.015 1.00 54.23 137 LEU F CA 1
ATOM 10284 C C . LEU F 1 137 ? -59.034 -109.749 -25.845 1.00 47.35 137 LEU F C 1
ATOM 10285 O O . LEU F 1 137 ? -59.137 -108.810 -26.638 1.00 42.07 137 LEU F O 1
ATOM 10290 N N . LYS F 1 138 ? -57.899 -110.422 -25.692 1.00 48.99 138 LYS F N 1
ATOM 10291 C CA . LYS F 1 138 ? -56.683 -110.071 -26.411 1.00 42.91 138 LYS F CA 1
ATOM 10292 C C . LYS F 1 138 ? -56.655 -110.612 -27.837 1.00 51.33 138 LYS F C 1
ATOM 10293 O O . LYS F 1 138 ? -55.618 -110.510 -28.501 1.00 64.03 138 LYS F O 1
ATOM 10299 N N . GLN F 1 139 ? -57.763 -111.170 -28.321 1.00 47.63 139 GLN F N 1
ATOM 10300 C CA . GLN F 1 139 ? -57.898 -111.601 -29.707 1.00 49.04 139 GLN F CA 1
ATOM 10301 C C . GLN F 1 139 ? -58.908 -110.779 -30.489 1.00 36.94 139 GLN F C 1
ATOM 10302 O O . GLN F 1 139 ? -58.690 -110.506 -31.672 1.00 27.01 139 GLN F O 1
ATOM 10308 N N . VAL F 1 140 ? -60.015 -110.387 -29.855 1.00 35.12 140 VAL F N 1
ATOM 10309 C CA . VAL F 1 140 ? -60.967 -109.491 -30.505 1.00 35.63 140 VAL F CA 1
ATOM 10310 C C . VAL F 1 140 ? -60.299 -108.159 -30.815 1.00 35.25 140 VAL F C 1
ATOM 10311 O O . VAL F 1 140 ? -60.354 -107.666 -31.948 1.00 45.89 140 VAL F O 1
ATOM 10315 N N . LEU F 1 141 ? -59.648 -107.561 -29.813 1.00 29.36 141 LEU F N 1
ATOM 10316 C CA . LEU F 1 141 ? -58.895 -106.338 -30.064 1.00 31.10 141 LEU F CA 1
ATOM 10317 C C . LEU F 1 141 ? -57.810 -106.569 -31.106 1.00 36.56 141 LEU F C 1
ATOM 10318 O O . LEU F 1 141 ? -57.562 -105.708 -31.955 1.00 46.82 141 LEU F O 1
ATOM 10323 N N . ALA F 1 142 ? -57.158 -107.731 -31.064 1.00 33.18 142 ALA F N 1
ATOM 10324 C CA . ALA F 1 142 ? -56.063 -108.000 -31.991 1.00 39.01 142 ALA F CA 1
ATOM 10325 C C . ALA F 1 142 ? -56.571 -108.146 -33.420 1.00 39.91 142 ALA F C 1
ATOM 10326 O O . ALA F 1 142 ? -55.986 -107.589 -34.356 1.00 43.88 142 ALA F O 1
ATOM 10328 N N . THR F 1 143 ? -57.661 -108.888 -33.609 1.00 48.02 143 THR F N 1
ATOM 10329 C CA . THR F 1 143 ? -58.235 -109.081 -34.935 1.00 46.80 143 THR F CA 1
ATOM 10330 C C . THR F 1 143 ? -59.113 -107.918 -35.379 1.00 49.83 143 THR F C 1
ATOM 10331 O O . THR F 1 143 ? -59.637 -107.953 -36.498 1.00 59.94 143 THR F O 1
ATOM 10335 N N . GLN F 1 144 ? -59.290 -106.900 -34.539 1.00 40.61 144 GLN F N 1
ATOM 10336 C CA . GLN F 1 144 ? -59.980 -105.683 -34.941 1.00 42.22 144 GLN F CA 1
ATOM 10337 C C . GLN F 1 144 ? -59.042 -104.648 -35.544 1.00 50.61 144 GLN F C 1
ATOM 10338 O O . GLN F 1 144 ? -59.514 -103.631 -36.062 1.00 62.52 144 GLN F O 1
ATOM 10344 N N . LEU F 1 145 ? -57.729 -104.884 -35.487 1.00 45.84 145 LEU F N 1
ATOM 10345 C CA . LEU F 1 145 ? -56.744 -103.979 -36.064 1.00 44.04 145 LEU F CA 1
ATOM 10346 C C . LEU F 1 145 ? -55.728 -104.708 -36.935 1.00 47.99 145 LEU F C 1
ATOM 10347 O O . LEU F 1 145 ? -54.700 -104.119 -37.287 1.00 48.32 145 LEU F O 1
ATOM 10352 N N . SER F 1 146 ? -55.988 -105.969 -37.291 1.00 45.89 146 SER F N 1
ATOM 10353 C CA . SER F 1 146 ? -55.005 -106.748 -38.039 1.00 47.50 146 SER F CA 1
ATOM 10354 C C . SER F 1 146 ? -54.724 -106.130 -39.403 1.00 45.66 146 SER F C 1
ATOM 10355 O O . SER F 1 146 ? -53.563 -106.024 -39.817 1.00 46.80 146 SER F O 1
ATOM 10358 N N . LEU F 1 147 ? -55.771 -105.712 -40.116 1.00 44.83 147 LEU F N 1
ATOM 10359 C CA . LEU F 1 147 ? -55.577 -105.123 -41.437 1.00 38.30 147 LEU F CA 1
ATOM 10360 C C . LEU F 1 147 ? -54.921 -103.752 -41.337 1.00 38.68 147 LEU F C 1
ATOM 10361 O O . LEU F 1 147 ? -53.976 -103.449 -42.075 1.00 46.77 147 LEU F O 1
ATOM 10366 N N . ILE F 1 148 ? -55.412 -102.910 -40.427 1.00 29.33 148 ILE F N 1
ATOM 10367 C CA . ILE F 1 148 ? -54.911 -101.543 -40.326 1.00 43.16 148 ILE F CA 1
ATOM 10368 C C . ILE F 1 148 ? -53.460 -101.534 -39.862 1.00 50.34 148 ILE F C 1
ATOM 10369 O O . ILE F 1 148 ? -52.652 -100.719 -40.323 1.00 52.47 148 ILE F O 1
ATOM 10374 N N . LEU F 1 149 ? -53.101 -102.441 -38.957 1.00 58.08 149 LEU F N 1
ATOM 10375 C CA . LEU F 1 149 ? -51.734 -102.537 -38.459 1.00 57.10 149 LEU F CA 1
ATOM 10376 C C . LEU F 1 149 ? -50.811 -103.302 -39.399 1.00 53.36 149 LEU F C 1
ATOM 10377 O O . LEU F 1 149 ? -49.677 -103.606 -39.015 1.00 56.22 149 LEU F O 1
ATOM 10382 N N . GLU F 1 150 ? -51.263 -103.619 -40.611 1.00 52.36 150 GLU F N 1
ATOM 10383 C CA . GLU F 1 150 ? -50.465 -104.377 -41.567 1.00 61.73 150 GLU F CA 1
ATOM 10384 C C . GLU F 1 150 ? -50.216 -103.616 -42.859 1.00 63.13 150 GLU F C 1
ATOM 10385 O O . GLU F 1 150 ? -49.058 -103.453 -43.262 1.00 67.37 150 GLU F O 1
ATOM 10391 N N . ASN F 1 151 ? -51.269 -103.141 -43.520 1.00 60.58 151 ASN F N 1
ATOM 10392 C CA . ASN F 1 151 ? -51.150 -102.480 -44.814 1.00 61.92 151 ASN F CA 1
ATOM 10393 C C . ASN F 1 151 ? -50.630 -101.051 -44.713 1.00 58.73 151 ASN F C 1
ATOM 10394 O O . ASN F 1 151 ? -50.652 -100.328 -45.715 1.00 55.24 151 ASN F O 1
ATOM 10399 N N . LEU F 1 152 ? -50.165 -100.630 -43.541 1.00 49.62 152 LEU F N 1
ATOM 10400 C CA . LEU F 1 152 ? -49.677 -99.276 -43.325 1.00 44.58 152 LEU F CA 1
ATOM 10401 C C . LEU F 1 152 ? -48.209 -99.328 -42.932 1.00 53.32 152 LEU F C 1
ATOM 10402 O O . LEU F 1 152 ? -47.821 -100.126 -42.073 1.00 56.11 152 LEU F O 1
ATOM 10407 N N . SER F 1 153 ? -47.401 -98.475 -43.556 1.00 60.31 153 SER F N 1
ATOM 10408 C CA . SER F 1 153 ? -45.994 -98.371 -43.206 1.00 56.25 153 SER F CA 1
ATOM 10409 C C . SER F 1 153 ? -45.842 -97.725 -41.829 1.00 54.89 153 SER F C 1
ATOM 10410 O O . SER F 1 153 ? -46.820 -97.374 -41.161 1.00 51.07 153 SER F O 1
ATOM 10411 N N . VAL F 1 154 ? -44.588 -97.564 -41.402 1.00 61.69 154 VAL F N 1
ATOM 10412 C CA . VAL F 1 154 ? -44.313 -97.009 -40.078 1.00 63.46 154 VAL F CA 1
ATOM 10413 C C . VAL F 1 154 ? -44.864 -95.593 -39.969 1.00 62.61 154 VAL F C 1
ATOM 10414 O O . VAL F 1 154 ? -45.582 -95.258 -39.019 1.00 65.24 154 VAL F O 1
ATOM 10416 N N . GLU F 1 155 ? -44.539 -94.740 -40.941 1.00 57.29 155 GLU F N 1
ATOM 10417 C CA . GLU F 1 155 ? -45.085 -93.388 -40.942 1.00 55.43 155 GLU F CA 1
ATOM 10418 C C . GLU F 1 155 ? -46.549 -93.371 -41.363 1.00 53.97 155 GLU F C 1
ATOM 10419 O O . GLU F 1 155 ? -47.293 -92.468 -40.964 1.00 58.46 155 GLU F O 1
ATOM 10425 N N . GLN F 1 156 ? -46.980 -94.351 -42.162 1.00 41.45 156 GLN F N 1
ATOM 10426 C CA . GLN F 1 156 ? -48.405 -94.485 -42.445 1.00 49.26 156 GLN F CA 1
ATOM 10427 C C . GLN F 1 156 ? -49.172 -94.870 -41.187 1.00 49.59 156 GLN F C 1
ATOM 10428 O O . GLN F 1 156 ? -50.292 -94.397 -40.965 1.00 54.10 156 GLN F O 1
ATOM 10434 N N . LEU F 1 157 ? -48.585 -95.732 -40.353 1.00 51.09 157 LEU F N 1
ATOM 10435 C CA . LEU F 1 157 ? -49.165 -96.017 -39.047 1.00 47.41 157 LEU F CA 1
ATOM 10436 C C . LEU F 1 157 ? -48.985 -94.856 -38.080 1.00 42.69 157 LEU F C 1
ATOM 10437 O O . LEU F 1 157 ? -49.700 -94.785 -37.075 1.00 47.29 157 LEU F O 1
ATOM 10442 N N . ALA F 1 158 ? -48.044 -93.957 -38.354 1.00 42.42 158 ALA F N 1
ATOM 10443 C CA . ALA F 1 158 ? -47.886 -92.761 -37.547 1.00 55.75 158 ALA F CA 1
ATOM 10444 C C . ALA F 1 158 ? -48.972 -91.747 -37.892 1.00 62.82 158 ALA F C 1
ATOM 10445 O O . ALA F 1 158 ? -49.613 -91.818 -38.945 1.00 65.84 158 ALA F O 1
ATOM 10447 N N . LYS F 1 159 ? -49.170 -90.792 -36.982 1.00 72.27 159 LYS F N 1
ATOM 10448 C CA . LYS F 1 159 ? -50.213 -89.772 -37.116 1.00 71.94 159 LYS F CA 1
ATOM 10449 C C . LYS F 1 159 ? -51.595 -90.411 -37.244 1.00 67.16 159 LYS F C 1
ATOM 10450 O O . LYS F 1 159 ? -52.430 -89.978 -38.040 1.00 61.70 159 LYS F O 1
ATOM 10456 N N . VAL F 1 160 ? -51.832 -91.459 -36.456 1.00 61.41 160 VAL F N 1
ATOM 10457 C CA . VAL F 1 160 ? -53.108 -92.162 -36.421 1.00 53.32 160 VAL F CA 1
ATOM 10458 C C . VAL F 1 160 ? -53.588 -92.205 -34.976 1.00 51.48 160 VAL F C 1
ATOM 10459 O O . VAL F 1 160 ? -52.780 -92.318 -34.048 1.00 43.92 160 VAL F O 1
ATOM 10463 N N . VAL F 1 161 ? -54.901 -92.105 -34.786 1.00 61.74 161 VAL F N 1
ATOM 10464 C CA . VAL F 1 161 ? -55.516 -92.075 -33.463 1.00 63.27 161 VAL F CA 1
ATOM 10465 C C . VAL F 1 161 ? -56.313 -93.358 -33.267 1.00 59.41 161 VAL F C 1
ATOM 10466 O O . VAL F 1 161 ? -57.077 -93.764 -34.152 1.00 59.83 161 VAL F O 1
ATOM 10470 N N . ILE F 1 162 ? -56.129 -93.995 -32.113 1.00 52.69 162 ILE F N 1
ATOM 10471 C CA . ILE F 1 162 ? -56.860 -95.199 -31.735 1.00 45.48 162 ILE F CA 1
ATOM 10472 C C . ILE F 1 162 ? -57.731 -94.871 -30.531 1.00 43.09 162 ILE F C 1
ATOM 10473 O O . ILE F 1 162 ? -57.257 -94.269 -29.561 1.00 50.12 162 ILE F O 1
ATOM 10478 N N . ALA F 1 163 ? -59.001 -95.264 -30.592 1.00 37.04 163 ALA F N 1
ATOM 10479 C CA . ALA F 1 163 ? -59.931 -95.105 -29.484 1.00 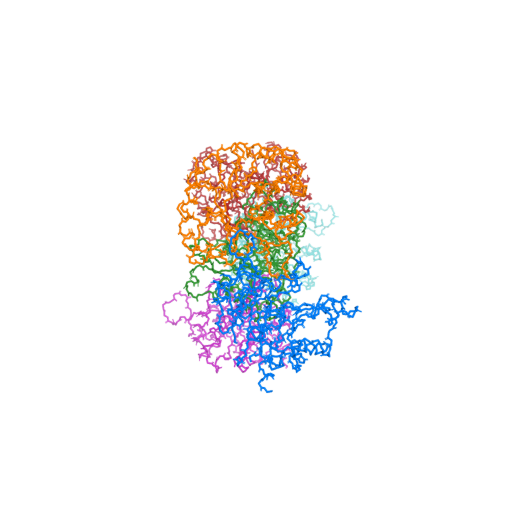36.67 163 ALA F CA 1
ATOM 10480 C C . ALA F 1 163 ? -60.395 -96.474 -29.009 1.00 32.05 163 ALA F C 1
ATOM 10481 O O . ALA F 1 163 ? -60.590 -97.388 -29.817 1.00 37.30 163 ALA F O 1
ATOM 10483 N N . TYR F 1 164 ? -60.567 -96.616 -27.699 1.00 32.22 164 TYR F N 1
ATOM 10484 C CA . TYR F 1 164 ? -61.018 -97.867 -27.108 1.00 32.92 164 TYR F CA 1
ATOM 10485 C C . TYR F 1 164 ? -62.482 -97.759 -26.700 1.00 45.18 164 TYR F C 1
ATOM 10486 O O . TYR F 1 164 ? -62.922 -96.725 -26.190 1.00 54.61 164 TYR F O 1
ATOM 10495 N N . GLU F 1 165 ? -63.231 -98.837 -26.922 1.00 48.09 165 GLU F N 1
ATOM 10496 C CA . GLU F 1 165 ? -64.659 -98.891 -26.603 1.00 47.64 165 GLU F CA 1
ATOM 10497 C C . GLU F 1 165 ? -64.923 -100.017 -25.614 1.00 48.90 165 GLU F C 1
ATOM 10498 O O . GLU F 1 165 ? -65.061 -101.184 -26.020 1.00 56.93 165 GLU F O 1
ATOM 10504 N N . PRO F 1 166 ? -65.009 -99.730 -24.314 1.00 46.20 166 PRO F N 1
ATOM 10505 C CA . PRO F 1 166 ? -65.256 -100.801 -23.323 1.00 42.56 166 PRO F CA 1
ATOM 10506 C C . PRO F 1 166 ? -66.722 -101.211 -23.245 1.00 29.53 166 PRO F C 1
ATOM 10507 O O . PRO F 1 166 ? -67.395 -101.073 -22.219 1.00 31.10 166 PRO F O 1
ATOM 10511 N N . VAL F 1 167 ? -67.235 -101.753 -24.355 1.00 28.93 167 VAL F N 1
ATOM 10512 C CA . VAL F 1 167 ? -68.624 -102.201 -24.408 1.00 28.41 167 VAL F CA 1
ATOM 10513 C C . VAL F 1 167 ? -68.914 -103.257 -23.352 1.00 29.77 167 VAL F C 1
ATOM 10514 O O . VAL F 1 167 ? -70.069 -103.424 -22.945 1.00 38.61 167 VAL F O 1
ATOM 10518 N N . TRP F 1 168 ? -67.888 -103.978 -22.894 1.00 28.15 168 TRP F N 1
ATOM 10519 C CA . TRP F 1 168 ? -68.067 -104.904 -21.781 1.00 27.98 168 TRP F CA 1
ATOM 10520 C C . TRP F 1 168 ? -68.531 -104.182 -20.524 1.00 30.17 168 TRP F C 1
ATOM 10521 O O . TRP F 1 168 ? -69.182 -104.787 -19.664 1.00 28.25 168 TRP F O 1
ATOM 10532 N N . ALA F 1 169 ? -68.204 -102.897 -20.396 1.00 35.43 169 ALA F N 1
ATOM 10533 C CA . ALA F 1 169 ? -68.667 -102.082 -19.282 1.00 35.71 169 ALA F CA 1
ATOM 10534 C C . ALA F 1 169 ? -69.780 -101.119 -19.667 1.00 41.06 169 ALA F C 1
ATOM 10535 O O . ALA F 1 169 ? -70.637 -100.817 -18.831 1.00 42.91 169 ALA F O 1
ATOM 10537 N N . ILE F 1 170 ? -69.793 -100.633 -20.907 1.00 39.44 170 ILE F N 1
ATOM 10538 C CA . ILE F 1 170 ? -70.837 -99.712 -21.351 1.00 46.18 170 ILE F CA 1
ATOM 10539 C C . ILE F 1 170 ? -72.102 -100.524 -21.615 1.00 38.20 170 ILE F C 1
ATOM 10540 O O . ILE F 1 170 ? -72.141 -101.351 -22.530 1.00 30.72 170 ILE F O 1
ATOM 10545 N N . GLY F 1 171 ? -73.140 -100.290 -20.819 1.00 41.50 171 GLY F N 1
ATOM 10546 C CA . GLY F 1 171 ? -74.394 -100.997 -20.958 1.00 41.80 171 GLY F CA 1
ATOM 10547 C C . GLY F 1 171 ? -74.510 -102.272 -20.152 1.00 40.06 171 GLY F C 1
ATOM 10548 O O . GLY F 1 171 ? -75.545 -102.945 -20.236 1.00 36.14 171 GLY F O 1
ATOM 10549 N N . THR F 1 172 ? -73.488 -102.630 -19.381 1.00 47.09 172 THR F N 1
ATOM 10550 C CA . THR F 1 172 ? -73.500 -103.824 -18.552 1.00 47.78 172 THR F CA 1
ATOM 10551 C C . THR F 1 172 ? -73.336 -103.433 -17.088 1.00 59.47 172 THR F C 1
ATOM 10552 O O . THR F 1 172 ? -73.062 -102.277 -16.755 1.00 69.58 172 THR F O 1
ATOM 10556 N N . GLY F 1 173 ? -73.512 -104.418 -16.207 1.00 52.50 173 GLY F N 1
ATOM 10557 C CA . GLY F 1 173 ? -73.354 -104.203 -14.782 1.00 44.08 173 GLY F CA 1
ATOM 10558 C C . GLY F 1 173 ? -71.935 -103.961 -14.323 1.00 45.35 173 GLY F C 1
ATOM 10559 O O . GLY F 1 173 ? -71.705 -103.834 -13.115 1.00 49.34 173 GLY F O 1
ATOM 10560 N N . VAL F 1 174 ? -70.979 -103.894 -15.247 1.00 36.78 174 VAL F N 1
ATOM 10561 C CA . VAL F 1 174 ? -69.579 -103.682 -14.912 1.00 31.60 174 VAL F CA 1
ATOM 10562 C C . VAL F 1 174 ? -69.250 -102.207 -15.075 1.00 36.26 174 VAL F C 1
ATOM 10563 O O . VAL F 1 174 ? -69.760 -101.536 -15.987 1.00 31.50 174 VAL F O 1
ATOM 10567 N N . VAL F 1 175 ? -68.411 -101.695 -14.177 1.00 53.09 175 VAL F N 1
ATOM 10568 C CA . VAL F 1 175 ? -67.968 -100.312 -14.212 1.00 54.56 175 VAL F CA 1
ATOM 10569 C C . VAL F 1 175 ? -66.453 -100.306 -14.397 1.00 58.53 175 VAL F C 1
ATOM 10570 O O . VAL F 1 175 ? -65.780 -101.321 -14.225 1.00 62.14 175 VAL F O 1
ATOM 10574 N N . ALA F 1 176 ? -65.926 -99.135 -14.757 1.00 49.84 176 ALA F N 1
ATOM 10575 C CA . ALA F 1 176 ? -64.511 -98.967 -15.055 1.00 48.52 176 ALA F CA 1
ATOM 10576 C C . ALA F 1 176 ? -63.630 -99.276 -13.851 1.00 40.76 176 ALA F C 1
ATOM 10577 O O . ALA F 1 176 ? -63.497 -98.451 -12.940 1.00 43.29 176 ALA F O 1
ATOM 10579 N N . SER F 1 177 ? -63.037 -100.467 -13.834 1.00 45.72 177 SER F N 1
ATOM 10580 C CA . SER F 1 177 ? -62.003 -100.798 -12.860 1.00 45.71 177 SER F CA 1
ATOM 10581 C C . SER F 1 177 ? -60.680 -100.250 -13.380 1.00 50.03 177 SER F C 1
ATOM 10582 O O . SER F 1 177 ? -60.150 -100.738 -14.384 1.00 52.15 177 SER F O 1
ATOM 10585 N N . LEU F 1 178 ? -60.149 -99.228 -12.702 1.00 50.10 178 LEU F N 1
ATOM 10586 C CA . LEU F 1 178 ? -58.976 -98.520 -13.204 1.00 48.73 178 LEU F CA 1
ATOM 10587 C C . LEU F 1 178 ? -57.756 -99.421 -13.329 1.00 52.28 178 LEU F C 1
ATOM 10588 O O . LEU F 1 178 ? -56.857 -99.119 -14.122 1.00 47.51 178 LEU F O 1
ATOM 10593 N N . GLU F 1 179 ? -57.703 -100.518 -12.571 1.00 65.88 179 GLU F N 1
ATOM 10594 C CA . GLU F 1 179 ? -56.573 -101.434 -12.662 1.00 73.81 179 GLU F CA 1
ATOM 10595 C C . GLU F 1 179 ? -56.511 -102.147 -14.007 1.00 84.19 179 GLU F C 1
ATOM 10596 O O . GLU F 1 179 ? -55.435 -102.613 -14.397 1.00 84.84 179 GLU F O 1
ATOM 10602 N N . GLN F 1 180 ? -57.632 -102.240 -14.721 1.00 93.54 180 GLN F N 1
ATOM 10603 C CA . GLN F 1 180 ? -57.675 -102.921 -16.009 1.00 89.25 180 GLN F CA 1
ATOM 10604 C C . GLN F 1 180 ? -57.569 -101.976 -17.196 1.00 80.61 180 GLN F C 1
ATOM 10605 O O . GLN F 1 180 ? -57.119 -102.399 -18.266 1.00 76.17 180 GLN F O 1
ATOM 10611 N N . ILE F 1 181 ? -57.971 -100.713 -17.037 1.00 67.40 181 ILE F N 1
ATOM 10612 C CA . ILE F 1 181 ? -57.903 -99.765 -18.147 1.00 52.01 181 ILE F CA 1
ATOM 10613 C C . ILE F 1 181 ? -56.457 -99.552 -18.577 1.00 51.76 181 ILE F C 1
ATOM 10614 O O . ILE F 1 181 ? -56.157 -99.459 -19.774 1.00 52.41 181 ILE F O 1
ATOM 10619 N N . GLN F 1 182 ? -55.538 -99.481 -17.613 1.00 55.63 182 GLN F N 1
ATOM 10620 C CA . GLN F 1 182 ? -54.119 -99.453 -17.949 1.00 52.05 182 GLN F CA 1
ATOM 10621 C C . GLN F 1 182 ? -53.623 -100.837 -18.351 1.00 56.37 182 GLN F C 1
ATOM 10622 O O . GLN F 1 182 ? -52.784 -100.964 -19.251 1.00 65.04 182 GLN F O 1
ATOM 10628 N N . GLU F 1 183 ? -54.137 -101.882 -17.695 1.00 53.70 183 GLU F N 1
ATOM 10629 C CA . GLU F 1 183 ? -53.799 -103.249 -18.078 1.00 49.46 183 GLU F CA 1
ATOM 10630 C C . GLU F 1 183 ? -54.243 -103.553 -19.503 1.00 46.55 183 GLU F C 1
ATOM 10631 O O . GLU F 1 183 ? -53.621 -104.374 -20.187 1.00 41.68 183 GLU F O 1
ATOM 10637 N N . THR F 1 184 ? -55.310 -102.899 -19.967 1.00 47.58 184 THR F N 1
ATOM 10638 C CA . THR F 1 184 ? -55.740 -103.053 -21.350 1.00 49.44 184 THR F CA 1
ATOM 10639 C C . THR F 1 184 ? -54.935 -102.151 -22.281 1.00 58.29 184 THR F C 1
ATOM 10640 O O . THR F 1 184 ? -54.565 -102.564 -23.386 1.00 62.06 184 THR F O 1
ATOM 10644 N N . HIS F 1 185 ? -54.633 -100.928 -21.836 1.00 60.28 185 HIS F N 1
ATOM 10645 C CA . HIS F 1 185 ? -54.001 -99.946 -22.712 1.00 64.79 185 HIS F CA 1
ATOM 10646 C C . HIS F 1 185 ? -52.554 -100.302 -23.032 1.00 67.79 185 HIS F C 1
ATOM 10647 O O . HIS F 1 185 ? -52.079 -100.008 -24.134 1.00 74.78 185 HIS F O 1
ATOM 10654 N N . GLN F 1 186 ? -51.834 -100.918 -22.092 1.00 66.10 186 GLN F N 1
ATOM 10655 C CA . GLN F 1 186 ? -50.454 -101.300 -22.377 1.00 73.14 186 GLN F CA 1
ATOM 10656 C C . GLN F 1 186 ? -50.385 -102.479 -23.337 1.00 72.78 186 GLN F C 1
ATOM 10657 O O . GLN F 1 186 ? -49.431 -102.586 -24.116 1.00 71.71 186 GLN F O 1
ATOM 10663 N N . PHE F 1 187 ? -51.378 -103.371 -23.300 1.00 70.15 187 PHE F N 1
ATOM 10664 C CA . PHE F 1 187 ? -51.359 -104.523 -24.195 1.00 64.29 187 PHE F CA 1
ATOM 10665 C C . PHE F 1 187 ? -51.605 -104.109 -25.640 1.00 53.65 187 PHE F C 1
ATOM 10666 O O . PHE F 1 187 ? -50.924 -104.591 -26.552 1.00 53.19 187 PHE F O 1
ATOM 10674 N N . ILE F 1 188 ? -52.587 -103.235 -25.874 1.00 52.02 188 ILE F N 1
ATOM 10675 C CA . ILE F 1 188 ? -52.820 -102.756 -27.232 1.00 57.79 188 ILE F CA 1
ATOM 10676 C C . ILE F 1 188 ? -51.643 -101.909 -27.700 1.00 62.72 188 ILE F C 1
ATOM 10677 O O . ILE F 1 188 ? -51.340 -101.860 -28.899 1.00 70.03 188 ILE F O 1
ATOM 10682 N N . ARG F 1 189 ? -50.948 -101.247 -26.771 1.00 60.94 189 ARG F N 1
ATOM 10683 C CA . ARG F 1 189 ? -49.690 -100.596 -27.120 1.00 58.14 189 ARG F CA 1
ATOM 10684 C C . ARG F 1 189 ? -48.662 -101.619 -27.585 1.00 53.93 189 ARG F C 1
ATOM 10685 O O . ARG F 1 189 ? -47.881 -101.353 -28.507 1.00 58.07 189 ARG F O 1
ATOM 10693 N N . SER F 1 190 ? -48.657 -102.804 -26.968 1.00 50.57 190 SER F N 1
ATOM 10694 C CA . SER F 1 190 ? -47.779 -103.878 -27.416 1.00 53.31 190 SER F CA 1
ATOM 10695 C C . SER F 1 190 ? -48.148 -104.379 -28.806 1.00 58.41 190 SER F C 1
ATOM 10696 O O . SER F 1 190 ? -47.286 -104.929 -29.500 1.00 66.77 190 SER F O 1
ATOM 10699 N N . LEU F 1 191 ? -49.405 -104.210 -29.224 1.00 48.14 191 LEU F N 1
ATOM 10700 C CA . LEU F 1 191 ? -49.771 -104.530 -30.599 1.00 42.03 191 LEU F CA 1
ATOM 10701 C C . LEU F 1 191 ? -49.071 -103.597 -31.579 1.00 47.93 191 LEU F C 1
ATOM 10702 O O . LEU F 1 191 ? -48.609 -104.034 -32.639 1.00 48.06 191 LEU F O 1
ATOM 10707 N N . LEU F 1 192 ? -48.981 -102.313 -31.239 1.00 50.60 192 LEU F N 1
ATOM 10708 C CA . LEU F 1 192 ? -48.250 -101.339 -32.038 1.00 49.22 192 LEU F CA 1
ATOM 10709 C C . LEU F 1 192 ? -46.755 -101.347 -31.748 1.00 58.64 192 LEU F C 1
ATOM 10710 O O . LEU F 1 192 ? -46.036 -100.471 -32.241 1.00 59.84 192 LEU F O 1
ATOM 10715 N N . ALA F 1 193 ? -46.278 -102.307 -30.952 1.00 79.57 193 ALA F N 1
ATOM 10716 C CA . ALA F 1 193 ? -44.855 -102.490 -30.713 1.00 87.72 193 ALA F CA 1
ATOM 10717 C C . ALA F 1 193 ? -44.267 -103.675 -31.462 1.00 90.20 193 ALA F C 1
ATOM 10718 O O . ALA F 1 193 ? -43.051 -103.707 -31.675 1.00 99.76 193 ALA F O 1
ATOM 10720 N N . LYS F 1 194 ? -45.093 -104.645 -31.863 1.00 76.95 194 LYS F N 1
ATOM 10721 C CA . LYS F 1 194 ? -44.589 -105.767 -32.646 1.00 64.40 194 LYS F CA 1
ATOM 10722 C C . LYS F 1 194 ? -44.188 -105.332 -34.049 1.00 64.56 194 LYS F C 1
ATOM 10723 O O . LYS F 1 194 ? -43.346 -105.981 -34.680 1.00 68.47 194 LYS F O 1
ATOM 10729 N N . VAL F 1 195 ? -44.777 -104.247 -34.553 1.00 63.15 195 VAL F N 1
ATOM 10730 C CA . VAL F 1 195 ? -44.280 -103.641 -35.783 1.00 65.89 195 VAL F CA 1
ATOM 10731 C C . VAL F 1 195 ? -42.933 -102.974 -35.528 1.00 70.49 195 VAL F C 1
ATOM 10732 O O . VAL F 1 195 ? -41.958 -103.204 -36.252 1.00 70.55 195 VAL F O 1
ATOM 10736 N N . ASP F 1 196 ? -42.862 -102.147 -34.486 1.00 78.10 196 ASP F N 1
ATOM 10737 C CA . ASP F 1 196 ? -41.640 -101.533 -33.987 1.00 80.18 196 ASP F CA 1
ATOM 10738 C C . ASP F 1 196 ? -41.967 -100.848 -32.668 1.00 78.27 196 ASP F C 1
ATOM 10739 O O . ASP F 1 196 ? -43.072 -100.329 -32.485 1.00 78.23 196 ASP F O 1
ATOM 10744 N N . GLU F 1 197 ? -40.994 -100.855 -31.753 1.00 73.92 197 GLU F N 1
ATOM 10745 C CA . GLU F 1 197 ? -41.236 -100.372 -30.398 1.00 72.02 197 GLU F CA 1
ATOM 10746 C C . GLU F 1 197 ? -41.473 -98.867 -30.336 1.00 69.06 197 GLU F C 1
ATOM 10747 O O . GLU F 1 197 ? -42.085 -98.390 -29.374 1.00 71.25 197 GLU F O 1
ATOM 10753 N N . ARG F 1 198 ? -41.014 -98.111 -31.334 1.00 57.95 198 ARG F N 1
ATOM 10754 C CA . ARG F 1 198 ? -41.117 -96.658 -31.272 1.00 44.46 198 ARG F CA 1
ATOM 10755 C C . ARG F 1 198 ? -42.495 -96.139 -31.661 1.00 37.97 198 ARG F C 1
ATOM 10756 O O . ARG F 1 198 ? -42.860 -95.031 -31.252 1.00 38.39 198 ARG F O 1
ATOM 10764 N N . LEU F 1 199 ? -43.266 -96.903 -32.438 1.00 45.68 199 LEU F N 1
ATOM 10765 C CA . LEU F 1 199 ? -44.593 -96.447 -32.833 1.00 49.32 199 LEU F CA 1
ATOM 10766 C C . LEU F 1 199 ? -45.592 -96.515 -31.687 1.00 44.71 199 LEU F C 1
ATOM 10767 O O . LEU F 1 199 ? -46.634 -95.855 -31.752 1.00 37.60 199 LEU F O 1
ATOM 10772 N N . ALA F 1 200 ? -45.304 -97.304 -30.649 1.00 53.08 200 ALA F N 1
ATOM 10773 C CA . ALA F 1 200 ? -46.140 -97.284 -29.454 1.00 53.03 200 ALA F CA 1
ATOM 10774 C C . ALA F 1 200 ? -46.151 -95.898 -28.824 1.00 51.79 200 ALA F C 1
ATOM 10775 O O . ALA F 1 200 ? -47.200 -95.411 -28.387 1.00 53.01 200 ALA F O 1
ATOM 10777 N N . LYS F 1 201 ? -44.986 -95.249 -28.769 1.00 47.71 201 LYS F N 1
ATOM 10778 C CA . LYS F 1 201 ? -44.926 -93.854 -28.349 1.00 45.08 201 LYS F CA 1
ATOM 10779 C C . LYS F 1 201 ? -45.677 -92.954 -29.321 1.00 56.07 201 LYS F C 1
ATOM 10780 O O . LYS F 1 201 ? -46.415 -92.053 -28.903 1.00 62.08 201 LYS F O 1
ATOM 10786 N N . ASN F 1 202 ? -45.510 -93.192 -30.625 1.00 60.35 202 ASN F N 1
ATOM 10787 C CA . ASN F 1 202 ? -46.023 -92.311 -31.667 1.00 61.09 202 ASN F CA 1
ATOM 10788 C C . ASN F 1 202 ? -47.438 -92.664 -32.111 1.00 56.31 202 ASN F C 1
ATOM 10789 O O . ASN F 1 202 ? -47.789 -92.439 -33.276 1.00 64.69 202 ASN F O 1
ATOM 10794 N N . ILE F 1 203 ? -48.264 -93.203 -31.221 1.00 46.62 203 ILE F N 1
ATOM 10795 C CA . ILE F 1 203 ? -49.656 -93.503 -31.528 1.00 48.33 203 ILE F CA 1
ATOM 10796 C C . ILE F 1 203 ? -50.511 -93.044 -30.353 1.00 48.34 203 ILE F C 1
ATOM 10797 O O . ILE F 1 203 ? -50.075 -93.095 -29.198 1.00 47.49 203 ILE F O 1
ATOM 10802 N N . LYS F 1 204 ? -51.715 -92.563 -30.651 1.00 49.50 204 LYS F N 1
ATOM 10803 C CA . LYS F 1 204 ? -52.618 -92.011 -29.643 1.00 47.52 204 LYS F CA 1
ATOM 10804 C C . LYS F 1 204 ? -53.686 -93.053 -29.335 1.00 46.17 204 LYS F C 1
ATOM 10805 O O . LYS F 1 204 ? -54.625 -93.240 -30.113 1.00 47.11 204 LYS F O 1
ATOM 10807 N N . ILE F 1 205 ? -53.545 -93.731 -28.200 1.00 55.61 205 ILE F N 1
ATOM 10808 C CA . ILE F 1 205 ? -54.492 -94.771 -27.791 1.00 60.02 205 ILE F CA 1
ATOM 10809 C C . ILE F 1 205 ? -55.492 -94.114 -26.848 1.00 54.37 205 ILE F C 1
ATOM 10810 O O . ILE F 1 205 ? -55.287 -94.048 -25.635 1.00 59.19 205 ILE F O 1
ATOM 10815 N N . VAL F 1 206 ? -56.587 -93.629 -27.411 1.00 42.64 206 VAL F N 1
ATOM 10816 C CA . VAL F 1 206 ? -57.594 -92.945 -26.613 1.00 48.17 206 VAL F CA 1
ATOM 10817 C C . VAL F 1 206 ? -58.550 -93.960 -25.995 1.00 55.07 206 VAL F C 1
ATOM 10818 O O . VAL F 1 206 ? -58.678 -95.098 -26.452 1.00 61.41 206 VAL F O 1
ATOM 10822 N N . TYR F 1 207 ? -59.223 -93.531 -24.931 1.00 49.20 207 TYR F N 1
ATOM 10823 C CA . TYR F 1 207 ? -60.222 -94.319 -24.229 1.00 48.58 207 TYR F CA 1
ATOM 10824 C C . TYR F 1 207 ? -61.589 -93.681 -24.434 1.00 51.41 207 TYR F C 1
ATOM 10825 O O . TYR F 1 207 ? -61.712 -92.454 -24.448 1.00 59.72 207 TYR F O 1
ATOM 10834 N N . GLY F 1 208 ? -62.616 -94.513 -24.594 1.00 54.96 208 GLY F N 1
ATOM 10835 C CA . GLY F 1 208 ? -63.934 -93.996 -24.904 1.00 57.49 208 GLY F CA 1
ATOM 10836 C C . GLY F 1 208 ? -65.070 -94.619 -24.118 1.00 62.00 208 GLY F C 1
ATOM 10837 O O . GLY F 1 208 ? -66.089 -95.005 -24.698 1.00 68.75 208 GLY F O 1
ATOM 10838 N N . GLY F 1 209 ? -64.919 -94.714 -22.799 1.00 48.63 209 GLY F N 1
ATOM 10839 C CA . GLY F 1 209 ? -65.951 -95.267 -21.943 1.00 43.81 209 GLY F CA 1
ATOM 10840 C C . GLY F 1 209 ? -66.998 -94.247 -21.550 1.00 41.32 209 GLY F C 1
ATOM 10841 O O . GLY F 1 209 ? -67.314 -93.319 -22.303 1.00 45.28 209 GLY F O 1
ATOM 10842 N N . SER F 1 210 ? -67.550 -94.423 -20.351 1.00 42.70 210 SER F N 1
ATOM 10843 C CA . SER F 1 210 ? -68.560 -93.509 -19.819 1.00 38.00 210 SER F CA 1
ATOM 10844 C C . SER F 1 210 ? -67.890 -92.489 -18.900 1.00 45.86 210 SER F C 1
ATOM 10845 O O . SER F 1 210 ? -68.014 -92.515 -17.675 1.00 56.54 210 SER F O 1
ATOM 10848 N N . LEU F 1 211 ? -67.169 -91.571 -19.536 1.00 40.80 211 LEU F N 1
ATOM 10849 C CA . LEU F 1 211 ? -66.359 -90.578 -18.835 1.00 36.37 211 LEU F CA 1
ATOM 10850 C C . LEU F 1 211 ? -67.251 -89.445 -18.346 1.00 54.59 211 LEU F C 1
ATOM 10851 O O . LEU F 1 211 ? -67.637 -88.567 -19.119 1.00 55.53 211 LEU F O 1
ATOM 10856 N N . LYS F 1 212 ? -67.558 -89.440 -17.047 1.00 55.00 212 LYS F N 1
ATOM 10857 C CA . LYS F 1 212 ? -68.464 -88.435 -16.502 1.00 52.36 212 LYS F CA 1
ATOM 10858 C C . LYS F 1 212 ? -67.783 -87.494 -15.514 1.00 58.57 212 LYS F C 1
ATOM 10859 O O . LYS F 1 212 ? -67.469 -86.350 -15.859 1.00 62.57 212 LYS F O 1
ATOM 10865 N N . ALA F 1 213 ? -67.559 -87.955 -14.283 1.00 58.34 213 ALA F N 1
ATOM 10866 C CA . ALA F 1 213 ? -67.135 -87.058 -13.213 1.00 63.21 213 ALA F CA 1
ATOM 10867 C C . ALA F 1 213 ? -65.783 -87.444 -12.631 1.00 70.16 213 ALA F C 1
ATOM 10868 O O . ALA F 1 213 ? -64.765 -86.816 -12.939 1.00 75.65 213 ALA F O 1
ATOM 10870 N N . GLU F 1 214 ? -65.765 -88.463 -11.768 1.00 82.57 214 GLU F N 1
ATOM 10871 C CA . GLU F 1 214 ? -64.510 -88.870 -11.145 1.00 83.56 214 GLU F CA 1
ATOM 10872 C C . GLU F 1 214 ? -63.543 -89.440 -12.173 1.00 77.40 214 GLU F C 1
ATOM 10873 O O . GLU F 1 214 ? -62.362 -89.077 -12.184 1.00 81.65 214 GLU F O 1
ATOM 10875 N N . ASN F 1 215 ? -64.027 -90.337 -13.037 1.00 61.68 215 ASN F N 1
ATOM 10876 C CA . ASN F 1 215 ? -63.207 -90.893 -14.110 1.00 59.87 215 ASN F CA 1
ATOM 10877 C C . ASN F 1 215 ? -62.383 -89.810 -14.794 1.00 55.91 215 ASN F C 1
ATOM 10878 O O . ASN F 1 215 ? -61.162 -89.936 -14.930 1.00 57.26 215 ASN F O 1
ATOM 10883 N N . ALA F 1 216 ? -63.039 -88.710 -15.178 1.00 54.65 216 ALA F N 1
ATOM 10884 C CA . ALA F 1 216 ? -62.418 -87.663 -15.985 1.00 57.29 216 ALA F CA 1
ATOM 10885 C C . ALA F 1 216 ? -61.071 -87.220 -15.424 1.00 61.28 216 ALA F C 1
ATOM 10886 O O . ALA F 1 216 ? -60.050 -87.253 -16.120 1.00 68.93 216 ALA F O 1
ATOM 10888 N N . LYS F 1 217 ? -61.053 -86.800 -14.160 1.00 56.32 217 LYS F N 1
ATOM 10889 C CA . LYS F 1 217 ? -59.823 -86.268 -13.584 1.00 57.13 217 LYS F CA 1
ATOM 10890 C C . LYS F 1 217 ? -58.768 -87.356 -13.414 1.00 57.80 217 LYS F C 1
ATOM 10891 O O . LYS F 1 217 ? -57.587 -87.132 -13.702 1.00 61.34 217 LYS F O 1
ATOM 10897 N N . ASP F 1 218 ? -59.174 -88.543 -12.956 1.00 52.83 218 ASP F N 1
ATOM 10898 C CA . ASP F 1 218 ? -58.201 -89.567 -12.585 1.00 50.22 218 ASP F CA 1
ATOM 10899 C C . ASP F 1 218 ? -57.696 -90.349 -13.796 1.00 49.73 218 ASP F C 1
ATOM 10900 O O . ASP F 1 218 ? -56.486 -90.436 -14.025 1.00 55.06 218 ASP F O 1
ATOM 10905 N N . ILE F 1 219 ? -58.608 -90.920 -14.589 1.00 44.81 219 ILE F N 1
ATOM 10906 C CA . ILE F 1 219 ? -58.197 -91.855 -15.635 1.00 44.93 219 ILE F CA 1
ATOM 10907 C C . ILE F 1 219 ? -57.367 -91.184 -16.721 1.00 51.13 219 ILE F C 1
ATOM 10908 O O . ILE F 1 219 ? -56.598 -91.859 -17.410 1.00 51.20 219 ILE F O 1
ATOM 10913 N N . LEU F 1 220 ? -57.495 -89.872 -16.891 1.00 51.05 220 LEU F N 1
ATOM 10914 C CA . LEU F 1 220 ? -56.833 -89.172 -17.984 1.00 53.69 220 LEU F CA 1
ATOM 10915 C C . LEU F 1 220 ? -55.332 -88.995 -17.770 1.00 61.51 220 LEU F C 1
ATOM 10916 O O . LEU F 1 220 ? -54.696 -88.286 -18.556 1.00 69.16 220 LEU F O 1
ATOM 10921 N N . SER F 1 221 ? -54.747 -89.626 -16.751 1.00 66.69 221 SER F N 1
ATOM 10922 C CA . SER F 1 221 ? -53.388 -89.312 -16.325 1.00 71.40 221 SER F CA 1
ATOM 10923 C C . SER F 1 221 ? -52.366 -90.406 -16.594 1.00 77.54 221 SER F C 1
ATOM 10924 O O . SER F 1 221 ? -51.182 -90.097 -16.737 1.00 77.16 221 SER F O 1
ATOM 10927 N N . LEU F 1 222 ? -52.784 -91.669 -16.660 1.00 80.73 222 LEU F N 1
ATOM 10928 C CA . LEU F 1 222 ? -51.830 -92.768 -16.703 1.00 84.85 222 LEU F CA 1
ATOM 10929 C C . LEU F 1 222 ? -51.155 -92.864 -18.074 1.00 92.25 222 LEU F C 1
ATOM 10930 O O . LEU F 1 222 ? -51.741 -92.484 -19.091 1.00 100.57 222 LEU F O 1
ATOM 10935 N N . PRO F 1 223 ? -49.911 -93.386 -18.126 1.00 87.35 223 PRO F N 1
ATOM 10936 C CA . PRO F 1 223 ? -49.069 -93.187 -19.316 1.00 86.01 223 PRO F CA 1
ATOM 10937 C C . PRO F 1 223 ? -49.406 -94.054 -20.521 1.00 80.79 223 PRO F C 1
ATOM 10938 O O . PRO F 1 223 ? -48.583 -94.172 -21.434 1.00 78.43 223 PRO F O 1
ATOM 10942 N N . ASP F 1 224 ? -50.591 -94.662 -20.557 1.00 80.13 224 ASP F N 1
ATOM 10943 C CA . ASP F 1 224 ? -50.979 -95.461 -21.711 1.00 81.15 224 ASP F CA 1
ATOM 10944 C C . ASP F 1 224 ? -52.401 -95.202 -22.183 1.00 88.39 224 ASP F C 1
ATOM 10945 O O . ASP F 1 224 ? -52.810 -95.774 -23.200 1.00 94.76 224 ASP F O 1
ATOM 10950 N N . VAL F 1 225 ? -53.161 -94.368 -21.486 1.00 87.75 225 VAL F N 1
ATOM 10951 C CA . VAL F 1 225 ? -54.467 -93.917 -21.949 1.00 87.50 225 VAL F CA 1
ATOM 10952 C C . VAL F 1 225 ? -54.272 -92.525 -22.540 1.00 92.63 225 VAL F C 1
ATOM 10953 O O . VAL F 1 225 ? -54.061 -91.548 -21.813 1.00 95.13 225 VAL F O 1
ATOM 10957 N N . ASP F 1 226 ? -54.312 -92.434 -23.868 1.00 93.10 226 ASP F N 1
ATOM 10958 C CA . ASP F 1 226 ? -54.003 -91.184 -24.564 1.00 91.95 226 ASP F CA 1
ATOM 10959 C C . ASP F 1 226 ? -55.275 -90.348 -24.707 1.00 86.99 226 ASP F C 1
ATOM 10960 O O . ASP F 1 226 ? -55.833 -90.164 -25.790 1.00 90.65 226 ASP F O 1
ATOM 10965 N N . GLY F 1 227 ? -55.725 -89.833 -23.570 1.00 84.97 227 GLY F N 1
ATOM 10966 C CA . GLY F 1 227 ? -56.905 -88.999 -23.536 1.00 88.50 227 GLY F CA 1
ATOM 10967 C C . GLY F 1 227 ? -58.180 -89.793 -23.348 1.00 95.94 227 GLY F C 1
ATOM 10968 O O . GLY F 1 227 ? -58.182 -90.995 -23.070 1.00 101.04 227 GLY F O 1
ATOM 10969 N N . GLY F 1 228 ? -59.301 -89.086 -23.514 1.00 95.66 228 GLY F N 1
ATOM 10970 C CA . GLY F 1 228 ? -60.605 -89.670 -23.305 1.00 92.24 228 GLY F CA 1
ATOM 10971 C C . GLY F 1 228 ? -61.554 -89.348 -24.446 1.00 87.14 228 GLY F C 1
ATOM 10972 O O . GLY F 1 228 ? -61.235 -88.580 -25.358 1.00 83.27 228 GLY F O 1
ATOM 10973 N N . LEU F 1 229 ? -62.736 -89.959 -24.372 1.00 92.80 229 LEU F N 1
ATOM 10974 C CA . LEU F 1 229 ? -63.787 -89.746 -25.359 1.00 94.61 229 LEU F CA 1
ATOM 10975 C C . LEU F 1 229 ? -65.116 -90.153 -24.741 1.00 94.22 229 LEU F C 1
ATOM 10976 O O . LEU F 1 229 ? -65.226 -91.241 -24.170 1.00 101.15 229 LEU F O 1
ATOM 10978 N N . ILE F 1 230 ? -66.115 -89.281 -24.855 1.00 82.38 230 ILE F N 1
ATOM 10979 C CA . ILE F 1 230 ? -67.420 -89.502 -24.241 1.00 70.47 230 ILE F CA 1
ATOM 10980 C C . ILE F 1 230 ? -68.412 -88.530 -24.865 1.00 61.79 230 ILE F C 1
ATOM 10981 O O . ILE F 1 230 ? -68.036 -87.433 -25.290 1.00 63.78 230 ILE F O 1
ATOM 10986 N N . GLY F 1 231 ? -69.680 -88.926 -24.947 1.00 51.43 231 GLY F N 1
ATOM 10987 C CA . GLY F 1 231 ? -70.700 -88.032 -25.449 1.00 48.08 231 GLY F CA 1
ATOM 10988 C C . GLY F 1 231 ? -71.924 -87.945 -24.566 1.00 52.51 231 GLY F C 1
ATOM 10989 O O . GLY F 1 231 ? -72.568 -86.894 -24.487 1.00 58.44 231 GLY F O 1
ATOM 10990 N N . GLY F 1 232 ? -72.264 -89.053 -23.905 1.00 57.35 232 GLY F N 1
ATOM 10991 C CA . GLY F 1 232 ? -73.371 -89.032 -22.968 1.00 71.20 232 GLY F CA 1
ATOM 10992 C C . GLY F 1 232 ? -73.115 -88.138 -21.774 1.00 84.44 232 GLY F C 1
ATOM 10993 O O . GLY F 1 232 ? -74.054 -87.575 -21.203 1.00 90.14 232 GLY F O 1
ATOM 10994 N N . ALA F 1 233 ? -71.849 -87.990 -21.380 1.00 88.74 233 ALA F N 1
ATOM 10995 C CA . ALA F 1 233 ? -71.483 -87.129 -20.267 1.00 86.93 233 ALA F CA 1
ATOM 10996 C C . ALA F 1 233 ? -70.704 -85.891 -20.685 1.00 81.48 233 ALA F C 1
ATOM 10997 O O . ALA F 1 233 ? -70.633 -84.937 -19.904 1.00 85.17 233 ALA F O 1
ATOM 10999 N N . SER F 1 234 ? -70.120 -85.883 -21.879 1.00 74.52 234 SER F N 1
ATOM 11000 C CA . SER F 1 234 ? -69.572 -84.665 -22.456 1.00 76.48 234 SER F CA 1
ATOM 11001 C C . SER F 1 234 ? -70.628 -83.850 -23.193 1.00 67.15 234 SER F C 1
ATOM 11002 O O . SER F 1 234 ? -70.273 -82.928 -23.935 1.00 65.60 234 SER F O 1
ATOM 11005 N N . LEU F 1 235 ? -71.913 -84.185 -23.018 1.00 65.22 235 LEU F N 1
ATOM 11006 C CA . LEU F 1 235 ? -72.988 -83.349 -23.545 1.00 66.39 235 LEU F CA 1
ATOM 11007 C C . LEU F 1 235 ? -72.880 -81.925 -23.020 1.00 63.77 235 LEU F C 1
ATOM 11008 O O . LEU F 1 235 ? -73.099 -80.965 -23.767 1.00 66.21 235 LEU F O 1
ATOM 11013 N N . LYS F 1 236 ? -72.511 -81.769 -21.754 1.00 57.74 236 LYS F N 1
ATOM 11014 C CA . LYS F 1 236 ? -72.575 -80.491 -21.061 1.00 54.02 236 LYS F CA 1
ATOM 11015 C C . LYS F 1 236 ? -71.243 -79.765 -21.188 1.00 57.91 236 LYS F C 1
ATOM 11016 O O . LYS F 1 236 ? -70.190 -80.324 -20.862 1.00 59.94 236 LYS F O 1
ATOM 11022 N N . ALA F 1 237 ? -71.295 -78.518 -21.667 1.00 58.49 237 ALA F N 1
ATOM 11023 C CA . ALA F 1 237 ? -70.084 -77.711 -21.753 1.00 53.56 237 ALA F CA 1
ATOM 11024 C C . ALA F 1 237 ? -69.460 -77.500 -20.382 1.00 53.49 237 ALA F C 1
ATOM 11025 O O . ALA F 1 237 ? -68.231 -77.423 -20.264 1.00 48.64 237 ALA F O 1
ATOM 11027 N N . ALA F 1 238 ? -70.285 -77.411 -19.337 1.00 59.42 238 ALA F N 1
ATOM 11028 C CA . ALA F 1 238 ? -69.754 -77.307 -17.983 1.00 54.22 238 ALA F CA 1
ATOM 11029 C C . ALA F 1 238 ? -69.010 -78.576 -17.588 1.00 51.54 238 ALA F C 1
ATOM 11030 O O . ALA F 1 238 ? -67.967 -78.513 -16.928 1.00 50.12 238 ALA F O 1
ATOM 11032 N N . GLU F 1 239 ? -69.530 -79.739 -17.988 1.00 52.24 239 GLU F N 1
ATOM 11033 C CA . GLU F 1 239 ? -68.869 -80.998 -17.670 1.00 50.60 239 GLU F CA 1
ATOM 11034 C C . GLU F 1 239 ? -67.763 -81.331 -18.664 1.00 59.42 239 GLU F C 1
ATOM 11035 O O . GLU F 1 239 ? -66.743 -81.908 -18.274 1.00 65.58 239 GLU F O 1
ATOM 11041 N N . PHE F 1 240 ? -67.934 -80.970 -19.937 1.00 54.79 240 PHE F N 1
ATOM 11042 C CA . PHE F 1 240 ? -66.935 -81.303 -20.949 1.00 51.40 240 PHE F CA 1
ATOM 11043 C C . PHE F 1 240 ? -65.702 -80.415 -20.830 1.00 52.51 240 PHE F C 1
ATOM 11044 O O . PHE F 1 240 ? -64.590 -80.907 -20.610 1.00 56.67 240 PHE F O 1
ATOM 11052 N N . ASN F 1 241 ? -65.880 -79.098 -20.983 1.00 55.33 241 ASN F N 1
ATOM 11053 C CA . ASN F 1 241 ? -64.756 -78.174 -20.855 1.00 64.90 241 ASN F CA 1
ATOM 11054 C C . ASN F 1 241 ? -64.099 -78.266 -19.486 1.00 72.67 241 ASN F C 1
ATOM 11055 O O . ASN F 1 241 ? -62.946 -77.845 -19.333 1.00 79.80 241 ASN F O 1
ATOM 11060 N N . GLU F 1 242 ? -64.811 -78.794 -18.489 1.00 61.22 242 GLU F N 1
ATOM 11061 C CA . GLU F 1 242 ? -64.178 -79.151 -17.227 1.00 53.65 242 GLU F CA 1
ATOM 11062 C C . GLU F 1 242 ? -63.006 -80.091 -17.468 1.00 54.02 242 GLU F C 1
ATOM 11063 O O . GLU F 1 242 ? -61.850 -79.732 -17.231 1.00 51.34 242 GLU F O 1
ATOM 11069 N N . ILE F 1 243 ? -63.296 -81.280 -18.009 1.00 54.94 243 ILE F N 1
ATOM 11070 C CA . ILE F 1 243 ? -62.323 -82.365 -18.160 1.00 53.24 243 ILE F CA 1
ATOM 11071 C C . ILE F 1 243 ? -61.026 -81.904 -18.814 1.00 49.03 243 ILE F C 1
ATOM 11072 O O . ILE F 1 243 ? -59.962 -82.491 -18.582 1.00 46.65 243 ILE F O 1
ATOM 11077 N N . ILE F 1 244 ? -61.083 -80.849 -19.629 1.00 52.15 244 ILE F N 1
ATOM 11078 C CA . ILE F 1 244 ? -59.909 -80.437 -20.393 1.00 56.77 244 ILE F CA 1
ATOM 11079 C C . ILE F 1 244 ? -58.806 -79.928 -19.471 1.00 56.93 244 ILE F C 1
ATOM 11080 O O . ILE F 1 244 ? -57.616 -80.154 -19.725 1.00 57.91 244 ILE F O 1
ATOM 11085 N N . ASN F 1 245 ? -59.175 -79.237 -18.388 1.00 53.74 245 ASN F N 1
ATOM 11086 C CA . ASN F 1 245 ? -58.168 -78.690 -17.482 1.00 56.13 245 ASN F CA 1
ATOM 11087 C C . ASN F 1 245 ? -57.391 -79.790 -16.772 1.00 49.89 245 ASN F C 1
ATOM 11088 O O . ASN F 1 245 ? -56.213 -79.606 -16.446 1.00 48.47 245 ASN F O 1
ATOM 11093 N N . GLN F 1 246 ? -58.033 -80.929 -16.521 1.00 51.89 246 GLN F N 1
ATOM 11094 C CA . GLN F 1 246 ? -57.385 -82.080 -15.908 1.00 46.97 246 GLN F CA 1
ATOM 11095 C C . GLN F 1 246 ? -56.585 -82.894 -16.914 1.00 57.76 246 GLN F C 1
ATOM 11096 O O . GLN F 1 246 ? -55.888 -83.832 -16.517 1.00 58.82 246 GLN F O 1
ATOM 11102 N N . ALA F 1 247 ? -56.686 -82.565 -18.201 1.00 67.78 247 ALA F N 1
ATOM 11103 C CA . ALA F 1 247 ? -55.767 -83.053 -19.216 1.00 70.90 247 ALA F CA 1
ATOM 11104 C C . ALA F 1 247 ? -54.795 -81.977 -19.683 1.00 63.08 247 ALA F C 1
ATOM 11105 O O . ALA F 1 247 ? -53.764 -82.310 -20.277 1.00 62.44 247 ALA F O 1
ATOM 11107 N N . ASN F 1 248 ? -55.095 -80.703 -19.410 1.00 53.84 248 ASN F N 1
ATOM 11108 C CA . ASN F 1 248 ? -54.200 -79.605 -19.773 1.00 56.19 248 ASN F CA 1
ATOM 11109 C C . ASN F 1 248 ? -52.942 -79.637 -18.917 1.00 65.49 248 ASN F C 1
ATOM 11110 O O . ASN F 1 248 ? -51.830 -79.832 -19.429 1.00 67.70 248 ASN F O 1
ATOM 11115 N N . LYS F 1 249 ? -53.103 -79.463 -17.599 1.00 67.43 249 LYS F N 1
ATOM 11116 C CA . LYS F 1 249 ? -51.973 -79.266 -16.709 1.00 69.28 249 LYS F CA 1
ATOM 11117 C C . LYS F 1 249 ? -51.720 -80.413 -15.747 1.00 81.45 249 LYS F C 1
ATOM 11118 O O . LYS F 1 249 ? -50.659 -80.433 -15.115 1.00 88.94 249 LYS F O 1
ATOM 11124 N N . ILE F 1 250 ? -52.642 -81.369 -15.618 1.00 90.46 250 ILE F N 1
ATOM 11125 C CA . ILE F 1 250 ? -52.393 -82.469 -14.691 1.00 97.19 250 ILE F CA 1
ATOM 11126 C C . ILE F 1 250 ? -51.356 -83.430 -15.260 1.00 99.94 250 ILE F C 1
ATOM 11127 O O . ILE F 1 250 ? -50.602 -84.058 -14.506 1.00 101.56 250 ILE F O 1
ATOM 11129 N N . CYS F 1 251 ? -51.295 -83.561 -16.584 1.00 95.11 251 CYS F N 1
ATOM 11130 C CA . CYS F 1 251 ? -50.301 -84.401 -17.241 1.00 90.94 251 CYS F CA 1
ATOM 11131 C C . CYS F 1 251 ? -49.355 -83.598 -18.119 1.00 101.09 251 CYS F C 1
ATOM 11132 O O . CYS F 1 251 ? -48.132 -83.734 -17.993 1.00 104.07 251 CYS F O 1
ATOM 11135 N N . THR F 1 252 ? -49.886 -82.761 -19.005 1.00 111.39 252 THR F N 1
ATOM 11136 C CA . THR F 1 252 ? -49.066 -81.913 -19.854 1.00 116.29 252 THR F CA 1
ATOM 11137 C C . THR F 1 252 ? -48.930 -80.534 -19.209 1.00 114.70 252 THR F C 1
ATOM 11138 O O . THR F 1 252 ? -49.287 -80.333 -18.045 1.00 116.95 252 THR F O 1
ATOM 11140 N N . GLU F 1 253 ? -48.406 -79.571 -19.966 1.00 107.43 253 GLU F N 1
ATOM 11141 C CA . GLU F 1 253 ? -48.231 -78.193 -19.501 1.00 99.28 253 GLU F CA 1
ATOM 11142 C C . GLU F 1 253 ? -47.472 -78.115 -18.179 1.00 97.23 253 GLU F C 1
ATOM 11143 O O . GLU F 1 253 ? -48.046 -77.769 -17.144 1.00 98.23 253 GLU F O 1
#

B-factor: mean 43.33, std 18.1, range [2.62, 154.43]

Sequence (1463 aa):
QKLIGNWKNGNSTSIKELCSGISQTSRVAIAVFPSSVYVKEVISQLPEKVGVGLQNITFYDDGAYTGEISARLEDIGCDYLLIGHSERRSLFAESDEDVFKKLNKIIDTITPVVCIGESLDDRQSGKLKQVLATQLSLILENLSVEQLAKVVIAYEPVWAIGTGVVASLEQIQETHQFIRSLLAKVDERLAKNIKIVYGGSLKAENAKDILSLPDVDGGLIGGASLKAAEFNEIINQANKICTEQKLIGNWKNGNSTSIKELCSGISQTSRVAIAVFPSSVYVKEVISQLPEKVGVGLQNITFYDDGAYTGEISARLEDIGCDYLLIGHSERRSLFAESDEDVFKKLNKIIDTTITPVVCIGESLDDRQSGKLKQVLATQLSLILENLSVEQLAKVVIAYEPVWATGVVASLEQIQETHQFIRSLLAKVDERLAKNIKIVYGGSLKAENAKDILSLPDVDGGLIGGASLKAAEFNEIINQANKQKLIGNWKNGNSTSIKELCSGISQTSRVAIAVFPSSVYVKEVISQLPEKVGVGLQNITFYDDGAYTGEISARLEDIGCDYLLIGHSERRSLFAESDEDVFKKLNKIIDTTITPVVCIGESLDDRQSGKLKQVLATQLSLILENLSVEQLAKVVIAYEPVWAIGTGVVASLEQIQETHQFIRSLLAKVDERLAKNIKIVYGGSLKAENAKDILSLPDVDGGLIGGASLKAAEFNEIINQANKICTEQKLIGNWKNGNSTSIKELCSGISQVQYSRVAIAVFPSSVYVKEVISQLPEKVGVGLQNITFYDDGAYTGEISARLEDIGCDYLLIGHSERRSLFAESDEDVFKKLNKIIDTTITPVVCIGESLDDRQSGKLKQVLATQLSLILENLSVEQLAKVVIAYEPVWAIGTGVVASLEQIQETHQFIRSLLAKVDERLAKNIKIVYGGSLKAENAKDILSLPDVDGGLIGGASLKAAEFNEIINQANKICTEQKLIGNWKNGNSTSIKELCSGISQTSRVAIAVFPSSVYVKEVISQLPEKVGVGLQNITFYDDGAYTGEISARLEDIGCDYLLIGHSERRSLFAESDEDVFKKLNKIIDTTITPVVCIGESLDDRQSGKLKQVLATQLSLILENLSVEQLAKVVIAYEPVWAIGTGVVASLEQIQETHQFIRSLLAKVDERLAKNIKIVYGGSLKAENAKDILSLPDVDGGLIGGASLKAAEFNEIINQANKICTEQKLIGNWKNGNSTSIKELCSGITSRVAIAVFPSSVYVKEVISQLPEKVGVGLQNITFYDDGAYTGEISARLEDIGCDYLLIGHSERRSLFAESDEDVFKKLNKIIDTTITPVVCIGESLDDRQSGKLKQVLATQLSLILENLSVEQLAKVVIAYEPVWAIGTGVVASLEQIQETHQFIRSLLAKVDERLAKNIKIVYGGSLKAENAKDILSLPDVDGGLIGGASLKAAEFNEIINQANKICTE

Organism: Francisella tularensis subsp. tularensis (strain SCHU S4 / Schu 4) (NCBI:txid177416)

Secondary structure (DSSP, 8-state):
-EE--B-----HHHHHHHHHHH----SEE-EEB--GGGHHHHHHTS-TTSEEEES--BSSPSSS-TT--B---TTTT-SEEEE--HHHHHSS---HHHHHHHHHHHTT--EEEEEE---HHHHHTT-HHHHHHHTTHHHHHH--HHHHHH-EEEE--TTTTTT-----HHHHHHHHHHHHHHHHTT-HHHHTTS-EEE-S---STT-TTTTTSTT--BB---GGGG-HHHHHHHHHHHHHHHH-/--B--B-----HHHHHHHHTTT----S--EEEB--GGGHHHHHHHS-SSEEEEES---SSPSSS-TT------TTTT-SEEEES-HHHHHHS---HHHHHHHHHHHTTSS-EEEEEE---HHHHHTTTHHHHHHHHHHHHHHHS-HHHHTT-EEEE--TT-------SHHHHHHHHHHHHHHHHH-TTHHHH--EEE-S---GGGHHHHHTSTT--EE--SHHHHSHHHHHHHHHTT--/-EE--B-----HHHHHHHHHHH----SEE---B--TTTHHHHHTTS-SSS--EES---SS-SSS-TT------TTTT--EEEES-HHHHHTS---HHHHHHHHHHHHSSSSEEEEEE---HHHHHTT-HHHHHHHHTTTGGGTS-HHHHTT-EEEE--GGGSSSS----HHHHHHHHHHHHHHHHHH-TTTTTTSEEEE-S---TTTHHHHTTSTT---B--SSGGGSHHHHHHHHHHHHHHH--/--B--B-----HHHHHHTHHHHHT------B-EEB--TTTHHHHHHHS-SSSEEEES---S--SSS-TTS-----TTTT--EEEES-HHHHTTS---HHHHHHHHHHHTTSS-EEEEEE---HHHHTTTTHHHHHHHHHHHHHHHS-HHHHTT-EEEE--TTTTTTT-PPPHHHHHHHHHHHHHHHHTT-HHHHHH-EEEE-S---TTTHHHHHTSTT--BB--SSTTS-HHHHHHHHHHHHHHTT-/--B--B-----HHHHHHHHGGG----S-B-EEB--TTTSHHHHTTS-SSSEEEES---SSPSSS-TT------TTTT--EEEES-HHHHHHS---HHHHHHHHTTTTTTT---EEEE---HHHHHTT-HHHHHHHHHHTTTTSS-HHHHSS-EEEE--TTTSSSS----HHHHHHHHHHHHHHHTTT-STTTTSSPEEE-S---HHHHHHHHS-TT--BB--SSGGGSHHHHHHHHHHHHTSS--/-EE--------TTSSGGGTS----SEE-EE---TTTHHHHTTTSTTTSEE--S---S--SS--SS------TTTT-S-EEES-HHHHTTTT--HHHHHHHHHTTSSS---EEEEEE--HHHHHTT-STTHHHHTSTTTTTSS-HHHHSS-EEEEE-TTTTTSS----HHHHHHHHHHHHHHTTSS-THHHHTSEEEE-S---SHHHHHHTTSTT------SSSTTSHHHHHHHHHHHHTTT--

Foldseek 3Di:
DQEAEEAVDDDPVLLLVFLLLLPDDPPHAAEYADAPVCLLVSPVSHDVSYAYAHADAFLDDDDPDPPGHHPVSVVSPGQAYEFDDVCCCPVVVCDLVRRLSRCVRPLVPHQYEHEDEDALVCVVVVVLLVVLLVSCVSPLPPDDLVSQLSYAYAYEYNSCAPVVDDDDLVVLLVSLVSNLVSVVVPPNVSSQVHAYAYEYADWLVPLPPNCLRNRHSYHHYYPQCSHSVTSVSSVVVNVVSVVD/DAEEEAAVDDDLVLVLCLQVLLQPFDPHAAEYEDEPVCQLVSVVRHDDRYFYAYEFAFLDDDDPDPPGHHVVSVVSPGQEYEAADVCCCPVVVQDLVRRLSRLVVPLPDNRQYEHEAEDALVCVVVVNRLVRGCVSCVSVLPPAALVSLPSYEYEYEHNNAVPDDQDQVNVLVVLVSVLVVCVVVPVVSSVPHAYAYEYACWQVCQCSNCVRPRHRYYYHYPLSSVSVRVNNSNVVVSD/DFEEEPQVDDDPVLLQVLLVLQQDDDPYAAAYEDAPVCQLVSCVRHDPSHFYAYEDAFLDDPDPDPPGHHVCSVVSPGQEYEAADPCCCPPVVCDLVRRVSRCVSPLPPRRQYEYEEEDAQVCVVVVNRLVRRCVSCVPVLPPDDLVSLLRYEYEYEHNNDAPPPDHADLVNLLVSLVSVLVSSVVSPPVSSQRRAYAYEYADWLVNLLRNCLRNSHRYYYHHPQSSDSVGSVSSVVSVCVSVPD/DFEEEEQVDDDPVLLVVLLVLQLVLPFPPYAAEYAYAPVCLLVSCVSRDDRYFYEHADAFLDDDDPDPDGHHDVSVVSPGQEYEADDPCCCVVPPQDLVGSVSVLVNCLVDSHEYAYEAEDALVCVVPVVPLVRLCRSCVVVQVPDDLVSQLRYAYEYEHNHCPDPNNDDDLVCLQVVLVSNLVSCCVRDPVSSQRYHYAYEYDDWLVRLQSRCLHSSHRYYHHYPNNSDSVRRSSSVVSNCVSVVD/DAEEEEQVDDDLVVLQVLLQVLQDFDPYAAEYAYEPVCQLSNVVRHDDRYAYAHADFFLDDDDDDPPGDHDVCVVSRRLEYEAADPCCCPVVVQDLVGSCSNCVRCLPVNSAYEYEAEDAVVCVVVVNRLVRRVRSCVSVLPPDDLVRNASHEYEYEYNHCAPHPDHDDLVNVLVVLVSVLCSVCVVPNVSRVPHAYEYEHAAFLVSLLVQLARVSHRYYYHYVLNVDSVSVVSSVVCNRVVRPD/DFEEEPLCDDDPVCQLVLLVLDADQYQAEDEDEPVCLQCNCVRHDDRHFYEYADEWLDDDDCPPDGDHPVCVVSPGQEYEFQDPVCVPPVVDDLVGRVSSVVVCLVVLSAYEHEAEDALVCVVVVNQLPRRLVSCVVVLPPADLVSLFSHEYEYEHNSAAPDPDDDDLVVVVVSQVSVLVSNPVNPNVVSVRYQYAYEYADAPPCLLPSCADPRHRYYYYHVRCVHSVGVSVSNVSNRPVHHD

Solvent-accessible surface area: 65096 Å² total

InterPro domains:
  IPR000652 Triosephosphate isomerase [PF00121] (3-246)
  IPR000652 Triosephosphate isomerase [PS51440] (2-246)
  IPR000652 Triosephosphate isomerase [PTHR21139] (3-246)
  IPR000652 Triosephosphate isomerase [TIGR00419] (4-237)
  IPR000652 Triosephosphate isomerase [cd00311] (3-245)
  IPR013785 Aldolase-type TIM barrel [G3DSA:3.20.20.70] (1-253)
  IPR020861 Triosephosphate isomerase, active site [PS00171] (163-173)
  IPR022896 Triosephosphate isomerase, bacterial/eukaryotic [MF_00147_B] (1-246)
  IPR035990 Triosephosphate isomerase superfamily [SSF51351] (2-249)

Nearest PDB structures (foldseek):
  5ujw-assembly1_A  TM=1.004E+00  e=1.035E-48  Francisella tularensis subsp. tularensis SCHU S4
  5ujw-assembly2_D  TM=9.881E-01  e=9.851E-40  Francisella tularensis subsp. tularensis SCHU S4
  5ujw-assembly4_F-3  TM=9.665E-01  e=4.820E-36  Francisella tularensis subsp. tularensis SCHU S4
  4mva-assembly1_B  TM=9.540E-01  e=4.941E-26  Escherichia coli BW2952
  4nvt-assembly2_B  TM=9.237E-01  e=1.770E-23  Brucella melitensis ATCC 23457